Protein AF-A0A9Q0GCZ8-F1 (afdb_monomer)

Structure (mmCIF, N/CA/C/O backbone):
data_AF-A0A9Q0GCZ8-F1
#
_entry.id   AF-A0A9Q0GCZ8-F1
#
loop_
_atom_site.group_PDB
_atom_site.id
_atom_site.type_symbol
_atom_site.label_atom_id
_atom_site.label_alt_id
_atom_site.label_comp_id
_atom_site.label_asym_id
_atom_site.label_entity_id
_atom_site.label_seq_id
_atom_site.pdbx_PDB_ins_code
_atom_site.Cartn_x
_atom_site.Cartn_y
_atom_site.Cartn_z
_atom_site.occupancy
_atom_site.B_iso_or_equiv
_atom_site.auth_seq_id
_atom_site.auth_comp_id
_atom_site.auth_asym_id
_atom_site.auth_atom_id
_atom_site.pdbx_PDB_model_num
ATOM 1 N N . MET A 1 1 ? -25.677 11.494 -8.960 1.00 28.27 1 MET A N 1
ATOM 2 C CA . MET A 1 1 ? -25.672 10.338 -9.880 1.00 28.27 1 MET A CA 1
ATOM 3 C C . MET A 1 1 ? -24.668 9.320 -9.375 1.00 28.27 1 MET A C 1
ATOM 5 O O . MET A 1 1 ? -23.576 9.685 -8.970 1.00 28.27 1 MET A O 1
ATOM 9 N N . THR A 1 2 ? -25.125 8.079 -9.308 1.00 31.44 2 THR A N 1
ATOM 10 C CA . THR A 1 2 ? -24.495 6.855 -8.802 1.00 31.44 2 THR A CA 1
ATOM 11 C C . THR A 1 2 ? -23.225 6.436 -9.542 1.00 31.44 2 THR A C 1
ATOM 13 O O . THR A 1 2 ? -23.263 6.396 -10.762 1.00 31.44 2 THR A O 1
ATOM 16 N N . THR A 1 3 ? -22.220 5.944 -8.805 1.00 23.67 3 THR A N 1
ATOM 17 C CA . THR A 1 3 ? -21.637 4.598 -9.009 1.00 23.67 3 THR A CA 1
ATOM 18 C C . THR A 1 3 ? -20.875 4.150 -7.756 1.00 23.67 3 THR A C 1
ATOM 20 O O . THR A 1 3 ? -19.841 4.710 -7.402 1.00 23.67 3 THR A O 1
ATOM 23 N N . LYS A 1 4 ? -21.415 3.119 -7.092 1.00 34.06 4 LYS A N 1
ATOM 24 C CA . LYS A 1 4 ? -20.701 2.223 -6.172 1.00 34.06 4 LYS A CA 1
ATOM 25 C C . LYS A 1 4 ? -19.653 1.444 -6.977 1.00 34.06 4 LYS A C 1
ATOM 27 O O . LYS A 1 4 ? -19.999 0.937 -8.041 1.00 34.06 4 LYS A O 1
ATOM 32 N N . THR A 1 5 ? -18.445 1.259 -6.442 1.00 25.84 5 THR A N 1
ATOM 33 C CA . THR A 1 5 ? -17.511 0.242 -6.957 1.00 25.84 5 THR A CA 1
ATOM 34 C C . THR A 1 5 ? -16.956 -0.589 -5.808 1.00 25.84 5 THR A C 1
ATOM 36 O O . THR A 1 5 ? -16.557 -0.068 -4.771 1.00 25.84 5 THR A O 1
ATOM 39 N N . GLU A 1 6 ? -17.039 -1.898 -6.006 1.00 25.97 6 GLU A N 1
ATOM 40 C CA . GLU A 1 6 ? -16.854 -2.989 -5.058 1.00 25.97 6 GLU A CA 1
ATOM 41 C C . GLU A 1 6 ? -15.441 -3.039 -4.441 1.00 25.97 6 GLU A C 1
ATOM 43 O O . GLU A 1 6 ? -14.435 -3.095 -5.147 1.00 25.97 6 GLU A O 1
ATOM 48 N N . MET A 1 7 ? -15.359 -3.118 -3.106 1.00 25.25 7 MET A N 1
ATOM 49 C CA . MET A 1 7 ? -14.153 -3.552 -2.389 1.00 25.25 7 MET A CA 1
ATOM 50 C C . MET A 1 7 ? -13.951 -5.063 -2.586 1.00 25.25 7 MET A C 1
ATOM 52 O O . MET A 1 7 ? -14.524 -5.883 -1.865 1.00 25.25 7 MET A O 1
ATOM 56 N N . SER A 1 8 ? -13.119 -5.452 -3.555 1.00 23.97 8 SER A N 1
ATOM 57 C CA . SER A 1 8 ? -12.677 -6.842 -3.706 1.00 23.97 8 SER A CA 1
ATOM 58 C C . SER A 1 8 ? -11.571 -7.189 -2.700 1.00 23.97 8 SER A C 1
ATOM 60 O O . SER A 1 8 ? -10.541 -6.519 -2.624 1.00 23.97 8 SER A O 1
ATOM 62 N N . ARG A 1 9 ? -11.790 -8.279 -1.960 1.00 31.27 9 ARG A N 1
ATOM 63 C CA . ARG A 1 9 ? -10.886 -8.934 -1.001 1.00 31.27 9 ARG A CA 1
ATOM 64 C C . ARG A 1 9 ? -9.517 -9.283 -1.616 1.00 31.27 9 ARG A C 1
ATOM 66 O O . ARG A 1 9 ? -9.469 -10.042 -2.577 1.00 31.27 9 ARG A O 1
ATOM 73 N N . ASN A 1 10 ? -8.420 -8.857 -0.984 1.00 28.69 10 ASN A N 1
ATOM 74 C CA . ASN A 1 10 ? -7.089 -9.466 -1.133 1.00 28.69 10 ASN A CA 1
ATOM 75 C C . ASN A 1 10 ? -6.528 -9.741 0.284 1.00 28.69 10 ASN A C 1
ATOM 77 O O . ASN A 1 10 ? -6.608 -8.845 1.128 1.00 28.69 10 ASN A O 1
ATOM 81 N N . PRO A 1 11 ? -6.036 -10.952 0.615 1.00 35.03 11 PRO A N 1
ATOM 82 C CA . PRO A 1 11 ? -5.651 -11.296 1.980 1.00 35.03 11 PRO A CA 1
ATOM 83 C C . PRO A 1 11 ? -4.309 -10.646 2.341 1.00 35.03 11 PRO A C 1
ATOM 85 O O . PRO A 1 11 ? -3.298 -10.853 1.675 1.00 35.03 11 PRO A O 1
ATOM 88 N N . TYR A 1 12 ? -4.319 -9.856 3.412 1.00 45.00 12 TYR A N 1
ATOM 89 C CA . TYR A 1 12 ? -3.190 -9.081 3.923 1.00 45.00 12 TYR A CA 1
ATOM 90 C C . TYR A 1 12 ? -1.900 -9.912 4.057 1.00 45.00 12 TYR A C 1
ATOM 92 O O . TYR A 1 12 ? -1.900 -11.031 4.584 1.00 45.00 12 TYR A O 1
ATOM 100 N N . ASN A 1 13 ? -0.777 -9.361 3.583 1.00 49.22 13 ASN A N 1
ATOM 101 C CA . ASN A 1 13 ? 0.528 -10.027 3.576 1.00 49.22 13 ASN A CA 1
ATOM 102 C C . ASN A 1 13 ? 1.193 -9.958 4.965 1.00 49.22 13 ASN A C 1
ATOM 104 O O . ASN A 1 13 ? 2.231 -9.336 5.158 1.00 49.22 13 ASN A O 1
ATOM 108 N N . ILE A 1 14 ? 0.546 -10.571 5.958 1.00 54.62 14 ILE A N 1
ATOM 109 C CA . ILE A 1 14 ? 1.060 -10.699 7.324 1.00 54.62 14 ILE A CA 1
ATOM 110 C C . ILE A 1 14 ? 2.273 -11.661 7.291 1.00 54.62 14 ILE A C 1
ATOM 112 O O . ILE A 1 14 ? 2.134 -12.755 6.722 1.00 54.62 14 ILE A O 1
ATOM 116 N N . PRO A 1 15 ? 3.447 -11.321 7.871 1.00 59.03 15 PRO A N 1
ATOM 117 C CA . PRO A 1 15 ? 4.629 -12.182 7.789 1.00 59.03 15 PRO A CA 1
ATOM 118 C C . PRO A 1 15 ? 4.382 -13.565 8.418 1.00 59.03 15 PRO A C 1
ATOM 120 O O . PRO A 1 15 ? 3.605 -13.716 9.360 1.00 59.03 15 PRO A O 1
ATOM 123 N N . TRP A 1 16 ? 5.033 -14.607 7.896 1.00 60.03 16 TRP A N 1
ATOM 124 C CA . TRP A 1 16 ? 4.698 -16.009 8.202 1.00 60.03 16 TRP A CA 1
ATOM 125 C C . TRP A 1 16 ? 4.782 -16.373 9.697 1.00 60.03 16 TRP A C 1
ATOM 127 O O . TRP A 1 16 ? 3.941 -17.130 10.181 1.00 60.03 16 TRP A O 1
ATOM 137 N N . LYS A 1 17 ? 5.726 -15.782 10.449 1.00 59.97 17 LYS A N 1
ATOM 138 C CA . LYS A 1 17 ? 5.833 -15.957 11.911 1.00 59.97 17 LYS A CA 1
ATOM 139 C C . LYS A 1 17 ? 4.540 -15.545 12.628 1.00 59.97 17 LYS A C 1
ATOM 141 O O . LYS A 1 17 ? 4.103 -16.215 13.555 1.00 59.97 17 LYS A O 1
ATOM 146 N N . PHE A 1 18 ? 3.879 -14.491 12.154 1.00 62.22 18 PHE A N 1
ATOM 147 C CA . PHE A 1 18 ? 2.640 -13.973 12.739 1.00 62.22 18 PHE A CA 1
ATOM 148 C C . PHE A 1 18 ? 1.414 -14.801 12.335 1.00 62.22 18 PHE A C 1
ATOM 150 O O . PHE A 1 18 ? 0.509 -14.975 13.146 1.00 62.22 18 PHE A O 1
ATOM 157 N N . LYS A 1 19 ? 1.403 -15.386 11.126 1.00 62.97 19 LYS A N 1
ATOM 158 C CA . LYS A 1 19 ? 0.366 -16.355 10.717 1.00 62.97 19 LYS A CA 1
ATOM 159 C C . LYS A 1 19 ? 0.390 -17.632 11.575 1.00 62.97 19 LYS A C 1
ATOM 161 O O . LYS A 1 19 ? -0.652 -18.257 11.735 1.00 62.97 19 LYS A O 1
ATOM 166 N N . LEU A 1 20 ? 1.546 -17.985 12.150 1.00 65.62 20 LEU A N 1
ATOM 167 C CA . LEU A 1 20 ? 1.706 -19.097 13.099 1.00 65.62 20 LEU A CA 1
ATOM 168 C C . LEU A 1 20 ? 1.370 -18.713 14.550 1.00 65.62 20 LEU A C 1
ATOM 170 O O . LEU A 1 20 ? 0.738 -19.496 15.254 1.00 65.62 20 LEU A O 1
ATOM 174 N N . LEU A 1 21 ? 1.778 -17.522 15.004 1.00 63.94 21 LEU A N 1
ATOM 175 C CA . LEU A 1 21 ? 1.609 -17.095 16.401 1.00 63.94 21 LEU A CA 1
ATOM 176 C C . LEU A 1 21 ? 0.193 -16.600 16.732 1.00 63.94 21 LEU A C 1
ATOM 178 O O . LEU A 1 21 ? -0.264 -16.795 17.856 1.00 63.94 21 LEU A O 1
ATOM 182 N N . ALA A 1 22 ? -0.522 -15.990 15.781 1.00 66.25 22 ALA A N 1
ATOM 183 C CA . ALA A 1 22 ? -1.850 -15.426 16.039 1.00 66.25 22 ALA A CA 1
ATOM 184 C C . ALA A 1 22 ? -2.910 -16.479 16.446 1.00 66.25 22 ALA A C 1
ATOM 186 O O . ALA A 1 22 ? -3.622 -16.237 17.425 1.00 66.25 22 ALA A O 1
ATOM 187 N N . PRO A 1 23 ? -3.010 -17.662 15.797 1.00 65.75 23 PRO A N 1
ATOM 188 C CA . PRO A 1 23 ? -3.917 -18.721 16.245 1.00 65.75 23 PRO A CA 1
ATOM 189 C C . PRO A 1 23 ? -3.549 -19.266 17.630 1.00 65.75 23 PRO A C 1
ATOM 191 O O . PRO A 1 23 ? -4.437 -19.533 18.435 1.00 65.75 23 PRO A O 1
ATOM 194 N N . LEU A 1 24 ? -2.247 -19.391 17.923 1.00 68.12 24 LEU A N 1
ATOM 195 C CA . LEU A 1 24 ? -1.752 -19.868 19.215 1.00 68.12 24 LEU A CA 1
ATOM 196 C C . LEU A 1 24 ? -2.092 -18.885 20.343 1.00 68.12 24 LEU A C 1
ATOM 198 O O . LEU A 1 24 ? -2.596 -19.299 21.379 1.00 68.12 24 LEU A O 1
ATOM 202 N N . SER A 1 25 ? -1.880 -17.584 20.129 1.00 65.94 25 SER A N 1
ATOM 203 C CA . SER A 1 25 ? -2.237 -16.540 21.097 1.00 65.94 25 SER A CA 1
ATOM 204 C C . SER A 1 25 ? -3.747 -16.496 21.358 1.00 65.94 25 SER A C 1
ATOM 206 O O . SER A 1 25 ? -4.162 -16.512 22.515 1.00 65.94 25 SER A O 1
ATOM 208 N N . SER A 1 26 ? -4.577 -16.550 20.308 1.00 66.44 26 SER A N 1
ATOM 209 C CA . SER A 1 26 ? -6.039 -16.610 20.459 1.00 66.44 26 SER A CA 1
ATOM 210 C C . SER A 1 26 ? -6.491 -17.860 21.223 1.00 66.44 26 SER A C 1
ATOM 212 O O . SER A 1 26 ? -7.402 -17.779 22.043 1.00 66.44 26 SER A O 1
ATOM 214 N N . PHE A 1 27 ? -5.854 -19.008 20.974 1.00 70.38 27 PHE A N 1
ATOM 215 C CA . PHE A 1 27 ? -6.128 -20.255 21.687 1.00 70.38 27 PHE A CA 1
ATOM 216 C C . PHE A 1 27 ? -5.732 -20.173 23.169 1.00 70.38 27 PHE A C 1
ATOM 218 O O . PHE A 1 27 ? -6.498 -20.591 24.034 1.00 70.38 27 PHE A O 1
ATOM 225 N N . LEU A 1 28 ? -4.571 -19.587 23.476 1.00 68.44 28 LEU A N 1
ATOM 226 C CA . LEU A 1 28 ? -4.116 -19.382 24.853 1.00 68.44 28 LEU A CA 1
ATOM 227 C C . LEU A 1 28 ? -5.067 -18.463 25.635 1.00 68.44 28 LEU A C 1
ATOM 229 O O . LEU A 1 28 ? -5.407 -18.782 26.773 1.00 68.44 28 LEU A O 1
ATOM 233 N N . TYR A 1 29 ? -5.574 -17.383 25.029 1.00 71.38 29 TYR A N 1
ATOM 234 C CA . TYR A 1 29 ? -6.574 -16.521 25.673 1.00 71.38 29 TYR A CA 1
ATOM 235 C C . TYR A 1 29 ? -7.890 -17.253 25.975 1.00 71.38 29 TYR A C 1
ATOM 237 O O . TYR A 1 29 ? -8.464 -17.058 27.047 1.00 71.38 29 TYR A O 1
ATOM 245 N N . ASP A 1 30 ? -8.345 -18.143 25.089 1.00 69.44 30 ASP A N 1
ATOM 246 C CA . ASP A 1 30 ? -9.530 -18.974 25.342 1.00 69.44 30 ASP A CA 1
ATOM 247 C C . ASP A 1 30 ? -9.310 -20.029 26.444 1.00 69.44 30 ASP A C 1
ATOM 249 O O . ASP A 1 30 ? -10.274 -20.423 27.098 1.00 69.44 30 ASP A O 1
ATOM 253 N N . LEU A 1 31 ? -8.067 -20.462 26.692 1.00 70.12 31 LEU A N 1
ATOM 254 C CA . LEU A 1 31 ? -7.721 -21.336 27.824 1.00 70.12 31 LEU A CA 1
ATOM 255 C C . LEU A 1 31 ? -7.615 -20.577 29.156 1.00 70.12 31 LEU A C 1
ATOM 257 O O . LEU A 1 31 ? -7.906 -21.136 30.217 1.00 70.12 31 LEU A O 1
ATOM 261 N N . VAL A 1 32 ? -7.186 -19.313 29.110 1.00 74.25 32 VAL A N 1
ATOM 262 C CA . VAL A 1 32 ? -7.086 -18.437 30.285 1.00 74.25 32 VAL A CA 1
ATOM 263 C C . VAL A 1 32 ? -8.474 -17.998 30.769 1.00 74.25 32 VAL A C 1
ATOM 265 O O . VAL A 1 32 ? -8.688 -17.904 31.976 1.00 74.25 32 VAL A O 1
ATOM 268 N N . LEU A 1 33 ? -9.427 -17.780 29.857 1.00 72.94 33 LEU A N 1
ATOM 269 C CA . LEU A 1 33 ? -10.792 -17.332 30.158 1.00 72.94 33 LEU A CA 1
ATOM 270 C C . LEU A 1 33 ? -11.779 -18.500 30.267 1.00 72.94 33 LEU A C 1
ATOM 272 O O . LEU A 1 33 ? -12.189 -19.080 29.257 1.00 72.94 33 LEU A O 1
ATOM 276 N N . ARG A 1 34 ? -12.237 -18.803 31.485 1.00 71.88 34 ARG A N 1
ATOM 277 C CA . ARG A 1 34 ? -13.258 -19.835 31.715 1.00 71.88 34 ARG A CA 1
ATOM 278 C C . ARG A 1 34 ? -14.658 -19.330 31.349 1.00 71.88 34 ARG A C 1
ATOM 280 O O . ARG A 1 34 ? -14.914 -18.132 31.252 1.00 71.88 34 ARG A O 1
ATOM 287 N N . ARG A 1 35 ? -15.591 -20.265 31.121 1.00 65.38 35 ARG A N 1
ATOM 288 C CA . ARG A 1 35 ? -16.987 -19.939 30.756 1.00 65.38 35 ARG A CA 1
ATOM 289 C C . ARG A 1 35 ? -17.748 -19.202 31.863 1.00 65.38 35 ARG A C 1
ATOM 291 O O . ARG A 1 35 ? -18.674 -18.471 31.544 1.00 65.38 35 ARG A O 1
ATOM 298 N N . ASP A 1 36 ? -17.344 -19.380 33.117 1.00 67.81 36 ASP A N 1
ATOM 299 C CA . ASP A 1 36 ? -17.915 -18.729 34.304 1.00 67.81 36 ASP A CA 1
ATOM 300 C C . ASP A 1 36 ? -17.397 -17.293 34.527 1.00 67.81 36 ASP A C 1
ATOM 302 O O . ASP A 1 36 ? -17.734 -16.666 35.524 1.00 67.81 36 ASP A O 1
ATOM 306 N N . GLY A 1 37 ? -16.575 -16.760 33.615 1.00 65.12 37 GLY A N 1
ATOM 307 C CA . GLY A 1 37 ? -15.993 -15.420 33.732 1.00 65.12 37 GLY A CA 1
ATOM 30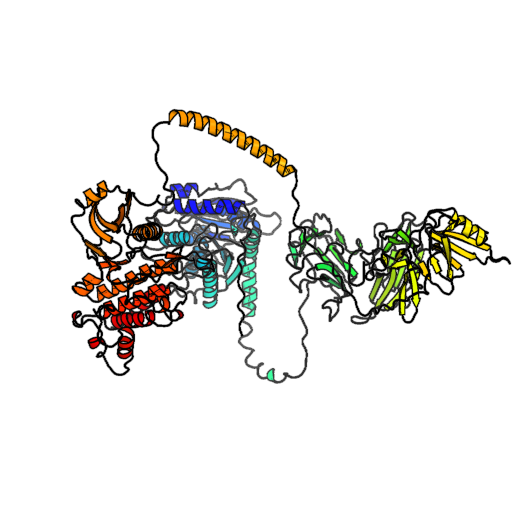8 C C . GLY A 1 37 ? -14.750 -15.346 34.624 1.00 65.12 37 GLY A C 1
ATOM 309 O O . GLY A 1 37 ? -14.150 -14.277 34.726 1.00 65.12 37 GLY A O 1
ATOM 310 N N . S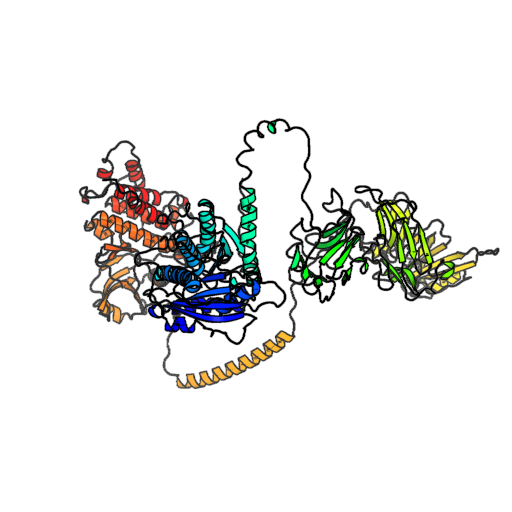ER A 1 38 ? -14.319 -16.462 35.224 1.00 76.88 38 SER A N 1
ATOM 311 C CA . SER A 1 38 ? -13.074 -16.521 35.992 1.00 76.88 38 SER A CA 1
ATOM 312 C C . SER A 1 38 ? -11.839 -16.647 35.088 1.00 76.88 38 SER A C 1
ATOM 314 O O . SER A 1 38 ? -11.878 -17.207 33.985 1.00 76.88 38 SER A O 1
ATOM 316 N N . VAL A 1 39 ? -10.710 -16.118 35.568 1.00 81.44 39 VAL A N 1
ATOM 317 C CA . VAL A 1 39 ? -9.425 -16.121 34.857 1.00 81.44 39 VAL A CA 1
ATOM 318 C C . VAL A 1 39 ? -8.489 -17.142 35.497 1.00 81.44 39 VAL A C 1
ATOM 320 O O . VAL A 1 39 ? -8.198 -17.086 36.690 1.00 81.44 39 VAL A O 1
ATOM 323 N N . ASN A 1 40 ? -7.966 -18.082 34.709 1.00 83.44 40 ASN A N 1
ATOM 324 C CA . ASN A 1 40 ? -6.971 -19.036 35.187 1.00 83.44 40 ASN A CA 1
ATOM 325 C C . ASN A 1 40 ? -5.596 -18.357 35.303 1.00 83.44 40 ASN A C 1
ATOM 327 O O . ASN A 1 40 ? -4.826 -18.317 34.342 1.00 83.44 40 ASN A O 1
ATOM 331 N N . ARG A 1 41 ? -5.285 -17.840 36.499 1.00 82.56 41 ARG A N 1
ATOM 332 C CA . ARG A 1 41 ? -4.037 -17.113 36.793 1.00 82.56 41 ARG A CA 1
ATOM 333 C C . ARG A 1 41 ? -2.777 -17.936 36.542 1.00 82.56 41 ARG A C 1
ATOM 335 O O . ARG A 1 41 ? -1.784 -17.376 36.087 1.00 82.56 41 ARG A O 1
ATOM 342 N N . PHE A 1 42 ? -2.821 -19.250 36.761 1.00 78.44 42 PHE A N 1
ATOM 343 C CA . PHE A 1 42 ? -1.684 -20.132 36.491 1.00 78.44 42 PHE A CA 1
ATOM 344 C C . PHE A 1 42 ? -1.353 -20.164 34.993 1.00 78.44 42 PHE A C 1
ATOM 346 O O . PHE A 1 42 ? -0.220 -19.898 34.601 1.00 78.44 42 PHE A O 1
ATOM 353 N N . LEU A 1 43 ? -2.361 -20.386 34.142 1.00 75.44 43 LEU A N 1
ATOM 354 C CA . LEU A 1 43 ? -2.190 -20.352 32.685 1.00 75.44 43 LEU A CA 1
ATOM 355 C C . LEU A 1 43 ? -1.849 -18.946 32.169 1.00 75.44 43 LEU A C 1
ATOM 357 O O . LEU A 1 43 ? -1.015 -18.811 31.276 1.00 75.44 43 LEU A O 1
ATOM 361 N N . ALA A 1 44 ? -2.439 -17.901 32.758 1.00 73.56 44 ALA A N 1
ATOM 362 C CA . ALA A 1 44 ? -2.104 -16.516 32.432 1.00 73.56 44 ALA A CA 1
ATOM 363 C C . ALA A 1 44 ? -0.631 -16.205 32.745 1.00 73.56 44 ALA A C 1
ATOM 365 O O . ALA A 1 44 ? 0.028 -15.530 31.962 1.00 73.56 44 ALA A O 1
ATOM 366 N N . THR A 1 45 ? -0.098 -16.755 33.842 1.00 70.44 45 THR A N 1
ATOM 367 C CA . THR A 1 45 ? 1.310 -16.589 34.239 1.00 70.44 45 THR A CA 1
ATOM 368 C C . THR A 1 45 ? 2.260 -17.314 33.286 1.00 70.44 45 THR A C 1
ATOM 370 O O . THR A 1 45 ? 3.317 -16.783 32.977 1.00 70.44 45 THR A O 1
ATOM 373 N N . ILE A 1 46 ? 1.879 -18.484 32.756 1.00 70.25 46 ILE A N 1
ATOM 374 C CA . ILE A 1 46 ? 2.672 -19.185 31.725 1.00 70.25 46 ILE A CA 1
ATOM 375 C C . ILE A 1 46 ? 2.804 -18.337 30.451 1.00 70.25 46 ILE A C 1
ATOM 377 O O . ILE A 1 46 ? 3.833 -18.382 29.780 1.00 70.25 46 ILE A O 1
ATOM 381 N N . CYS A 1 47 ? 1.774 -17.554 30.125 1.00 66.44 47 CYS A N 1
ATOM 382 C CA . CYS A 1 47 ? 1.776 -16.657 28.970 1.00 66.44 47 CYS A CA 1
ATOM 383 C C . CYS A 1 47 ? 2.487 -15.316 29.249 1.00 66.44 47 CYS A C 1
ATOM 385 O O . CYS A 1 47 ? 2.865 -14.625 28.304 1.00 66.44 47 CYS A O 1
ATOM 387 N N . ASP A 1 48 ? 2.692 -14.955 30.520 1.00 74.44 48 ASP A N 1
ATOM 388 C CA . ASP A 1 48 ? 3.372 -13.736 30.972 1.00 74.44 48 ASP A CA 1
ATOM 389 C C . ASP A 1 48 ? 4.872 -14.010 31.189 1.00 74.44 48 ASP A C 1
ATOM 391 O O . ASP A 1 48 ? 5.350 -14.196 32.308 1.00 74.44 48 ASP A O 1
ATOM 395 N N . LEU A 1 49 ? 5.628 -14.083 30.089 1.00 82.25 49 LEU A N 1
ATOM 396 C CA . LEU A 1 49 ? 7.091 -14.196 30.116 1.00 82.25 49 LEU A CA 1
ATOM 397 C C . LEU A 1 49 ? 7.701 -12.913 30.699 1.00 82.25 49 LEU A C 1
ATOM 399 O O . LEU A 1 49 ? 7.879 -11.920 29.990 1.00 82.25 49 LEU A O 1
ATOM 403 N N . LYS A 1 50 ? 8.014 -12.937 31.997 1.00 86.75 50 LYS A N 1
ATOM 404 C CA . LYS A 1 50 ? 8.545 -11.784 32.736 1.00 86.75 50 LYS A CA 1
ATOM 405 C C . LYS A 1 50 ? 10.049 -11.615 32.561 1.00 86.75 50 LYS A C 1
ATOM 407 O O . LYS A 1 50 ? 10.798 -12.590 32.503 1.00 86.75 50 LYS A O 1
ATOM 412 N N . THR A 1 51 ? 10.501 -10.367 32.565 1.00 89.19 51 THR A N 1
ATOM 413 C CA . THR A 1 51 ? 11.922 -10.004 32.601 1.00 89.19 51 THR A CA 1
ATOM 414 C C . THR A 1 51 ? 12.306 -9.416 33.957 1.00 89.19 51 THR A C 1
ATOM 416 O O . THR A 1 51 ? 11.544 -8.666 34.577 1.00 89.19 51 THR A O 1
ATOM 419 N N . SER A 1 52 ? 13.514 -9.731 34.427 1.00 89.81 52 SER A N 1
ATOM 420 C CA . SER A 1 52 ? 14.092 -9.115 35.627 1.00 89.81 52 SER A CA 1
ATOM 421 C C . SER A 1 52 ? 14.573 -7.682 35.343 1.00 89.81 52 SER A C 1
ATOM 423 O O . SER A 1 52 ? 15.027 -7.407 34.227 1.00 89.81 52 SER A O 1
ATOM 425 N N . PRO A 1 53 ? 14.514 -6.766 36.329 1.00 90.44 53 PRO A N 1
ATOM 426 C CA . PRO A 1 53 ? 15.066 -5.423 36.177 1.00 90.44 53 PRO A CA 1
ATOM 427 C C . PRO A 1 53 ? 16.595 -5.466 36.012 1.00 90.44 53 PRO A C 1
ATOM 429 O O . PRO A 1 53 ? 17.264 -6.392 36.473 1.00 90.44 53 PRO A O 1
ATOM 432 N N . SER A 1 54 ? 17.162 -4.457 35.349 1.00 89.62 54 SER A N 1
ATOM 433 C CA . SER A 1 54 ? 18.586 -4.385 35.003 1.00 89.62 54 SER A CA 1
ATOM 434 C C . SER A 1 54 ? 19.243 -3.099 35.549 1.00 89.62 54 SER A C 1
ATOM 436 O O . SER A 1 54 ? 19.584 -2.207 34.761 1.00 89.62 54 SER A O 1
ATOM 438 N N . PRO A 1 55 ? 19.428 -2.963 36.878 1.00 83.44 55 PRO A N 1
ATOM 439 C CA . PRO A 1 55 ? 19.905 -1.716 37.484 1.00 83.44 55 PRO A CA 1
ATOM 440 C C . PRO A 1 55 ? 21.405 -1.476 37.252 1.00 83.44 55 PRO A C 1
ATOM 442 O O . PRO A 1 55 ? 21.826 -0.343 37.041 1.00 83.44 55 PRO A O 1
ATOM 445 N N . MET A 1 56 ? 22.217 -2.541 37.242 1.00 80.12 56 MET A N 1
ATOM 446 C CA . MET A 1 56 ? 23.684 -2.452 37.135 1.00 80.12 56 MET A CA 1
ATOM 447 C C . MET A 1 56 ? 24.216 -2.530 35.698 1.00 80.12 56 MET A C 1
ATOM 449 O O . MET A 1 56 ? 25.293 -2.015 35.405 1.00 80.12 56 MET A O 1
ATOM 453 N N . LYS A 1 57 ? 23.488 -3.195 34.793 1.00 84.06 57 LYS A N 1
ATOM 454 C CA . LYS A 1 57 ? 23.915 -3.423 33.408 1.00 84.06 57 LYS A CA 1
ATOM 455 C C . LYS A 1 57 ? 22.844 -2.892 32.454 1.00 84.06 57 LYS A C 1
ATOM 457 O O . LYS A 1 57 ? 21.801 -3.531 32.329 1.00 84.06 57 LYS A O 1
ATOM 462 N N . PRO A 1 58 ? 23.080 -1.754 31.778 1.00 84.50 58 PRO A N 1
ATOM 463 C CA . PRO A 1 58 ? 22.124 -1.216 30.820 1.00 84.50 58 PRO A CA 1
ATOM 464 C C . PRO A 1 58 ? 21.856 -2.220 29.695 1.00 84.50 58 PRO A C 1
ATOM 466 O O . PRO A 1 58 ? 22.790 -2.716 29.062 1.00 84.50 58 PRO A O 1
ATOM 469 N N . VAL A 1 59 ? 20.583 -2.486 29.410 1.00 85.06 59 VAL A N 1
ATOM 470 C CA . VAL A 1 59 ? 20.157 -3.263 28.238 1.00 85.06 59 VAL A CA 1
ATOM 471 C C . VAL A 1 59 ? 19.763 -2.262 27.162 1.00 85.06 59 VAL A C 1
ATOM 473 O O . VAL A 1 59 ? 18.920 -1.400 27.396 1.00 85.06 59 VAL A O 1
ATOM 476 N N . ASN A 1 60 ? 20.409 -2.328 25.996 1.00 83.12 60 ASN A N 1
ATOM 477 C CA . ASN A 1 60 ? 20.225 -1.368 24.898 1.00 83.12 60 ASN A CA 1
ATOM 478 C C . ASN A 1 60 ? 20.440 0.110 25.292 1.00 83.12 60 ASN A C 1
ATOM 480 O O . ASN A 1 60 ? 19.894 1.001 24.649 1.00 83.12 60 ASN A O 1
ATOM 484 N N . GLY A 1 61 ? 21.257 0.375 26.318 1.00 84.88 61 GLY A N 1
ATOM 485 C CA . GLY A 1 61 ? 21.540 1.732 26.803 1.00 84.88 61 GLY A CA 1
ATOM 486 C C . GLY A 1 61 ? 20.557 2.268 27.851 1.00 84.88 61 GLY A C 1
ATOM 487 O O . GLY A 1 61 ? 20.669 3.433 28.219 1.00 84.88 61 GLY A O 1
ATOM 488 N N . VAL A 1 62 ? 19.643 1.430 28.356 1.00 91.44 62 VAL A N 1
ATOM 489 C CA . VAL A 1 62 ? 18.636 1.793 29.367 1.00 91.44 62 VAL A CA 1
ATOM 490 C C . VAL A 1 62 ? 18.770 0.882 30.589 1.00 91.44 62 VAL A C 1
ATOM 492 O O . VAL A 1 62 ? 18.789 -0.348 30.453 1.00 91.44 62 VAL A O 1
ATOM 495 N N . THR A 1 63 ? 18.880 1.464 31.784 1.00 92.62 63 THR A N 1
ATOM 496 C CA . THR A 1 63 ? 18.795 0.724 33.055 1.00 92.62 63 THR A CA 1
ATOM 497 C C . THR A 1 63 ? 17.342 0.612 33.496 1.00 92.62 63 THR A C 1
ATOM 499 O O . THR A 1 63 ? 16.513 1.435 33.110 1.00 92.62 63 THR A O 1
ATOM 502 N N . SER A 1 64 ? 17.014 -0.419 34.278 1.00 94.31 64 SER A N 1
ATOM 503 C CA . SER A 1 64 ? 15.670 -0.548 34.840 1.00 94.31 64 SER A CA 1
ATOM 504 C C . SER A 1 64 ? 15.670 -1.023 36.289 1.00 94.31 64 SER A C 1
ATOM 506 O O . SER A 1 64 ? 16.487 -1.871 36.650 1.00 94.31 64 SER A O 1
ATOM 508 N N . THR A 1 65 ? 14.740 -0.501 37.089 1.00 93.38 65 THR A N 1
ATOM 509 C CA . THR A 1 65 ? 14.589 -0.803 38.523 1.00 93.38 65 THR A CA 1
ATOM 510 C C . THR A 1 65 ? 13.108 -0.879 38.884 1.00 93.38 65 THR A C 1
ATOM 512 O O . THR A 1 65 ? 12.333 -0.045 38.425 1.00 93.38 65 THR A O 1
ATOM 515 N N . ASP A 1 66 ? 12.717 -1.849 39.709 1.00 94.56 66 ASP A N 1
ATOM 516 C CA . ASP A 1 66 ? 11.340 -1.977 40.203 1.00 94.56 66 ASP A CA 1
ATOM 517 C C . ASP A 1 66 ? 11.199 -1.248 41.545 1.00 94.56 66 ASP A C 1
ATOM 519 O O . ASP A 1 66 ? 12.046 -1.402 42.427 1.00 94.56 66 ASP A O 1
ATOM 523 N N . ILE A 1 67 ? 10.153 -0.433 41.686 1.00 93.06 67 ILE A N 1
ATOM 524 C CA . ILE A 1 67 ? 9.870 0.370 42.880 1.00 93.06 67 ILE A CA 1
ATOM 525 C C . ILE A 1 67 ? 8.462 0.047 43.373 1.00 93.06 67 ILE A C 1
ATOM 527 O O . ILE A 1 67 ? 7.484 0.202 42.638 1.00 93.06 67 ILE A O 1
ATOM 531 N N . THR A 1 68 ? 8.365 -0.369 44.632 1.00 93.88 68 THR A N 1
ATOM 532 C CA . THR A 1 68 ? 7.093 -0.638 45.307 1.00 93.88 68 THR A CA 1
ATOM 533 C C . THR A 1 68 ? 6.464 0.663 45.793 1.00 93.88 68 THR A C 1
ATOM 535 O O . THR A 1 68 ? 7.121 1.464 46.452 1.00 93.88 68 THR A O 1
ATOM 538 N N . VAL A 1 69 ? 5.184 0.854 45.478 1.00 92.81 69 VAL A N 1
ATOM 539 C CA . VAL A 1 69 ? 4.374 1.999 45.921 1.00 92.81 69 VAL A CA 1
ATOM 540 C C . VAL A 1 69 ? 3.481 1.594 47.088 1.00 92.81 69 VAL A C 1
ATOM 542 O O . VAL A 1 69 ? 3.385 2.318 48.073 1.00 92.81 69 VAL A O 1
ATOM 545 N N . ASP A 1 70 ? 2.846 0.426 46.990 1.00 91.81 70 ASP A N 1
ATOM 546 C CA . ASP A 1 70 ? 1.995 -0.130 48.040 1.00 91.81 70 ASP A CA 1
ATOM 547 C C . ASP A 1 70 ? 2.023 -1.662 47.970 1.00 91.81 70 ASP A C 1
ATOM 549 O O . ASP A 1 70 ? 1.466 -2.280 47.056 1.00 91.81 70 ASP A O 1
ATOM 553 N N . GLU A 1 71 ? 2.693 -2.277 48.943 1.00 90.81 71 GLU A N 1
ATOM 554 C CA . GLU A 1 71 ? 2.863 -3.728 49.023 1.00 90.81 71 GLU A CA 1
ATOM 555 C C . GLU A 1 71 ? 1.526 -4.454 49.238 1.00 90.81 71 GLU A C 1
ATOM 557 O O . GLU A 1 71 ? 1.301 -5.512 48.651 1.00 90.81 71 GLU A O 1
ATOM 562 N N . SER A 1 72 ? 0.587 -3.850 49.980 1.00 90.62 72 SER A N 1
ATOM 563 C CA . SER A 1 72 ? -0.717 -4.461 50.284 1.00 90.62 72 SER A CA 1
ATOM 564 C C . SER A 1 72 ? -1.589 -4.658 49.041 1.00 90.62 72 SER A C 1
ATOM 566 O O . SER A 1 72 ? -2.422 -5.564 48.989 1.00 90.62 72 SER A O 1
ATOM 568 N N . ARG A 1 73 ? -1.376 -3.826 48.015 1.00 89.88 73 ARG A N 1
ATOM 569 C CA . ARG A 1 73 ? -2.088 -3.875 46.731 1.00 89.88 73 ARG A CA 1
ATOM 570 C C . ARG A 1 73 ? -1.263 -4.479 45.601 1.00 89.88 73 ARG A C 1
ATOM 572 O O . ARG A 1 73 ? -1.762 -4.544 44.479 1.00 89.88 73 ARG A O 1
ATOM 579 N N . ASN A 1 74 ? -0.028 -4.909 45.874 1.00 90.06 74 ASN A N 1
ATOM 580 C CA . ASN A 1 74 ? 0.945 -5.284 44.847 1.00 90.06 74 ASN A CA 1
ATOM 581 C C . ASN A 1 74 ? 1.097 -4.184 43.768 1.00 90.06 74 ASN A C 1
ATOM 583 O O . ASN A 1 74 ? 1.183 -4.463 42.568 1.00 90.06 74 ASN A O 1
ATOM 587 N N . LEU A 1 75 ? 1.081 -2.921 44.209 1.00 96.19 75 LEU A N 1
ATOM 588 C CA . LEU A 1 75 ? 1.222 -1.743 43.360 1.00 96.19 75 LEU A CA 1
ATOM 589 C C . LEU A 1 75 ? 2.694 -1.341 43.319 1.00 96.19 75 LEU A C 1
ATOM 591 O O . LEU A 1 75 ? 3.287 -0.951 44.327 1.00 96.19 75 LEU A O 1
ATOM 595 N N . TRP A 1 76 ? 3.284 -1.438 42.137 1.00 96.19 76 TRP A N 1
ATOM 596 C CA . TRP A 1 76 ? 4.682 -1.114 41.881 1.00 96.19 76 TRP A CA 1
ATOM 597 C C . TRP A 1 76 ? 4.826 -0.602 40.448 1.00 96.19 76 TRP A C 1
ATOM 599 O O . TRP A 1 76 ? 3.924 -0.751 39.621 1.00 96.19 76 TRP A O 1
ATOM 609 N N . PHE A 1 77 ? 5.960 0.007 40.133 1.00 96.88 77 PHE A N 1
ATOM 610 C CA . PHE A 1 77 ? 6.287 0.385 38.763 1.00 96.88 77 PHE A CA 1
ATOM 611 C C . PHE A 1 77 ? 7.735 0.044 38.437 1.00 96.88 77 PHE A C 1
ATOM 613 O O . PHE A 1 77 ? 8.602 0.043 39.312 1.00 96.88 77 PHE A O 1
ATOM 620 N N . ARG A 1 78 ? 8.001 -0.219 37.157 1.00 96.75 78 ARG A N 1
ATOM 621 C CA . ARG A 1 78 ? 9.363 -0.322 36.634 1.00 96.75 78 ARG A CA 1
ATOM 622 C C . ARG A 1 78 ? 9.801 1.031 36.099 1.00 96.75 78 ARG A C 1
ATOM 624 O O . ARG A 1 78 ? 9.190 1.563 35.172 1.00 96.75 78 ARG A O 1
ATOM 631 N N . LEU A 1 79 ? 10.868 1.566 36.673 1.00 95.44 79 LEU A N 1
ATOM 632 C CA . LEU A 1 79 ? 11.544 2.771 36.219 1.00 95.44 79 LEU A CA 1
ATOM 633 C C . LEU A 1 79 ? 12.565 2.405 35.143 1.00 95.44 79 LEU A C 1
ATOM 635 O O . LEU A 1 79 ? 13.396 1.532 35.377 1.00 95.44 79 LEU A O 1
ATOM 639 N N . TYR A 1 80 ? 12.527 3.083 33.999 1.00 95.19 80 TYR A N 1
ATOM 640 C CA . TYR A 1 80 ? 13.506 2.960 32.921 1.00 95.19 80 TYR A CA 1
ATOM 641 C C . TYR A 1 80 ? 14.255 4.278 32.751 1.00 95.19 80 TYR A C 1
ATOM 643 O O . TYR A 1 80 ? 13.642 5.311 32.471 1.00 95.19 80 TYR A O 1
ATOM 651 N N . THR A 1 81 ? 15.582 4.226 32.874 1.00 91.69 81 THR A N 1
ATOM 652 C CA . THR A 1 81 ? 16.444 5.412 32.817 1.00 91.69 81 THR A CA 1
ATOM 653 C C . THR A 1 81 ? 17.430 5.295 31.650 1.00 91.69 81 THR A C 1
ATOM 655 O O . THR A 1 81 ? 18.249 4.366 31.635 1.00 91.69 81 THR A O 1
ATOM 658 N N . PRO A 1 82 ? 17.375 6.198 30.652 1.00 90.19 82 PRO A N 1
ATOM 659 C CA . PRO A 1 82 ? 18.350 6.222 29.566 1.00 90.19 82 PRO A CA 1
ATOM 660 C C . PRO A 1 82 ? 19.711 6.737 30.060 1.00 90.19 82 PRO A C 1
ATOM 662 O O . PRO A 1 82 ? 19.791 7.560 30.972 1.00 90.19 82 PRO A O 1
ATOM 665 N N . LYS A 1 83 ? 20.808 6.246 29.472 1.00 80.62 83 LYS A N 1
ATOM 666 C CA . LYS A 1 83 ? 22.165 6.704 29.815 1.00 80.62 83 LYS A CA 1
ATOM 667 C C . LYS A 1 83 ? 22.413 8.142 29.303 1.00 80.62 83 LYS A C 1
ATOM 669 O O . LYS A 1 83 ? 22.058 8.408 28.158 1.00 80.62 83 LYS A O 1
ATOM 674 N N . PRO A 1 84 ? 23.091 9.027 30.066 1.00 65.06 84 PRO A N 1
ATOM 675 C CA . PRO A 1 84 ? 23.455 10.363 29.589 1.00 65.06 84 PRO A CA 1
ATOM 676 C C . PRO A 1 84 ? 24.409 10.295 28.387 1.00 65.06 84 PRO A C 1
ATOM 678 O O . PRO A 1 84 ? 25.441 9.617 28.447 1.00 65.06 84 PRO A O 1
ATOM 681 N N . THR A 1 85 ? 24.095 11.010 27.308 1.00 57.97 85 THR A N 1
ATOM 682 C CA . THR A 1 85 ? 25.019 11.282 26.199 1.00 57.97 85 THR A CA 1
ATOM 683 C C . THR A 1 85 ? 25.965 12.411 26.603 1.00 57.97 85 THR A C 1
ATOM 685 O O . THR A 1 85 ? 25.533 13.485 27.003 1.00 57.97 85 THR A O 1
ATOM 688 N N . SER A 1 86 ? 27.273 12.164 26.537 1.00 51.28 86 SER A N 1
ATOM 689 C CA . SER A 1 86 ? 28.354 12.957 27.148 1.00 51.28 86 SER A CA 1
ATOM 690 C C . SER A 1 86 ? 28.602 14.361 26.558 1.00 51.28 86 SER A C 1
ATOM 692 O O . SER A 1 86 ? 29.717 14.864 26.666 1.00 51.28 86 SER A O 1
ATOM 694 N N . THR A 1 87 ? 27.623 14.989 25.902 1.00 50.84 87 THR A N 1
ATOM 695 C CA . THR A 1 87 ? 27.831 16.215 25.108 1.00 50.84 87 THR A CA 1
ATOM 696 C C . THR A 1 87 ? 26.757 17.297 25.245 1.00 50.84 87 THR A C 1
ATOM 698 O O . THR A 1 87 ? 26.889 18.311 24.568 1.00 50.84 87 THR A O 1
ATOM 701 N N . GLU A 1 88 ? 25.736 17.155 26.098 1.00 47.94 88 GLU A N 1
ATOM 702 C CA . GLU A 1 88 ? 24.696 18.194 26.240 1.00 47.94 88 GLU A CA 1
ATOM 703 C C . GLU A 1 88 ? 24.604 18.786 27.659 1.00 47.94 88 GLU A C 1
ATOM 705 O O . GLU A 1 88 ? 24.774 18.057 28.640 1.00 47.94 88 GLU A O 1
ATOM 710 N N . PRO A 1 89 ? 24.373 20.112 27.782 1.00 45.44 89 PRO A N 1
ATOM 711 C CA . PRO A 1 89 ? 24.239 20.795 29.066 1.00 45.44 89 PRO A CA 1
ATOM 712 C C . PRO A 1 89 ? 22.967 20.356 29.806 1.00 45.44 89 PRO A C 1
ATOM 714 O O . PRO A 1 89 ? 22.007 19.910 29.179 1.00 45.44 89 PRO A O 1
ATOM 717 N N . GLU A 1 90 ? 22.981 20.514 31.136 1.00 53.56 90 GLU A N 1
ATOM 718 C CA . GLU A 1 90 ? 21.951 20.165 32.134 1.00 53.56 90 GLU A CA 1
ATOM 719 C C . GLU A 1 90 ? 20.533 20.682 31.803 1.00 53.56 90 GLU A C 1
ATOM 721 O O . GLU A 1 90 ? 19.998 21.588 32.438 1.00 53.56 90 GLU A O 1
ATOM 726 N N . THR A 1 91 ? 19.888 20.096 30.800 1.00 60.75 91 THR A N 1
ATOM 727 C CA . THR A 1 91 ? 18.481 20.318 30.471 1.00 60.75 91 THR A CA 1
ATOM 728 C C . THR A 1 91 ? 17.691 19.093 30.917 1.00 60.75 91 THR A C 1
ATOM 730 O O . THR A 1 91 ? 18.094 17.950 30.693 1.00 60.75 91 THR A O 1
ATOM 733 N N . GLY A 1 92 ? 16.609 19.320 31.664 1.00 76.44 92 GLY A N 1
ATOM 734 C CA . GLY A 1 92 ? 15.853 18.231 32.277 1.00 76.44 92 GLY A CA 1
ATOM 735 C C . GLY A 1 92 ? 15.135 17.362 31.236 1.00 76.44 92 GLY A C 1
ATOM 736 O O . GLY A 1 92 ? 14.494 17.898 30.334 1.00 76.44 92 GLY A O 1
ATOM 737 N N . ILE A 1 93 ? 15.220 16.037 31.378 1.00 87.00 93 ILE A N 1
ATOM 738 C CA . ILE A 1 93 ? 14.613 15.043 30.480 1.00 87.00 93 ILE A CA 1
ATOM 739 C C . ILE A 1 93 ? 13.144 14.768 30.849 1.00 87.00 93 ILE A C 1
ATOM 741 O O . ILE A 1 93 ? 12.822 14.706 32.039 1.00 87.00 93 ILE A O 1
ATOM 745 N N . PRO A 1 94 ? 12.240 14.582 29.871 1.00 91.19 94 PRO A N 1
ATOM 746 C CA . PRO A 1 94 ? 10.814 14.384 30.129 1.00 91.19 94 PRO A CA 1
ATOM 747 C C . PRO A 1 94 ? 10.517 13.041 30.809 1.00 91.19 94 PRO A C 1
ATOM 749 O O . PRO A 1 94 ? 11.295 12.085 30.719 1.00 91.19 94 PRO A O 1
ATOM 752 N N . VAL A 1 95 ? 9.357 12.961 31.466 1.00 92.88 95 VAL A N 1
ATOM 753 C CA . VAL A 1 95 ? 8.889 11.762 32.182 1.00 92.88 95 VAL A CA 1
ATOM 754 C C . VAL A 1 95 ? 7.628 11.212 31.515 1.00 92.88 95 VAL A C 1
ATOM 756 O O . VAL A 1 95 ? 6.683 11.950 31.260 1.00 92.88 95 VAL A O 1
ATOM 759 N N . ILE A 1 96 ? 7.584 9.911 31.238 1.00 95.75 96 ILE A N 1
ATOM 760 C CA . ILE A 1 96 ? 6.434 9.230 30.631 1.00 95.75 96 ILE A CA 1
ATOM 761 C C . ILE A 1 96 ? 5.884 8.205 31.623 1.00 95.75 96 ILE A C 1
ATOM 763 O O . ILE A 1 96 ? 6.549 7.218 31.930 1.00 95.75 96 ILE A O 1
ATOM 767 N N . PHE A 1 97 ? 4.653 8.402 32.085 1.00 97.31 97 PHE A N 1
ATOM 768 C CA . PHE A 1 97 ? 3.901 7.398 32.836 1.00 97.31 97 PHE A CA 1
ATOM 769 C C . PHE A 1 97 ? 3.230 6.448 31.847 1.00 97.31 97 PHE A C 1
ATOM 771 O O . PHE A 1 97 ? 2.288 6.836 31.160 1.00 97.31 97 PHE A O 1
ATOM 778 N N . TYR A 1 98 ? 3.742 5.224 31.748 1.00 97.69 98 TYR A N 1
ATOM 779 C CA . TYR A 1 98 ? 3.261 4.200 30.831 1.00 97.69 98 TYR A CA 1
ATOM 780 C C . TYR A 1 98 ? 2.339 3.198 31.537 1.00 97.69 98 TYR A C 1
ATOM 782 O O . TYR A 1 98 ? 2.705 2.605 32.556 1.00 97.69 98 TYR A O 1
ATOM 790 N N . PHE A 1 99 ? 1.162 2.965 30.961 1.00 97.81 99 PHE A N 1
ATOM 791 C CA . PHE A 1 99 ? 0.180 1.988 31.424 1.00 97.81 99 PHE A CA 1
ATOM 792 C C . PHE A 1 99 ? 0.068 0.849 30.409 1.00 97.81 99 PHE A C 1
ATOM 794 O O . PHE A 1 99 ? -0.224 1.081 29.235 1.00 97.81 99 PHE A O 1
ATOM 801 N N . HIS A 1 100 ? 0.308 -0.385 30.853 1.00 94.88 100 HIS A N 1
ATOM 802 C CA . HIS A 1 100 ? 0.335 -1.541 29.959 1.00 94.88 100 HIS A CA 1
ATOM 803 C C . HIS A 1 100 ? -1.067 -2.016 29.550 1.00 94.88 100 HIS A C 1
ATOM 805 O O . HIS A 1 100 ? -2.035 -1.848 30.294 1.00 94.88 100 HIS A O 1
ATOM 811 N N . GLY A 1 101 ? -1.166 -2.647 28.380 1.00 90.75 101 GLY A N 1
ATOM 812 C CA . GLY A 1 101 ? -2.362 -3.316 27.876 1.00 90.75 101 GLY A CA 1
ATOM 813 C C . GLY A 1 101 ? -2.628 -4.682 28.519 1.00 90.75 101 GLY A C 1
ATOM 814 O O . GLY A 1 101 ? -2.178 -4.972 29.625 1.00 90.75 101 GLY A O 1
ATOM 815 N N . GLY A 1 102 ? -3.374 -5.542 27.815 1.00 87.81 102 GLY A N 1
ATOM 816 C CA . GLY A 1 102 ? -3.772 -6.875 28.306 1.00 87.81 102 GLY A CA 1
ATOM 817 C C . GLY A 1 102 ? -5.225 -6.975 28.789 1.00 87.81 102 GLY A C 1
ATOM 818 O O . GLY A 1 102 ? -5.570 -7.901 29.532 1.00 87.81 102 GLY A O 1
ATOM 819 N N . GLY A 1 103 ? -6.077 -6.024 28.380 1.00 87.12 103 GLY A N 1
ATOM 820 C CA . GLY A 1 103 ? -7.520 -6.032 28.651 1.00 87.12 103 GLY A CA 1
ATOM 821 C C . GLY A 1 103 ? -7.886 -5.846 30.126 1.00 87.12 103 GLY A C 1
ATOM 822 O O . GLY A 1 103 ? -8.938 -6.317 30.540 1.00 87.12 103 GLY A O 1
ATOM 823 N N . PHE A 1 104 ? -6.984 -5.264 30.930 1.00 92.06 104 PHE A N 1
ATOM 824 C CA . PHE A 1 104 ? -7.044 -5.191 32.402 1.00 92.06 104 PHE A CA 1
ATOM 825 C C . PHE A 1 104 ? -7.077 -6.533 33.138 1.00 92.06 104 PHE A C 1
ATOM 827 O O . PHE A 1 104 ? -7.176 -6.559 34.362 1.00 92.06 104 PHE A O 1
ATOM 834 N N . MET A 1 105 ? -6.972 -7.650 32.418 1.00 87.19 105 MET A N 1
ATOM 835 C CA . MET A 1 105 ? -7.143 -8.987 32.980 1.00 87.19 105 MET A CA 1
ATOM 836 C C . MET A 1 105 ? -5.884 -9.852 32.910 1.00 87.19 105 MET A C 1
ATOM 838 O O . MET A 1 105 ? -5.811 -10.878 33.584 1.00 87.19 105 MET A O 1
ATOM 842 N N . SER A 1 106 ? -4.901 -9.482 32.090 1.00 84.69 106 SER A N 1
ATOM 843 C CA . SER A 1 106 ? -3.709 -10.289 31.811 1.00 84.69 106 SER A CA 1
ATOM 844 C C . SER A 1 106 ? -2.477 -9.414 31.596 1.00 84.69 106 SER A C 1
ATOM 846 O O . SER A 1 106 ? -2.621 -8.225 31.323 1.00 84.69 106 SER A O 1
ATOM 848 N N . LEU A 1 107 ? -1.293 -10.039 31.656 1.00 88.06 107 LEU A N 1
ATOM 849 C CA . LEU A 1 107 ? 0.027 -9.405 31.535 1.00 88.06 107 LEU A CA 1
ATOM 850 C C . LEU A 1 107 ? 0.369 -8.466 32.705 1.00 88.06 107 LEU A C 1
ATOM 852 O O . LEU A 1 107 ? -0.472 -8.145 33.542 1.00 88.06 107 LEU A O 1
ATOM 856 N N . SER A 1 108 ? 1.637 -8.074 32.785 1.00 90.44 108 SER A N 1
ATOM 857 C CA . SER A 1 108 ? 2.165 -7.204 33.839 1.00 90.44 108 SER A CA 1
ATOM 858 C C . SER A 1 108 ? 3.173 -6.201 33.282 1.00 90.44 108 SER A C 1
ATOM 860 O O . SER A 1 108 ? 3.678 -6.368 32.170 1.00 90.44 108 SER A O 1
ATOM 862 N N . ALA A 1 109 ? 3.541 -5.182 34.065 1.00 91.94 109 ALA A N 1
ATOM 863 C CA . ALA A 1 109 ? 4.540 -4.192 33.645 1.00 91.94 109 ALA A CA 1
ATOM 864 C C . ALA A 1 109 ? 5.939 -4.787 33.352 1.00 91.94 109 ALA A C 1
ATOM 866 O O . ALA A 1 109 ? 6.770 -4.116 32.740 1.00 91.94 109 ALA A O 1
ATOM 867 N N . SER A 1 110 ? 6.210 -6.030 33.780 1.00 91.44 110 SER A N 1
ATOM 868 C CA . SER A 1 110 ? 7.459 -6.761 33.508 1.00 91.44 110 SER A CA 1
ATOM 869 C C . SER A 1 110 ? 7.361 -7.770 32.359 1.00 91.44 110 SER A C 1
ATOM 871 O O . SER A 1 110 ? 8.325 -8.497 32.114 1.00 91.44 110 SER A O 1
ATOM 873 N N . PHE A 1 111 ? 6.237 -7.823 31.640 1.00 91.31 111 PHE A N 1
ATOM 874 C CA . PHE A 1 111 ? 6.091 -8.675 30.462 1.00 91.31 111 PHE A CA 1
ATOM 875 C C . PHE A 1 111 ? 7.117 -8.305 29.382 1.00 91.31 111 PHE A C 1
ATOM 877 O O . PHE A 1 111 ? 7.302 -7.126 29.075 1.00 91.31 111 PHE A O 1
ATOM 884 N N . ILE A 1 112 ? 7.752 -9.304 28.762 1.00 88.00 112 ILE A N 1
ATOM 885 C CA . ILE A 1 112 ? 8.878 -9.122 27.831 1.00 88.00 112 ILE A CA 1
ATOM 886 C C . ILE A 1 112 ? 8.608 -8.112 26.706 1.00 88.00 112 ILE A C 1
ATOM 888 O O . ILE A 1 112 ? 9.488 -7.317 26.377 1.00 88.00 112 ILE A O 1
ATOM 892 N N . SER A 1 113 ? 7.398 -8.095 26.137 1.00 86.00 113 SER A N 1
ATOM 893 C CA . SER A 1 113 ? 7.050 -7.159 25.061 1.00 86.00 113 SER A CA 1
ATOM 894 C C . SER A 1 113 ? 6.871 -5.725 25.564 1.00 86.00 113 SER A C 1
ATOM 896 O O . SER A 1 113 ? 7.283 -4.792 24.876 1.00 86.00 113 SER A O 1
ATOM 898 N N . PHE A 1 114 ? 6.309 -5.534 26.763 1.00 90.81 114 PHE A N 1
ATOM 899 C CA . PHE A 1 114 ? 6.176 -4.206 27.370 1.00 90.81 114 PHE A CA 1
ATOM 900 C C . PHE A 1 114 ? 7.521 -3.688 27.885 1.00 90.81 114 PHE A C 1
ATOM 902 O O . PHE A 1 114 ? 7.830 -2.519 27.680 1.00 90.81 114 PHE A O 1
ATOM 909 N N . ASP A 1 115 ? 8.373 -4.553 28.444 1.00 91.56 115 ASP A N 1
ATOM 910 C CA . ASP A 1 115 ? 9.744 -4.188 28.820 1.00 91.56 115 ASP A CA 1
ATOM 911 C C . ASP A 1 115 ? 10.561 -3.750 27.596 1.00 91.56 115 ASP A C 1
ATOM 913 O O . ASP A 1 115 ? 11.201 -2.696 27.620 1.00 91.56 115 ASP A O 1
ATOM 917 N N . ALA A 1 116 ? 10.462 -4.481 26.481 1.00 89.94 116 ALA A N 1
ATOM 918 C CA . ALA A 1 116 ? 11.094 -4.089 25.224 1.00 89.94 116 ALA A CA 1
ATOM 919 C C . ALA A 1 116 ? 10.566 -2.742 24.692 1.00 89.94 116 ALA A C 1
ATOM 921 O O . ALA A 1 116 ? 11.358 -1.903 24.250 1.00 89.94 116 ALA A O 1
ATOM 922 N N . LEU A 1 117 ? 9.250 -2.512 24.758 1.00 90.75 117 LEU A N 1
ATOM 923 C CA . LEU A 1 117 ? 8.625 -1.260 24.331 1.00 90.75 117 LEU A CA 1
ATOM 924 C C . LEU A 1 117 ? 9.056 -0.075 25.205 1.00 90.75 117 LEU A C 1
ATOM 926 O O . LEU A 1 117 ? 9.496 0.936 24.663 1.00 90.75 117 LEU A O 1
ATOM 930 N N . CYS A 1 118 ? 9.007 -0.207 26.532 1.00 93.75 118 CYS A N 1
ATOM 931 C CA . CYS A 1 118 ? 9.405 0.838 27.476 1.00 93.75 118 CYS A CA 1
ATOM 932 C C . CYS A 1 118 ? 10.894 1.184 27.368 1.00 93.75 118 CYS A C 1
ATOM 934 O O . CYS A 1 118 ? 11.247 2.362 27.377 1.00 93.75 118 CYS A O 1
ATOM 936 N N . ARG A 1 119 ? 11.779 0.194 27.171 1.00 92.62 119 ARG A N 1
ATOM 937 C CA . ARG A 1 119 ? 13.201 0.461 26.880 1.00 92.62 119 ARG A CA 1
ATOM 938 C C . ARG A 1 119 ? 13.381 1.234 25.582 1.00 92.62 119 ARG A C 1
ATOM 940 O O . ARG A 1 119 ? 14.231 2.116 25.512 1.00 92.62 119 ARG A O 1
ATOM 947 N N . ARG A 1 120 ? 12.598 0.909 24.551 1.00 91.44 120 ARG A N 1
ATOM 948 C CA . ARG A 1 120 ? 12.659 1.611 23.267 1.00 91.44 120 ARG A CA 1
ATOM 949 C C . ARG A 1 120 ? 12.136 3.042 23.391 1.00 91.44 120 ARG A C 1
ATOM 951 O O . ARG A 1 120 ? 12.806 3.941 22.906 1.00 91.44 120 ARG A O 1
ATOM 958 N N . LEU A 1 121 ? 11.031 3.268 24.105 1.00 90.69 121 LEU A N 1
ATOM 959 C CA . LEU A 1 121 ? 10.536 4.614 24.420 1.00 90.69 121 LEU A CA 1
ATOM 960 C C . LEU A 1 121 ? 11.586 5.428 25.189 1.00 90.69 121 LEU A C 1
ATOM 962 O O . LEU A 1 121 ? 11.908 6.536 24.780 1.00 90.69 121 LEU A O 1
ATOM 966 N N . ALA A 1 122 ? 12.183 4.859 26.240 1.00 91.06 122 ALA A N 1
ATOM 967 C CA . ALA A 1 122 ? 13.199 5.547 27.035 1.00 91.06 122 ALA A CA 1
ATOM 968 C C . ALA A 1 122 ? 14.440 5.922 26.206 1.00 91.06 122 ALA A C 1
ATOM 970 O O . ALA A 1 122 ? 14.971 7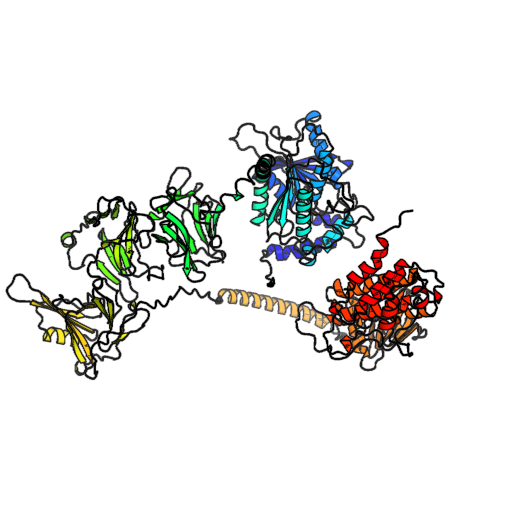.024 26.330 1.00 91.06 122 ALA A O 1
ATOM 971 N N . LYS A 1 123 ? 14.893 5.011 25.335 1.00 89.56 123 LYS A N 1
ATOM 972 C CA . LYS A 1 123 ? 16.075 5.208 24.490 1.00 89.56 123 LYS A CA 1
ATOM 973 C C . LYS A 1 123 ? 15.831 6.208 23.359 1.00 89.56 123 LYS A C 1
ATOM 975 O O . LYS A 1 123 ? 16.582 7.173 23.235 1.00 89.56 123 LYS A O 1
ATOM 980 N N . GLU A 1 124 ? 14.824 5.951 22.526 1.00 87.00 124 GLU A N 1
ATOM 981 C CA . GLU A 1 124 ? 14.578 6.711 21.293 1.00 87.00 124 GLU A CA 1
ATOM 982 C C . GLU A 1 124 ? 14.060 8.123 21.600 1.00 87.00 124 GLU A C 1
ATOM 984 O O . GLU A 1 124 ? 14.399 9.061 20.888 1.00 87.00 124 GLU A O 1
ATOM 989 N N . LEU A 1 125 ? 13.296 8.297 22.689 1.00 87.06 125 LEU A N 1
ATOM 990 C CA . LEU A 1 125 ? 12.744 9.600 23.087 1.00 87.06 125 LEU A CA 1
ATOM 991 C C . LEU A 1 125 ? 13.602 10.349 24.111 1.00 87.06 125 LEU A C 1
ATOM 993 O O . LEU A 1 125 ? 13.235 11.456 24.495 1.00 87.06 125 LEU A O 1
ATOM 997 N N . HIS A 1 126 ? 14.703 9.748 24.581 1.00 88.56 126 HIS A N 1
ATOM 998 C CA . HIS A 1 126 ? 15.521 10.292 25.675 1.00 88.56 126 HIS A CA 1
ATOM 999 C C . HIS A 1 126 ? 14.667 10.720 26.887 1.00 88.56 126 HIS A C 1
ATOM 1001 O O . HIS A 1 126 ? 14.814 11.810 27.436 1.00 88.56 126 HIS A O 1
ATOM 1007 N N . ALA A 1 127 ? 13.758 9.838 27.307 1.00 90.25 127 ALA A N 1
ATOM 1008 C CA . ALA A 1 127 ? 12.793 10.090 28.374 1.00 90.25 127 ALA A CA 1
ATOM 1009 C C . ALA A 1 127 ? 12.935 9.075 29.515 1.00 90.25 127 ALA A C 1
ATOM 1011 O O . ALA A 1 127 ? 13.283 7.913 29.295 1.00 90.25 127 ALA A O 1
ATOM 1012 N N . VAL A 1 128 ? 12.608 9.493 30.737 1.00 92.81 128 VAL A N 1
ATOM 1013 C CA . VAL A 1 128 ? 12.405 8.560 31.853 1.00 92.81 128 VAL A CA 1
ATOM 1014 C C . VAL A 1 128 ? 11.034 7.918 31.689 1.00 92.81 128 VAL A C 1
ATOM 1016 O O . VAL A 1 128 ? 10.039 8.630 31.595 1.00 92.81 128 VAL A O 1
ATOM 1019 N N . VAL A 1 129 ? 10.953 6.587 31.675 1.00 95.75 129 VAL A N 1
ATOM 1020 C CA . VAL A 1 129 ? 9.668 5.875 31.551 1.00 95.75 129 VAL A CA 1
ATOM 1021 C C . VAL A 1 129 ? 9.327 5.180 32.866 1.00 95.75 129 VAL A C 1
ATOM 1023 O O . VAL A 1 129 ? 10.130 4.421 33.402 1.00 95.75 129 VAL A O 1
ATOM 1026 N N . ILE A 1 130 ? 8.125 5.428 33.378 1.00 96.81 130 ILE A N 1
ATOM 1027 C CA . ILE A 1 130 ? 7.550 4.834 34.587 1.00 96.81 130 ILE A CA 1
ATOM 1028 C C . ILE A 1 130 ? 6.445 3.878 34.136 1.00 96.81 130 ILE A C 1
ATOM 1030 O O . ILE A 1 130 ? 5.333 4.309 33.845 1.00 96.81 130 ILE A O 1
ATOM 1034 N N . SER A 1 131 ? 6.749 2.584 34.036 1.00 97.56 131 SER A N 1
ATOM 1035 C CA . SER A 1 131 ? 5.786 1.562 33.609 1.00 97.56 131 SER A CA 1
ATOM 1036 C C . SER A 1 131 ? 5.050 0.993 34.815 1.00 97.56 131 SER A C 1
ATOM 1038 O O . SER A 1 131 ? 5.633 0.239 35.595 1.00 97.56 131 SER A O 1
ATOM 1040 N N . VAL A 1 132 ? 3.778 1.347 34.972 1.00 97.62 132 VAL A N 1
ATOM 1041 C CA . VAL A 1 132 ? 2.991 1.026 36.171 1.00 97.62 132 VAL A CA 1
ATOM 1042 C C . VAL A 1 132 ? 2.376 -0.363 36.082 1.00 97.62 132 VAL A C 1
ATOM 1044 O O . VAL A 1 132 ? 1.740 -0.696 35.085 1.00 97.62 132 VAL A O 1
ATOM 1047 N N . ASN A 1 133 ? 2.526 -1.151 37.146 1.00 96.50 133 ASN A N 1
ATOM 1048 C CA . ASN A 1 133 ? 1.805 -2.400 37.344 1.00 96.50 133 ASN A CA 1
ATOM 1049 C C . ASN A 1 133 ? 0.568 -2.148 38.212 1.00 96.50 133 ASN A C 1
ATOM 1051 O O . ASN A 1 133 ? 0.700 -1.698 39.347 1.00 96.50 133 ASN A O 1
ATOM 1055 N N . TYR A 1 134 ? -0.618 -2.471 37.705 1.00 96.06 134 TYR A N 1
ATOM 1056 C CA . TYR A 1 134 ? -1.890 -2.281 38.409 1.00 96.06 134 TYR A CA 1
ATOM 1057 C C . TYR A 1 134 ? -2.580 -3.621 38.707 1.00 96.06 134 TYR A C 1
ATOM 1059 O O . TYR A 1 134 ? -2.244 -4.660 38.130 1.00 96.06 134 TYR A O 1
ATOM 1067 N N . ARG A 1 135 ? -3.569 -3.616 39.608 1.00 94.75 135 ARG A N 1
ATOM 1068 C CA . ARG A 1 135 ? -4.345 -4.820 39.945 1.00 94.75 135 ARG A CA 1
ATOM 1069 C C . ARG A 1 135 ? -5.209 -5.294 38.775 1.00 94.75 135 ARG A C 1
ATOM 1071 O O . ARG A 1 135 ? -5.867 -4.496 38.117 1.00 94.75 135 ARG A O 1
ATOM 1078 N N . LEU A 1 136 ? -5.245 -6.601 38.526 1.00 93.44 136 LEU A N 1
ATOM 1079 C CA . LEU A 1 136 ? -5.972 -7.178 37.391 1.00 93.44 136 LEU A CA 1
ATOM 1080 C C . LEU A 1 136 ? -7.408 -7.577 37.763 1.00 93.44 136 LEU A C 1
ATOM 1082 O O . LEU A 1 136 ? -7.680 -8.041 38.868 1.00 93.44 136 LEU A O 1
ATOM 1086 N N . ALA A 1 137 ? -8.314 -7.433 36.803 1.00 91.75 137 ALA A N 1
ATOM 1087 C CA . ALA A 1 137 ? -9.677 -7.938 36.858 1.00 91.75 137 ALA A CA 1
ATOM 1088 C C . ALA A 1 137 ? -9.712 -9.441 36.500 1.00 91.75 137 ALA A C 1
ATOM 1090 O O . ALA A 1 137 ? -8.852 -9.891 35.730 1.00 91.75 137 ALA A O 1
ATOM 1091 N N . PRO A 1 138 ? -10.683 -10.236 36.994 1.00 90.25 138 PRO A N 1
ATOM 1092 C CA . PRO A 1 138 ? -11.921 -9.828 37.671 1.00 90.25 138 PRO A CA 1
ATOM 1093 C C . PRO A 1 138 ? -11.846 -9.675 39.201 1.00 90.25 138 PRO A C 1
ATOM 1095 O O . PRO A 1 138 ? -12.807 -9.197 39.790 1.00 90.25 138 PRO A O 1
ATOM 1098 N N . GLU A 1 139 ? -10.750 -10.054 39.859 1.00 90.00 139 GLU A N 1
ATOM 1099 C CA . GLU A 1 139 ? -10.584 -9.960 41.323 1.00 90.00 139 GLU A CA 1
ATOM 1100 C C . GLU A 1 139 ? -10.627 -8.502 41.799 1.00 90.00 139 GLU A C 1
ATOM 1102 O O . GLU A 1 139 ? -11.085 -8.202 42.901 1.00 90.00 139 GLU A O 1
ATOM 1107 N N . HIS A 1 140 ? -10.181 -7.589 40.936 1.00 92.69 140 HIS A N 1
ATOM 1108 C CA . HIS A 1 140 ? -10.227 -6.152 41.147 1.00 92.69 140 HIS A CA 1
ATOM 1109 C C . HIS A 1 140 ? -10.835 -5.487 39.910 1.00 92.69 140 HIS A C 1
ATOM 1111 O O . HIS A 1 140 ? -10.131 -5.208 38.945 1.00 92.69 140 HIS A O 1
ATOM 1117 N N . LYS A 1 141 ? -12.154 -5.288 39.895 1.00 92.81 141 LYS A N 1
ATOM 1118 C CA . LYS A 1 141 ? -12.879 -4.625 38.794 1.00 92.81 141 LYS A CA 1
ATOM 1119 C C . LYS A 1 141 ? -12.654 -3.107 38.790 1.00 92.81 141 LYS A C 1
ATOM 1121 O O . LYS A 1 141 ? -12.051 -2.552 39.711 1.00 92.81 141 LYS A O 1
ATOM 1126 N N . TYR A 1 142 ? -13.159 -2.422 37.765 1.00 92.75 142 TYR A N 1
ATOM 1127 C CA . TYR A 1 142 ? -13.255 -0.961 37.757 1.00 92.75 142 TYR A CA 1
ATOM 1128 C C . TYR A 1 142 ? -13.843 -0.450 39.092 1.00 92.75 142 TYR A C 1
ATOM 1130 O O . TYR A 1 142 ? -14.837 -1.013 39.557 1.00 92.75 142 TYR A O 1
ATOM 1138 N N . PRO A 1 143 ? -13.268 0.600 39.715 1.00 93.50 143 PRO A N 1
ATOM 1139 C CA . PRO A 1 143 ? -12.249 1.516 39.185 1.00 93.50 143 PRO A CA 1
ATOM 1140 C C . PRO A 1 143 ? -10.793 1.200 39.589 1.00 93.50 143 PRO A C 1
ATOM 1142 O O . PRO A 1 143 ? -9.938 2.083 39.471 1.00 93.50 143 PRO A O 1
ATOM 1145 N N . CYS A 1 144 ? -10.482 -0.007 40.084 1.00 95.38 144 CYS A N 1
ATOM 1146 C CA . CYS A 1 144 ? -9.188 -0.313 40.713 1.00 95.38 144 CYS A CA 1
ATOM 1147 C C . CYS A 1 144 ? -7.971 0.017 39.835 1.00 95.38 144 CYS A C 1
ATOM 1149 O O . CYS A 1 144 ? -7.043 0.655 40.319 1.00 95.38 144 CYS A O 1
ATOM 1151 N N . GLN A 1 145 ? -7.993 -0.345 38.552 1.00 95.81 145 GLN A N 1
ATOM 1152 C CA . GLN A 1 145 ? -6.887 -0.117 37.614 1.00 95.81 145 GLN A CA 1
ATOM 1153 C C . GLN A 1 145 ? -6.582 1.370 37.442 1.00 95.81 145 GLN A C 1
ATOM 1155 O O . GLN A 1 145 ? -5.433 1.792 37.536 1.00 95.81 145 GLN A O 1
ATOM 1160 N N . TYR A 1 146 ? -7.620 2.181 37.228 1.00 95.94 146 TYR A N 1
ATOM 1161 C CA . TYR A 1 146 ? -7.464 3.624 37.030 1.00 95.94 146 TYR A CA 1
ATOM 1162 C C . TYR A 1 146 ? -7.030 4.313 38.315 1.00 95.94 146 TYR A C 1
ATOM 1164 O O . TYR A 1 146 ? -6.260 5.270 38.272 1.00 95.94 146 TYR A O 1
ATOM 1172 N N . GLN A 1 147 ? -7.507 3.820 39.460 1.00 96.12 147 GLN A N 1
ATOM 1173 C CA . GLN A 1 147 ? -7.087 4.325 40.756 1.00 96.12 147 GLN A CA 1
ATOM 1174 C C . GLN A 1 147 ? -5.621 4.002 41.043 1.00 96.12 147 GLN A C 1
ATOM 1176 O O . GLN A 1 147 ? -4.886 4.893 41.450 1.00 96.12 147 GLN A O 1
ATOM 1181 N N . ASP A 1 148 ? -5.187 2.771 40.783 1.00 97.25 148 ASP A N 1
ATOM 1182 C CA . ASP A 1 148 ? -3.803 2.344 40.981 1.00 97.25 148 ASP A CA 1
ATOM 1183 C C . ASP A 1 148 ? -2.845 3.161 40.097 1.00 97.25 148 ASP A C 1
ATOM 1185 O O . ASP A 1 148 ? -1.846 3.683 40.590 1.00 97.25 148 ASP A O 1
ATOM 1189 N N . CYS A 1 149 ? -3.184 3.370 38.819 1.00 97.25 149 CYS A N 1
ATOM 1190 C CA . CYS A 1 149 ? -2.416 4.238 37.924 1.00 97.25 149 CYS A CA 1
ATOM 1191 C C . CYS A 1 149 ? -2.324 5.685 38.440 1.00 97.25 149 CYS A C 1
ATOM 1193 O O . CYS A 1 149 ? -1.241 6.267 38.440 1.00 97.25 149 CYS A O 1
ATOM 1195 N N . PHE A 1 150 ? -3.435 6.262 38.909 1.00 97.44 150 PHE A N 1
ATOM 1196 C CA . PHE A 1 150 ? -3.470 7.619 39.463 1.00 97.44 150 PHE A CA 1
ATOM 1197 C C . PHE A 1 150 ? -2.718 7.742 40.802 1.00 97.44 150 PHE A C 1
ATOM 1199 O O . PHE A 1 150 ? -2.068 8.754 41.067 1.00 97.44 150 PHE A O 1
ATOM 1206 N N . ASP A 1 151 ? -2.753 6.708 41.643 1.00 96.12 151 ASP A N 1
ATOM 1207 C CA . ASP A 1 151 ? -2.032 6.676 42.916 1.00 96.12 151 ASP A CA 1
ATOM 1208 C C . ASP A 1 151 ? -0.510 6.689 42.718 1.00 96.12 151 ASP A C 1
ATOM 1210 O O . ASP A 1 151 ? 0.188 7.335 43.499 1.00 96.12 151 ASP A O 1
ATOM 1214 N N . VAL A 1 152 ? 0.010 6.075 41.646 1.00 95.62 152 VAL A N 1
ATOM 1215 C CA . VAL A 1 152 ? 1.441 6.180 41.305 1.00 95.62 152 VAL A CA 1
ATOM 1216 C C . VAL A 1 152 ? 1.839 7.616 40.953 1.00 95.62 152 VAL A C 1
ATOM 1218 O O . VAL A 1 152 ? 2.908 8.059 41.370 1.00 95.62 152 VAL A O 1
ATOM 1221 N N . LEU A 1 153 ? 0.991 8.381 40.255 1.00 95.38 153 LEU A N 1
ATOM 1222 C CA . LEU A 1 153 ? 1.265 9.802 39.992 1.00 95.38 153 LEU A CA 1
ATOM 1223 C C . LEU A 1 153 ? 1.374 10.590 41.305 1.00 95.38 153 LEU A C 1
ATOM 1225 O O . LEU A 1 153 ? 2.342 11.321 41.497 1.00 95.38 153 LEU A O 1
ATOM 1229 N N . LYS A 1 154 ? 0.433 10.400 42.241 1.00 93.69 154 LYS A N 1
ATOM 1230 C CA . LYS A 1 154 ? 0.476 11.047 43.568 1.00 93.69 154 LYS A CA 1
ATOM 1231 C C . LYS A 1 154 ? 1.705 10.633 44.384 1.00 93.69 154 LYS A C 1
ATOM 1233 O O . LYS A 1 154 ? 2.308 11.462 45.068 1.00 93.69 154 LYS A O 1
ATOM 1238 N N . PHE A 1 155 ? 2.096 9.362 44.306 1.00 92.38 155 PHE A N 1
ATOM 1239 C CA . PHE A 1 155 ? 3.308 8.864 44.950 1.00 92.38 155 PHE A CA 1
ATOM 1240 C C . PHE A 1 155 ? 4.560 9.568 44.408 1.00 92.38 155 PHE A C 1
ATOM 1242 O O . PHE A 1 155 ? 5.370 10.067 45.184 1.00 92.38 155 PHE A O 1
ATOM 1249 N N . ILE A 1 156 ? 4.694 9.695 43.084 1.00 91.94 156 ILE A N 1
ATOM 1250 C CA . ILE A 1 156 ? 5.816 10.425 42.476 1.00 91.94 156 ILE A CA 1
ATOM 1251 C C . ILE A 1 156 ? 5.792 11.911 42.850 1.00 91.94 156 ILE A C 1
ATOM 1253 O O . ILE A 1 156 ? 6.833 12.453 43.224 1.00 91.94 156 ILE A O 1
ATOM 1257 N N . ASP A 1 157 ? 4.624 12.552 42.815 1.00 88.94 157 ASP A N 1
ATOM 1258 C CA . ASP A 1 157 ? 4.469 13.974 43.132 1.00 88.94 157 ASP A CA 1
ATOM 1259 C C . ASP A 1 157 ? 4.899 14.311 44.570 1.00 88.94 157 ASP A C 1
ATOM 1261 O O . ASP A 1 157 ? 5.580 15.310 44.797 1.00 88.94 157 ASP A O 1
ATOM 1265 N N . SER A 1 158 ? 4.579 13.432 45.525 1.00 83.19 158 SER A N 1
ATOM 1266 C CA . SER A 1 158 ? 4.941 13.569 46.945 1.00 83.19 158 SER A CA 1
ATOM 1267 C C . SER A 1 158 ? 6.367 13.099 47.283 1.00 83.19 158 SER A C 1
ATOM 1269 O O . SER A 1 158 ? 6.975 13.582 48.248 1.00 83.19 158 SER A O 1
ATOM 1271 N N . SER A 1 159 ? 6.950 12.200 46.480 1.00 72.00 159 SER A N 1
ATOM 1272 C CA . SER A 1 159 ? 8.273 11.604 46.739 1.00 72.00 159 SER A CA 1
ATOM 1273 C C . SER A 1 159 ? 9.423 12.618 46.707 1.00 72.00 159 SER A C 1
ATOM 1275 O O . SER A 1 159 ? 10.364 12.503 47.497 1.00 72.00 159 SER A O 1
ATOM 1277 N N . LYS A 1 160 ? 9.313 13.669 45.878 1.00 59.81 160 LYS A N 1
ATOM 1278 C CA . LYS A 1 160 ? 10.317 14.742 45.758 1.00 59.81 160 LYS A CA 1
ATOM 1279 C C . LYS A 1 160 ? 10.493 15.532 47.063 1.00 59.81 160 LYS A C 1
ATOM 1281 O O . LYS A 1 160 ? 11.564 16.074 47.314 1.00 59.81 160 LYS A O 1
ATOM 1286 N N . THR A 1 161 ? 9.452 15.563 47.896 1.00 51.22 161 THR A N 1
ATOM 1287 C CA . THR A 1 161 ? 9.410 16.283 49.176 1.00 51.22 161 THR A CA 1
ATOM 1288 C C . THR A 1 161 ? 9.680 15.412 50.406 1.00 51.22 161 THR A C 1
ATOM 1290 O O . THR A 1 161 ? 10.054 15.960 51.437 1.00 51.22 161 THR A O 1
ATOM 1293 N N . GLN A 1 162 ? 9.509 14.083 50.331 1.00 48.09 162 GLN A N 1
ATOM 1294 C CA . GLN A 1 162 ? 9.524 13.211 51.521 1.00 48.09 162 GLN A CA 1
ATOM 1295 C C . GLN A 1 162 ? 10.619 12.125 51.537 1.00 48.09 162 GLN A C 1
ATOM 1297 O O . GLN A 1 162 ? 11.000 11.701 52.629 1.00 48.09 162 GLN A O 1
ATOM 1302 N N . HIS A 1 163 ? 11.149 11.662 50.392 1.00 47.78 163 HIS A N 1
ATOM 1303 C CA . HIS A 1 163 ? 11.975 10.432 50.332 1.00 47.78 163 HIS A CA 1
ATOM 1304 C C . HIS A 1 163 ? 13.302 10.541 49.551 1.00 47.78 163 HIS A C 1
ATOM 1306 O O . HIS A 1 163 ? 13.942 9.527 49.273 1.00 47.78 163 HIS A O 1
ATOM 1312 N N . GLY A 1 164 ? 13.772 11.753 49.238 1.00 55.28 164 GLY A N 1
ATOM 1313 C CA . GLY A 1 164 ? 14.956 11.935 48.389 1.00 55.28 164 GLY A CA 1
ATOM 1314 C C . GLY A 1 164 ? 14.689 11.549 46.924 1.00 55.28 164 GLY A C 1
ATOM 1315 O O . GLY A 1 164 ? 13.614 11.069 46.574 1.00 55.28 164 GLY A O 1
ATOM 1316 N N . SER A 1 165 ? 15.645 11.828 46.033 1.00 58.12 165 SER A N 1
ATOM 1317 C CA . SER A 1 165 ? 15.479 11.749 44.569 1.00 58.12 165 SER A CA 1
ATOM 1318 C C . SER A 1 165 ? 15.256 10.311 44.061 1.00 58.12 165 SER A C 1
ATOM 1320 O O . SER A 1 165 ? 16.201 9.648 43.645 1.00 58.12 165 SER A O 1
ATOM 1322 N N . LEU A 1 166 ? 14.007 9.831 44.080 1.00 76.75 166 LEU A N 1
ATOM 1323 C CA . LEU A 1 166 ? 13.592 8.529 43.530 1.00 76.75 166 LEU A CA 1
ATOM 1324 C C . LEU A 1 166 ? 13.810 8.433 42.010 1.00 76.75 166 LEU A C 1
ATOM 1326 O O . LEU A 1 166 ? 14.099 7.367 41.468 1.00 76.75 166 LEU A O 1
ATOM 1330 N N . LEU A 1 167 ? 13.661 9.564 41.324 1.00 83.56 167 LEU A N 1
ATOM 1331 C CA . LEU A 1 167 ? 13.946 9.732 39.903 1.00 83.56 167 LEU A CA 1
ATOM 1332 C C . LEU A 1 167 ? 15.386 10.236 39.717 1.00 83.56 167 LEU A C 1
ATOM 1334 O O . LEU A 1 167 ? 15.954 10.804 40.652 1.00 83.56 167 LEU A O 1
ATOM 1338 N N . PRO A 1 168 ? 16.009 10.055 38.539 1.00 82.62 168 PRO A N 1
ATOM 1339 C CA . PRO A 1 168 ? 17.318 10.646 38.277 1.00 82.62 168 PRO A CA 1
ATOM 1340 C C . PRO A 1 168 ? 17.249 12.179 38.380 1.00 82.62 168 PRO A C 1
ATOM 1342 O O . PRO A 1 168 ? 16.224 12.778 38.065 1.00 82.62 168 PRO A O 1
ATOM 1345 N N . ALA A 1 169 ? 18.339 12.821 38.815 1.00 76.31 169 ALA A N 1
ATOM 1346 C CA . ALA A 1 169 ? 18.362 14.256 39.134 1.00 76.31 169 ALA A CA 1
ATOM 1347 C C . ALA A 1 169 ? 17.962 15.173 37.959 1.00 76.31 169 ALA A C 1
ATOM 1349 O O . ALA A 1 169 ? 17.464 16.273 38.173 1.00 76.31 169 ALA A O 1
ATOM 1350 N N . ASN A 1 170 ? 18.148 14.709 36.722 1.00 81.06 170 ASN A N 1
ATOM 1351 C CA . ASN A 1 170 ? 17.758 15.414 35.507 1.00 81.06 170 ASN A CA 1
ATOM 1352 C C . ASN A 1 170 ? 16.308 15.135 35.062 1.00 81.06 170 ASN A C 1
ATOM 1354 O O . ASN A 1 170 ? 15.907 15.656 34.030 1.00 81.06 170 ASN A O 1
ATOM 1358 N N . ALA A 1 171 ? 15.508 14.339 35.780 1.00 86.88 171 ALA A N 1
ATOM 1359 C CA . ALA A 1 171 ? 14.106 14.103 35.429 1.00 86.88 171 ALA A CA 1
ATOM 1360 C C . ALA A 1 171 ? 13.247 15.361 35.646 1.00 86.88 171 ALA A C 1
ATOM 1362 O O . ALA A 1 171 ? 13.153 15.894 36.755 1.00 86.88 171 ALA A O 1
ATOM 1363 N N . ASN A 1 172 ? 12.568 15.805 34.591 1.00 87.69 172 ASN A N 1
ATOM 1364 C CA . ASN A 1 172 ? 11.717 16.985 34.595 1.00 87.69 172 ASN A CA 1
ATOM 1365 C C . ASN A 1 172 ? 10.231 16.610 34.692 1.00 87.69 172 ASN A C 1
ATOM 1367 O O . ASN A 1 172 ? 9.567 16.353 33.688 1.00 87.69 172 ASN A O 1
ATOM 1371 N N . LEU A 1 173 ? 9.694 16.627 35.914 1.00 89.75 173 LEU A N 1
ATOM 1372 C CA . LEU A 1 173 ? 8.277 16.346 36.178 1.00 89.75 173 LEU A CA 1
ATOM 1373 C C . LEU A 1 173 ? 7.319 17.409 35.613 1.00 89.75 173 LEU A C 1
ATOM 1375 O O . LEU A 1 173 ? 6.142 17.106 35.399 1.00 89.75 173 LEU A O 1
ATOM 1379 N N . GLU A 1 174 ? 7.803 18.608 35.277 1.00 89.06 174 GLU A N 1
ATOM 1380 C CA . GLU A 1 174 ? 6.991 19.610 34.577 1.00 89.06 174 GLU A CA 1
ATOM 1381 C C . GLU A 1 174 ? 6.785 19.276 33.086 1.00 89.06 174 GLU A C 1
ATOM 1383 O O . GLU A 1 174 ? 5.972 19.905 32.402 1.00 89.06 174 GLU A O 1
ATOM 1388 N N . GLN A 1 175 ? 7.519 18.284 32.576 1.00 89.50 175 GLN A N 1
ATOM 1389 C CA . GLN A 1 175 ? 7.379 17.723 31.235 1.00 89.50 175 GLN A CA 1
ATOM 1390 C C . GLN A 1 175 ? 6.915 16.265 31.316 1.00 89.50 175 GLN A C 1
ATOM 1392 O O . GLN A 1 175 ? 7.568 15.354 30.801 1.00 89.50 175 GLN A O 1
ATOM 1397 N N . SER A 1 176 ? 5.783 16.046 31.991 1.00 92.50 176 SER A N 1
ATOM 1398 C CA . SER A 1 176 ? 5.212 14.712 32.168 1.00 92.50 176 SER A CA 1
ATOM 1399 C C . SER A 1 176 ? 4.185 14.365 31.085 1.00 92.50 176 SER A C 1
ATOM 1401 O O . SER A 1 176 ? 3.322 15.173 30.738 1.00 92.50 176 SER A O 1
ATOM 1403 N N . PHE A 1 177 ? 4.235 13.132 30.590 1.00 95.00 177 PHE A N 1
ATOM 1404 C CA . PHE A 1 177 ? 3.286 12.563 29.634 1.00 95.00 177 PHE A CA 1
ATOM 1405 C C . PHE A 1 177 ? 2.592 11.342 30.226 1.00 95.00 177 PHE A C 1
ATOM 1407 O O . PHE A 1 177 ? 3.210 10.565 30.953 1.00 95.00 177 PHE A O 1
ATOM 1414 N N . LEU A 1 178 ? 1.329 11.133 29.858 1.00 97.00 178 LEU A N 1
ATOM 1415 C CA . LEU A 1 178 ? 0.668 9.842 30.051 1.00 97.00 178 LEU A CA 1
ATOM 1416 C C . LEU A 1 178 ? 0.748 9.053 28.751 1.00 97.00 178 LEU A C 1
ATOM 1418 O O . LEU A 1 178 ? 0.491 9.599 27.683 1.00 97.00 178 LEU A O 1
ATOM 1422 N N . ALA A 1 179 ? 1.076 7.773 28.826 1.00 96.38 179 ALA A N 1
ATOM 1423 C CA . ALA A 1 179 ? 1.100 6.883 27.682 1.00 96.38 179 ALA A CA 1
ATOM 1424 C C . ALA A 1 179 ? 0.441 5.555 28.041 1.00 96.38 179 ALA A C 1
ATOM 1426 O O . ALA A 1 179 ? 0.564 5.075 29.165 1.00 96.38 179 ALA A O 1
ATOM 1427 N N . GLY A 1 180 ? -0.236 4.931 27.090 1.00 95.75 180 GLY A N 1
ATOM 1428 C CA . GLY A 1 180 ? -0.768 3.599 27.319 1.00 95.75 180 GLY A CA 1
ATOM 1429 C C . GLY A 1 180 ? -1.228 2.917 26.051 1.00 95.75 180 GLY A C 1
ATOM 1430 O O . GLY A 1 180 ? -1.549 3.568 25.055 1.00 95.75 180 GLY A O 1
ATOM 1431 N N . ASP A 1 181 ? -1.232 1.591 26.102 1.00 94.50 181 ASP A N 1
ATOM 1432 C CA . ASP A 1 181 ? -1.515 0.748 24.953 1.00 94.50 181 ASP A CA 1
ATOM 1433 C C . ASP A 1 181 ? -2.735 -0.138 25.191 1.00 94.50 181 ASP A C 1
ATOM 1435 O O . ASP A 1 181 ? -2.896 -0.697 26.277 1.00 94.50 181 ASP A O 1
ATOM 1439 N N . SER A 1 182 ? -3.626 -0.250 24.202 1.00 95.12 182 SER A N 1
ATOM 1440 C CA . SER A 1 182 ? -4.876 -1.001 24.348 1.00 95.12 182 SER A CA 1
ATOM 1441 C C . SER A 1 182 ? -5.635 -0.548 25.610 1.00 95.12 182 SER A C 1
ATOM 1443 O O . SER A 1 182 ? -5.945 0.636 25.758 1.00 95.12 182 SER A O 1
ATOM 1445 N N . ALA A 1 183 ? -5.908 -1.455 26.552 1.00 95.00 183 ALA A N 1
ATOM 1446 C CA . ALA A 1 183 ? -6.501 -1.143 27.854 1.00 95.00 183 ALA A CA 1
ATOM 1447 C C . ALA A 1 183 ? -5.733 -0.047 28.624 1.00 95.00 183 ALA A C 1
ATOM 1449 O O . ALA A 1 183 ? -6.342 0.848 29.206 1.00 95.00 183 ALA A O 1
ATOM 1450 N N . GLY A 1 184 ? -4.403 -0.030 28.555 1.00 95.88 184 GLY A N 1
ATOM 1451 C CA . GLY A 1 184 ? -3.590 1.037 29.133 1.00 95.88 184 GLY A CA 1
ATOM 1452 C C . GLY A 1 184 ? -3.891 2.420 28.542 1.00 95.88 184 GLY A C 1
ATOM 1453 O O . GLY A 1 184 ? -3.814 3.419 29.253 1.00 95.88 184 GLY A O 1
ATOM 1454 N N . GLY A 1 185 ? -4.313 2.492 27.274 1.00 95.69 185 GLY A N 1
ATOM 1455 C CA . GLY A 1 185 ? -4.783 3.727 26.639 1.00 95.69 185 GLY A CA 1
ATOM 1456 C C . GLY A 1 185 ? -6.066 4.270 27.279 1.00 95.69 185 GLY A C 1
ATOM 1457 O O . GLY A 1 185 ? -6.195 5.481 27.468 1.00 95.69 185 GLY A O 1
ATOM 1458 N N . ASN A 1 186 ? -6.977 3.389 27.716 1.00 96.62 186 ASN A N 1
ATOM 1459 C CA . ASN A 1 186 ? -8.151 3.801 28.493 1.00 96.62 186 ASN A CA 1
ATOM 1460 C C . ASN A 1 186 ? -7.728 4.356 29.856 1.00 96.62 186 ASN A C 1
ATOM 1462 O O . ASN A 1 186 ? -8.227 5.399 30.279 1.00 96.62 186 ASN A O 1
ATOM 1466 N N . ALA A 1 187 ? -6.784 3.686 30.530 1.00 97.00 187 ALA A N 1
ATOM 1467 C CA . ALA A 1 187 ? -6.250 4.164 31.802 1.00 97.00 187 ALA A CA 1
ATOM 1468 C C . ALA A 1 187 ? -5.594 5.544 31.652 1.00 97.00 187 ALA A C 1
ATOM 1470 O O . ALA A 1 187 ? -5.862 6.423 32.464 1.00 97.00 187 ALA A O 1
ATOM 1471 N N . ALA A 1 188 ? -4.820 5.778 30.587 1.00 96.81 188 ALA A N 1
ATOM 1472 C CA . ALA A 1 188 ? -4.205 7.077 30.317 1.00 96.81 188 ALA A CA 1
ATOM 1473 C C . ALA A 1 188 ? -5.241 8.210 30.215 1.00 96.81 188 ALA A C 1
ATOM 1475 O O . ALA A 1 188 ? -5.034 9.279 30.788 1.00 96.81 188 ALA A O 1
ATOM 1476 N N . HIS A 1 189 ? -6.375 7.971 29.548 1.00 96.12 189 HIS A N 1
ATOM 1477 C CA . HIS A 1 189 ? -7.469 8.942 29.487 1.00 96.12 189 HIS A CA 1
ATOM 1478 C C . HIS A 1 189 ? -8.105 9.193 30.860 1.00 96.12 189 HIS A C 1
ATOM 1480 O O . HIS A 1 189 ? -8.180 10.336 31.304 1.00 96.12 189 HIS A O 1
ATOM 1486 N N . HIS A 1 190 ? -8.543 8.137 31.548 1.00 95.94 190 HIS A N 1
ATOM 1487 C CA . HIS A 1 190 ? -9.262 8.266 32.821 1.00 95.94 190 HIS A CA 1
ATOM 1488 C C . HIS A 1 190 ? -8.385 8.838 33.940 1.00 95.94 190 HIS A C 1
ATOM 1490 O O . HIS A 1 190 ? -8.855 9.607 34.778 1.00 95.94 190 HIS A O 1
ATOM 1496 N N . VAL A 1 191 ? -7.085 8.534 33.929 1.00 96.50 191 VAL A N 1
ATOM 1497 C CA . VAL A 1 191 ? -6.099 9.165 34.816 1.00 96.50 191 VAL A CA 1
ATOM 1498 C C . VAL A 1 191 ? -5.950 10.650 34.492 1.00 96.50 191 VAL A C 1
ATOM 1500 O O . VAL A 1 191 ? -5.867 11.442 35.424 1.00 96.50 191 VAL A O 1
ATOM 1503 N N . ALA A 1 192 ? -5.969 11.055 33.216 1.00 95.06 192 ALA A N 1
ATOM 1504 C CA . ALA A 1 192 ? -5.929 12.471 32.841 1.00 95.06 192 ALA A CA 1
ATOM 1505 C C . ALA A 1 192 ? -7.170 13.240 33.319 1.00 95.06 192 ALA A C 1
ATOM 1507 O O . ALA A 1 192 ? -7.048 14.355 33.821 1.00 95.06 192 ALA A O 1
ATOM 1508 N N . VAL A 1 193 ? -8.353 12.631 33.196 1.00 93.50 193 VAL A N 1
ATOM 1509 C CA . VAL A 1 193 ? -9.614 13.193 33.702 1.00 93.50 193 VAL A CA 1
ATOM 1510 C C . VAL A 1 193 ? -9.533 13.388 35.217 1.00 93.50 193 VAL A C 1
ATOM 1512 O O . VAL A 1 193 ? -9.730 14.505 35.691 1.00 93.50 193 VAL A O 1
ATOM 1515 N N . LYS A 1 194 ? -9.121 12.363 35.977 1.00 92.75 194 LYS A N 1
ATOM 1516 C CA . LYS A 1 194 ? -8.908 12.481 37.433 1.00 92.75 194 LYS A CA 1
ATOM 1517 C C . LYS A 1 194 ? -7.844 13.519 37.800 1.00 92.75 194 LYS A C 1
ATOM 1519 O O . LYS A 1 194 ? -8.037 14.294 38.731 1.00 92.75 194 LYS A O 1
ATOM 1524 N N . ALA A 1 195 ? -6.741 13.557 37.055 1.00 92.38 195 ALA A N 1
ATOM 1525 C CA . ALA A 1 195 ? -5.658 14.518 37.237 1.00 92.38 195 ALA A CA 1
ATOM 1526 C C . ALA A 1 195 ? -6.099 15.967 37.010 1.00 92.38 195 ALA A C 1
ATOM 1528 O O . ALA A 1 195 ? -5.561 16.859 37.650 1.00 92.38 195 ALA A O 1
ATOM 1529 N N . SER A 1 196 ? -7.085 16.213 36.142 1.00 89.62 196 SER A N 1
ATOM 1530 C CA . SER A 1 196 ? -7.590 17.570 35.898 1.00 89.62 196 SER A CA 1
ATOM 1531 C C . SER A 1 196 ? -8.308 18.187 37.105 1.00 89.62 196 SER A C 1
ATOM 1533 O O . SER A 1 196 ? -8.358 19.410 37.215 1.00 89.62 196 SER A O 1
ATOM 1535 N N . GLY A 1 197 ? -8.818 17.354 38.020 1.00 85.25 197 GLY A N 1
ATOM 1536 C CA . GLY A 1 197 ? -9.431 17.770 39.284 1.00 85.25 197 GLY A CA 1
ATOM 1537 C C . GLY A 1 197 ? -8.500 17.677 40.500 1.00 85.25 197 GLY A C 1
ATOM 1538 O O . GLY A 1 197 ? -8.976 17.813 41.624 1.00 85.25 197 GLY A O 1
ATOM 1539 N N . TYR A 1 198 ? -7.203 17.408 40.305 1.00 89.69 198 TYR A N 1
ATOM 1540 C CA . TYR A 1 198 ? -6.221 17.257 41.382 1.00 89.69 198 TYR A CA 1
ATOM 1541 C C . TYR A 1 198 ? -5.052 18.229 41.197 1.00 89.69 198 TYR A C 1
ATOM 1543 O O . TYR A 1 198 ? -4.459 18.311 40.122 1.00 89.69 198 TYR A O 1
ATOM 1551 N N . GLU A 1 199 ? -4.681 18.944 42.256 1.00 87.44 199 GLU A N 1
ATOM 1552 C CA . GLU A 1 199 ? -3.564 19.890 42.228 1.00 87.44 199 GLU A CA 1
ATOM 1553 C C . GLU A 1 199 ? -2.242 19.178 42.550 1.00 87.44 199 GLU A C 1
ATOM 1555 O O . GLU A 1 199 ? -1.910 18.932 43.709 1.00 87.44 199 GLU A O 1
ATOM 1560 N N . PHE A 1 200 ? -1.485 18.824 41.510 1.00 90.06 200 PHE A N 1
ATOM 1561 C CA . PHE A 1 200 ? -0.120 18.313 41.656 1.00 90.06 200 PHE A CA 1
ATOM 1562 C C . PHE A 1 200 ? 0.866 19.441 41.988 1.00 90.06 200 PHE A C 1
ATOM 1564 O O . PHE A 1 200 ? 0.791 20.530 41.417 1.00 90.06 200 PHE A O 1
ATOM 1571 N N . VAL A 1 201 ? 1.823 19.165 42.878 1.00 86.69 201 VAL A N 1
ATOM 1572 C CA . VAL A 1 201 ? 2.846 20.132 43.314 1.00 86.69 201 VAL A CA 1
ATOM 1573 C C . VAL A 1 201 ? 4.011 20.202 42.323 1.00 86.69 201 VAL A C 1
ATOM 1575 O O . VAL A 1 201 ? 4.533 21.278 42.046 1.00 86.69 201 VAL A O 1
ATOM 1578 N N . ASN A 1 202 ? 4.436 19.051 41.799 1.00 86.50 202 ASN A N 1
ATOM 1579 C CA . ASN A 1 202 ? 5.625 18.882 40.963 1.00 86.50 202 ASN A CA 1
ATOM 1580 C C . ASN A 1 202 ? 5.300 18.388 39.545 1.00 86.50 202 ASN A C 1
ATOM 1582 O O . ASN A 1 202 ? 6.080 18.626 38.621 1.00 86.50 202 ASN A O 1
ATOM 1586 N N . ILE A 1 203 ? 4.201 17.651 39.367 1.00 91.56 203 ILE A N 1
ATOM 1587 C CA . ILE A 1 203 ? 3.825 17.061 38.078 1.00 91.56 203 ILE A CA 1
ATOM 1588 C C . ILE A 1 203 ? 3.009 18.048 37.246 1.00 91.56 203 ILE A C 1
ATOM 1590 O O . ILE A 1 203 ? 1.946 18.506 37.656 1.00 91.56 203 ILE A O 1
ATOM 1594 N N . LYS A 1 204 ? 3.445 18.279 36.004 1.00 91.75 204 LYS A N 1
ATOM 1595 C CA . LYS A 1 204 ? 2.636 18.952 34.983 1.00 91.75 204 LYS A CA 1
ATOM 1596 C C . LYS A 1 204 ? 2.475 18.051 33.770 1.00 91.75 204 LYS A C 1
ATOM 1598 O O . LYS A 1 204 ? 3.443 17.730 33.082 1.00 91.75 204 LYS A O 1
ATOM 1603 N N . LEU A 1 205 ? 1.231 17.662 33.504 1.00 92.12 205 LEU A N 1
ATOM 1604 C CA . LEU A 1 205 ? 0.886 16.854 32.340 1.00 92.12 205 LEU A CA 1
ATOM 1605 C C . LEU A 1 205 ? 0.843 17.735 31.088 1.00 92.12 205 LEU A C 1
ATOM 1607 O O . LEU A 1 205 ? 0.050 18.672 31.006 1.00 92.12 205 LEU A O 1
ATOM 1611 N N . ILE A 1 206 ? 1.697 17.431 30.111 1.00 91.38 206 ILE A N 1
ATOM 1612 C CA . ILE A 1 206 ? 1.824 18.202 28.865 1.00 91.38 206 ILE A CA 1
ATOM 1613 C C . ILE A 1 206 ? 1.354 17.444 27.622 1.00 91.38 206 ILE A C 1
ATOM 1615 O O . ILE A 1 206 ? 1.216 18.058 26.564 1.00 91.38 206 ILE A O 1
ATOM 1619 N N . GLY A 1 207 ? 1.055 16.146 27.740 1.00 92.12 207 GLY A N 1
ATOM 1620 C CA . GLY A 1 207 ? 0.464 15.378 26.649 1.00 92.12 207 GLY A CA 1
ATOM 1621 C C . GLY A 1 207 ? 0.043 13.952 27.014 1.00 92.12 207 GLY A C 1
ATOM 1622 O O . GLY A 1 207 ? 0.476 13.408 28.032 1.00 92.12 207 GLY A O 1
ATOM 1623 N N . ILE A 1 208 ? -0.803 13.351 26.171 1.00 94.50 208 ILE A N 1
ATOM 1624 C CA . ILE A 1 208 ? -1.265 11.958 26.290 1.00 94.50 208 ILE A CA 1
ATOM 1625 C C . ILE A 1 208 ? -0.985 11.192 24.989 1.00 94.50 208 ILE A C 1
ATOM 1627 O O . ILE A 1 208 ? -1.292 11.674 23.902 1.00 94.50 208 ILE A O 1
ATOM 1631 N N . VAL A 1 209 ? -0.442 9.981 25.101 1.00 94.62 209 VAL A N 1
ATOM 1632 C CA . VAL A 1 209 ? -0.115 9.080 23.989 1.00 94.62 209 VAL A CA 1
ATOM 1633 C C . VAL A 1 209 ? -0.954 7.813 24.107 1.00 94.62 209 VAL A C 1
ATOM 1635 O O . VAL A 1 209 ? -0.732 6.993 24.996 1.00 94.62 209 VAL A O 1
ATOM 1638 N N . SER A 1 210 ? -1.914 7.633 23.207 1.00 94.81 210 SER A N 1
ATOM 1639 C CA . SER A 1 210 ? -2.828 6.492 23.227 1.00 94.81 210 SER A CA 1
ATOM 1640 C C . SER A 1 210 ? -2.564 5.562 22.043 1.00 94.81 210 SER A C 1
ATOM 1642 O O . SER A 1 210 ? -2.845 5.901 20.891 1.00 94.81 210 SER A O 1
ATOM 1644 N N . LEU A 1 211 ? -1.983 4.391 22.312 1.00 94.12 211 LEU A N 1
ATOM 1645 C CA . LEU A 1 211 ? -1.663 3.381 21.303 1.00 94.12 211 LEU A CA 1
ATOM 1646 C C . LEU A 1 211 ? -2.834 2.397 21.174 1.00 94.12 211 LEU A C 1
ATOM 1648 O O . LEU A 1 211 ? -2.988 1.521 22.020 1.00 94.12 211 LEU A O 1
ATOM 1652 N N . GLN A 1 212 ? -3.649 2.533 20.122 1.00 95.00 212 GLN A N 1
ATOM 1653 C CA . GLN A 1 212 ? -4.815 1.675 19.846 1.00 95.00 212 GLN A CA 1
ATOM 1654 C C . GLN A 1 212 ? -5.726 1.476 21.078 1.00 95.00 212 GLN A C 1
ATOM 1656 O O . GLN A 1 212 ? -5.873 0.339 21.531 1.00 95.00 212 GLN A O 1
ATOM 1661 N N . PRO A 1 213 ? -6.312 2.549 21.659 1.00 96.12 213 PRO A N 1
ATOM 1662 C CA . PRO A 1 213 ? -7.089 2.443 22.893 1.00 96.12 213 PRO A CA 1
ATOM 1663 C C . PRO A 1 213 ? -8.244 1.441 22.789 1.00 96.12 213 PRO A C 1
ATOM 1665 O O . PRO A 1 213 ? -8.850 1.254 21.732 1.00 96.12 213 PRO A O 1
ATOM 1668 N N . PHE A 1 214 ? -8.555 0.820 23.922 1.00 95.81 214 PHE A N 1
ATOM 1669 C CA . PHE A 1 214 ? -9.492 -0.291 24.081 1.00 95.81 214 PHE A CA 1
ATOM 1670 C C . PHE A 1 214 ? -10.896 0.176 24.500 1.00 95.81 214 PHE A C 1
ATOM 1672 O O . PHE A 1 214 ? -11.515 -0.377 25.418 1.00 95.81 214 PHE A O 1
ATOM 1679 N N . PHE A 1 215 ? -11.383 1.248 23.874 1.00 95.50 215 PHE A N 1
ATOM 1680 C CA . PHE A 1 215 ? -12.757 1.716 24.055 1.00 95.50 215 PHE A CA 1
ATOM 1681 C C . PHE A 1 215 ? -13.735 0.853 23.261 1.00 95.50 215 PHE A C 1
ATOM 1683 O O . PHE A 1 215 ? -13.364 0.213 22.277 1.00 95.50 215 PHE A O 1
ATOM 1690 N N . GLY A 1 216 ? -14.980 0.828 23.715 1.00 91.81 216 GLY A N 1
ATOM 1691 C CA . GLY A 1 216 ? -16.054 0.035 23.134 1.00 91.81 216 GLY A CA 1
ATOM 1692 C C . GLY A 1 216 ? -17.404 0.498 23.660 1.00 91.81 216 GLY A C 1
ATOM 1693 O O . GLY A 1 216 ? -17.457 1.256 24.620 1.00 91.81 216 GLY A O 1
ATOM 1694 N N . GLY A 1 217 ? -18.476 0.021 23.046 1.00 90.19 217 GLY A N 1
ATOM 1695 C CA . GLY A 1 217 ? -19.864 0.264 23.443 1.00 90.19 217 GLY A CA 1
ATOM 1696 C C . GLY A 1 217 ? -20.737 -0.907 23.007 1.00 90.19 217 GLY A C 1
ATOM 1697 O O . GLY A 1 217 ? -20.231 -1.835 22.368 1.00 90.19 217 GLY A O 1
ATOM 1698 N N . GLU A 1 218 ? -22.019 -0.923 23.374 1.00 89.38 218 GLU A N 1
ATOM 1699 C CA . GLU A 1 218 ? -22.862 -2.086 23.064 1.00 89.38 218 GLU A CA 1
ATOM 1700 C C . GLU A 1 218 ? -23.120 -2.255 21.564 1.00 89.38 218 GLU A C 1
ATOM 1702 O O . GLU A 1 218 ? -23.084 -3.378 21.050 1.00 89.38 218 GLU A O 1
ATOM 1707 N N . GLU A 1 219 ? -23.270 -1.141 20.848 1.00 90.31 219 GLU A N 1
ATOM 1708 C CA . GLU A 1 219 ? -23.348 -1.122 19.389 1.00 90.31 219 GLU A CA 1
ATOM 1709 C C . GLU A 1 219 ? -22.097 -1.762 18.765 1.00 90.31 219 GLU A C 1
ATOM 1711 O O . GLU A 1 219 ? -20.963 -1.464 19.144 1.00 90.31 219 GLU A O 1
ATOM 1716 N N . ARG A 1 220 ? -22.280 -2.633 17.770 1.00 92.25 220 ARG A N 1
ATOM 1717 C CA . ARG A 1 220 ? -21.152 -3.154 16.993 1.00 92.25 220 ARG A CA 1
ATOM 1718 C C . ARG A 1 220 ? -20.805 -2.220 15.857 1.00 92.25 220 ARG A C 1
ATOM 1720 O O . ARG A 1 220 ? -21.653 -1.843 15.059 1.00 92.25 220 ARG A O 1
ATOM 1727 N N . THR A 1 221 ? -19.524 -1.906 15.760 1.00 92.19 221 THR A N 1
ATOM 1728 C CA . THR A 1 221 ? -18.976 -1.110 14.665 1.00 92.19 221 THR A CA 1
ATOM 1729 C C . THR A 1 221 ? -18.755 -1.945 13.400 1.00 92.19 221 THR A C 1
ATOM 1731 O O . THR A 1 221 ? -18.624 -3.173 13.446 1.00 92.19 221 THR A O 1
ATOM 1734 N N . GLU A 1 222 ? -18.673 -1.281 12.245 1.00 89.69 222 GLU A N 1
ATOM 1735 C CA . GLU A 1 222 ? -18.374 -1.919 10.956 1.00 89.69 222 GLU A CA 1
ATOM 1736 C C . GLU A 1 222 ? -17.048 -2.693 11.000 1.00 89.69 222 GLU A C 1
ATOM 1738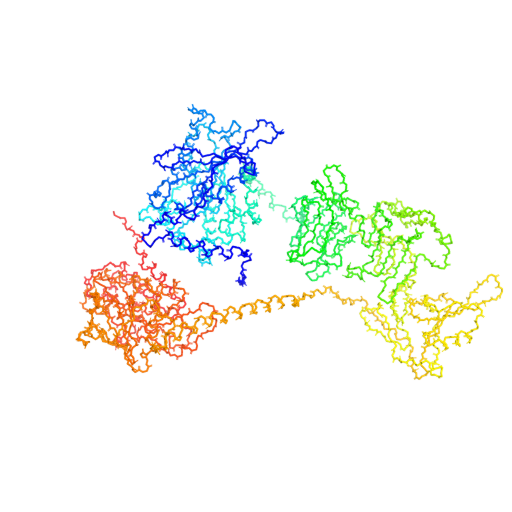 O O . GLU A 1 222 ? -16.944 -3.800 10.462 1.00 89.69 222 GLU A O 1
ATOM 1743 N N . SER A 1 223 ? -16.026 -2.164 11.682 1.00 89.81 223 SER A N 1
ATOM 1744 C CA . SER A 1 223 ? -14.750 -2.855 11.861 1.00 89.81 223 SER A CA 1
ATOM 1745 C C . SER A 1 223 ? -14.856 -4.114 12.722 1.00 89.81 223 SER A C 1
ATOM 1747 O O . SER A 1 223 ? -14.230 -5.118 12.374 1.00 89.81 223 SER A O 1
ATOM 1749 N N . GLU A 1 224 ? -15.670 -4.108 13.783 1.00 89.88 224 GLU A N 1
ATOM 1750 C CA . GLU A 1 224 ? -15.957 -5.298 14.600 1.00 89.88 224 GLU A CA 1
ATOM 1751 C C . GLU A 1 224 ? -16.655 -6.392 13.782 1.00 89.88 224 GLU A C 1
ATOM 1753 O O . GLU A 1 224 ? -16.273 -7.563 13.855 1.00 89.88 224 GLU A O 1
ATOM 1758 N N . MET A 1 225 ? -17.625 -6.013 12.945 1.00 88.31 225 MET A N 1
ATOM 1759 C CA . MET A 1 225 ? -18.364 -6.946 12.086 1.00 88.31 225 MET A CA 1
ATOM 1760 C C . MET A 1 225 ? -17.510 -7.488 10.931 1.00 88.31 225 MET A C 1
ATOM 1762 O O . MET A 1 225 ? -17.593 -8.668 10.579 1.00 88.31 225 MET A O 1
ATOM 1766 N N . ARG A 1 226 ? -16.653 -6.646 10.342 1.00 88.50 226 ARG A N 1
ATOM 1767 C CA . ARG A 1 226 ? -15.781 -7.004 9.212 1.00 88.50 226 ARG A CA 1
ATOM 1768 C C . ARG A 1 226 ? -14.570 -7.838 9.632 1.00 88.50 226 ARG A C 1
ATOM 1770 O O . ARG A 1 226 ? -14.106 -8.666 8.843 1.00 88.50 226 ARG A O 1
ATOM 1777 N N . LEU A 1 227 ? -14.038 -7.623 10.839 1.00 83.94 227 LEU A N 1
ATOM 1778 C CA . LEU A 1 227 ? -12.817 -8.259 11.351 1.00 83.94 227 LEU A CA 1
ATOM 1779 C C . LEU A 1 227 ? -13.057 -9.071 12.647 1.00 83.94 227 LEU A C 1
ATOM 1781 O O . LEU A 1 227 ? -12.305 -8.922 13.612 1.00 83.94 227 LEU A O 1
ATOM 1785 N N . PRO A 1 228 ? -14.019 -10.016 12.688 1.00 78.50 228 PRO A N 1
ATOM 1786 C CA . PRO A 1 228 ? -14.401 -10.707 13.927 1.00 78.50 228 PRO A CA 1
ATOM 1787 C C . PRO A 1 228 ? -13.288 -11.607 14.495 1.00 78.50 228 PRO A C 1
ATOM 1789 O O . PRO A 1 228 ? -13.301 -11.966 15.672 1.00 78.50 228 PRO A O 1
ATOM 1792 N N . LYS A 1 229 ? -12.313 -11.982 13.654 1.00 79.19 229 LYS A N 1
ATOM 1793 C CA . LYS A 1 229 ? -11.133 -12.796 13.988 1.00 79.19 229 LYS A CA 1
ATOM 1794 C C . LYS A 1 229 ? -9.835 -12.064 13.633 1.00 79.19 229 LYS A C 1
ATOM 1796 O O . LYS A 1 229 ? -8.965 -12.639 12.975 1.00 79.19 229 LYS A O 1
ATOM 1801 N N . ALA A 1 230 ? -9.733 -10.784 13.991 1.00 78.19 230 ALA A N 1
ATOM 1802 C CA . ALA A 1 230 ? -8.496 -10.037 13.790 1.00 78.19 230 ALA A CA 1
ATOM 1803 C C . ALA A 1 230 ? -7.302 -10.741 14.486 1.00 78.19 230 ALA A C 1
ATOM 1805 O O . ALA A 1 230 ? -7.488 -11.415 15.506 1.00 78.19 230 ALA A O 1
ATOM 1806 N N . PRO A 1 231 ? -6.076 -10.651 13.932 1.00 69.81 231 PRO A N 1
ATOM 1807 C CA . PRO A 1 231 ? -4.891 -11.258 14.537 1.00 69.81 231 PRO A CA 1
ATOM 1808 C C . PRO A 1 231 ? -4.682 -10.782 15.982 1.00 69.81 231 PRO A C 1
ATOM 1810 O O . PRO A 1 231 ? -4.799 -9.591 16.252 1.00 69.81 231 PRO A O 1
ATOM 1813 N N . PHE A 1 232 ? -4.338 -11.707 16.885 1.00 72.50 232 PHE A N 1
ATOM 1814 C CA . PHE A 1 232 ? -4.077 -11.494 18.323 1.00 72.50 232 PHE A CA 1
ATOM 1815 C C . PHE A 1 232 ? -5.271 -11.075 19.195 1.00 72.50 232 PHE A C 1
ATOM 1817 O O . PHE A 1 232 ? -5.301 -11.458 20.362 1.00 72.50 232 PHE A O 1
ATOM 1824 N N . LEU A 1 233 ? -6.273 -10.375 18.656 1.00 80.38 233 LEU A N 1
ATOM 1825 C CA . LEU A 1 233 ? -7.436 -9.930 19.422 1.00 80.38 233 LEU A CA 1
ATOM 1826 C C . LEU A 1 233 ? -8.733 -10.083 18.611 1.00 80.38 233 LEU A C 1
ATOM 1828 O O . LEU A 1 233 ? -8.924 -9.418 17.597 1.00 80.38 233 LEU A O 1
ATOM 1832 N N . SER A 1 234 ? -9.634 -10.958 19.067 1.00 84.75 234 SER A N 1
ATOM 1833 C CA . SER A 1 234 ? -10.947 -11.193 18.443 1.00 84.75 234 SER A CA 1
ATOM 1834 C C . SER A 1 234 ? -12.071 -10.533 19.237 1.00 84.75 234 SER A C 1
ATOM 1836 O O . SER A 1 234 ? -11.948 -10.389 20.453 1.00 84.75 234 SER A O 1
ATOM 1838 N N . VAL A 1 235 ? -13.195 -10.237 18.580 1.00 87.69 235 VAL A N 1
ATOM 1839 C CA . VAL A 1 235 ? -14.367 -9.595 19.212 1.00 87.69 235 VAL A CA 1
ATOM 1840 C C . VAL A 1 235 ? -14.871 -10.391 20.426 1.00 87.69 235 VAL A C 1
ATOM 1842 O O . VAL A 1 235 ? -15.172 -9.851 21.482 1.00 87.69 235 VAL A O 1
ATOM 1845 N N . LYS A 1 236 ? -14.866 -11.726 20.339 1.00 85.06 236 LYS A N 1
ATOM 1846 C CA . LYS A 1 236 ? -15.276 -12.589 21.458 1.00 85.06 236 LYS A CA 1
ATOM 1847 C C . LYS A 1 236 ? -14.347 -12.468 22.671 1.00 85.06 236 LYS A C 1
ATOM 1849 O O . LYS A 1 236 ? -14.790 -12.619 23.809 1.00 85.06 236 LYS A O 1
ATOM 1854 N N . VAL A 1 237 ? -13.049 -12.279 22.437 1.00 84.50 237 VAL A N 1
ATOM 1855 C CA . VAL A 1 237 ? -12.062 -12.120 23.512 1.00 84.50 237 VAL A CA 1
ATOM 1856 C C . VAL A 1 237 ? -12.198 -10.736 24.145 1.00 84.50 237 VAL A C 1
ATOM 1858 O O . VAL A 1 237 ? -12.162 -10.647 25.371 1.00 84.50 237 VAL A O 1
ATOM 1861 N N . THR A 1 238 ? -12.429 -9.686 23.353 1.00 89.19 238 THR A N 1
ATOM 1862 C CA . THR A 1 238 ? -12.609 -8.323 23.876 1.00 89.19 238 THR A CA 1
ATOM 1863 C C . THR A 1 238 ? -13.864 -8.190 24.733 1.00 89.19 238 THR A C 1
ATOM 1865 O O . THR A 1 238 ? -13.786 -7.654 25.835 1.00 89.19 238 THR A O 1
ATOM 1868 N N . ASP A 1 239 ? -14.978 -8.805 24.330 1.00 89.25 239 ASP A N 1
ATOM 1869 C CA . ASP A 1 239 ? -16.206 -8.856 25.136 1.00 89.25 239 ASP A CA 1
ATOM 1870 C C . ASP A 1 239 ? -15.994 -9.506 26.505 1.00 89.25 239 ASP A C 1
ATOM 1872 O O . ASP A 1 239 ? -16.472 -9.017 27.531 1.00 89.25 239 ASP A O 1
ATOM 1876 N N . LYS A 1 240 ? -15.249 -10.618 26.537 1.00 87.69 240 LYS A N 1
ATOM 1877 C CA . LYS A 1 240 ? -14.895 -11.294 27.790 1.00 87.69 240 LYS A CA 1
ATOM 1878 C C . LYS A 1 240 ? -14.000 -10.411 28.665 1.00 87.69 240 LYS A C 1
ATOM 1880 O O . LYS A 1 240 ? -14.207 -10.377 29.875 1.00 87.69 240 LYS A O 1
ATOM 1885 N N . MET A 1 241 ? -13.037 -9.700 28.069 1.00 89.56 241 MET A N 1
ATOM 1886 C CA . MET A 1 241 ? -12.156 -8.762 28.777 1.00 89.56 241 MET A CA 1
ATOM 1887 C C . MET A 1 241 ? -12.952 -7.614 29.407 1.00 89.56 241 MET A C 1
ATOM 1889 O O . MET A 1 241 ? -12.801 -7.360 30.601 1.00 89.56 241 MET A O 1
ATOM 1893 N N . TRP A 1 242 ? -13.855 -6.975 28.656 1.00 91.88 242 TRP A N 1
ATOM 1894 C CA . TRP A 1 242 ? -14.714 -5.919 29.196 1.00 91.88 242 TRP A CA 1
ATOM 1895 C C . TRP A 1 242 ? -15.639 -6.436 30.298 1.00 91.88 242 TRP A C 1
ATOM 1897 O O . TRP A 1 242 ? -15.726 -5.806 31.345 1.00 91.88 242 TRP A O 1
ATOM 1907 N N . ARG A 1 243 ? -16.250 -7.617 30.140 1.00 89.25 243 ARG A N 1
ATOM 1908 C CA . ARG A 1 243 ? -17.078 -8.229 31.197 1.00 89.25 243 ARG A CA 1
ATOM 1909 C C . ARG A 1 243 ? -16.292 -8.527 32.478 1.00 89.25 243 ARG A C 1
ATOM 1911 O O . ARG A 1 243 ? -16.827 -8.390 33.580 1.00 89.25 243 ARG A O 1
ATOM 1918 N N . ALA A 1 244 ? -15.040 -8.963 32.344 1.00 89.06 244 ALA A N 1
ATOM 1919 C CA . ALA A 1 244 ? -14.171 -9.204 33.489 1.00 89.06 244 ALA A CA 1
ATOM 1920 C C . ALA A 1 244 ? -13.808 -7.890 34.195 1.00 89.06 244 ALA A C 1
ATOM 1922 O O . ALA A 1 244 ? -13.811 -7.858 35.421 1.00 89.06 244 ALA A O 1
ATOM 1923 N N . PHE A 1 245 ? -13.530 -6.829 33.432 1.00 93.44 245 PHE A N 1
ATOM 1924 C CA . PHE A 1 245 ? -13.107 -5.516 33.924 1.00 93.44 245 PHE A CA 1
ATOM 1925 C C . PHE A 1 245 ? -14.233 -4.676 34.539 1.00 93.44 245 PHE A C 1
ATOM 1927 O O . PHE A 1 245 ? -14.040 -4.063 35.590 1.00 93.44 245 PHE A O 1
ATOM 1934 N N . LEU A 1 246 ? -15.393 -4.625 33.888 1.00 93.75 246 LEU A N 1
ATOM 1935 C CA . LEU A 1 246 ? -16.499 -3.751 34.263 1.00 93.75 246 LEU A CA 1
ATOM 1936 C C . LEU A 1 246 ? -17.180 -4.199 35.568 1.00 93.75 246 LEU A C 1
ATOM 1938 O O . LEU A 1 246 ? -17.129 -5.392 35.907 1.00 93.75 246 LEU A O 1
ATOM 1942 N N . PRO A 1 247 ? -17.834 -3.271 36.298 1.00 91.44 247 PRO A N 1
ATOM 1943 C CA . PRO A 1 247 ? -18.628 -3.603 37.478 1.00 91.44 247 PRO A CA 1
ATOM 1944 C C . PRO A 1 247 ? -19.669 -4.688 37.186 1.00 91.44 247 PRO A C 1
ATOM 1946 O O . PRO A 1 247 ? -20.079 -4.903 36.046 1.00 91.44 247 PRO A O 1
ATOM 1949 N N . GLU A 1 248 ? -20.087 -5.420 38.213 1.00 85.56 248 GLU A N 1
ATOM 1950 C CA . GLU A 1 248 ? -21.144 -6.418 38.046 1.00 85.56 248 GLU A CA 1
ATOM 1951 C C . GLU A 1 248 ? -22.454 -5.753 37.593 1.00 85.56 248 GLU A C 1
ATOM 1953 O O . GLU A 1 248 ? -22.829 -4.703 38.105 1.00 85.56 248 GLU A O 1
ATOM 1958 N N . GLY A 1 249 ? -23.107 -6.329 36.580 1.00 83.56 249 GLY A N 1
ATOM 1959 C CA . GLY A 1 249 ? -24.298 -5.751 35.946 1.00 83.56 249 GLY A CA 1
ATOM 1960 C C . GLY A 1 249 ? -24.028 -4.636 34.925 1.00 83.56 249 GLY A C 1
ATOM 1961 O O . GLY A 1 249 ? -24.941 -4.286 34.182 1.00 83.56 249 GLY A O 1
ATOM 1962 N N . ALA A 1 250 ? -22.800 -4.115 34.827 1.00 89.00 250 ALA A N 1
ATOM 1963 C CA . ALA A 1 250 ? -22.452 -3.095 33.840 1.00 89.00 250 ALA A CA 1
ATOM 1964 C C . ALA A 1 250 ? -22.190 -3.697 32.448 1.00 89.00 250 ALA A C 1
ATOM 1966 O O . ALA A 1 250 ? -21.623 -4.786 32.307 1.00 89.00 250 ALA A O 1
ATOM 1967 N N . ASN A 1 251 ? -22.582 -2.953 31.415 1.00 89.88 251 ASN A N 1
ATOM 1968 C CA . ASN A 1 251 ? -22.367 -3.282 30.008 1.00 89.88 251 ASN A CA 1
ATOM 1969 C C . ASN A 1 251 ? -21.281 -2.368 29.399 1.00 89.88 251 ASN A C 1
ATOM 1971 O O . ASN A 1 251 ? -20.700 -1.531 30.089 1.00 89.88 251 ASN A O 1
ATOM 1975 N N . ARG A 1 252 ? -20.970 -2.527 28.112 1.00 90.00 252 ARG A N 1
ATOM 1976 C CA . ARG A 1 252 ? -19.865 -1.808 27.454 1.00 90.00 252 ARG A CA 1
ATOM 1977 C C . ARG A 1 252 ? -20.129 -0.322 27.230 1.00 90.00 252 ARG A C 1
ATOM 1979 O O . ARG A 1 252 ? -19.161 0.404 27.024 1.00 90.00 252 ARG A O 1
ATOM 1986 N N . ASP A 1 253 ? -21.373 0.137 27.339 1.00 91.50 253 ASP A N 1
ATOM 1987 C CA . ASP A 1 253 ? -21.700 1.568 27.322 1.00 91.50 253 ASP A CA 1
ATOM 1988 C C . ASP A 1 253 ? -21.378 2.276 28.640 1.00 91.50 253 ASP A C 1
ATOM 1990 O O . ASP A 1 253 ? -21.475 3.499 28.728 1.00 91.50 253 ASP A O 1
ATOM 1994 N N . HIS A 1 254 ? -20.925 1.532 29.651 1.00 93.94 254 HIS A N 1
ATOM 1995 C CA . HIS A 1 254 ? -20.438 2.107 30.893 1.00 93.94 254 HIS A CA 1
ATOM 1996 C C . HIS A 1 254 ? -19.295 3.121 30.632 1.00 93.94 254 HIS A C 1
ATOM 1998 O O . HIS A 1 254 ? -18.376 2.822 29.856 1.00 93.94 254 HIS A O 1
ATOM 2004 N N . PRO A 1 255 ? -19.248 4.269 31.344 1.00 91.94 255 PRO A N 1
ATOM 2005 C CA . PRO A 1 255 ? -18.279 5.355 31.106 1.00 91.94 255 PRO A CA 1
ATOM 2006 C C . PRO A 1 255 ? -16.798 4.952 31.146 1.00 91.94 255 PRO A C 1
ATOM 2008 O O . PRO A 1 255 ? -15.931 5.591 30.551 1.00 91.94 255 PRO A O 1
ATOM 2011 N N . ALA A 1 256 ? -16.490 3.853 31.836 1.00 90.75 256 ALA A N 1
ATOM 2012 C CA . ALA A 1 256 ? -15.149 3.272 31.876 1.00 90.75 256 ALA A CA 1
ATOM 2013 C C . ALA A 1 256 ? -14.636 2.829 30.489 1.00 90.75 256 ALA A C 1
ATOM 2015 O O . ALA A 1 256 ? -13.429 2.859 30.241 1.00 90.75 256 ALA A O 1
ATOM 2016 N N . THR A 1 257 ? -15.528 2.414 29.586 1.00 90.25 257 THR A N 1
ATOM 2017 C CA . THR A 1 257 ? -15.192 1.861 28.262 1.00 90.25 257 THR A CA 1
ATOM 2018 C C . THR A 1 257 ? -15.808 2.644 27.107 1.00 90.25 257 THR A C 1
ATOM 2020 O O . THR A 1 257 ? -15.198 2.664 26.038 1.00 90.25 257 THR A O 1
ATOM 2023 N N . ASN A 1 258 ? -16.922 3.345 27.331 1.00 92.62 258 ASN A N 1
ATOM 2024 C CA . ASN A 1 258 ? -17.531 4.271 26.380 1.00 92.62 258 ASN A CA 1
ATOM 2025 C C . ASN A 1 258 ? -17.525 5.692 26.964 1.00 92.62 258 ASN A C 1
ATOM 2027 O O . ASN A 1 258 ? -18.346 6.023 27.808 1.00 92.62 258 ASN A O 1
ATOM 2031 N N . ILE A 1 259 ? -16.577 6.537 26.552 1.00 91.38 259 ILE A N 1
ATOM 2032 C CA . ILE A 1 259 ? -16.392 7.886 27.134 1.00 91.38 259 ILE A CA 1
ATOM 2033 C C . ILE A 1 259 ? -17.436 8.894 26.641 1.00 91.38 259 ILE A C 1
ATOM 2035 O O . ILE A 1 259 ? -17.639 9.925 27.268 1.00 91.38 259 ILE A O 1
ATOM 2039 N N . PHE A 1 260 ? -18.079 8.616 25.512 1.00 90.31 260 PHE A N 1
ATOM 2040 C CA . PHE A 1 260 ? -19.089 9.495 24.918 1.00 90.31 260 PHE A CA 1
ATOM 2041 C C . PHE A 1 260 ? -20.443 8.783 24.824 1.00 90.31 260 PHE A C 1
ATOM 2043 O O . PHE A 1 260 ? -21.229 9.052 23.916 1.00 90.31 260 PHE A O 1
ATOM 2050 N N . GLY A 1 261 ? -20.671 7.828 25.729 1.00 84.12 261 GLY A N 1
ATOM 2051 C CA . GLY A 1 261 ? -21.944 7.145 25.907 1.00 84.12 261 GLY A CA 1
ATOM 2052 C C . GLY A 1 261 ? -22.954 8.030 26.637 1.00 84.12 261 GLY A C 1
ATOM 2053 O O . GLY A 1 261 ? -22.632 9.118 27.108 1.00 84.12 261 GLY A O 1
ATOM 2054 N N . HIS A 1 262 ? -24.196 7.556 26.726 1.00 80.81 262 HIS A N 1
ATOM 2055 C CA . HIS A 1 262 ? -25.295 8.298 27.353 1.00 80.81 262 HIS A CA 1
ATOM 2056 C C . HIS A 1 262 ? -25.016 8.658 28.823 1.00 80.81 262 HIS A C 1
ATOM 2058 O O . HIS A 1 262 ? -25.346 9.756 29.257 1.00 80.81 262 HIS A O 1
ATOM 2064 N N . ASP A 1 263 ? -24.377 7.747 29.561 1.00 79.56 263 ASP A N 1
ATOM 2065 C CA . ASP A 1 263 ? -24.130 7.889 31.001 1.00 79.56 263 ASP A CA 1
ATOM 2066 C C . ASP A 1 263 ? -22.738 8.469 31.317 1.00 79.56 263 ASP A C 1
ATOM 2068 O O . ASP A 1 263 ? -22.279 8.404 32.458 1.00 79.56 263 ASP A O 1
ATOM 2072 N N . SER A 1 264 ? -22.022 8.979 30.310 1.00 85.25 264 SER A N 1
ATOM 2073 C CA . SER A 1 264 ? -20.664 9.502 30.463 1.00 85.25 264 SER A CA 1
ATOM 2074 C C . SER A 1 264 ? -20.644 10.945 30.965 1.00 85.25 264 SER A C 1
ATOM 2076 O O . SER A 1 264 ? -21.463 11.769 30.563 1.00 85.25 264 SER A O 1
ATOM 2078 N N . ASP A 1 265 ? -19.652 11.270 31.796 1.00 82.31 265 ASP A N 1
ATOM 2079 C CA . ASP A 1 265 ? -19.445 12.632 32.289 1.00 82.31 265 ASP A CA 1
ATOM 2080 C C . ASP A 1 265 ? -19.070 13.597 31.149 1.00 82.31 265 ASP A C 1
ATOM 2082 O O . ASP A 1 265 ? -18.244 13.276 30.286 1.00 82.31 265 ASP A O 1
ATOM 2086 N N . ASP A 1 266 ? -19.621 14.816 31.170 1.00 85.56 266 ASP A N 1
ATOM 2087 C CA . ASP A 1 266 ? -19.233 15.855 30.216 1.00 85.56 266 ASP A CA 1
ATOM 2088 C C . ASP A 1 266 ? -17.823 16.374 30.525 1.00 85.56 266 ASP A C 1
ATOM 2090 O O . ASP A 1 266 ? -17.573 17.102 31.487 1.00 85.56 266 ASP A O 1
ATOM 2094 N N . ILE A 1 267 ? -16.877 16.016 29.661 1.00 89.38 267 ILE A N 1
ATOM 2095 C CA . ILE A 1 267 ? -15.485 16.441 29.783 1.00 89.38 267 ILE A CA 1
ATOM 2096 C C . ILE A 1 267 ? -15.208 17.787 29.104 1.00 89.38 267 ILE A C 1
ATOM 2098 O O . ILE A 1 267 ? -14.055 18.220 29.101 1.00 89.38 267 ILE A O 1
ATOM 2102 N N . SER A 1 268 ? -16.197 18.461 28.505 1.00 87.50 268 SER A N 1
ATOM 2103 C CA . SER A 1 268 ? -16.011 19.682 27.697 1.00 87.50 268 SER A CA 1
ATOM 2104 C C . SER A 1 268 ? -15.355 20.826 28.470 1.00 87.50 268 SER A C 1
ATOM 2106 O O . SER A 1 268 ? -14.470 21.494 27.929 1.00 87.50 268 SER A O 1
ATOM 2108 N N . GLU A 1 269 ? -15.651 20.972 29.761 1.00 88.19 269 GLU A N 1
ATOM 2109 C CA . GLU A 1 269 ? -15.051 22.006 30.618 1.00 88.19 269 GLU A CA 1
ATOM 2110 C C . GLU A 1 269 ? -13.674 21.617 31.195 1.00 88.19 269 GLU A C 1
ATOM 2112 O O . GLU A 1 269 ? -12.899 22.481 31.613 1.00 88.19 269 GLU A O 1
ATOM 2117 N N . LEU A 1 270 ? -13.308 20.329 31.165 1.00 89.06 270 LEU A N 1
ATOM 2118 C CA . LEU A 1 270 ? -12.051 19.849 31.747 1.00 89.06 270 LEU A CA 1
ATOM 2119 C C . LEU A 1 270 ? -10.826 20.260 30.921 1.00 89.06 270 LEU A C 1
ATOM 2121 O O . LEU A 1 270 ? -10.764 20.077 29.701 1.00 89.06 270 LEU A O 1
ATOM 2125 N N . LYS A 1 271 ? -9.779 20.751 31.585 1.00 86.06 271 LYS A N 1
ATOM 2126 C CA . LYS A 1 271 ? -8.502 21.070 30.930 1.00 86.06 271 LYS A CA 1
ATOM 2127 C C . LYS A 1 271 ? -7.652 19.811 30.784 1.00 86.06 271 LYS A C 1
ATOM 2129 O O . LYS A 1 271 ? -6.818 19.511 31.631 1.00 86.06 271 LYS A O 1
ATOM 2134 N N . LEU A 1 272 ? -7.862 19.085 29.690 1.00 90.38 272 LEU A N 1
ATOM 2135 C CA . LEU A 1 272 ? -7.037 17.933 29.329 1.00 90.38 272 LEU A CA 1
ATOM 2136 C C . LEU A 1 272 ? -5.834 18.365 28.474 1.00 90.38 272 LEU A C 1
ATOM 2138 O O . LEU A 1 272 ? -5.980 19.245 27.618 1.00 90.38 272 LEU A O 1
ATOM 2142 N N . PRO A 1 273 ? -4.650 17.759 28.674 1.00 89.69 273 PRO A N 1
ATOM 2143 C CA . PRO A 1 273 ? -3.499 18.021 27.821 1.00 89.69 273 PRO A CA 1
ATOM 2144 C C . PRO A 1 273 ? -3.737 17.487 26.394 1.00 89.69 273 PRO A C 1
ATOM 2146 O O . PRO A 1 273 ? -4.590 16.616 26.192 1.00 89.69 273 PRO A O 1
ATOM 2149 N N . PRO A 1 274 ? -2.987 17.977 25.390 1.00 90.62 274 PRO A N 1
ATOM 2150 C CA . PRO A 1 274 ? -3.111 17.498 24.018 1.00 90.62 274 PRO A CA 1
ATOM 2151 C C . PRO A 1 274 ? -2.845 15.995 23.900 1.00 90.62 274 PRO A C 1
ATOM 2153 O O . PRO A 1 274 ? -1.997 15.451 24.608 1.00 90.62 274 PRO A O 1
ATOM 2156 N N . MET A 1 275 ? -3.539 15.325 22.984 1.00 91.25 275 MET A N 1
ATOM 2157 C CA . MET A 1 275 ? -3.484 13.873 22.837 1.00 91.25 275 MET A CA 1
ATOM 2158 C C . MET A 1 275 ? -3.093 13.450 21.424 1.00 91.25 275 MET A C 1
ATOM 2160 O O . MET A 1 275 ? -3.563 14.032 20.448 1.00 91.25 275 MET A O 1
ATOM 2164 N N . VAL A 1 276 ? -2.292 12.392 21.315 1.00 93.12 276 VAL A N 1
ATOM 2165 C CA . VAL A 1 276 ? -2.102 11.629 20.077 1.00 93.12 276 VAL A CA 1
ATOM 2166 C C . VAL A 1 276 ? -2.738 10.246 20.214 1.00 93.12 276 VAL A C 1
ATOM 2168 O O . VAL A 1 276 ? -2.554 9.573 21.229 1.00 93.12 276 VAL A O 1
ATOM 2171 N N . VAL A 1 277 ? -3.502 9.825 19.206 1.00 94.81 277 VAL A N 1
ATOM 2172 C CA . VAL A 1 277 ? -4.175 8.521 19.163 1.00 94.81 277 VAL A CA 1
ATOM 2173 C C . VAL A 1 277 ? -3.750 7.772 17.908 1.00 94.81 277 VAL A C 1
ATOM 2175 O O . VAL A 1 277 ? -3.909 8.274 16.796 1.00 94.81 277 VAL A O 1
ATOM 2178 N N . PHE A 1 278 ? -3.227 6.563 18.085 1.00 94.31 278 PHE A N 1
ATOM 2179 C CA . PHE A 1 278 ? -2.785 5.701 16.993 1.00 94.31 278 PHE A CA 1
ATOM 2180 C C . PHE A 1 278 ? -3.836 4.642 16.667 1.00 94.31 278 PHE A C 1
ATOM 2182 O O . PHE A 1 278 ? -4.288 3.928 17.562 1.00 94.31 278 PHE A O 1
ATOM 2189 N N . VAL A 1 279 ? -4.178 4.513 15.385 1.00 94.69 279 VAL A N 1
ATOM 2190 C CA . VAL A 1 279 ? -5.255 3.649 14.882 1.00 94.69 279 VAL A CA 1
ATOM 2191 C C . VAL A 1 279 ? -4.707 2.691 13.824 1.00 94.69 279 VAL A C 1
ATOM 2193 O O . VAL A 1 279 ? -3.993 3.108 12.913 1.00 94.69 279 VAL A O 1
ATOM 2196 N N . GLY A 1 280 ? -5.035 1.400 13.929 1.00 90.69 280 GLY A N 1
ATOM 2197 C CA . GLY A 1 280 ? -4.613 0.380 12.958 1.00 90.69 280 GLY A CA 1
ATOM 2198 C C . GLY A 1 280 ? -5.760 -0.080 12.060 1.00 90.69 280 GLY A C 1
ATOM 2199 O O . GLY A 1 280 ? -6.806 -0.477 12.558 1.00 90.69 280 GLY A O 1
ATOM 2200 N N . GLY A 1 281 ? -5.576 -0.091 10.738 1.00 85.25 281 GLY A N 1
ATOM 2201 C CA . GLY A 1 281 ? -6.638 -0.451 9.783 1.00 85.25 281 GLY A CA 1
ATOM 2202 C C . GLY A 1 281 ? -7.058 -1.930 9.801 1.00 85.25 281 GLY A C 1
ATOM 2203 O O . GLY A 1 281 ? -8.139 -2.274 9.303 1.00 85.25 281 GLY A O 1
ATOM 2204 N N . LEU A 1 282 ? -6.239 -2.806 10.402 1.00 86.75 282 LEU A N 1
ATOM 2205 C CA . LEU A 1 282 ? -6.550 -4.219 10.669 1.00 86.75 282 LEU A CA 1
ATOM 2206 C C . LEU A 1 282 ? -6.929 -4.488 12.130 1.00 86.75 282 LEU A C 1
ATOM 2208 O O . LEU A 1 282 ? -7.082 -5.649 12.515 1.00 86.75 282 LEU A O 1
ATOM 2212 N N . ASP A 1 283 ? -7.066 -3.442 12.940 1.00 91.19 283 ASP A N 1
ATOM 2213 C CA . ASP A 1 283 ? -7.649 -3.524 14.271 1.00 91.19 283 ASP A CA 1
ATOM 2214 C C . ASP A 1 283 ? -9.181 -3.491 14.162 1.00 91.19 283 ASP A C 1
ATOM 2216 O O . ASP A 1 283 ? -9.755 -2.659 13.453 1.00 91.19 283 ASP A O 1
ATOM 2220 N N . HIS A 1 284 ? -9.861 -4.407 14.850 1.00 91.12 284 HIS A N 1
ATOM 2221 C CA . HIS A 1 284 ? -11.322 -4.421 14.869 1.00 91.12 284 HIS A CA 1
ATOM 2222 C C . HIS A 1 284 ? -11.894 -3.295 15.744 1.00 91.12 284 HIS A C 1
ATOM 2224 O O . HIS A 1 284 ? -13.060 -2.957 15.584 1.00 91.12 284 HIS A O 1
ATOM 2230 N N . LEU A 1 285 ? -11.079 -2.679 16.610 1.00 93.50 285 LEU A N 1
ATOM 2231 C CA . LEU A 1 285 ? -11.456 -1.539 17.456 1.00 93.50 285 LEU A CA 1
ATOM 2232 C C . LEU A 1 285 ? -11.253 -0.177 16.776 1.00 93.50 285 LEU A C 1
ATOM 2234 O O . LEU A 1 285 ? -11.501 0.855 17.397 1.00 93.50 285 LEU A O 1
ATOM 2238 N N . GLN A 1 286 ? -10.794 -0.144 15.519 1.00 94.38 286 GLN A N 1
ATOM 2239 C CA . GLN A 1 286 ? -10.434 1.105 14.837 1.00 94.38 286 GLN A CA 1
ATOM 2240 C C . GLN A 1 286 ? -11.580 2.127 14.795 1.00 94.38 286 GLN A C 1
ATOM 2242 O O . GLN A 1 286 ? -11.333 3.322 14.929 1.00 94.38 286 GLN A O 1
ATOM 2247 N N . ASP A 1 287 ? -12.828 1.676 14.658 1.00 95.31 287 ASP A N 1
ATOM 2248 C CA . ASP A 1 287 ? -13.980 2.575 14.608 1.00 95.31 287 ASP A CA 1
ATOM 2249 C C . ASP A 1 287 ? -14.263 3.193 15.983 1.00 95.31 287 ASP A C 1
ATOM 2251 O O . ASP A 1 287 ? -14.516 4.393 16.073 1.00 95.31 287 ASP A O 1
ATOM 2255 N N . TRP A 1 288 ? -14.125 2.428 17.072 1.00 95.12 288 TRP A N 1
ATOM 2256 C CA . TRP A 1 288 ? -14.196 2.966 18.437 1.00 95.12 288 TRP A CA 1
ATOM 2257 C C . TRP A 1 288 ? -13.057 3.945 18.734 1.00 95.12 288 TRP A C 1
ATOM 2259 O O . TRP A 1 288 ? -13.282 4.984 19.354 1.00 95.12 288 TRP A O 1
ATOM 2269 N N . GLN A 1 289 ? -11.852 3.675 18.228 1.00 96.12 289 GLN A N 1
ATOM 2270 C CA . GLN A 1 289 ? -10.710 4.590 18.337 1.00 96.12 289 GLN A CA 1
ATOM 2271 C C . GLN A 1 289 ? -10.973 5.909 17.584 1.00 96.12 289 GLN A C 1
ATOM 2273 O O . GLN A 1 289 ? -10.683 6.986 18.106 1.00 96.12 289 GLN A O 1
ATOM 2278 N N . LYS A 1 290 ? -11.589 5.848 16.395 1.00 95.38 290 LYS A N 1
ATOM 2279 C CA . LYS A 1 290 ? -11.998 7.029 15.612 1.00 95.38 290 LYS A CA 1
ATOM 2280 C C . LYS A 1 290 ? -13.120 7.814 16.289 1.00 95.38 290 LYS A C 1
ATOM 2282 O O . LYS A 1 290 ? -12.991 9.028 16.444 1.00 95.38 290 LYS A O 1
ATOM 2287 N N . ARG A 1 291 ? -14.170 7.133 16.768 1.00 95.06 291 ARG A N 1
ATOM 2288 C CA . ARG A 1 291 ? -15.269 7.741 17.545 1.00 95.06 291 ARG A CA 1
ATOM 2289 C C . ARG A 1 291 ? -14.734 8.465 18.780 1.00 95.06 291 ARG A C 1
ATOM 2291 O O . ARG A 1 291 ? -15.148 9.585 19.064 1.00 95.06 291 ARG A O 1
ATOM 2298 N N . TYR A 1 292 ? -13.761 7.871 19.468 1.00 94.94 292 TYR A N 1
ATOM 2299 C CA . TYR A 1 292 ? -13.074 8.502 20.590 1.00 94.94 292 TYR A CA 1
ATOM 2300 C C . TYR A 1 292 ? -12.350 9.800 20.186 1.00 94.94 292 TYR A C 1
ATOM 2302 O O . TYR A 1 292 ? -12.523 10.834 20.835 1.00 94.94 292 TYR A O 1
ATOM 2310 N N . CYS A 1 293 ? -11.593 9.797 19.083 1.00 94.12 293 CYS A N 1
ATOM 2311 C CA . CYS A 1 293 ? -10.958 11.014 18.567 1.00 94.12 293 CYS A CA 1
ATOM 2312 C C . CYS A 1 293 ? -11.974 12.100 18.187 1.00 94.12 293 CYS A C 1
ATOM 2314 O O . CYS A 1 293 ? -11.747 13.280 18.460 1.00 94.12 293 CYS A O 1
ATOM 2316 N N . GLU A 1 294 ? -13.076 11.724 17.542 1.00 93.81 294 GLU A N 1
ATOM 2317 C CA . GLU A 1 294 ? -14.137 12.650 17.142 1.00 93.81 294 GLU A CA 1
ATOM 2318 C C . GLU A 1 294 ? -14.870 13.245 18.344 1.00 93.81 294 GLU A C 1
ATOM 2320 O O . GLU A 1 294 ? -15.086 14.455 18.377 1.00 93.81 294 GLU A O 1
ATOM 2325 N N . GLY A 1 295 ? -15.208 12.429 19.346 1.00 92.50 295 GLY A N 1
ATOM 2326 C CA . GLY A 1 295 ? -15.834 12.895 20.582 1.00 92.50 295 GLY A CA 1
ATOM 2327 C C . GLY A 1 295 ? -14.950 13.895 21.326 1.00 92.50 295 GLY A C 1
ATOM 2328 O O . GLY A 1 295 ? -15.407 14.978 21.683 1.00 92.50 295 GLY A O 1
ATOM 2329 N N . LEU A 1 296 ? -13.646 13.619 21.439 1.00 93.00 296 LEU A N 1
ATOM 2330 C CA . LEU A 1 296 ? -12.704 14.562 22.046 1.00 93.00 296 LEU A CA 1
ATOM 2331 C C . LEU A 1 296 ? -12.631 15.890 21.275 1.00 93.00 296 LEU A C 1
ATOM 2333 O O . LEU A 1 296 ? -12.604 16.953 21.895 1.00 93.00 296 LEU A O 1
ATOM 2337 N N . LYS A 1 297 ? -12.635 15.851 19.935 1.00 92.19 297 LYS A N 1
ATOM 2338 C CA . LYS A 1 297 ? -12.675 17.065 19.101 1.00 92.19 297 LYS A CA 1
ATOM 2339 C C . LYS A 1 297 ? -13.977 17.849 19.294 1.00 92.19 297 LYS A C 1
ATOM 2341 O O . LYS A 1 297 ? -13.923 19.074 19.364 1.00 92.19 297 LYS A O 1
ATOM 2346 N N . LYS A 1 298 ? -15.123 17.167 19.416 1.00 91.12 298 LYS A N 1
ATOM 2347 C CA . LYS A 1 298 ? -16.428 17.793 19.707 1.00 91.12 298 LYS A CA 1
ATOM 2348 C C . LYS A 1 298 ? -16.432 18.497 21.067 1.00 91.12 298 LYS A C 1
ATOM 2350 O O . LYS A 1 298 ? -16.929 19.610 21.157 1.00 91.12 298 LYS A O 1
ATOM 2355 N N . CYS A 1 299 ? -15.781 17.917 22.075 1.00 89.56 299 CYS A N 1
ATOM 2356 C CA . CYS A 1 299 ? -15.559 18.534 23.390 1.00 89.56 299 CYS A CA 1
ATOM 2357 C C . CYS A 1 299 ? -14.442 19.604 23.404 1.00 89.56 299 CYS A C 1
ATOM 2359 O O . CYS A 1 299 ? -13.948 19.976 24.472 1.00 89.56 299 CYS A O 1
ATOM 2361 N N . GLY A 1 300 ? -13.969 20.058 22.234 1.00 87.88 300 GLY A N 1
ATOM 2362 C CA . GLY A 1 300 ? -12.946 21.100 22.104 1.00 87.88 300 GLY A CA 1
ATOM 2363 C C . GLY A 1 300 ? -11.534 20.684 22.535 1.00 87.88 300 GLY A C 1
ATOM 2364 O O . GLY A 1 300 ? -10.692 21.549 22.782 1.00 87.88 300 GLY A O 1
ATOM 2365 N N . LYS A 1 301 ? -11.243 19.380 22.657 1.00 90.31 301 LYS A N 1
ATOM 2366 C CA . LYS A 1 301 ? -9.919 18.886 23.071 1.00 90.31 301 LYS A CA 1
ATOM 2367 C C . LYS A 1 301 ? -8.957 18.811 21.888 1.00 90.31 301 LYS A C 1
ATOM 2369 O O . LYS A 1 301 ? -9.339 18.509 20.757 1.00 90.31 301 LYS A O 1
ATOM 2374 N N . GLN A 1 302 ? -7.675 19.050 22.155 1.00 87.75 302 GLN A N 1
ATOM 2375 C CA . GLN A 1 302 ? -6.628 18.986 21.134 1.00 87.75 302 GLN A CA 1
ATOM 2376 C C . GLN A 1 302 ? -6.221 17.529 20.898 1.00 87.75 302 GLN A C 1
ATOM 2378 O O . GLN A 1 302 ? -5.523 16.946 21.725 1.00 87.75 302 GLN A O 1
ATOM 2383 N N . VAL A 1 303 ? -6.646 16.944 19.775 1.00 90.88 303 VAL A N 1
ATOM 2384 C CA . VAL A 1 303 ? -6.355 15.540 19.438 1.00 90.88 303 VAL A CA 1
ATOM 2385 C C . VAL A 1 303 ? -5.787 15.401 18.035 1.00 90.88 303 VAL A C 1
ATOM 2387 O O . VAL A 1 303 ? -6.388 15.862 17.061 1.00 90.88 303 VAL A O 1
ATOM 2390 N N . HIS A 1 304 ? -4.660 14.703 17.934 1.00 89.69 304 HIS A N 1
ATOM 2391 C CA . HIS A 1 304 ? -4.041 14.276 16.688 1.00 89.69 304 HIS A CA 1
ATOM 2392 C C . HIS A 1 304 ? -4.239 12.767 16.500 1.00 89.69 304 HIS A C 1
ATOM 2394 O O . HIS A 1 304 ? -3.905 11.980 17.379 1.00 89.69 304 HIS A O 1
ATOM 2400 N N . MET A 1 305 ? -4.808 12.355 15.369 1.00 92.31 305 MET A N 1
ATOM 2401 C CA . MET A 1 305 ? -5.047 10.944 15.056 1.00 92.31 305 MET A CA 1
ATOM 2402 C C . MET A 1 305 ? -4.061 10.496 13.976 1.00 92.31 305 MET A C 1
ATOM 2404 O O . MET A 1 305 ? -3.962 11.160 12.946 1.00 92.31 305 MET A O 1
ATOM 2408 N N . VAL A 1 306 ? -3.362 9.384 14.209 1.00 91.25 306 VAL A N 1
ATOM 2409 C CA . VAL A 1 306 ? -2.377 8.797 13.287 1.00 91.25 306 VAL A CA 1
ATOM 2410 C C . VAL A 1 306 ? -2.862 7.415 12.859 1.00 91.25 306 VAL A C 1
ATOM 2412 O O . VAL A 1 306 ? -3.013 6.520 13.692 1.00 91.25 306 VAL A O 1
ATOM 2415 N N . GLU A 1 307 ? -3.111 7.230 11.563 1.00 90.75 307 GLU A N 1
ATOM 2416 C CA . GLU A 1 307 ? -3.668 5.989 11.014 1.00 90.75 307 GLU A CA 1
ATOM 2417 C C . GLU A 1 307 ? -2.612 5.161 10.271 1.00 90.75 307 GLU A C 1
ATOM 2419 O O . GLU A 1 307 ? -1.920 5.657 9.385 1.00 90.75 307 GLU A O 1
ATOM 2424 N N . TYR A 1 308 ? -2.548 3.864 10.581 1.00 88.44 308 TYR A N 1
ATOM 2425 C CA . TYR A 1 308 ? -1.723 2.876 9.887 1.00 88.44 308 TYR A CA 1
ATOM 2426 C C . TYR A 1 308 ? -2.621 1.812 9.227 1.00 88.44 308 TYR A C 1
ATOM 2428 O O . TYR A 1 308 ? -3.016 0.847 9.889 1.00 88.44 308 TYR A O 1
ATOM 2436 N N . PRO A 1 309 ? -2.957 1.930 7.924 1.00 81.62 309 PRO A N 1
ATOM 2437 C CA . PRO A 1 309 ? -3.957 1.073 7.267 1.00 81.62 309 PRO A CA 1
ATOM 2438 C C . PRO A 1 309 ? -3.656 -0.437 7.294 1.00 81.62 309 PRO A C 1
ATOM 2440 O O . PRO A 1 309 ? -4.576 -1.253 7.272 1.00 81.62 309 PRO A O 1
ATOM 2443 N N . SER A 1 310 ? -2.377 -0.822 7.347 1.00 80.81 310 SER A N 1
ATOM 2444 C CA . SER A 1 310 ? -1.901 -2.214 7.392 1.00 80.81 310 SER A CA 1
ATOM 2445 C C . SER A 1 310 ? -1.653 -2.750 8.806 1.00 80.81 310 SER A C 1
ATOM 2447 O O . SER A 1 310 ? -1.354 -3.936 8.958 1.00 80.81 310 SER A O 1
ATOM 2449 N N . ALA A 1 311 ? -1.750 -1.911 9.838 1.00 85.56 311 ALA A N 1
ATOM 2450 C CA . ALA A 1 311 ? -1.397 -2.295 11.197 1.00 85.56 311 ALA A CA 1
ATOM 2451 C C . ALA A 1 311 ? -2.519 -3.088 11.884 1.00 85.56 311 ALA A C 1
ATOM 2453 O O . ALA A 1 311 ? -3.684 -2.684 11.871 1.00 85.56 311 ALA A O 1
ATOM 2454 N N . PHE A 1 312 ? -2.151 -4.211 12.505 1.00 87.31 312 PHE A N 1
ATOM 2455 C CA . PHE A 1 312 ? -3.019 -5.019 13.369 1.00 87.31 312 PHE A CA 1
ATOM 2456 C C . PHE A 1 312 ? -2.925 -4.557 14.834 1.00 87.31 312 PHE A C 1
ATOM 2458 O O . PHE A 1 312 ? -2.117 -3.686 15.165 1.00 87.31 312 PHE A O 1
ATOM 2465 N N . HIS A 1 313 ? -3.755 -5.112 15.720 1.00 89.94 313 HIS A N 1
ATOM 2466 C CA . HIS A 1 313 ? -3.733 -4.749 17.140 1.00 89.94 313 HIS A CA 1
ATOM 2467 C C . HIS A 1 313 ? -2.380 -5.098 17.789 1.00 89.94 313 HIS A C 1
ATOM 2469 O O . HIS A 1 313 ? -1.861 -6.199 17.608 1.00 89.94 313 HIS A O 1
ATOM 2475 N N . SER A 1 314 ? -1.798 -4.161 18.534 1.00 87.44 314 SER A N 1
ATOM 2476 C CA . SER A 1 314 ? -0.478 -4.284 19.170 1.00 87.44 314 SER A CA 1
ATOM 2477 C C . SER A 1 314 ? 0.720 -4.365 18.209 1.00 87.44 314 SER A C 1
ATOM 2479 O O . SER A 1 314 ? 1.784 -4.864 18.584 1.00 87.44 314 SER A O 1
ATOM 2481 N N . PHE A 1 315 ? 0.611 -3.838 16.981 1.00 87.38 315 PHE A N 1
ATOM 2482 C CA . PHE A 1 315 ? 1.737 -3.795 16.027 1.00 87.38 315 PHE A CA 1
ATOM 2483 C C . PHE A 1 315 ? 2.975 -3.068 16.587 1.00 87.38 315 PHE A C 1
ATOM 2485 O O . PHE A 1 315 ? 4.106 -3.438 16.279 1.00 87.38 315 PHE A O 1
ATOM 2492 N N . TYR A 1 316 ? 2.771 -2.068 17.451 1.00 85.38 316 TYR A N 1
ATOM 2493 C CA . TYR A 1 316 ? 3.828 -1.288 18.096 1.00 85.38 316 TYR A CA 1
ATOM 2494 C C . TYR A 1 316 ? 4.685 -2.116 19.062 1.00 85.38 316 TYR A C 1
ATOM 2496 O O . TYR A 1 316 ? 5.775 -1.684 19.409 1.00 85.38 316 TYR A O 1
ATOM 2504 N N . ALA A 1 317 ? 4.254 -3.302 19.493 1.00 78.12 317 ALA A N 1
ATOM 2505 C CA . ALA A 1 317 ? 5.060 -4.180 20.342 1.00 78.12 317 ALA A CA 1
ATOM 2506 C C . ALA A 1 317 ? 6.104 -4.998 19.550 1.00 78.12 317 ALA A C 1
ATOM 2508 O O . ALA A 1 317 ? 6.879 -5.743 20.151 1.00 78.12 317 ALA A O 1
ATOM 2509 N N . TRP A 1 318 ? 6.148 -4.861 18.216 1.00 76.50 318 TRP A N 1
ATOM 2510 C CA . TRP A 1 318 ? 6.984 -5.665 17.320 1.00 76.50 318 TRP A CA 1
ATOM 2511 C C . TRP A 1 318 ? 8.005 -4.811 16.552 1.00 76.50 318 TRP A C 1
ATOM 2513 O O . TRP A 1 318 ? 7.671 -4.248 15.509 1.00 76.50 318 TRP A O 1
ATOM 2523 N N . PRO A 1 319 ? 9.272 -4.746 17.007 1.00 72.75 319 PRO A N 1
ATOM 2524 C CA . PRO A 1 319 ? 10.310 -3.917 16.385 1.00 72.75 319 PRO A CA 1
ATOM 2525 C C . PRO A 1 319 ? 10.652 -4.262 14.934 1.00 72.75 319 PRO A C 1
ATOM 2527 O O . PRO A 1 319 ? 11.169 -3.407 14.224 1.00 72.75 319 PRO A O 1
ATOM 2530 N N . ASP A 1 320 ? 10.353 -5.485 14.492 1.00 72.06 320 ASP A N 1
ATOM 2531 C CA . ASP A 1 320 ? 10.586 -5.930 13.113 1.00 72.06 320 ASP A CA 1
ATOM 2532 C C . ASP A 1 320 ? 9.612 -5.290 12.100 1.00 72.06 320 ASP A C 1
ATOM 2534 O O . ASP A 1 320 ? 9.828 -5.391 10.890 1.00 72.06 320 ASP A O 1
ATOM 2538 N N . LEU A 1 321 ? 8.524 -4.662 12.568 1.00 75.00 321 LEU A N 1
ATOM 2539 C CA . LEU A 1 321 ? 7.546 -3.989 11.714 1.00 75.00 321 LEU A CA 1
ATOM 2540 C C . LEU A 1 321 ? 7.939 -2.516 11.503 1.00 75.00 321 LEU A C 1
ATOM 2542 O O . LEU A 1 321 ? 8.080 -1.790 12.490 1.00 75.00 321 LEU A O 1
ATOM 2546 N N . PRO A 1 322 ? 8.053 -2.032 10.250 1.00 74.88 322 PRO A N 1
ATOM 2547 C CA . PRO A 1 322 ? 8.343 -0.626 9.963 1.00 74.88 322 PRO A CA 1
ATOM 2548 C C . PRO A 1 322 ? 7.357 0.341 10.630 1.00 74.88 322 PRO A C 1
ATOM 2550 O O . PRO A 1 322 ? 7.768 1.364 11.174 1.00 74.88 322 PRO A O 1
ATOM 2553 N N . GLU A 1 323 ? 6.070 -0.015 10.653 1.00 80.25 323 GLU A N 1
ATOM 2554 C CA . GLU A 1 323 ? 5.011 0.765 11.293 1.00 80.25 323 GLU A CA 1
ATOM 2555 C C . GLU A 1 323 ? 5.292 0.973 12.792 1.00 80.25 323 GLU A C 1
ATOM 2557 O O . GLU A 1 323 ? 5.021 2.045 13.328 1.00 80.25 323 GLU A O 1
ATOM 2562 N N . SER A 1 324 ? 5.903 -0.006 13.475 1.00 82.88 324 SER A N 1
ATOM 2563 C CA . SER A 1 324 ? 6.223 0.098 14.903 1.00 82.88 324 SER A CA 1
ATOM 2564 C C . SER A 1 324 ? 7.256 1.186 15.206 1.00 82.88 324 SER A C 1
ATOM 2566 O O . SER A 1 324 ? 7.135 1.848 16.237 1.00 82.88 324 SER A O 1
ATOM 2568 N N . SER A 1 325 ? 8.277 1.347 14.361 1.00 80.12 325 SER A N 1
ATOM 2569 C CA . SER A 1 325 ? 9.296 2.389 14.537 1.00 80.12 325 SER A CA 1
ATOM 2570 C C . SER A 1 325 ? 8.741 3.775 14.221 1.00 80.12 325 SER A C 1
ATOM 2572 O O . SER A 1 325 ? 9.049 4.726 14.935 1.00 80.12 325 SER A O 1
ATOM 2574 N N . LEU A 1 326 ? 7.880 3.877 13.204 1.00 82.38 326 LEU A N 1
ATOM 2575 C CA . LEU A 1 326 ? 7.188 5.123 12.866 1.00 82.38 326 LEU A CA 1
ATOM 2576 C C . LEU A 1 326 ? 6.291 5.588 14.021 1.00 82.38 326 LEU A C 1
ATOM 2578 O O . LEU A 1 326 ? 6.400 6.731 14.448 1.00 82.38 326 LEU A O 1
ATOM 2582 N N . ALA A 1 327 ? 5.498 4.686 14.613 1.00 82.06 327 ALA A N 1
ATOM 2583 C CA . ALA A 1 327 ? 4.607 5.031 15.722 1.00 82.06 327 ALA A CA 1
ATOM 2584 C C . ALA A 1 327 ? 5.344 5.609 16.945 1.00 82.06 327 ALA A C 1
ATOM 2586 O O . ALA A 1 327 ? 4.835 6.522 17.586 1.00 82.06 327 ALA A O 1
ATOM 2587 N N . ILE A 1 328 ? 6.553 5.125 17.258 1.00 83.19 328 ILE A N 1
ATOM 2588 C CA . ILE A 1 328 ? 7.365 5.683 18.354 1.00 83.19 328 ILE A CA 1
ATOM 2589 C C . ILE A 1 328 ? 7.945 7.046 17.995 1.00 83.19 328 ILE A C 1
ATOM 2591 O O . ILE A 1 328 ? 7.936 7.945 18.833 1.00 83.19 328 ILE A O 1
ATOM 2595 N N . ASN A 1 329 ? 8.419 7.215 16.761 1.00 80.12 329 ASN A N 1
ATOM 2596 C CA . ASN A 1 329 ? 9.038 8.462 16.322 1.00 80.12 329 ASN A CA 1
ATOM 2597 C C . ASN A 1 329 ? 8.045 9.627 16.211 1.00 80.12 329 ASN A C 1
ATOM 2599 O O . ASN A 1 329 ? 8.491 10.765 16.207 1.00 80.12 329 ASN A O 1
ATOM 2603 N N . GLU A 1 330 ? 6.735 9.371 16.163 1.00 78.94 330 GLU A N 1
ATOM 2604 C CA . GLU A 1 330 ? 5.681 10.402 16.167 1.00 78.94 330 GLU A CA 1
ATOM 2605 C C . GLU A 1 330 ? 5.374 10.967 17.573 1.00 78.94 330 GLU A C 1
ATOM 2607 O O . GLU A 1 330 ? 4.883 12.090 17.717 1.00 78.94 330 GLU A O 1
ATOM 2612 N N . VAL A 1 331 ? 5.701 10.227 18.642 1.00 74.50 331 VAL A N 1
ATOM 2613 C CA . VAL A 1 331 ? 5.451 10.628 20.043 1.00 74.50 331 VAL A CA 1
ATOM 2614 C C . VAL A 1 331 ? 6.108 11.964 20.461 1.00 74.50 331 VAL A C 1
ATOM 2616 O O . VAL A 1 331 ? 5.449 12.750 21.140 1.00 74.50 331 VAL A O 1
ATOM 2619 N N . PRO A 1 332 ? 7.362 12.290 20.100 1.00 60.72 332 PRO A N 1
ATOM 2620 C CA . PRO A 1 332 ? 7.997 13.536 20.530 1.00 60.72 332 PRO A CA 1
ATOM 2621 C C . PRO A 1 332 ? 7.529 14.775 19.743 1.00 60.72 332 PRO A C 1
ATOM 2623 O O . PRO A 1 332 ? 7.671 15.892 20.241 1.00 60.72 332 PRO A O 1
ATOM 2626 N N . PHE A 1 333 ? 6.945 14.623 18.546 1.00 53.16 333 PHE A N 1
ATOM 2627 C CA . PHE A 1 333 ? 6.576 15.765 17.694 1.00 53.16 333 PHE A CA 1
ATOM 2628 C C . PHE A 1 333 ? 5.151 16.298 17.931 1.00 53.16 333 PHE A C 1
ATOM 2630 O O . PHE A 1 333 ? 4.874 17.460 17.618 1.00 53.16 333 PHE A O 1
ATOM 2637 N N . PHE A 1 334 ? 4.234 15.523 18.526 1.00 61.75 334 PHE A N 1
ATOM 2638 C CA . PHE A 1 334 ? 2.833 15.962 18.664 1.00 61.75 334 PHE A CA 1
ATOM 2639 C C . PHE A 1 334 ? 2.603 17.220 19.534 1.00 61.75 334 PHE A C 1
ATOM 2641 O O . PHE A 1 334 ? 1.730 18.011 19.165 1.00 61.75 334 PHE A O 1
ATOM 2648 N N . PRO A 1 335 ? 3.357 17.502 20.622 1.00 55.03 335 PRO A N 1
ATOM 2649 C CA . PRO A 1 335 ? 3.156 18.729 21.405 1.00 55.03 335 PRO A CA 1
ATOM 2650 C C . PRO A 1 335 ? 3.517 20.000 20.618 1.00 55.03 335 PRO A C 1
ATOM 2652 O O . PRO A 1 335 ? 3.043 21.094 20.931 1.00 55.03 335 PRO A O 1
ATOM 2655 N N . ILE A 1 336 ? 4.365 19.862 19.593 1.00 52.28 336 ILE A N 1
ATOM 2656 C CA . ILE A 1 336 ? 4.774 20.941 18.688 1.00 52.28 336 ILE A CA 1
ATOM 2657 C C . ILE A 1 336 ? 3.677 21.174 17.640 1.00 52.28 336 ILE A C 1
ATOM 2659 O O . ILE A 1 336 ? 3.270 22.319 17.429 1.00 52.28 336 ILE A O 1
ATOM 2663 N N . TYR A 1 337 ? 3.127 20.104 17.054 1.00 45.12 337 TYR A N 1
ATOM 2664 C CA . TYR A 1 337 ? 2.036 20.191 16.076 1.00 45.12 337 TYR A CA 1
ATOM 2665 C C . TYR A 1 337 ? 0.769 20.836 16.651 1.00 45.12 337 TYR A C 1
ATOM 2667 O O . TYR A 1 337 ? 0.167 21.698 16.010 1.00 45.12 337 TYR A O 1
ATOM 2675 N N . THR A 1 338 ? 0.384 20.497 17.882 1.00 46.44 338 THR A N 1
ATOM 2676 C CA . THR A 1 338 ? -0.817 21.069 18.512 1.00 46.44 338 THR A CA 1
ATOM 2677 C C . THR A 1 338 ? -0.639 22.546 18.878 1.00 46.44 338 THR A C 1
ATOM 2679 O O . THR A 1 338 ? -1.561 23.341 18.684 1.00 46.44 338 THR A O 1
ATOM 2682 N N . ARG A 1 339 ? 0.569 22.977 19.275 1.00 44.66 339 ARG A N 1
ATOM 2683 C CA . ARG A 1 339 ? 0.889 24.404 19.485 1.00 44.66 339 ARG A CA 1
ATOM 2684 C C . ARG A 1 339 ? 0.853 25.235 18.197 1.00 44.66 339 ARG A C 1
ATOM 2686 O O . ARG A 1 339 ? 0.453 26.397 18.260 1.00 44.66 339 ARG A O 1
ATOM 2693 N N . ILE A 1 340 ? 1.246 24.672 17.052 1.00 42.97 340 ILE A N 1
ATOM 2694 C CA . ILE A 1 340 ? 1.252 25.367 15.748 1.00 42.97 340 ILE A CA 1
ATOM 2695 C C . ILE A 1 340 ? -0.169 25.461 15.166 1.00 42.97 340 ILE A C 1
ATOM 2697 O O . ILE A 1 340 ? -0.589 26.531 14.719 1.00 42.97 340 ILE A O 1
ATOM 2701 N N . ILE A 1 341 ? -0.946 24.378 15.241 1.00 41.22 341 ILE A N 1
ATOM 2702 C CA . ILE A 1 341 ? -2.308 24.324 14.687 1.00 41.22 341 ILE A CA 1
ATOM 2703 C C . ILE A 1 341 ? -3.273 25.225 15.482 1.00 41.22 341 ILE A C 1
ATOM 2705 O O . ILE A 1 341 ? -4.095 25.915 14.885 1.00 41.22 341 ILE A O 1
ATOM 2709 N N . PHE A 1 342 ? -3.135 25.322 16.812 1.00 38.47 342 PHE A N 1
ATOM 2710 C CA . PHE A 1 342 ? -4.032 26.149 17.638 1.00 38.47 342 PHE A CA 1
ATOM 2711 C C . PHE A 1 342 ? -3.601 27.616 17.804 1.00 38.47 342 PHE A C 1
ATOM 2713 O O . PHE A 1 342 ? -4.465 28.464 18.033 1.00 38.47 342 PHE A O 1
ATOM 2720 N N . ARG A 1 343 ? -2.319 27.974 17.604 1.00 34.00 343 ARG A N 1
ATOM 2721 C CA . ARG A 1 343 ? -1.923 29.396 17.452 1.00 34.00 343 ARG A CA 1
ATOM 2722 C C . ARG A 1 343 ? -2.485 30.026 16.176 1.00 34.00 343 ARG A C 1
ATOM 2724 O O . ARG A 1 343 ? -2.668 31.238 16.138 1.00 34.00 343 ARG A O 1
ATOM 2731 N N . SER A 1 344 ? -2.810 29.208 15.178 1.00 36.06 344 SER A N 1
ATOM 2732 C CA . SER A 1 344 ? -3.375 29.652 13.901 1.00 36.06 344 SER A CA 1
ATOM 2733 C C . SER A 1 344 ? -4.875 29.987 13.983 1.00 36.06 344 SER A C 1
ATOM 2735 O O . SER A 1 344 ? -5.377 30.719 13.137 1.00 36.06 344 SER A O 1
ATOM 2737 N N . ASN A 1 345 ? -5.580 29.541 15.037 1.00 35.84 345 ASN A N 1
ATOM 2738 C CA . ASN A 1 345 ? -7.045 29.651 15.149 1.00 35.84 345 ASN A CA 1
ATOM 2739 C C . ASN A 1 345 ? -7.564 30.729 16.121 1.00 35.84 345 ASN A C 1
ATOM 2741 O O . ASN A 1 345 ? -8.773 30.924 16.210 1.00 35.84 345 ASN A O 1
ATOM 2745 N N . HIS A 1 346 ? -6.695 31.481 16.807 1.00 34.16 346 HIS A N 1
ATOM 2746 C CA . HIS A 1 346 ? -7.113 32.568 17.714 1.00 34.16 346 HIS A CA 1
ATOM 2747 C C . HIS A 1 346 ? -6.926 33.992 17.157 1.00 34.16 346 HIS A C 1
ATOM 2749 O O . HIS A 1 346 ? -7.240 34.957 17.849 1.00 34.16 346 HIS A O 1
ATOM 2755 N N . PHE A 1 347 ? -6.488 34.148 15.901 1.00 33.62 347 PHE A N 1
ATOM 2756 C CA . PHE A 1 347 ? -6.281 35.464 15.268 1.00 33.62 347 PHE A CA 1
ATOM 2757 C C . PHE A 1 347 ? -7.336 35.839 14.201 1.00 33.62 347 PHE A C 1
ATOM 2759 O O . PHE A 1 347 ? -7.190 36.856 13.531 1.00 33.62 347 PHE A O 1
ATOM 2766 N N . GLN A 1 348 ? -8.410 35.049 14.030 1.00 38.25 348 GLN A N 1
ATOM 2767 C CA . GLN A 1 348 ? -9.316 35.164 12.868 1.00 38.25 348 GLN A CA 1
ATOM 2768 C C . GLN A 1 348 ? -10.828 35.285 13.156 1.00 38.25 348 GLN A C 1
ATOM 2770 O O . GLN A 1 348 ? -11.628 35.103 12.245 1.00 38.25 348 GLN A O 1
ATOM 2775 N N . ILE A 1 349 ? -11.260 35.672 14.364 1.00 40.00 349 ILE A N 1
ATOM 2776 C CA . ILE A 1 349 ? -12.706 35.859 14.655 1.00 40.00 349 ILE A CA 1
ATOM 2777 C C . ILE A 1 349 ? -13.124 37.347 14.774 1.00 40.00 349 ILE A C 1
ATOM 2779 O O . ILE A 1 349 ? -14.306 37.662 14.764 1.00 40.00 349 ILE A O 1
ATOM 2783 N N . GLY A 1 350 ? -12.183 38.302 14.754 1.00 35.97 350 GLY A N 1
ATOM 2784 C CA . GLY A 1 350 ? -12.491 39.746 14.839 1.00 35.97 350 GLY A CA 1
ATOM 2785 C C . GLY A 1 350 ? -12.414 40.555 13.533 1.00 35.97 350 GLY A C 1
ATOM 2786 O O . GLY A 1 350 ? -12.850 41.700 13.515 1.00 35.97 350 GLY A O 1
ATOM 2787 N N . PHE A 1 351 ? -11.862 40.004 12.443 1.00 39.34 351 PHE A N 1
ATOM 2788 C CA . PHE A 1 351 ? -11.458 40.800 11.261 1.00 39.34 351 PHE A CA 1
ATOM 2789 C C . PHE A 1 351 ? -12.178 40.428 9.946 1.00 39.34 351 PHE A C 1
ATOM 2791 O O . PHE A 1 351 ? -11.940 41.044 8.911 1.00 39.34 351 PHE A O 1
ATOM 2798 N N . MET A 1 352 ? -13.074 39.432 9.970 1.00 39.50 352 MET A N 1
ATOM 2799 C CA . MET A 1 352 ? -13.755 38.892 8.777 1.00 39.50 352 MET A CA 1
ATOM 2800 C C . MET A 1 352 ? -15.148 39.491 8.497 1.00 39.50 352 MET A C 1
ATOM 2802 O O . MET A 1 352 ? -15.688 39.261 7.421 1.00 39.50 352 MET A O 1
ATOM 2806 N N . ALA A 1 353 ? -15.725 40.301 9.394 1.00 40.81 353 ALA A N 1
ATOM 2807 C CA . ALA A 1 353 ? -17.055 40.895 9.177 1.00 40.81 353 ALA A CA 1
ATOM 2808 C C . ALA A 1 353 ? -17.048 42.165 8.294 1.00 40.81 353 ALA A C 1
ATOM 2810 O O . ALA A 1 353 ? -18.081 42.537 7.747 1.00 40.81 353 ALA A O 1
ATOM 2811 N N . SER A 1 354 ? -15.898 42.818 8.107 1.00 39.75 354 SER A N 1
ATOM 2812 C CA . SER A 1 354 ? -15.770 44.076 7.346 1.00 39.75 354 SER A CA 1
ATOM 2813 C C . SER A 1 354 ? -15.116 43.918 5.965 1.00 39.75 354 SER A C 1
ATOM 2815 O O . SER A 1 354 ? -15.227 44.815 5.134 1.00 39.75 354 SER A O 1
ATOM 2817 N N . LEU A 1 355 ? -14.487 42.771 5.672 1.00 42.97 355 LEU A N 1
ATOM 2818 C CA . LEU A 1 355 ? -13.789 42.524 4.399 1.00 42.97 355 LEU A CA 1
ATOM 2819 C C . LEU A 1 355 ? -14.665 41.814 3.345 1.00 42.97 355 LEU A C 1
ATOM 2821 O O . LEU A 1 355 ? -14.412 41.924 2.144 1.00 42.97 355 LEU A O 1
ATOM 2825 N N . LEU A 1 356 ? -15.741 41.145 3.780 1.00 47.94 356 LEU A N 1
ATOM 2826 C CA . LEU A 1 356 ? -16.687 40.430 2.910 1.00 47.94 356 LEU A CA 1
ATOM 2827 C C . LEU A 1 356 ? -17.587 41.356 2.069 1.00 47.94 356 LEU A C 1
ATOM 2829 O O . LEU A 1 356 ? -18.140 40.907 1.071 1.00 47.94 356 LEU A O 1
ATOM 2833 N N . PHE A 1 357 ? -17.678 42.651 2.400 1.00 43.28 357 PHE A N 1
ATOM 2834 C CA . PHE A 1 357 ? -18.394 43.635 1.574 1.00 43.28 357 PHE A CA 1
ATOM 2835 C C . PHE A 1 357 ? -17.523 44.226 0.446 1.00 43.28 357 PHE A C 1
ATOM 2837 O O . PHE A 1 357 ? -18.057 44.712 -0.546 1.00 43.28 357 PHE A O 1
ATOM 2844 N N . LEU A 1 358 ? -16.187 44.148 0.546 1.00 42.25 358 LEU A N 1
ATOM 2845 C CA . LEU A 1 358 ? -15.274 44.695 -0.472 1.00 42.25 358 LEU A CA 1
ATOM 2846 C C . LEU A 1 358 ? -14.837 43.658 -1.521 1.00 42.25 358 LEU A C 1
ATOM 2848 O O . LEU A 1 358 ? -14.558 44.014 -2.663 1.00 42.25 358 LEU A O 1
ATOM 2852 N N . LEU A 1 359 ? -14.803 42.369 -1.164 1.00 43.56 359 LEU A N 1
ATOM 2853 C CA . LEU A 1 359 ? -14.332 41.300 -2.057 1.00 43.56 359 LEU A CA 1
ATOM 2854 C C . LEU A 1 359 ? -15.393 40.784 -3.043 1.00 43.56 359 LEU A C 1
ATOM 2856 O O . LEU A 1 359 ? -15.048 40.088 -3.994 1.00 43.56 359 LEU A O 1
ATOM 2860 N N . PHE A 1 360 ? -16.660 41.190 -2.897 1.00 43.56 360 PHE A N 1
ATOM 2861 C CA . PHE A 1 360 ? -17.690 40.940 -3.915 1.00 43.56 360 PHE A CA 1
ATOM 2862 C C . PHE A 1 360 ? -17.483 41.798 -5.186 1.00 43.56 360 PHE A C 1
ATOM 2864 O O . PHE A 1 360 ? -18.009 41.471 -6.249 1.00 43.56 360 PHE A O 1
ATOM 2871 N N . LEU A 1 361 ? -16.662 42.857 -5.107 1.00 40.81 361 LEU A N 1
ATOM 2872 C CA . LEU A 1 361 ? -16.433 43.841 -6.177 1.00 40.81 361 LEU A CA 1
ATOM 2873 C C . LEU A 1 361 ? -15.216 43.570 -7.078 1.00 40.81 361 LEU A C 1
ATOM 2875 O O . LEU A 1 361 ? -15.015 44.296 -8.045 1.00 40.81 361 LEU A O 1
ATOM 2879 N N . LEU A 1 362 ? -14.427 42.522 -6.825 1.00 39.34 362 LEU A N 1
ATOM 2880 C CA . LEU A 1 362 ? -13.288 42.142 -7.683 1.00 39.34 362 LEU A CA 1
ATOM 2881 C C . LEU A 1 362 ? -13.480 40.768 -8.339 1.00 39.34 362 LEU A C 1
ATOM 2883 O O . LEU A 1 362 ? -12.531 40.076 -8.690 1.00 39.34 362 LEU A O 1
ATOM 2887 N N . SER A 1 363 ? -14.743 40.416 -8.586 1.00 43.66 363 SER A N 1
ATOM 2888 C CA . SER A 1 363 ? -15.195 39.315 -9.444 1.00 43.66 363 SER A CA 1
ATOM 2889 C C . SER A 1 363 ? -14.993 39.581 -10.949 1.00 43.66 363 SER A C 1
ATOM 2891 O O . SER A 1 363 ? -15.638 38.956 -11.788 1.00 43.66 363 SER A O 1
ATOM 2893 N N . THR A 1 364 ? -14.042 40.440 -11.330 1.00 44.78 364 THR A N 1
ATOM 2894 C CA . THR A 1 364 ? -13.586 40.566 -12.718 1.00 44.78 364 THR A CA 1
ATOM 2895 C C . THR A 1 364 ? -12.081 40.812 -12.763 1.00 44.78 364 THR A C 1
ATOM 2897 O O . THR A 1 364 ? -11.614 41.815 -12.235 1.00 44.78 364 THR A O 1
ATOM 2900 N N . LEU A 1 365 ? -11.377 39.924 -13.477 1.00 37.88 365 LEU A N 1
ATOM 2901 C CA . LEU A 1 365 ? -9.949 39.932 -13.838 1.00 37.88 365 LEU A CA 1
ATOM 2902 C C . LEU A 1 365 ? -8.975 39.357 -12.796 1.00 37.88 365 LEU A C 1
ATOM 2904 O O . LEU A 1 365 ? -8.385 40.096 -12.019 1.00 37.88 365 LEU A O 1
ATOM 2908 N N . SER A 1 366 ? -8.709 38.046 -12.859 1.00 31.70 366 SER A N 1
ATOM 2909 C CA . SER A 1 366 ? -7.407 37.459 -13.264 1.00 31.70 366 SER A CA 1
ATOM 2910 C C . SER A 1 366 ? -7.273 35.972 -12.858 1.00 31.70 366 SER A C 1
ATOM 2912 O O . SER A 1 366 ? -7.830 35.510 -11.870 1.00 31.70 366 SER A O 1
ATOM 2914 N N . SER A 1 367 ? -6.596 35.213 -13.720 1.00 32.56 367 SER A N 1
ATOM 2915 C CA . SER A 1 367 ? -6.338 33.759 -13.748 1.00 32.56 367 SER A CA 1
ATOM 2916 C C . SER A 1 367 ? -5.441 33.216 -12.606 1.00 32.56 367 SER A C 1
ATOM 2918 O O . SER A 1 367 ? -4.758 34.007 -11.961 1.00 32.56 367 SER A O 1
ATOM 2920 N N . PRO A 1 368 ? -5.376 31.882 -12.371 1.00 39.50 368 PRO A N 1
ATOM 2921 C CA . PRO A 1 368 ? -4.707 31.289 -11.201 1.00 39.50 368 PRO A CA 1
ATOM 2922 C C . PRO A 1 368 ? -3.180 31.110 -11.370 1.00 39.50 368 PRO A C 1
ATOM 2924 O O . PRO A 1 368 ? -2.708 30.904 -12.488 1.00 39.50 368 PRO A O 1
ATOM 2927 N N . LEU A 1 369 ? -2.417 31.098 -10.260 1.00 30.20 369 LEU A N 1
ATOM 2928 C CA . LEU A 1 369 ? -1.028 30.590 -10.189 1.00 30.20 369 LEU A CA 1
ATOM 2929 C C . LEU A 1 369 ? -0.728 29.779 -8.889 1.00 30.20 369 LEU A C 1
ATOM 2931 O O . LEU A 1 369 ? -1.467 29.937 -7.917 1.00 30.20 369 LEU A O 1
ATOM 2935 N N . PRO A 1 370 ? 0.308 28.892 -8.892 1.00 39.78 370 PRO A N 1
ATOM 2936 C CA . PRO A 1 370 ? 0.279 27.540 -8.299 1.00 39.78 370 PRO A CA 1
ATOM 2937 C C . PRO A 1 370 ? 1.304 27.211 -7.170 1.00 39.78 370 PRO A C 1
ATOM 2939 O O . PRO A 1 370 ? 2.125 28.034 -6.779 1.00 39.78 370 PRO A O 1
ATOM 2942 N N . SER A 1 371 ? 1.203 25.949 -6.709 1.00 31.91 371 SER A N 1
ATOM 2943 C CA . SER A 1 371 ? 1.920 25.142 -5.688 1.00 31.91 371 SER A CA 1
ATOM 2944 C C . SER A 1 371 ? 3.471 25.149 -5.705 1.00 31.91 371 SER A C 1
ATOM 2946 O O . SER A 1 371 ? 4.079 25.222 -6.770 1.00 31.91 371 SER A O 1
ATOM 2948 N N . SER A 1 372 ? 4.114 25.021 -4.530 1.00 39.12 372 SER A N 1
ATOM 2949 C CA . SER A 1 372 ? 5.579 25.055 -4.301 1.00 39.12 372 SER A CA 1
ATOM 2950 C C . SER A 1 372 ? 6.264 23.671 -4.343 1.00 39.12 372 SER A C 1
ATOM 2952 O O . SER A 1 372 ? 5.803 22.749 -3.673 1.00 39.12 372 SER A O 1
ATOM 2954 N N . ALA A 1 373 ? 7.390 23.557 -5.066 1.00 50.12 373 ALA A N 1
ATOM 2955 C CA . ALA A 1 373 ? 8.218 22.349 -5.260 1.00 50.12 373 ALA A CA 1
ATOM 2956 C C . ALA A 1 373 ? 9.272 22.104 -4.144 1.00 50.12 373 ALA A C 1
ATOM 2958 O O . ALA A 1 373 ? 9.543 22.996 -3.343 1.00 50.12 373 ALA A O 1
ATOM 2959 N N . LEU A 1 374 ? 9.873 20.900 -4.098 1.00 60.38 374 LEU A N 1
ATOM 2960 C CA . LEU A 1 374 ? 10.848 20.458 -3.081 1.00 60.38 374 LEU A CA 1
ATOM 2961 C C . LEU A 1 374 ? 12.309 20.773 -3.495 1.00 60.38 374 LEU A C 1
ATOM 2963 O O . LEU A 1 374 ? 12.742 20.379 -4.578 1.00 60.38 374 LEU A O 1
ATOM 2967 N N . ASP A 1 375 ? 13.104 21.407 -2.623 1.00 62.41 375 ASP A N 1
ATOM 2968 C CA . ASP A 1 375 ? 14.473 21.863 -2.965 1.00 62.41 375 ASP A CA 1
ATOM 2969 C C . ASP A 1 375 ? 15.587 20.814 -2.744 1.00 62.41 375 ASP A C 1
ATOM 2971 O O . ASP A 1 375 ? 16.680 20.921 -3.303 1.00 62.41 375 ASP A O 1
ATOM 2975 N N . SER A 1 376 ? 15.378 19.800 -1.892 1.00 71.19 376 SER A N 1
ATOM 2976 C CA . SER A 1 376 ? 16.390 18.755 -1.637 1.00 71.19 376 SER A CA 1
ATOM 2977 C C . SER A 1 376 ? 15.816 17.502 -0.973 1.00 71.19 376 SER A C 1
ATOM 2979 O O . SER A 1 376 ? 14.818 17.582 -0.262 1.00 71.19 376 SER A O 1
ATOM 2981 N N . LEU A 1 377 ? 16.482 16.356 -1.165 1.00 76.88 377 LEU A N 1
ATOM 2982 C CA . LEU A 1 377 ? 16.111 15.064 -0.575 1.00 76.88 377 LEU A CA 1
ATOM 2983 C C . LEU A 1 377 ? 17.128 14.675 0.517 1.00 76.88 377 LEU A C 1
ATOM 2985 O O . LEU A 1 377 ? 18.342 14.663 0.289 1.00 76.88 377 LEU A O 1
ATOM 2989 N N . ILE A 1 378 ? 16.639 14.375 1.720 1.00 78.38 378 ILE A N 1
ATOM 2990 C CA . ILE A 1 378 ? 17.449 14.049 2.910 1.00 78.38 378 ILE A CA 1
ATOM 2991 C C . ILE A 1 378 ? 17.388 12.530 3.169 1.00 78.38 378 ILE A C 1
ATOM 2993 O O . ILE A 1 378 ? 16.503 11.839 2.666 1.00 78.38 378 ILE A O 1
ATOM 2997 N N . VAL A 1 379 ? 18.338 11.977 3.924 1.00 68.25 379 VAL A N 1
ATOM 2998 C CA . VAL A 1 379 ? 18.329 10.563 4.348 1.00 68.25 379 VAL A CA 1
ATOM 2999 C C . VAL A 1 379 ? 16.951 10.141 4.883 1.00 68.25 379 VAL A C 1
ATOM 3001 O O . VAL A 1 379 ? 16.321 10.898 5.614 1.00 68.25 379 VAL A O 1
ATOM 3004 N N . ASP A 1 380 ? 16.512 8.932 4.517 1.00 66.12 380 ASP A N 1
ATOM 3005 C CA . ASP A 1 380 ? 15.208 8.329 4.853 1.00 66.12 380 ASP A CA 1
ATOM 3006 C C . ASP A 1 380 ? 13.977 8.976 4.181 1.00 66.12 380 ASP A C 1
ATOM 3008 O O . ASP A 1 380 ? 12.858 8.502 4.381 1.00 66.12 380 ASP A O 1
ATOM 3012 N N . SER A 1 381 ? 14.160 9.982 3.317 1.00 75.94 381 SER A N 1
ATOM 3013 C CA . SER A 1 381 ? 13.101 10.459 2.416 1.00 75.94 381 SER A CA 1
ATOM 3014 C C . SER A 1 381 ? 13.132 9.738 1.061 1.00 75.94 381 SER A C 1
ATOM 3016 O O . SER A 1 381 ? 14.163 9.210 0.621 1.00 75.94 381 SER A O 1
ATOM 3018 N N . CYS A 1 382 ? 11.976 9.668 0.403 1.00 83.38 382 CYS A N 1
ATOM 3019 C CA . CYS A 1 382 ? 11.830 9.035 -0.900 1.00 83.38 382 CYS A CA 1
ATOM 3020 C C . CYS A 1 382 ? 10.918 9.847 -1.811 1.00 83.38 382 CYS A C 1
ATOM 3022 O O . CYS A 1 382 ? 9.965 10.456 -1.340 1.00 83.38 382 CYS A O 1
ATOM 3024 N N . LEU A 1 383 ? 11.188 9.780 -3.110 1.00 88.12 383 LEU A N 1
ATOM 3025 C CA . LEU A 1 383 ? 10.268 10.238 -4.145 1.00 88.12 383 LEU A CA 1
ATOM 3026 C C . LEU A 1 383 ? 9.486 9.021 -4.640 1.00 88.12 383 LEU A C 1
ATOM 3028 O O . LEU A 1 383 ? 10.087 7.968 -4.900 1.00 88.12 383 LEU A O 1
ATOM 3032 N N . SER A 1 384 ? 8.167 9.148 -4.753 1.00 87.31 384 SER A N 1
ATOM 3033 C CA . SER A 1 384 ? 7.270 8.103 -5.249 1.00 87.31 384 SER A CA 1
ATOM 3034 C C . SER A 1 384 ? 6.785 8.416 -6.659 1.00 87.31 384 SER A C 1
ATOM 3036 O O . SER A 1 384 ? 6.433 9.549 -6.966 1.00 87.31 384 SER A O 1
ATOM 3038 N N . VAL A 1 385 ? 6.690 7.390 -7.507 1.00 85.69 385 VAL A N 1
ATOM 3039 C CA . VAL A 1 385 ? 6.113 7.526 -8.856 1.00 85.69 385 VAL A CA 1
ATOM 3040 C C . VAL A 1 385 ? 4.621 7.903 -8.829 1.00 85.69 385 VAL A C 1
ATOM 3042 O O . VAL A 1 385 ? 4.101 8.460 -9.791 1.00 85.69 385 VAL A O 1
ATOM 3045 N N . GLU A 1 386 ? 3.925 7.602 -7.729 1.00 82.12 386 GLU A N 1
ATOM 3046 C CA . GLU A 1 386 ? 2.481 7.829 -7.581 1.00 82.12 386 GLU A CA 1
ATOM 3047 C C . GLU A 1 386 ? 2.145 9.279 -7.204 1.00 82.12 386 GLU A C 1
ATOM 3049 O O . GLU A 1 386 ? 1.021 9.727 -7.445 1.00 82.12 386 GLU A O 1
ATOM 3054 N N . ASN A 1 387 ? 3.109 10.022 -6.649 1.00 80.44 387 ASN A N 1
ATOM 3055 C CA . ASN A 1 387 ? 2.925 11.420 -6.286 1.00 80.44 387 ASN A CA 1
ATOM 3056 C C . ASN A 1 387 ? 3.510 12.334 -7.371 1.00 80.44 387 ASN A C 1
ATOM 3058 O O . ASN A 1 387 ? 4.722 12.422 -7.539 1.00 80.44 387 ASN A O 1
ATOM 3062 N N . LYS A 1 388 ? 2.648 13.039 -8.112 1.00 70.50 388 LYS A N 1
ATOM 3063 C CA . LYS A 1 388 ? 3.083 13.930 -9.204 1.00 70.50 388 LYS A CA 1
ATOM 3064 C C . LYS A 1 388 ? 3.839 15.168 -8.717 1.00 70.50 388 LYS A C 1
ATOM 3066 O O . LYS A 1 388 ? 4.565 15.763 -9.507 1.00 70.50 388 LYS A O 1
ATOM 3071 N N . ASP A 1 389 ? 3.683 15.519 -7.443 1.00 73.25 389 ASP A N 1
ATOM 3072 C CA . ASP A 1 389 ? 4.340 16.672 -6.828 1.00 73.25 389 ASP A CA 1
ATOM 3073 C C . ASP A 1 389 ? 5.742 16.329 -6.270 1.00 73.25 389 ASP A C 1
ATOM 3075 O O . ASP A 1 389 ? 6.476 17.226 -5.855 1.00 73.25 389 ASP A O 1
ATOM 3079 N N . ASP A 1 390 ? 6.161 15.054 -6.318 1.00 81.25 390 ASP A N 1
ATOM 3080 C CA . ASP A 1 390 ? 7.493 14.582 -5.898 1.00 81.25 390 ASP A CA 1
ATOM 3081 C C . ASP A 1 390 ? 8.569 14.895 -6.962 1.00 81.25 390 ASP A C 1
ATOM 3083 O O . ASP A 1 390 ? 9.186 14.007 -7.563 1.00 81.25 390 ASP A O 1
ATOM 3087 N N . VAL A 1 391 ? 8.805 16.187 -7.200 1.00 86.56 391 VAL A N 1
ATOM 3088 C CA . VAL A 1 391 ? 9.805 16.698 -8.147 1.00 86.56 391 VAL A CA 1
ATOM 3089 C C . VAL A 1 391 ? 10.790 17.617 -7.424 1.00 86.56 391 VAL A C 1
ATOM 3091 O O . VAL A 1 391 ? 10.403 18.594 -6.782 1.00 86.56 391 VAL A O 1
ATOM 3094 N N . LEU A 1 392 ? 12.085 17.328 -7.566 1.00 89.31 392 LEU A N 1
ATOM 3095 C CA . LEU A 1 392 ? 13.166 18.201 -7.112 1.00 89.31 392 LEU A CA 1
ATOM 3096 C C . LEU A 1 392 ? 13.344 19.346 -8.100 1.00 89.31 392 LEU A C 1
ATOM 3098 O O . LEU A 1 392 ? 13.403 19.102 -9.302 1.00 89.31 392 LEU A O 1
ATOM 3102 N N . THR A 1 393 ? 13.481 20.575 -7.616 1.00 89.12 393 THR A N 1
ATOM 3103 C CA . THR A 1 393 ? 13.755 21.740 -8.470 1.00 89.12 393 THR A CA 1
ATOM 3104 C C . THR A 1 393 ? 15.060 22.404 -8.046 1.00 89.12 393 THR A C 1
ATOM 3106 O O . THR A 1 393 ? 15.368 22.479 -6.860 1.00 89.12 393 THR A O 1
ATOM 3109 N N . SER A 1 394 ? 15.872 22.828 -9.017 1.00 90.75 394 SER A N 1
ATOM 3110 C CA . SER A 1 394 ? 17.127 23.524 -8.735 1.00 90.75 394 SER A CA 1
ATOM 3111 C C . SER A 1 394 ? 16.848 24.906 -8.111 1.00 90.75 394 SER A C 1
ATOM 3113 O O . SER A 1 394 ? 15.797 25.481 -8.397 1.00 90.75 394 SER A O 1
ATOM 3115 N N . PRO A 1 395 ? 17.752 25.485 -7.297 1.00 86.81 395 PRO A N 1
ATOM 3116 C CA . PRO A 1 395 ? 17.498 26.747 -6.587 1.00 86.81 395 PRO A CA 1
ATOM 3117 C C . PRO A 1 395 ? 17.080 27.934 -7.475 1.00 86.81 395 PRO A C 1
ATOM 3119 O O . PRO A 1 395 ? 16.208 28.715 -7.107 1.00 86.81 395 PRO A O 1
ATOM 3122 N N . GLY A 1 396 ? 17.662 28.068 -8.667 1.00 82.69 396 GLY A N 1
ATOM 3123 C CA . GLY A 1 396 ? 17.283 29.055 -9.685 1.00 82.69 396 GLY A CA 1
ATOM 3124 C C . GLY A 1 396 ? 16.114 28.617 -10.580 1.00 82.69 396 GLY A C 1
ATOM 3125 O O . GLY A 1 396 ? 15.770 29.296 -11.554 1.00 82.69 396 GLY A O 1
ATOM 3126 N N . GLY A 1 397 ? 15.516 27.457 -10.302 1.00 85.44 397 GLY A N 1
ATOM 3127 C CA . GLY A 1 397 ? 14.404 26.858 -11.036 1.00 85.44 397 GLY A CA 1
ATOM 3128 C C . GLY A 1 397 ? 14.721 26.531 -12.492 1.00 85.44 397 GLY A C 1
ATOM 3129 O O . GLY A 1 397 ? 13.828 26.625 -13.330 1.00 85.44 397 GLY A O 1
ATOM 3130 N N . VAL A 1 398 ? 15.990 26.271 -12.821 1.00 88.00 398 VAL A N 1
ATOM 3131 C CA . VAL A 1 398 ? 16.459 26.020 -14.195 1.00 88.00 398 VAL A CA 1
ATOM 3132 C C . VAL A 1 398 ? 16.217 24.564 -14.594 1.00 88.00 398 VAL A C 1
ATOM 3134 O O . VAL A 1 398 ? 15.827 24.297 -15.736 1.00 88.00 398 VAL A O 1
ATOM 3137 N N . PHE A 1 399 ? 16.434 23.644 -13.654 1.00 92.06 399 PHE A N 1
ATOM 3138 C CA . PHE A 1 399 ? 16.283 22.207 -13.844 1.00 92.06 399 PHE A CA 1
ATOM 3139 C C . PHE A 1 399 ? 15.326 21.606 -12.816 1.00 92.06 399 PHE A C 1
ATOM 3141 O O . PHE A 1 399 ? 15.240 22.070 -11.679 1.00 92.06 399 PHE A O 1
ATOM 3148 N N . SER A 1 400 ? 14.656 20.529 -13.213 1.00 92.56 400 SER A N 1
ATOM 3149 C CA . SER A 1 400 ? 13.825 19.703 -12.343 1.00 92.56 400 SER A CA 1
ATOM 3150 C C . SER A 1 400 ? 14.199 18.229 -12.500 1.00 92.56 400 SER A C 1
ATOM 3152 O O . SER A 1 400 ? 14.651 17.817 -13.570 1.00 92.56 400 SER A O 1
ATOM 3154 N N . ALA A 1 401 ? 14.025 17.435 -11.446 1.00 92.94 401 ALA A N 1
ATOM 3155 C CA . ALA A 1 401 ? 14.307 16.005 -11.444 1.00 92.94 401 ALA A CA 1
ATOM 3156 C C . ALA A 1 401 ? 13.203 15.206 -10.744 1.00 92.94 401 ALA A C 1
ATOM 3158 O O . ALA A 1 401 ? 12.757 15.573 -9.660 1.00 92.94 401 ALA A O 1
ATOM 3159 N N . GLY A 1 402 ? 12.780 14.097 -11.342 1.00 92.31 402 GLY A N 1
ATOM 3160 C CA . GLY A 1 402 ? 11.654 13.304 -10.847 1.00 92.31 402 GLY A CA 1
ATOM 3161 C C . GLY A 1 402 ? 11.337 12.102 -11.732 1.00 92.31 402 GLY A C 1
ATOM 3162 O O . GLY A 1 402 ? 12.107 11.748 -12.629 1.00 92.31 402 GLY A O 1
ATOM 3163 N N . PHE A 1 403 ? 10.188 11.472 -11.485 1.00 91.69 403 PHE A N 1
ATOM 3164 C CA . PHE A 1 403 ? 9.685 10.390 -12.330 1.00 91.69 403 PHE A CA 1
ATOM 3165 C C . PHE A 1 403 ? 9.094 10.935 -13.632 1.00 91.69 403 PHE A C 1
ATOM 3167 O O . PHE A 1 403 ? 8.124 11.688 -13.623 1.00 91.69 403 PHE A O 1
ATOM 3174 N N . PHE A 1 404 ? 9.664 10.510 -14.755 1.00 88.62 404 PHE A N 1
ATOM 3175 C CA . PHE A 1 404 ? 9.253 10.874 -16.101 1.00 88.62 404 PHE A CA 1
ATOM 3176 C C . PHE A 1 404 ? 8.611 9.666 -16.812 1.00 88.62 404 PHE A C 1
ATOM 3178 O O . PHE A 1 404 ? 9.210 8.582 -16.834 1.00 88.62 404 PHE A O 1
ATOM 3185 N N . PRO A 1 405 ? 7.396 9.804 -17.370 1.00 88.38 405 PRO A N 1
ATOM 3186 C CA . PRO A 1 405 ? 6.733 8.725 -18.096 1.00 88.38 405 PRO A CA 1
ATOM 3187 C C . PRO A 1 405 ? 7.383 8.506 -19.469 1.00 88.38 405 PRO A C 1
ATOM 3189 O O . PRO A 1 405 ? 7.604 9.453 -20.218 1.00 88.38 405 PRO A O 1
ATOM 3192 N N . VAL A 1 406 ? 7.659 7.247 -19.815 1.00 82.62 406 VAL A N 1
ATOM 3193 C CA . VAL A 1 406 ? 8.249 6.849 -21.115 1.00 82.62 406 VAL A CA 1
ATOM 3194 C C . VAL A 1 406 ? 7.406 5.814 -21.871 1.00 82.62 406 VAL A C 1
ATOM 3196 O O . VAL A 1 406 ? 7.781 5.376 -22.954 1.00 82.62 406 VAL A O 1
ATOM 3199 N N . GLY A 1 407 ? 6.265 5.417 -21.308 1.00 77.06 407 GLY A N 1
ATOM 3200 C CA . GLY A 1 407 ? 5.293 4.504 -21.908 1.00 77.06 407 GLY A CA 1
ATOM 3201 C C . GLY A 1 407 ? 4.161 4.180 -20.931 1.00 77.06 407 GLY A C 1
ATOM 3202 O O . GLY A 1 407 ? 4.113 4.716 -19.820 1.00 77.06 407 GLY A O 1
ATOM 3203 N N . ASP A 1 408 ? 3.268 3.274 -21.318 1.00 75.75 408 ASP A N 1
ATOM 3204 C CA . ASP A 1 408 ? 2.133 2.856 -20.503 1.00 75.75 408 ASP A CA 1
ATOM 3205 C C . ASP A 1 408 ? 2.618 2.135 -19.244 1.00 75.75 408 ASP A C 1
ATOM 3207 O O . ASP A 1 408 ? 3.199 1.048 -19.286 1.00 75.75 408 ASP A O 1
ATOM 3211 N N . ASN A 1 409 ? 2.378 2.764 -18.092 1.00 82.31 409 ASN A N 1
ATOM 3212 C CA . ASN A 1 409 ? 2.817 2.276 -16.786 1.00 82.31 409 ASN A CA 1
ATOM 3213 C C . ASN A 1 409 ? 4.346 2.045 -16.678 1.00 82.31 409 ASN A C 1
ATOM 3215 O O . ASN A 1 409 ? 4.791 1.254 -15.840 1.00 82.31 409 ASN A O 1
ATOM 3219 N N . ALA A 1 410 ? 5.138 2.740 -17.503 1.00 85.31 410 ALA A N 1
ATOM 3220 C CA . ALA A 1 410 ? 6.595 2.658 -17.549 1.00 85.31 410 ALA A CA 1
ATOM 3221 C C . ALA A 1 410 ? 7.227 4.033 -17.283 1.00 85.31 410 ALA A C 1
ATOM 3223 O O . ALA A 1 410 ? 7.008 4.992 -18.027 1.00 85.31 410 ALA A O 1
ATOM 3224 N N . TYR A 1 411 ? 8.037 4.115 -16.227 1.00 90.50 411 TYR A N 1
ATOM 3225 C CA . TYR A 1 411 ? 8.619 5.364 -15.737 1.00 90.50 411 TYR A CA 1
ATOM 3226 C C . TYR A 1 411 ? 10.133 5.259 -15.572 1.00 90.50 411 TYR A C 1
ATOM 3228 O O . TYR A 1 411 ? 10.681 4.206 -15.238 1.00 90.50 411 TYR A O 1
ATOM 3236 N N . VAL A 1 412 ? 10.821 6.377 -15.762 1.00 92.06 412 VAL A N 1
ATOM 3237 C CA . VAL A 1 412 ? 12.254 6.524 -15.490 1.00 92.06 412 VAL A CA 1
ATOM 3238 C C . VAL A 1 412 ? 12.486 7.725 -14.585 1.00 92.06 412 VAL A C 1
ATOM 3240 O O . VAL A 1 412 ? 11.685 8.651 -14.571 1.00 92.06 412 VAL A O 1
ATOM 3243 N N . PHE A 1 413 ? 13.557 7.715 -13.801 1.00 93.75 413 PHE A N 1
ATOM 3244 C CA . PHE A 1 413 ? 13.962 8.885 -13.033 1.00 93.75 413 PHE A CA 1
ATOM 3245 C C . PHE A 1 413 ? 14.907 9.745 -13.875 1.00 93.75 413 PHE A C 1
ATOM 3247 O O . PHE A 1 413 ? 15.969 9.267 -14.289 1.00 93.75 413 PHE A O 1
ATOM 3254 N N . SER A 1 414 ? 14.530 10.998 -14.125 1.00 93.69 414 SER A N 1
ATOM 3255 C CA . SER A 1 414 ? 15.198 11.870 -15.097 1.00 93.69 414 SER A CA 1
ATOM 3256 C C . SER A 1 414 ? 15.392 13.292 -14.578 1.00 93.69 414 SER A C 1
ATOM 3258 O O . SER A 1 414 ? 14.688 13.726 -13.673 1.00 93.69 414 SER A O 1
ATOM 3260 N N . ILE A 1 415 ? 16.336 14.017 -15.187 1.00 95.19 415 ILE A N 1
ATOM 3261 C CA . ILE A 1 415 ? 16.554 15.461 -15.020 1.00 95.19 415 ILE A CA 1
ATOM 3262 C C . ILE A 1 415 ? 16.169 16.144 -16.332 1.00 95.19 415 ILE A C 1
ATOM 3264 O O . ILE A 1 415 ? 16.548 15.681 -17.413 1.00 95.19 415 ILE A O 1
ATOM 3268 N N . TRP A 1 416 ? 15.437 17.251 -16.255 1.00 92.94 416 TRP A N 1
ATOM 3269 C CA . TRP A 1 416 ? 14.997 18.033 -17.407 1.00 92.94 416 TRP A CA 1
ATOM 3270 C C . TRP A 1 416 ? 15.040 19.538 -17.133 1.00 92.94 416 TRP A C 1
ATOM 3272 O O . TRP A 1 416 ? 15.093 19.976 -15.987 1.00 92.94 416 TRP A O 1
ATOM 3282 N N . PHE A 1 417 ? 15.004 20.348 -18.193 1.00 90.31 417 PHE A N 1
ATOM 3283 C CA . PHE A 1 417 ? 14.829 21.798 -18.054 1.00 90.31 417 PHE A CA 1
ATOM 3284 C C . PHE A 1 417 ? 13.411 22.138 -17.582 1.00 90.31 417 PHE A C 1
ATOM 3286 O O . PHE A 1 417 ? 12.440 21.707 -18.203 1.00 90.31 417 PHE A O 1
ATOM 3293 N N . THR A 1 418 ? 13.285 22.952 -16.536 1.00 86.56 418 THR A N 1
ATOM 3294 C CA . THR A 1 418 ? 11.989 23.354 -15.971 1.00 86.56 418 THR A CA 1
ATOM 3295 C C . THR A 1 418 ? 11.229 24.275 -16.934 1.00 86.56 418 THR A C 1
ATOM 3297 O O . THR A 1 418 ? 11.744 25.313 -17.363 1.00 86.56 418 THR A O 1
ATOM 3300 N N . GLU A 1 419 ? 9.984 23.920 -17.267 1.00 75.38 419 GLU A N 1
ATOM 3301 C CA . GLU A 1 419 ? 9.110 24.677 -18.175 1.00 75.38 419 GLU A CA 1
ATOM 3302 C C . GLU A 1 419 ? 7.734 24.935 -17.545 1.00 75.38 419 GLU A C 1
ATOM 3304 O O . GLU A 1 419 ? 7.234 24.123 -16.774 1.00 75.38 419 GLU A O 1
ATOM 3309 N N . ILE A 1 420 ? 7.106 26.062 -17.902 1.00 63.59 420 ILE A N 1
ATOM 3310 C CA . ILE A 1 420 ? 5.820 26.522 -17.335 1.00 63.59 420 ILE A CA 1
ATOM 3311 C C . ILE A 1 420 ? 4.657 25.567 -17.693 1.00 63.59 420 ILE A C 1
ATOM 3313 O O . ILE A 1 420 ? 3.666 25.494 -16.971 1.00 63.59 420 ILE A O 1
ATOM 3317 N N . HIS A 1 421 ? 4.785 24.797 -18.781 1.00 55.66 421 HIS A N 1
ATOM 3318 C CA . HIS A 1 421 ? 3.750 23.890 -19.295 1.00 55.66 421 HIS A CA 1
ATOM 3319 C C . HIS A 1 421 ? 4.298 22.499 -19.629 1.00 55.66 421 HIS A C 1
ATOM 3321 O O . HIS A 1 421 ? 4.080 21.982 -20.725 1.00 55.66 421 HIS A O 1
ATOM 3327 N N . CYS A 1 422 ? 5.023 21.876 -18.702 1.00 60.88 422 CYS A N 1
ATOM 3328 C CA . CYS A 1 422 ? 5.477 20.509 -18.915 1.00 60.88 422 CYS A CA 1
ATOM 3329 C C . CYS A 1 422 ? 4.536 19.485 -18.283 1.00 60.88 422 CYS A C 1
ATOM 3331 O O . CYS A 1 422 ? 4.637 19.179 -17.100 1.00 60.88 422 CYS A O 1
ATOM 3333 N N . SER A 1 423 ? 3.631 18.935 -19.090 1.00 54.00 423 SER A N 1
ATOM 3334 C CA . SER A 1 423 ? 2.793 17.805 -18.685 1.00 54.00 423 SER A CA 1
ATOM 3335 C C . SER A 1 423 ? 3.296 16.455 -19.201 1.00 54.00 423 SER A C 1
ATOM 3337 O O . SER A 1 423 ? 2.964 15.475 -18.555 1.00 54.00 423 SER A O 1
ATOM 3339 N N . ASN A 1 424 ? 4.081 16.397 -20.299 1.00 56.81 424 ASN A N 1
ATOM 3340 C CA . ASN A 1 424 ? 4.707 15.169 -20.853 1.00 56.81 424 ASN A CA 1
ATOM 3341 C C . ASN A 1 424 ? 5.807 15.398 -21.932 1.00 56.81 424 ASN A C 1
ATOM 3343 O O . ASN A 1 424 ? 6.288 14.435 -22.518 1.00 56.81 424 ASN A O 1
ATOM 3347 N N . ASN A 1 425 ? 6.209 16.640 -22.244 1.00 67.06 425 ASN A N 1
ATOM 3348 C CA . ASN A 1 425 ? 7.134 16.939 -23.360 1.00 67.06 425 ASN A CA 1
ATOM 3349 C C . ASN A 1 425 ? 8.340 17.789 -22.918 1.00 67.06 425 ASN A C 1
ATOM 3351 O O . ASN A 1 425 ? 8.740 18.742 -23.584 1.00 67.06 425 ASN A O 1
ATOM 3355 N N . CYS A 1 426 ? 8.876 17.481 -21.737 1.00 83.31 426 CYS A N 1
ATOM 3356 C CA . CYS A 1 426 ? 10.033 18.178 -21.189 1.00 83.31 426 CYS A CA 1
ATOM 3357 C C . CYS A 1 426 ? 11.316 17.838 -21.944 1.00 83.31 426 CYS A C 1
ATOM 3359 O O . CYS A 1 426 ? 11.537 16.715 -22.401 1.00 83.31 426 CYS A O 1
ATOM 3361 N N . THR A 1 427 ? 12.234 18.803 -21.967 1.00 89.31 427 THR A N 1
ATOM 3362 C CA . THR A 1 427 ? 13.585 18.582 -22.477 1.00 89.31 427 THR A CA 1
ATOM 3363 C C . THR A 1 427 ? 14.429 17.817 -21.447 1.00 89.31 427 THR A C 1
ATOM 3365 O O . THR A 1 427 ? 15.093 18.437 -20.614 1.00 89.31 427 THR A O 1
ATOM 3368 N N . VAL A 1 428 ? 14.410 16.483 -21.509 1.00 91.69 428 VAL A N 1
ATOM 3369 C CA . VAL A 1 428 ? 15.247 15.594 -20.678 1.00 91.69 428 VAL A CA 1
ATOM 3370 C C . VAL A 1 428 ? 16.726 15.715 -21.070 1.00 91.69 428 VAL A C 1
ATOM 3372 O O . VAL A 1 428 ? 17.053 15.782 -22.258 1.00 91.69 428 VAL A O 1
ATOM 3375 N N . VAL A 1 429 ? 17.607 15.763 -20.066 1.00 94.06 429 VAL A N 1
ATOM 3376 C CA . VAL A 1 429 ? 19.074 15.887 -20.213 1.00 94.06 429 VAL A CA 1
ATOM 3377 C C . VAL A 1 429 ? 19.847 14.758 -19.528 1.00 94.06 429 VAL A C 1
ATOM 3379 O O . VAL A 1 429 ? 21.004 14.517 -19.858 1.00 94.06 429 VAL A O 1
ATOM 3382 N N . TRP A 1 430 ? 19.225 14.052 -18.584 1.00 95.75 430 TRP A N 1
ATOM 3383 C CA . TRP A 1 430 ? 19.838 12.923 -17.889 1.00 95.75 430 TRP A CA 1
ATOM 3384 C C . TRP A 1 430 ? 18.773 11.939 -17.405 1.00 95.75 430 TRP A C 1
ATOM 3386 O O . TRP A 1 430 ? 17.658 12.350 -17.089 1.00 95.75 430 TRP A O 1
ATOM 3396 N N . THR A 1 431 ? 19.094 10.644 -17.352 1.00 94.56 431 THR A N 1
ATOM 3397 C CA . THR A 1 431 ? 18.182 9.582 -16.894 1.00 94.56 431 THR A CA 1
ATOM 3398 C C . THR A 1 431 ? 18.946 8.472 -16.176 1.00 94.56 431 THR A C 1
ATOM 3400 O O . THR A 1 431 ? 19.908 7.937 -16.718 1.00 94.56 431 THR A O 1
ATOM 3403 N N . ALA A 1 432 ? 18.474 8.070 -14.996 1.00 93.31 432 ALA A N 1
ATOM 3404 C CA . ALA A 1 432 ? 19.117 7.052 -14.166 1.00 93.31 432 ALA A CA 1
ATOM 3405 C C . ALA A 1 432 ? 18.945 5.628 -14.727 1.00 93.31 432 ALA A C 1
ATOM 3407 O O . ALA A 1 432 ? 19.900 4.872 -14.869 1.00 93.31 432 ALA A O 1
ATOM 3408 N N . ASN A 1 433 ? 17.708 5.247 -15.055 1.00 91.75 433 ASN A N 1
ATOM 3409 C CA . ASN A 1 433 ? 17.315 3.869 -15.368 1.00 91.75 433 ASN A CA 1
ATOM 3410 C C . ASN A 1 433 ? 16.754 3.714 -16.791 1.00 91.75 433 ASN A C 1
ATOM 3412 O O . ASN A 1 433 ? 15.769 3.006 -17.001 1.00 91.75 433 ASN A O 1
ATOM 3416 N N . ARG A 1 434 ? 17.387 4.366 -17.776 1.00 88.25 434 ARG A N 1
ATOM 3417 C CA . ARG A 1 434 ? 16.886 4.459 -19.162 1.00 88.25 434 ARG A CA 1
ATOM 3418 C C . ARG A 1 434 ? 16.617 3.108 -19.845 1.00 88.25 434 ARG A C 1
ATOM 3420 O O . ARG A 1 434 ? 15.662 2.995 -20.602 1.00 88.25 434 ARG A O 1
ATOM 3427 N N . ASP A 1 435 ? 17.408 2.080 -19.530 1.00 87.56 435 ASP A N 1
ATOM 3428 C CA . ASP A 1 435 ? 17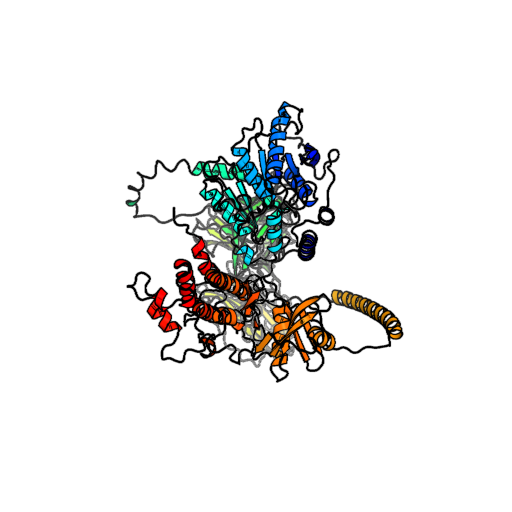.278 0.724 -20.099 1.00 87.56 435 ASP A CA 1
ATOM 3429 C C . ASP A 1 435 ? 16.416 -0.216 -19.245 1.00 87.56 435 ASP A C 1
ATOM 3431 O O . ASP A 1 435 ? 16.102 -1.341 -19.639 1.00 87.56 435 ASP A O 1
ATOM 3435 N N . ARG A 1 436 ? 16.037 0.225 -18.040 1.00 87.94 436 ARG A N 1
ATOM 3436 C CA . ARG A 1 436 ? 15.200 -0.534 -17.106 1.00 87.94 436 ARG A CA 1
ATOM 3437 C C . ARG A 1 436 ? 14.127 0.372 -16.489 1.00 87.94 436 ARG A C 1
ATOM 3439 O O . ARG A 1 436 ? 14.205 0.660 -15.290 1.00 87.94 436 ARG A O 1
ATOM 3446 N N . PRO A 1 437 ? 13.111 0.792 -17.269 1.00 89.50 437 PRO A N 1
ATOM 3447 C CA . PRO A 1 437 ? 11.960 1.513 -16.732 1.00 89.50 437 PRO A CA 1
ATOM 3448 C C . PRO A 1 437 ? 11.303 0.746 -15.577 1.00 89.50 437 PRO A C 1
ATOM 3450 O O . PRO A 1 437 ? 11.334 -0.487 -15.542 1.00 89.50 437 PRO A O 1
ATOM 3453 N N . VAL A 1 438 ? 10.728 1.468 -14.623 1.00 90.06 438 VAL A N 1
ATOM 3454 C CA . VAL A 1 438 ? 10.042 0.927 -13.440 1.00 90.06 438 VAL A CA 1
ATOM 3455 C C . VAL A 1 438 ? 8.529 1.091 -13.561 1.00 90.06 438 VAL A C 1
ATOM 3457 O O . VAL A 1 438 ? 8.049 1.880 -14.376 1.00 90.06 438 VAL A O 1
ATOM 3460 N N . ASN A 1 439 ? 7.772 0.324 -12.777 1.00 85.69 439 ASN A N 1
ATOM 3461 C CA . ASN A 1 439 ? 6.313 0.330 -12.810 1.00 85.69 439 ASN A CA 1
ATOM 3462 C C . ASN A 1 439 ? 5.752 1.666 -12.291 1.00 85.69 439 ASN A C 1
ATOM 3464 O O . ASN A 1 439 ? 6.276 2.219 -11.325 1.00 85.69 439 ASN A O 1
ATOM 3468 N N . GLY A 1 440 ? 4.655 2.153 -12.872 1.00 82.06 440 GLY A N 1
ATOM 3469 C CA . GLY A 1 440 ? 3.933 3.341 -12.394 1.00 82.06 440 GLY A CA 1
ATOM 3470 C C . GLY A 1 440 ? 3.227 3.178 -11.044 1.00 82.06 440 GLY A C 1
ATOM 3471 O O . GLY A 1 440 ? 2.588 4.116 -10.578 1.00 82.06 440 GLY A O 1
ATOM 3472 N N . LYS A 1 441 ? 3.327 2.003 -10.411 1.00 82.12 441 LYS A N 1
ATOM 3473 C CA . LYS A 1 441 ? 2.833 1.727 -9.059 1.00 82.12 441 LYS A CA 1
ATOM 3474 C C . LYS A 1 441 ? 3.918 1.113 -8.190 1.00 82.12 441 LYS A C 1
ATOM 3476 O O . LYS A 1 441 ? 4.656 0.234 -8.638 1.00 82.12 441 LYS A O 1
ATOM 3481 N N . ASN A 1 442 ? 3.956 1.512 -6.922 1.00 83.31 442 ASN A N 1
ATOM 3482 C CA . ASN A 1 442 ? 4.901 1.019 -5.910 1.00 83.31 442 ASN A CA 1
ATOM 3483 C C . ASN A 1 442 ? 6.403 1.209 -6.232 1.00 83.31 442 ASN A C 1
ATOM 3485 O O . ASN A 1 442 ? 7.240 0.602 -5.557 1.00 83.31 442 ASN A O 1
ATOM 3489 N N . SER A 1 443 ? 6.767 2.033 -7.222 1.00 89.25 443 SER A N 1
ATOM 3490 C CA . SER A 1 443 ? 8.169 2.364 -7.512 1.00 89.25 443 SER A CA 1
ATOM 3491 C C . SER A 1 443 ? 8.597 3.632 -6.789 1.00 89.25 443 SER A C 1
ATOM 3493 O O . SER A 1 443 ? 7.862 4.619 -6.751 1.00 89.25 443 SER A O 1
ATOM 3495 N N . LYS A 1 444 ? 9.803 3.617 -6.219 1.00 91.06 444 LYS A N 1
ATOM 3496 C CA . LYS A 1 444 ? 10.319 4.744 -5.433 1.00 91.06 444 LYS A CA 1
ATOM 3497 C C . LYS A 1 444 ? 11.828 4.890 -5.532 1.00 91.06 444 LYS A C 1
ATOM 3499 O O . LYS A 1 444 ? 12.553 3.889 -5.552 1.00 91.06 444 LYS A O 1
ATOM 3504 N N . LEU A 1 445 ? 12.285 6.139 -5.536 1.00 91.50 445 LEU A N 1
ATOM 3505 C CA . LEU A 1 445 ? 13.685 6.518 -5.387 1.00 91.50 445 LEU A CA 1
ATOM 3506 C C . LEU A 1 445 ? 13.929 6.848 -3.914 1.00 91.50 445 LEU A C 1
ATOM 3508 O O . LEU A 1 445 ? 13.292 7.743 -3.370 1.00 91.50 445 LEU A O 1
ATOM 3512 N N . SER A 1 446 ? 14.802 6.101 -3.245 1.00 89.31 446 SER A N 1
ATOM 3513 C CA . SER A 1 446 ? 15.062 6.229 -1.806 1.00 89.31 446 SER A CA 1
ATOM 3514 C C . SER A 1 446 ? 16.543 6.470 -1.540 1.00 89.31 446 SER A C 1
ATOM 3516 O O . SER A 1 446 ? 17.393 5.752 -2.072 1.00 89.31 446 SER A O 1
ATOM 3518 N N . LEU A 1 447 ? 16.855 7.450 -0.691 1.00 86.44 447 LEU A N 1
ATOM 3519 C CA . LEU A 1 447 ? 18.215 7.688 -0.214 1.00 86.44 447 LEU A CA 1
ATOM 3520 C C . LEU A 1 447 ? 18.447 6.941 1.108 1.00 86.44 447 LEU A C 1
ATOM 3522 O O . LEU A 1 447 ? 17.876 7.289 2.141 1.00 86.44 447 LEU A O 1
ATOM 3526 N N . LEU A 1 448 ? 19.283 5.900 1.073 1.0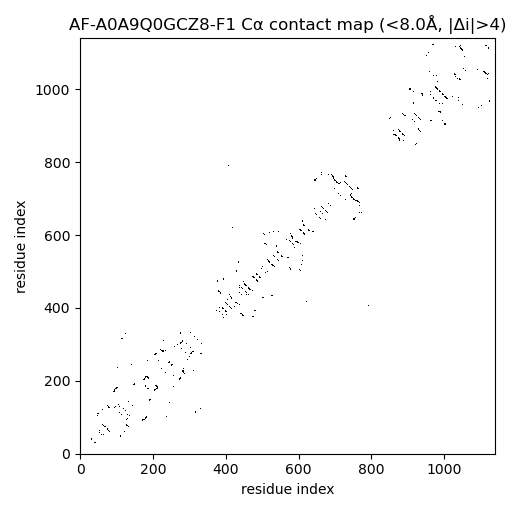0 85.06 448 LEU A N 1
ATOM 3527 C CA . LEU A 1 448 ? 19.569 5.053 2.234 1.00 85.06 448 LEU A CA 1
ATOM 3528 C C . LEU A 1 448 ? 20.572 5.709 3.194 1.00 85.06 448 LEU A C 1
ATOM 3530 O O . LEU A 1 448 ? 21.428 6.491 2.781 1.00 85.06 448 LEU A O 1
ATOM 3534 N N . LYS A 1 449 ? 20.560 5.290 4.469 1.00 77.31 449 LYS A N 1
ATOM 3535 C CA . LYS A 1 449 ? 21.537 5.715 5.499 1.00 77.31 449 LYS A CA 1
ATOM 3536 C C . LYS A 1 449 ? 22.998 5.455 5.133 1.00 77.31 449 LYS A C 1
ATOM 3538 O O . LYS A 1 449 ? 23.879 6.132 5.644 1.00 77.31 449 LYS A O 1
ATOM 3543 N N . SER A 1 450 ? 23.254 4.498 4.242 1.00 74.75 450 SER A N 1
ATOM 3544 C CA . SER A 1 450 ? 24.589 4.231 3.700 1.00 74.75 450 SER A CA 1
ATOM 3545 C C . SER A 1 450 ? 25.067 5.286 2.695 1.00 74.75 450 SER A C 1
ATOM 3547 O O . SER A 1 450 ? 26.159 5.146 2.158 1.00 74.75 450 SER A O 1
ATOM 3549 N N . GLY A 1 451 ? 24.244 6.283 2.355 1.00 75.12 451 GLY A N 1
ATOM 3550 C CA . GLY A 1 451 ? 24.498 7.205 1.248 1.00 75.12 451 GLY A CA 1
ATOM 3551 C C . GLY A 1 451 ? 24.312 6.572 -0.133 1.00 75.12 451 GLY A C 1
ATOM 3552 O O . GLY A 1 451 ? 24.758 7.137 -1.122 1.00 75.12 451 GLY A O 1
ATOM 3553 N N . ASN A 1 452 ? 23.663 5.409 -0.225 1.00 84.12 452 ASN A N 1
ATOM 3554 C CA . ASN A 1 452 ? 23.331 4.809 -1.514 1.00 84.12 452 ASN A CA 1
ATOM 3555 C C . ASN A 1 452 ? 21.951 5.307 -1.958 1.00 84.12 452 ASN A C 1
ATOM 3557 O O . ASN A 1 452 ? 20.978 5.184 -1.207 1.00 84.12 452 ASN A O 1
ATOM 3561 N N . LEU A 1 453 ? 21.863 5.856 -3.167 1.00 89.38 453 LEU A N 1
ATOM 3562 C CA . LEU A 1 453 ? 20.600 6.269 -3.766 1.00 89.38 453 LEU A CA 1
ATOM 3563 C C . LEU A 1 453 ? 20.073 5.097 -4.593 1.00 89.38 453 LEU A C 1
ATOM 3565 O O . LEU A 1 453 ? 20.745 4.642 -5.517 1.00 89.38 453 LEU A O 1
ATOM 3569 N N . VAL A 1 454 ? 18.899 4.580 -4.231 1.00 90.25 454 VAL A N 1
ATOM 3570 C CA . VAL A 1 454 ? 18.356 3.330 -4.773 1.00 90.25 454 VAL A CA 1
ATOM 3571 C C . VAL A 1 454 ? 16.981 3.568 -5.377 1.00 90.25 454 VAL A C 1
ATOM 3573 O O . VAL A 1 454 ? 16.059 4.016 -4.699 1.00 90.25 454 VAL A O 1
ATOM 3576 N N . LEU A 1 455 ? 16.834 3.211 -6.650 1.00 92.31 455 LEU A N 1
ATOM 3577 C CA . LEU A 1 455 ? 15.559 3.142 -7.344 1.00 92.31 455 LEU A CA 1
ATOM 3578 C C . LEU A 1 455 ? 15.024 1.709 -7.276 1.00 92.31 455 LEU A C 1
ATOM 3580 O O . LEU A 1 455 ? 15.633 0.775 -7.803 1.00 92.31 455 LEU A O 1
ATOM 3584 N N . SER A 1 456 ? 13.870 1.543 -6.638 1.00 88.62 456 SER A N 1
ATOM 3585 C CA . SER A 1 456 ? 13.200 0.250 -6.475 1.00 88.62 456 SER A CA 1
ATOM 3586 C C . SER A 1 456 ? 11.912 0.179 -7.293 1.00 88.62 456 SER A C 1
ATOM 3588 O O . SER A 1 456 ? 11.155 1.147 -7.324 1.00 88.62 456 SER A O 1
ATOM 3590 N N . ASP A 1 457 ? 11.690 -0.964 -7.946 1.00 83.44 457 ASP A N 1
ATOM 3591 C CA . ASP A 1 457 ? 10.458 -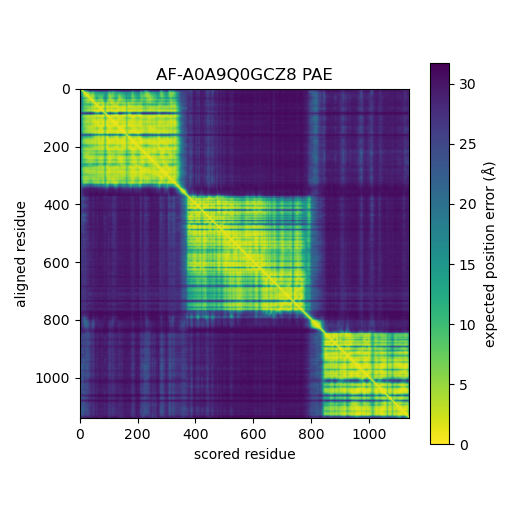1.306 -8.672 1.00 83.44 457 ASP A CA 1
ATOM 3592 C C . ASP A 1 457 ? 9.449 -2.001 -7.732 1.00 83.44 457 ASP A C 1
ATOM 3594 O O . ASP A 1 457 ? 9.842 -2.530 -6.685 1.00 83.44 457 ASP A O 1
ATOM 3598 N N . GLY A 1 458 ? 8.166 -2.064 -8.110 1.00 62.84 458 GLY A N 1
ATOM 3599 C CA . GLY A 1 458 ? 7.035 -2.488 -7.262 1.00 62.84 458 GLY A CA 1
ATOM 3600 C C . GLY A 1 458 ? 7.122 -3.876 -6.596 1.00 62.84 458 GLY A C 1
ATOM 3601 O O . GLY A 1 458 ? 6.320 -4.193 -5.720 1.00 62.84 458 GLY A O 1
ATOM 3602 N N . GLY A 1 459 ? 8.118 -4.696 -6.953 1.00 59.22 459 GLY A N 1
ATOM 3603 C CA . GLY A 1 459 ? 8.470 -5.967 -6.304 1.00 59.22 459 GLY A CA 1
ATOM 3604 C C . GLY A 1 459 ? 9.670 -5.919 -5.340 1.00 59.22 459 GLY A C 1
ATOM 3605 O O . GLY A 1 459 ? 10.184 -6.976 -4.985 1.00 59.22 459 GLY A O 1
ATOM 3606 N N . ARG A 1 460 ? 10.157 -4.730 -4.940 1.00 62.06 460 ARG A N 1
ATOM 3607 C CA . ARG A 1 460 ? 11.431 -4.499 -4.208 1.00 62.06 460 ARG A CA 1
ATOM 3608 C C . ARG A 1 460 ? 12.701 -4.910 -4.972 1.00 62.06 460 ARG A C 1
ATOM 3610 O O . ARG A 1 460 ? 13.770 -5.027 -4.375 1.00 62.06 460 ARG A O 1
ATOM 3617 N N . LEU A 1 461 ? 12.607 -5.104 -6.286 1.00 72.25 461 LEU A N 1
ATOM 3618 C CA . LEU A 1 461 ? 13.770 -5.284 -7.155 1.00 72.25 461 LEU A CA 1
ATOM 3619 C C . LEU A 1 461 ? 14.463 -3.931 -7.347 1.00 72.25 461 LEU A C 1
ATOM 3621 O O . LEU A 1 461 ? 13.813 -2.942 -7.683 1.00 72.25 461 LEU A O 1
ATOM 3625 N N . VAL A 1 462 ? 15.777 -3.885 -7.130 1.00 84.88 462 VAL A N 1
ATOM 3626 C CA . VAL A 1 462 ? 16.581 -2.686 -7.394 1.00 84.88 462 VAL A CA 1
ATOM 3627 C C . VAL A 1 462 ? 16.729 -2.533 -8.905 1.00 84.88 462 VAL A C 1
ATOM 3629 O O . VAL A 1 462 ? 17.386 -3.344 -9.558 1.00 84.88 462 VAL A O 1
ATOM 3632 N N . ALA A 1 463 ? 16.089 -1.508 -9.463 1.00 85.81 463 ALA A N 1
ATOM 3633 C CA . ALA A 1 463 ? 16.164 -1.196 -10.886 1.00 85.81 463 ALA A CA 1
ATOM 3634 C C . ALA A 1 463 ? 17.446 -0.427 -11.222 1.00 85.81 463 ALA A C 1
ATOM 3636 O O . ALA A 1 463 ? 18.038 -0.650 -12.278 1.00 85.81 463 ALA A O 1
ATOM 3637 N N . TRP A 1 464 ? 17.878 0.446 -10.309 1.00 92.06 464 TRP A N 1
ATOM 3638 C CA . TRP A 1 464 ? 19.101 1.232 -10.421 1.00 92.06 464 TRP A CA 1
ATOM 3639 C C . TRP A 1 464 ? 19.594 1.652 -9.032 1.00 92.06 464 TRP A C 1
ATOM 3641 O O . TRP A 1 464 ? 18.796 1.830 -8.111 1.00 92.06 464 TRP A O 1
ATOM 3651 N N . SER A 1 465 ? 20.904 1.820 -8.869 1.00 90.81 465 SER A N 1
ATOM 3652 C CA . SER A 1 465 ? 21.491 2.390 -7.656 1.00 90.81 465 SER A CA 1
ATOM 3653 C C . SER A 1 465 ? 22.821 3.060 -7.955 1.00 90.81 465 SER A C 1
ATOM 3655 O O . SER A 1 465 ? 23.531 2.599 -8.848 1.00 90.81 465 SER A O 1
ATOM 3657 N N . THR A 1 466 ? 23.211 4.053 -7.158 1.00 85.44 466 THR A N 1
ATOM 3658 C CA . THR A 1 466 ? 24.522 4.708 -7.308 1.00 85.44 466 THR A CA 1
ATOM 3659 C C . THR A 1 466 ? 25.691 3.816 -6.895 1.00 85.44 466 THR A C 1
ATOM 3661 O O . THR A 1 466 ? 26.817 4.063 -7.309 1.00 85.44 466 THR A O 1
ATOM 3664 N N . GLY A 1 467 ? 25.451 2.791 -6.065 1.00 78.25 467 GLY A N 1
ATOM 3665 C CA . GLY A 1 467 ? 26.510 1.923 -5.533 1.00 78.25 467 GLY A CA 1
ATOM 3666 C C . GLY A 1 467 ? 27.446 2.642 -4.554 1.00 78.25 467 GLY A C 1
ATOM 3667 O O . GLY A 1 467 ? 28.449 2.077 -4.124 1.00 78.25 467 GLY A O 1
ATOM 3668 N N . ALA A 1 468 ? 27.111 3.881 -4.188 1.00 73.62 468 ALA A N 1
ATOM 3669 C CA . ALA A 1 468 ? 27.898 4.708 -3.298 1.00 73.62 468 ALA A CA 1
ATOM 3670 C C . ALA A 1 468 ? 27.825 4.185 -1.858 1.00 73.62 468 ALA A C 1
ATOM 3672 O O . ALA A 1 468 ? 26.749 3.868 -1.342 1.00 73.62 468 ALA A O 1
ATOM 3673 N N . VAL A 1 469 ? 28.979 4.127 -1.195 1.00 66.94 469 VAL A N 1
ATOM 3674 C CA . VAL A 1 469 ? 29.086 3.791 0.227 1.00 66.94 469 VAL A CA 1
ATOM 3675 C C . VAL A 1 469 ? 29.696 4.984 0.938 1.00 66.94 469 VAL A C 1
ATOM 3677 O O . VAL A 1 469 ? 30.886 5.262 0.812 1.00 66.94 469 VAL A O 1
ATOM 3680 N N . SER A 1 470 ? 28.866 5.691 1.692 1.00 63.16 470 SER A N 1
ATOM 3681 C CA . SER A 1 470 ? 29.269 6.830 2.497 1.00 63.16 470 SER A CA 1
ATOM 3682 C C . SER A 1 470 ? 29.295 6.472 3.980 1.00 63.16 470 SER A C 1
ATOM 3684 O O . SER A 1 470 ? 28.456 5.717 4.472 1.00 63.16 470 SER A O 1
ATOM 3686 N N . ARG A 1 471 ? 30.257 7.042 4.714 1.00 62.84 471 ARG A N 1
ATOM 3687 C CA . ARG A 1 471 ? 30.346 6.948 6.183 1.00 62.84 471 ARG A CA 1
ATOM 3688 C C . ARG A 1 471 ? 29.639 8.108 6.900 1.00 62.84 471 ARG A C 1
ATOM 3690 O O . ARG A 1 471 ? 29.733 8.203 8.119 1.00 62.84 471 ARG A O 1
ATOM 3697 N N . CYS A 1 472 ? 28.956 8.986 6.165 1.00 65.12 472 CYS A N 1
ATOM 3698 C CA . CYS A 1 472 ? 28.347 10.213 6.682 1.00 65.12 472 CYS A CA 1
ATOM 3699 C C . CYS A 1 472 ? 26.895 10.391 6.207 1.00 65.12 472 CYS A C 1
ATOM 3701 O O . CYS A 1 472 ? 26.428 9.714 5.291 1.00 65.12 472 CYS A O 1
ATOM 3703 N N . THR A 1 473 ? 26.182 11.345 6.816 1.00 68.31 473 THR A N 1
ATOM 3704 C CA . THR A 1 473 ? 24.813 11.717 6.430 1.00 68.31 473 THR A CA 1
ATOM 3705 C C . THR A 1 473 ? 24.808 12.359 5.043 1.00 68.31 473 THR A C 1
ATOM 3707 O O . THR A 1 473 ? 25.270 13.488 4.885 1.00 68.31 473 THR A O 1
ATOM 3710 N N . ALA A 1 474 ? 24.290 11.637 4.050 1.00 75.19 474 ALA A N 1
ATOM 3711 C CA . ALA A 1 474 ? 24.263 12.088 2.666 1.00 75.19 474 ALA A CA 1
ATOM 3712 C C . ALA A 1 474 ? 23.019 12.948 2.362 1.00 75.19 474 ALA A C 1
ATOM 3714 O O . ALA A 1 474 ? 21.915 12.602 2.778 1.00 75.19 474 ALA A O 1
ATOM 3715 N N . LYS A 1 475 ? 23.172 14.050 1.624 1.00 86.62 475 LYS A N 1
ATOM 3716 C CA . LYS A 1 475 ? 22.072 14.907 1.145 1.00 86.62 475 LYS A CA 1
ATOM 3717 C C . LYS A 1 475 ? 22.096 14.966 -0.378 1.00 86.62 475 LYS A C 1
ATOM 3719 O O . LYS A 1 475 ? 23.144 15.244 -0.952 1.00 86.62 475 LYS A O 1
ATOM 3724 N N . LEU A 1 476 ? 20.955 14.732 -1.020 1.00 89.69 476 LEU A N 1
ATOM 3725 C CA . LEU A 1 476 ? 20.809 14.828 -2.471 1.00 89.69 476 LEU A CA 1
ATOM 3726 C C . LEU A 1 476 ? 20.242 16.204 -2.842 1.00 89.69 476 LEU A C 1
ATOM 3728 O O . LEU A 1 476 ? 19.173 16.590 -2.363 1.00 89.69 476 LEU A O 1
ATOM 3732 N N . SER A 1 477 ? 20.949 16.925 -3.708 1.00 89.81 477 SER A N 1
ATOM 3733 C CA . SER A 1 477 ? 20.572 18.265 -4.170 1.00 89.81 477 SER A CA 1
ATOM 3734 C C . SER A 1 477 ? 20.756 18.385 -5.681 1.00 89.81 477 SER A C 1
ATOM 3736 O O . SER A 1 477 ? 21.741 17.888 -6.226 1.00 89.81 477 SER A O 1
ATOM 3738 N N . LEU A 1 478 ? 19.832 19.076 -6.351 1.00 93.44 478 LEU A N 1
ATOM 3739 C CA . LEU A 1 478 ? 19.943 19.418 -7.770 1.00 93.44 478 LEU A CA 1
ATOM 3740 C C . LEU A 1 478 ? 20.505 20.837 -7.915 1.00 93.44 478 LEU A C 1
ATOM 3742 O O . LEU A 1 478 ? 19.932 21.786 -7.388 1.00 93.44 478 LEU A O 1
ATOM 3746 N N . LEU A 1 479 ? 21.627 20.988 -8.615 1.00 92.81 479 LEU A N 1
ATOM 3747 C CA . LEU A 1 479 ? 22.284 22.279 -8.829 1.00 92.81 479 LEU A CA 1
ATOM 3748 C C . LEU A 1 479 ? 21.770 22.984 -10.096 1.00 92.81 479 LEU A C 1
ATOM 3750 O O . LEU A 1 479 ? 21.268 22.348 -11.021 1.00 92.81 479 LEU A O 1
ATOM 3754 N N . ASP A 1 480 ? 21.962 24.304 -10.181 1.00 91.12 480 ASP A N 1
ATOM 3755 C CA . ASP A 1 480 ? 21.520 25.119 -11.329 1.00 91.12 480 ASP A CA 1
ATOM 3756 C C . ASP A 1 480 ? 22.291 24.868 -12.630 1.00 91.12 480 ASP A C 1
ATOM 3758 O O . ASP A 1 480 ? 21.868 25.321 -13.691 1.00 91.12 480 ASP A O 1
ATOM 3762 N N . ASN A 1 481 ? 23.398 24.125 -12.577 1.00 91.56 481 ASN A N 1
ATOM 3763 C CA . ASN A 1 481 ? 24.079 23.610 -13.767 1.00 91.56 481 ASN A CA 1
ATOM 3764 C C . ASN A 1 481 ? 23.500 22.265 -14.252 1.00 91.56 481 ASN A C 1
ATOM 3766 O O . ASN A 1 481 ? 23.984 21.725 -15.242 1.00 91.56 481 ASN A O 1
ATOM 3770 N N . GLY A 1 482 ? 22.484 21.726 -13.569 1.00 91.75 482 GLY A N 1
ATOM 3771 C CA . GLY A 1 482 ? 21.843 20.449 -13.883 1.00 91.75 482 GLY A CA 1
ATOM 3772 C C . GLY A 1 482 ? 22.504 19.238 -13.225 1.00 91.75 482 GLY A C 1
ATOM 3773 O O . GLY A 1 482 ? 22.043 18.118 -13.435 1.00 91.75 482 GLY A O 1
ATOM 3774 N N . ASN A 1 483 ? 23.556 19.434 -12.422 1.00 94.50 483 ASN A N 1
ATOM 3775 C CA . ASN A 1 483 ? 24.209 18.339 -11.717 1.00 94.50 483 ASN A CA 1
ATOM 3776 C C . ASN A 1 483 ? 23.390 17.931 -10.483 1.00 94.50 483 ASN A C 1
ATOM 3778 O O . ASN A 1 483 ? 23.190 18.726 -9.562 1.00 94.50 483 ASN A O 1
ATOM 3782 N N . LEU A 1 484 ? 22.929 16.684 -10.453 1.00 94.38 484 LEU A N 1
ATOM 3783 C CA . LEU A 1 484 ? 22.353 16.051 -9.274 1.00 94.38 484 LEU A CA 1
ATOM 3784 C C . LEU A 1 484 ? 23.480 15.454 -8.429 1.00 94.38 484 LEU A C 1
ATOM 3786 O O . LEU A 1 484 ? 24.148 14.509 -8.852 1.00 94.38 484 LEU A O 1
ATOM 3790 N N . VAL A 1 485 ? 23.688 16.018 -7.242 1.00 91.75 485 VAL A N 1
ATOM 3791 C CA . VAL A 1 485 ? 24.857 15.746 -6.402 1.00 91.75 485 VAL A CA 1
ATOM 3792 C C . VAL A 1 485 ? 24.440 15.184 -5.056 1.00 91.75 485 VAL A C 1
ATOM 3794 O O . VAL A 1 485 ? 23.507 15.674 -4.416 1.00 91.75 485 VAL A O 1
ATOM 3797 N N . LEU A 1 486 ? 25.176 14.169 -4.612 1.00 89.12 486 LEU A N 1
ATOM 3798 C CA . LEU A 1 486 ? 25.077 13.609 -3.280 1.00 89.12 486 LEU A CA 1
ATOM 3799 C C . LEU A 1 486 ? 26.228 14.121 -2.401 1.00 89.12 486 LEU A C 1
ATOM 3801 O O . LEU A 1 486 ? 27.378 13.706 -2.559 1.00 89.12 486 LEU A O 1
ATOM 3805 N N . TYR A 1 487 ? 25.907 15.010 -1.463 1.00 84.31 487 TYR A N 1
ATOM 3806 C CA . TYR A 1 487 ? 26.855 15.633 -0.539 1.00 84.31 487 TYR A CA 1
ATOM 3807 C C . TYR A 1 487 ? 26.963 14.893 0.787 1.00 84.31 487 TYR A C 1
ATOM 3809 O O . TYR A 1 487 ? 25.963 14.458 1.349 1.00 84.31 487 TYR A O 1
ATOM 3817 N N . CYS A 1 488 ? 28.176 14.847 1.323 1.00 78.69 488 CYS A N 1
ATOM 3818 C CA . CYS A 1 488 ? 28.493 14.496 2.702 1.00 78.69 488 CYS A CA 1
ATOM 3819 C C . CYS A 1 488 ? 28.504 15.752 3.604 1.00 78.69 488 CYS A C 1
ATOM 3821 O O . CYS A 1 488 ? 28.642 16.865 3.092 1.00 78.69 488 CYS A O 1
ATOM 3823 N N . LYS A 1 489 ? 28.385 15.602 4.937 1.00 63.41 489 LYS A N 1
ATOM 3824 C CA . LYS A 1 489 ? 28.306 16.720 5.914 1.00 63.41 489 LYS A CA 1
ATOM 3825 C C . LYS A 1 489 ? 29.508 17.687 5.874 1.00 63.41 489 LYS A C 1
ATOM 3827 O O . LYS A 1 489 ? 29.392 18.806 6.359 1.00 63.41 489 LYS A O 1
ATOM 3832 N N . GLU A 1 490 ? 30.608 17.298 5.237 1.00 62.88 490 GLU A N 1
ATOM 3833 C CA . GLU A 1 490 ? 31.836 18.081 5.060 1.00 62.88 490 GLU A CA 1
ATOM 3834 C C . GLU A 1 490 ? 31.956 18.742 3.667 1.00 62.88 490 GLU A C 1
ATOM 3836 O O . GLU A 1 490 ? 33.021 19.230 3.303 1.00 62.88 490 GLU A O 1
ATOM 3841 N N . GLY A 1 491 ? 30.893 18.735 2.850 1.00 66.56 491 GLY A N 1
ATOM 3842 C CA . GLY A 1 491 ? 30.917 19.274 1.480 1.00 66.56 491 GLY A CA 1
ATOM 3843 C C . GLY A 1 491 ? 31.597 18.359 0.453 1.00 66.56 491 GLY A C 1
ATOM 3844 O O . GLY A 1 491 ? 31.716 18.722 -0.715 1.00 66.56 491 GLY A O 1
ATOM 3845 N N . LEU A 1 492 ? 32.011 17.156 0.866 1.00 80.56 492 LEU A N 1
ATOM 3846 C CA . LEU A 1 492 ? 32.573 16.137 -0.017 1.00 80.56 492 LEU A CA 1
ATOM 3847 C C . LEU A 1 492 ? 31.480 15.561 -0.931 1.00 80.56 492 LEU A C 1
ATOM 3849 O O . LEU A 1 492 ? 30.428 15.126 -0.452 1.00 80.56 492 LEU A O 1
ATOM 3853 N N . VAL A 1 493 ? 31.744 15.526 -2.237 1.00 85.50 493 VAL A N 1
ATOM 3854 C CA . VAL A 1 493 ? 30.875 14.875 -3.225 1.00 85.50 493 VAL A CA 1
ATOM 3855 C C . VAL A 1 493 ? 31.095 13.365 -3.166 1.00 85.50 493 VAL A C 1
ATOM 3857 O O . VAL A 1 493 ? 32.201 12.885 -3.393 1.00 85.50 493 VAL A O 1
ATOM 3860 N N . VAL A 1 494 ? 30.040 12.622 -2.836 1.00 85.50 494 VAL A N 1
ATOM 3861 C CA . VAL A 1 494 ? 30.055 11.150 -2.757 1.00 85.50 494 VAL A CA 1
ATOM 3862 C C . VAL A 1 494 ? 29.690 10.530 -4.107 1.00 85.50 494 VAL A C 1
ATOM 3864 O O . VAL A 1 494 ? 30.204 9.478 -4.476 1.00 85.50 494 VAL A O 1
ATOM 3867 N N . TRP A 1 495 ? 28.771 11.173 -4.825 1.00 91.56 495 TRP A N 1
ATOM 3868 C CA . TRP A 1 495 ? 28.313 10.772 -6.149 1.00 91.56 495 TRP A CA 1
ATOM 3869 C C . TRP A 1 495 ? 27.722 11.986 -6.866 1.00 91.56 495 TRP A C 1
ATOM 3871 O O . TRP A 1 495 ? 27.106 12.840 -6.220 1.00 91.56 495 TRP A O 1
ATOM 3881 N N . GLN A 1 496 ? 27.864 12.050 -8.186 1.00 92.31 496 GLN A N 1
ATOM 3882 C CA . GLN A 1 496 ? 27.244 13.086 -9.003 1.00 92.31 496 GLN A CA 1
ATOM 3883 C C . GLN A 1 496 ? 26.797 12.545 -10.362 1.00 92.31 496 GLN A C 1
ATOM 3885 O O . GLN A 1 496 ? 27.443 11.682 -10.949 1.00 92.31 496 GLN A O 1
ATOM 3890 N N . SER A 1 497 ? 25.696 13.085 -10.882 1.00 94.44 497 SER A N 1
ATOM 3891 C CA . SER A 1 497 ? 25.152 12.692 -12.191 1.00 94.44 497 SER A CA 1
ATOM 3892 C C . SER A 1 497 ? 26.083 13.002 -13.366 1.00 94.44 497 SER A C 1
ATOM 3894 O O . SER A 1 497 ? 26.020 12.320 -14.387 1.00 94.44 497 SER A O 1
ATOM 3896 N N . PHE A 1 498 ? 26.950 14.008 -13.222 1.00 94.19 498 PHE A N 1
ATOM 3897 C CA . PHE A 1 498 ? 27.874 14.434 -14.273 1.00 94.19 498 PHE A CA 1
ATOM 3898 C C . PHE A 1 498 ? 28.890 13.356 -14.669 1.00 94.19 498 PHE A C 1
ATOM 3900 O O . PHE A 1 498 ? 29.254 13.316 -15.840 1.00 94.19 498 PHE A O 1
ATOM 3907 N N . ASP A 1 499 ? 29.236 12.445 -13.753 1.00 91.88 499 ASP A N 1
ATOM 3908 C CA . ASP A 1 499 ? 30.149 11.316 -14.009 1.00 91.88 499 ASP A CA 1
ATOM 3909 C C . ASP A 1 499 ? 29.458 10.161 -14.768 1.00 91.88 499 ASP A C 1
ATOM 3911 O O . ASP A 1 499 ? 30.076 9.159 -15.119 1.00 91.88 499 ASP A O 1
ATOM 3915 N N . PHE A 1 500 ? 28.143 10.261 -14.994 1.00 93.19 500 PHE A N 1
ATOM 3916 C CA . PHE A 1 500 ? 27.331 9.228 -15.640 1.00 93.19 500 PHE A CA 1
ATOM 3917 C C . PHE A 1 500 ? 26.429 9.844 -16.717 1.00 93.19 500 PHE A C 1
ATOM 3919 O O . PHE A 1 500 ? 25.201 9.781 -16.589 1.00 93.19 500 PHE A O 1
ATOM 3926 N N . PRO A 1 501 ? 26.985 10.485 -17.761 1.00 94.69 501 PRO A N 1
ATOM 3927 C CA . PRO A 1 501 ? 26.178 11.119 -18.794 1.00 94.69 501 PRO A CA 1
ATOM 3928 C C . PRO A 1 501 ? 25.311 10.104 -19.554 1.00 94.69 501 PRO A C 1
ATOM 3930 O O . PRO A 1 501 ? 25.609 8.914 -19.619 1.00 94.69 501 PRO A O 1
ATOM 3933 N N . THR A 1 502 ? 24.219 10.593 -20.147 1.00 94.69 502 THR A N 1
ATOM 3934 C CA . THR A 1 502 ? 23.332 9.772 -20.990 1.00 94.69 502 THR A CA 1
ATOM 3935 C C . THR A 1 502 ? 23.556 10.078 -22.465 1.00 94.69 502 THR A C 1
ATOM 3937 O O . THR A 1 502 ? 24.544 9.625 -23.023 1.00 94.69 502 THR A O 1
ATOM 3940 N N . ASP A 1 503 ? 22.687 10.852 -23.109 1.00 95.62 503 ASP A N 1
ATOM 3941 C CA . ASP A 1 503 ? 22.849 11.297 -24.500 1.00 95.62 503 ASP A CA 1
ATOM 3942 C C . ASP A 1 503 ? 23.304 12.763 -24.610 1.00 95.62 503 ASP A C 1
ATOM 3944 O O . ASP A 1 503 ? 23.576 13.252 -25.706 1.00 95.62 503 ASP A O 1
ATOM 3948 N N . THR A 1 504 ? 23.387 13.469 -23.480 1.00 96.62 504 THR A N 1
ATOM 3949 C CA . THR A 1 504 ? 23.568 14.920 -23.411 1.00 96.62 504 THR A CA 1
ATOM 3950 C C . THR A 1 504 ? 24.718 15.293 -22.470 1.00 96.62 504 THR A C 1
ATOM 3952 O O . THR A 1 504 ? 24.838 14.737 -21.380 1.00 96.62 504 THR A O 1
ATOM 3955 N N . LEU A 1 505 ? 25.524 16.271 -22.889 1.00 96.31 505 LEU A N 1
ATOM 3956 C CA . LEU A 1 505 ? 26.570 16.940 -22.119 1.00 96.31 505 LEU A CA 1
ATOM 3957 C C . LEU A 1 505 ? 26.160 18.401 -21.865 1.00 96.31 505 LEU A C 1
ATOM 3959 O O . LEU A 1 505 ? 25.818 19.137 -22.802 1.00 96.31 505 LEU A O 1
ATOM 3963 N N . LEU A 1 506 ? 26.173 18.820 -20.600 1.00 96.44 506 LEU A N 1
ATOM 3964 C CA . LEU A 1 506 ? 25.814 20.180 -20.187 1.00 96.44 506 LEU A CA 1
ATOM 3965 C C . LEU A 1 506 ? 27.043 21.100 -20.064 1.00 96.44 506 LEU A C 1
ATOM 3967 O O . LEU A 1 506 ? 28.168 20.623 -19.918 1.00 96.44 506 LEU A O 1
ATOM 3971 N N . PRO A 1 507 ? 26.863 22.435 -20.111 1.00 94.44 507 PRO A N 1
ATOM 3972 C CA . PRO A 1 507 ? 27.965 23.365 -19.901 1.00 94.44 507 PRO A CA 1
ATOM 3973 C C . PRO A 1 507 ? 28.658 23.159 -18.548 1.00 94.44 507 PRO A C 1
ATOM 3975 O O . PRO A 1 507 ? 28.006 23.088 -17.508 1.00 94.44 507 PRO A O 1
ATOM 3978 N N . GLY A 1 508 ? 29.988 23.090 -18.562 1.00 91.62 508 GLY A N 1
ATOM 3979 C CA . GLY A 1 508 ? 30.822 22.831 -17.387 1.00 91.62 508 GLY A CA 1
ATOM 3980 C C . GLY A 1 508 ? 30.891 21.361 -16.959 1.00 91.62 508 GLY A C 1
ATOM 3981 O O . GLY A 1 508 ? 31.645 21.054 -16.039 1.00 91.62 508 GLY A O 1
ATOM 3982 N N . GLN A 1 509 ? 30.155 20.457 -17.613 1.00 95.12 509 GLN A N 1
ATOM 3983 C CA . GLN A 1 509 ? 30.303 19.016 -17.422 1.00 95.12 509 GLN A CA 1
ATOM 3984 C C . GLN A 1 509 ? 31.521 18.516 -18.216 1.00 95.12 509 GLN A C 1
ATOM 3986 O O . GLN A 1 509 ? 31.545 18.678 -19.442 1.00 95.12 509 GLN A O 1
ATOM 3991 N N . PRO A 1 510 ? 32.533 17.921 -17.562 1.00 93.06 510 PRO A N 1
ATOM 3992 C CA . PRO A 1 510 ? 33.606 17.245 -18.271 1.00 93.06 510 PRO A CA 1
ATOM 3993 C C . PRO A 1 510 ? 33.122 15.904 -18.824 1.00 93.06 510 PRO A C 1
ATOM 3995 O O . PRO A 1 510 ? 32.363 15.204 -18.168 1.00 93.06 510 PRO A O 1
ATOM 3998 N N . LEU A 1 511 ? 33.575 15.564 -20.028 1.00 95.12 511 LEU A N 1
ATOM 3999 C CA . LEU A 1 511 ? 33.554 14.214 -20.574 1.00 95.12 511 LEU A CA 1
ATOM 4000 C C . LEU A 1 511 ? 34.952 13.624 -20.394 1.00 95.12 511 LEU A C 1
ATOM 4002 O O . LEU A 1 511 ? 35.905 14.087 -21.032 1.00 95.12 511 LEU A O 1
ATOM 4006 N N . SER A 1 512 ? 35.069 12.642 -19.510 1.00 92.19 512 SER A N 1
ATOM 4007 C CA . SER A 1 512 ? 36.339 12.027 -19.115 1.00 92.19 512 SER A CA 1
ATOM 4008 C C . SER A 1 512 ? 36.600 10.701 -19.842 1.00 92.19 512 SER A C 1
ATOM 4010 O O . SER A 1 512 ? 35.745 10.168 -20.545 1.00 92.19 512 SER A O 1
ATOM 4012 N N . LYS A 1 513 ? 37.794 10.126 -19.649 1.00 86.44 513 LYS A N 1
ATOM 4013 C CA . LYS A 1 513 ? 38.238 8.856 -20.257 1.00 86.44 513 LYS A CA 1
ATOM 4014 C C . LYS A 1 513 ? 37.229 7.702 -20.168 1.00 86.44 513 LYS A C 1
ATOM 4016 O O . LYS A 1 513 ? 37.113 6.944 -21.126 1.00 86.44 513 LYS A O 1
ATOM 4021 N N . ASP A 1 514 ? 36.613 7.512 -19.004 1.00 83.25 514 ASP A N 1
ATOM 4022 C CA . ASP A 1 514 ? 35.790 6.331 -18.706 1.00 83.25 514 ASP A CA 1
ATOM 4023 C C . ASP A 1 514 ? 34.294 6.572 -19.010 1.00 83.25 514 ASP A C 1
ATOM 4025 O O . ASP A 1 514 ? 33.461 5.672 -18.882 1.00 83.25 514 ASP A O 1
ATOM 4029 N N . GLU A 1 515 ? 33.956 7.780 -19.466 1.00 90.81 515 GLU A N 1
ATOM 4030 C CA . GLU A 1 515 ? 32.602 8.237 -19.756 1.00 90.81 515 GLU A CA 1
ATOM 4031 C C . GLU A 1 515 ? 32.341 8.273 -21.264 1.00 90.81 515 GLU A C 1
ATOM 4033 O O . GLU A 1 515 ? 33.246 8.413 -22.090 1.00 90.81 515 GLU A O 1
ATOM 4038 N N . HIS A 1 516 ? 31.072 8.154 -21.643 1.00 93.31 516 HIS A N 1
ATOM 4039 C CA . HIS A 1 516 ? 30.655 8.218 -23.036 1.00 93.31 516 HIS A CA 1
ATOM 4040 C C . HIS A 1 516 ? 29.200 8.669 -23.140 1.00 93.31 516 HIS A C 1
ATOM 4042 O O . HIS A 1 516 ? 28.378 8.325 -22.294 1.00 93.31 516 HIS A O 1
ATOM 4048 N N . LEU A 1 517 ? 28.868 9.417 -24.195 1.00 97.00 517 LEU A N 1
ATOM 4049 C CA . LEU A 1 517 ? 27.469 9.690 -24.524 1.00 97.00 517 LEU A CA 1
ATOM 4050 C C . LEU A 1 517 ? 26.918 8.532 -25.345 1.00 97.00 517 LEU A C 1
ATOM 4052 O O . LEU A 1 517 ? 27.581 8.068 -26.269 1.00 97.00 517 LEU A O 1
ATOM 4056 N N . VAL A 1 518 ? 25.694 8.107 -25.053 1.00 96.62 518 VAL A N 1
ATOM 4057 C CA . VAL A 1 518 ? 24.958 7.085 -25.799 1.00 96.62 518 VAL A CA 1
ATOM 4058 C C . VAL A 1 518 ? 23.646 7.684 -26.275 1.00 96.62 518 VAL A C 1
ATOM 4060 O O . VAL A 1 518 ? 22.827 8.097 -25.455 1.00 96.62 518 VAL A O 1
ATOM 4063 N N . SER A 1 519 ? 23.424 7.692 -27.588 1.00 94.88 519 SER A N 1
ATOM 4064 C CA . SER A 1 519 ? 22.164 8.144 -28.205 1.00 94.88 519 SER A CA 1
ATOM 4065 C C . SER A 1 519 ? 20.928 7.452 -27.614 1.00 94.88 519 SER A C 1
ATOM 4067 O O . SER A 1 519 ? 21.013 6.385 -27.004 1.00 94.88 519 SER A O 1
ATOM 4069 N N . SER A 1 520 ? 19.749 8.047 -27.786 1.00 91.81 520 SER A N 1
ATOM 4070 C CA . SER A 1 520 ? 18.475 7.342 -27.568 1.00 91.81 520 SER A CA 1
ATOM 4071 C C . SER A 1 520 ? 18.146 6.424 -28.746 1.00 91.81 520 SER A C 1
ATOM 4073 O O . SER A 1 520 ? 18.541 6.704 -29.875 1.00 91.81 520 SER A O 1
ATOM 4075 N N . ARG A 1 521 ? 17.431 5.324 -28.489 1.00 86.38 521 ARG A N 1
ATOM 4076 C CA . ARG A 1 521 ? 17.056 4.333 -29.509 1.00 86.38 521 ARG A CA 1
ATOM 4077 C C . ARG A 1 521 ? 16.162 4.924 -30.594 1.00 86.38 521 ARG A C 1
ATOM 4079 O O . ARG A 1 521 ? 16.334 4.611 -31.764 1.00 86.38 521 ARG A O 1
ATOM 4086 N N . SER A 1 522 ? 15.215 5.771 -30.204 1.00 84.00 522 SER A N 1
ATOM 4087 C CA . SER A 1 522 ? 14.376 6.547 -31.118 1.00 84.00 522 SER A CA 1
ATOM 4088 C C . SER A 1 522 ? 13.865 7.809 -30.419 1.00 84.00 522 SER A C 1
ATOM 4090 O O . SER A 1 522 ? 14.166 8.048 -29.250 1.00 84.00 522 SER A O 1
ATOM 4092 N N . HIS A 1 523 ? 13.077 8.634 -31.113 1.00 79.06 523 HIS A N 1
ATOM 4093 C CA . HIS A 1 523 ? 12.460 9.817 -30.500 1.00 79.06 523 HIS A CA 1
ATOM 4094 C C . HIS A 1 523 ? 11.442 9.480 -29.395 1.00 79.06 523 HIS A C 1
ATOM 4096 O O . HIS A 1 523 ? 11.210 10.318 -28.531 1.00 79.06 523 HIS A O 1
ATOM 4102 N N . ALA A 1 524 ? 10.850 8.280 -29.422 1.00 74.31 524 ALA A N 1
ATOM 4103 C CA . ALA A 1 524 ? 9.887 7.811 -28.421 1.00 74.31 524 ALA A CA 1
ATOM 4104 C C . ALA A 1 524 ? 10.505 6.814 -27.424 1.00 74.31 524 ALA A C 1
ATOM 4106 O O . ALA A 1 524 ? 10.011 6.662 -26.310 1.00 74.31 524 ALA A O 1
ATOM 4107 N N . ASN A 1 525 ? 11.594 6.139 -27.806 1.00 82.44 525 ASN A N 1
ATOM 4108 C CA . ASN A 1 525 ? 12.266 5.144 -26.982 1.00 82.44 525 ASN A CA 1
ATOM 4109 C C . ASN A 1 525 ? 13.595 5.690 -26.435 1.00 82.44 525 ASN A C 1
ATOM 4111 O O . ASN A 1 525 ? 14.606 5.750 -27.137 1.00 82.44 525 ASN A O 1
ATOM 4115 N N . TYR A 1 526 ? 13.583 6.035 -25.148 1.00 84.06 526 TYR A N 1
ATOM 4116 C CA . TYR A 1 526 ? 14.710 6.618 -24.412 1.00 84.06 526 TYR A CA 1
ATOM 4117 C C . TYR A 1 526 ? 15.804 5.606 -24.022 1.00 84.06 526 TYR A C 1
ATOM 4119 O O . TYR A 1 526 ? 16.837 6.001 -23.469 1.00 84.06 526 TYR A O 1
ATOM 4127 N N . SER A 1 527 ? 15.618 4.311 -24.302 1.00 89.19 527 SER A N 1
ATOM 4128 C CA . SER A 1 527 ? 16.664 3.301 -24.081 1.00 89.19 527 SER A CA 1
ATOM 4129 C C . SER A 1 527 ? 17.923 3.593 -24.901 1.00 89.19 527 SER A C 1
ATOM 4131 O O . SER A 1 527 ? 17.927 4.429 -25.811 1.00 89.19 527 SER A O 1
ATOM 4133 N N . SER A 1 528 ? 19.019 2.939 -24.540 1.00 91.62 528 SER A N 1
ATOM 4134 C CA . SER A 1 528 ? 20.319 3.077 -25.176 1.00 91.62 528 SER A CA 1
ATOM 4135 C C . SER A 1 528 ? 20.249 2.700 -26.662 1.00 91.62 528 SER A C 1
ATOM 4137 O O . SER A 1 528 ? 19.885 1.586 -27.053 1.00 91.62 528 SER A O 1
ATOM 4139 N N . GLY A 1 529 ? 20.578 3.676 -27.505 1.00 91.44 529 GLY A N 1
ATOM 4140 C CA . GLY A 1 529 ? 20.713 3.538 -28.948 1.00 91.44 529 GLY A CA 1
ATOM 4141 C C . GLY A 1 529 ? 22.043 2.909 -29.353 1.00 91.44 529 GLY A C 1
ATOM 4142 O O . GLY A 1 529 ? 22.790 2.386 -28.528 1.00 91.44 529 GLY A O 1
ATOM 4143 N N . PHE A 1 530 ? 22.336 2.963 -30.650 1.00 91.81 530 PHE A N 1
ATOM 4144 C CA . PHE A 1 530 ? 23.536 2.350 -31.225 1.00 91.81 530 PHE A CA 1
ATOM 4145 C C . PHE A 1 530 ? 24.717 3.317 -31.347 1.00 91.81 530 PHE A C 1
ATOM 4147 O O . PHE A 1 530 ? 25.834 2.883 -31.598 1.00 91.81 530 PHE A O 1
ATOM 4154 N N . TYR A 1 531 ? 24.505 4.622 -31.177 1.00 95.44 531 TYR A N 1
ATOM 4155 C CA . TYR A 1 531 ? 25.566 5.615 -31.340 1.00 95.44 531 TYR A CA 1
ATOM 4156 C C . TYR A 1 531 ? 26.219 5.980 -30.017 1.00 95.44 531 TYR A C 1
ATOM 4158 O O . TYR A 1 531 ? 25.510 6.234 -29.036 1.00 95.44 531 TYR A O 1
ATOM 4166 N N . LYS A 1 532 ? 27.553 6.064 -30.026 1.00 96.75 532 LYS A N 1
ATOM 4167 C CA . LYS A 1 532 ? 28.392 6.406 -28.876 1.00 96.75 532 LYS A CA 1
ATOM 4168 C C . LYS A 1 532 ? 29.376 7.526 -29.206 1.00 96.75 532 LYS A C 1
ATOM 4170 O O . LYS A 1 532 ? 29.951 7.529 -30.291 1.00 96.75 532 LYS A O 1
ATOM 4175 N N . PHE A 1 533 ? 29.614 8.426 -28.256 1.00 97.12 533 PHE A N 1
ATOM 4176 C CA . PHE A 1 533 ? 30.645 9.469 -28.314 1.00 97.12 533 PHE A CA 1
ATOM 4177 C C . PHE A 1 533 ? 31.595 9.325 -27.125 1.00 97.12 533 PHE A C 1
ATOM 4179 O O . PHE A 1 533 ? 31.142 9.418 -25.985 1.00 97.12 533 PHE A O 1
ATOM 4186 N N . TYR A 1 534 ? 32.879 9.053 -27.373 1.00 96.06 534 TYR A N 1
ATOM 4187 C CA . TYR A 1 534 ? 33.820 8.642 -26.321 1.00 96.06 534 TYR A CA 1
ATOM 4188 C C . TYR A 1 534 ? 35.287 8.867 -26.708 1.00 96.06 534 TYR A C 1
ATOM 4190 O O . TYR A 1 534 ? 35.607 9.030 -27.887 1.00 96.06 534 TYR A O 1
ATOM 4198 N N . PHE A 1 535 ? 36.181 8.843 -25.716 1.00 94.56 535 PHE A N 1
ATOM 4199 C CA . PHE A 1 535 ? 37.627 8.783 -25.941 1.00 94.56 535 PHE A CA 1
ATOM 4200 C C . PHE A 1 535 ? 38.091 7.341 -26.153 1.00 94.56 535 PHE A C 1
ATOM 4202 O O . PHE A 1 535 ? 37.940 6.495 -25.273 1.00 94.56 535 PHE A O 1
ATOM 4209 N N . ASP A 1 536 ? 38.734 7.070 -27.284 1.00 90.62 536 ASP A N 1
ATOM 4210 C CA . ASP A 1 536 ? 39.310 5.759 -27.567 1.00 90.62 536 ASP A CA 1
ATOM 4211 C C . ASP A 1 536 ? 40.663 5.566 -26.839 1.00 90.62 536 ASP A C 1
ATOM 4213 O O . ASP A 1 536 ? 41.208 6.444 -26.156 1.00 90.62 536 ASP A O 1
ATOM 4217 N N . THR A 1 537 ? 41.204 4.359 -26.935 1.00 89.62 537 THR A N 1
ATOM 4218 C CA . THR A 1 537 ? 42.458 3.909 -26.325 1.00 89.62 537 THR A CA 1
ATOM 4219 C C . THR A 1 537 ? 43.677 4.730 -26.747 1.00 89.62 537 THR A C 1
ATOM 4221 O O . THR A 1 537 ? 44.617 4.853 -25.959 1.00 89.62 537 THR A O 1
ATOM 4224 N N . ASP A 1 538 ? 43.632 5.346 -27.927 1.00 88.75 538 ASP A N 1
ATOM 4225 C CA . ASP A 1 538 ? 44.650 6.246 -28.478 1.00 88.75 538 ASP A CA 1
ATOM 4226 C C . ASP A 1 538 ? 44.484 7.717 -28.040 1.00 88.75 538 ASP A C 1
ATOM 4228 O O . ASP A 1 538 ? 45.214 8.590 -28.504 1.00 88.75 538 ASP A O 1
ATOM 4232 N N . ASN A 1 539 ? 43.575 7.986 -27.097 1.00 90.88 539 ASN A N 1
ATOM 4233 C CA . ASN A 1 539 ? 43.228 9.309 -26.570 1.00 90.88 539 ASN A CA 1
ATOM 4234 C C . ASN A 1 539 ? 42.476 10.226 -27.550 1.00 90.88 539 ASN A C 1
ATOM 4236 O O . ASN A 1 539 ? 42.324 11.406 -27.247 1.00 90.88 539 ASN A O 1
ATOM 4240 N N . ILE A 1 540 ? 41.980 9.714 -28.680 1.00 91.88 540 ILE A N 1
ATOM 4241 C CA . ILE A 1 540 ? 41.212 10.504 -29.652 1.00 91.88 540 ILE A CA 1
ATOM 4242 C C . ILE A 1 540 ? 39.717 10.381 -29.367 1.00 91.88 540 ILE A C 1
ATOM 4244 O O . ILE A 1 540 ? 39.219 9.301 -29.046 1.00 91.88 540 ILE A O 1
ATOM 4248 N N . LEU A 1 541 ? 38.991 11.488 -29.501 1.00 93.56 541 LEU A N 1
ATOM 4249 C CA . LEU A 1 541 ? 37.545 11.540 -29.345 1.00 93.56 541 LEU A CA 1
ATOM 4250 C C . LEU A 1 541 ? 36.852 11.055 -30.627 1.00 93.56 541 LEU A C 1
ATOM 4252 O O . LEU A 1 541 ? 37.148 11.545 -31.720 1.00 93.56 541 LEU A O 1
ATOM 4256 N N . ARG A 1 542 ? 35.938 10.087 -30.507 1.00 93.94 542 ARG A N 1
ATOM 4257 C CA . ARG A 1 542 ? 35.336 9.384 -31.650 1.00 93.94 542 ARG A CA 1
ATOM 4258 C C . ARG A 1 542 ? 33.822 9.245 -31.535 1.00 93.94 542 ARG A C 1
ATOM 4260 O O . ARG A 1 542 ? 33.276 9.165 -30.434 1.00 93.94 542 ARG A O 1
ATOM 4267 N N . LEU A 1 543 ? 33.164 9.160 -32.691 1.00 95.94 543 LEU A N 1
ATOM 4268 C CA . LEU A 1 543 ? 31.792 8.680 -32.821 1.00 95.94 543 LEU A CA 1
ATOM 4269 C C . LEU A 1 543 ? 31.776 7.274 -33.416 1.00 95.94 543 LEU A C 1
ATOM 4271 O O . LEU A 1 543 ? 32.359 7.011 -34.472 1.00 95.94 543 LEU A O 1
ATOM 4275 N N . LEU A 1 544 ? 31.072 6.388 -32.726 1.00 95.00 544 LEU A N 1
ATOM 4276 C CA . LEU A 1 544 ? 30.959 4.974 -33.042 1.00 95.00 544 LEU A CA 1
ATOM 4277 C C . LEU A 1 544 ? 29.493 4.610 -33.229 1.00 95.00 544 LEU A C 1
ATOM 4279 O O . LEU A 1 544 ? 28.658 4.931 -32.387 1.00 95.00 544 LEU A O 1
ATOM 4283 N N . TYR A 1 545 ? 29.199 3.914 -34.321 1.00 93.19 545 TYR A N 1
ATOM 4284 C CA . TYR A 1 545 ? 27.980 3.135 -34.467 1.00 93.19 545 TYR A CA 1
ATOM 4285 C C . TYR A 1 545 ? 28.276 1.714 -33.991 1.00 93.19 545 TYR A C 1
ATOM 4287 O O . TYR A 1 545 ? 29.228 1.102 -34.463 1.00 93.19 545 TYR A O 1
ATOM 4295 N N . ASP A 1 546 ? 27.487 1.206 -33.057 1.00 91.81 546 ASP A N 1
ATOM 4296 C CA . ASP A 1 546 ? 27.621 -0.105 -32.423 1.00 91.81 546 ASP A CA 1
ATOM 4297 C C . ASP A 1 546 ? 26.293 -0.858 -32.570 1.00 91.81 546 ASP A C 1
ATOM 4299 O O . ASP A 1 546 ? 25.488 -0.948 -31.640 1.00 91.81 546 ASP A O 1
ATOM 4303 N N . GLY A 1 547 ? 26.008 -1.272 -33.807 1.00 85.06 547 GLY A N 1
ATOM 4304 C CA . GLY A 1 547 ? 24.776 -1.948 -34.194 1.00 85.06 547 GLY A CA 1
ATOM 4305 C C . GLY A 1 547 ? 24.839 -3.472 -34.035 1.00 85.06 547 GLY A C 1
ATOM 4306 O O . GLY A 1 547 ? 25.908 -4.043 -33.829 1.00 85.06 547 GLY A O 1
ATOM 4307 N N . PRO A 1 548 ? 23.695 -4.165 -34.178 1.00 77.06 548 PRO A N 1
ATOM 4308 C CA . PRO A 1 548 ? 23.600 -5.608 -33.950 1.00 77.06 548 PRO A CA 1
ATOM 4309 C C . PRO A 1 548 ? 24.401 -6.439 -34.959 1.00 77.06 548 PRO A C 1
ATOM 4311 O O . PRO A 1 548 ? 24.921 -7.493 -34.604 1.00 77.06 548 PRO A O 1
ATOM 4314 N N . GLU A 1 549 ? 24.493 -5.985 -36.212 1.00 75.81 549 GLU A N 1
ATOM 4315 C CA . GLU A 1 549 ? 25.218 -6.708 -37.263 1.00 75.81 549 GLU A CA 1
ATOM 4316 C C . GLU A 1 549 ? 26.681 -6.263 -37.379 1.00 75.81 549 GLU A C 1
ATOM 4318 O O . GLU A 1 549 ? 27.537 -7.066 -37.753 1.00 75.81 549 GLU A O 1
ATOM 4323 N N . ALA A 1 550 ? 26.984 -4.999 -37.067 1.00 80.56 550 ALA A N 1
ATOM 4324 C CA . ALA A 1 550 ? 28.342 -4.488 -37.137 1.00 80.56 550 ALA A CA 1
ATOM 4325 C C . ALA A 1 550 ? 28.540 -3.190 -36.341 1.00 80.56 550 ALA A C 1
ATOM 4327 O O . ALA A 1 550 ? 27.627 -2.372 -36.208 1.00 80.56 550 ALA A O 1
ATOM 4328 N N . ALA A 1 551 ? 29.783 -2.975 -35.906 1.00 88.50 551 ALA A N 1
ATOM 4329 C CA . ALA A 1 551 ? 30.241 -1.731 -35.306 1.00 88.50 551 ALA A CA 1
ATOM 4330 C C . ALA A 1 551 ? 31.229 -1.015 -36.240 1.00 88.50 551 ALA A C 1
ATOM 4332 O O . ALA A 1 551 ? 32.050 -1.657 -36.901 1.00 88.50 551 ALA A O 1
ATOM 4333 N N . SER A 1 552 ? 31.152 0.313 -36.321 1.00 89.38 552 SER A N 1
ATOM 4334 C CA . SER A 1 552 ? 32.057 1.119 -37.141 1.00 89.38 552 SER A CA 1
ATOM 4335 C C . SER A 1 552 ? 32.187 2.553 -36.631 1.00 89.38 552 SER A C 1
ATOM 4337 O O . SER A 1 552 ? 31.203 3.209 -36.284 1.00 89.38 552 SER A O 1
ATOM 4339 N N . ILE A 1 553 ? 33.423 3.045 -36.603 1.00 92.00 553 ILE A N 1
ATOM 4340 C CA . ILE A 1 553 ? 33.730 4.443 -36.295 1.00 92.00 553 ILE A CA 1
ATOM 4341 C C . ILE A 1 553 ? 33.511 5.261 -37.565 1.00 92.00 553 ILE A C 1
ATOM 4343 O O . ILE A 1 553 ? 34.024 4.903 -38.627 1.00 92.00 553 ILE A O 1
ATOM 4347 N N . TYR A 1 554 ? 32.749 6.344 -37.447 1.00 91.94 554 TYR A N 1
ATOM 4348 C CA . TYR A 1 554 ? 32.400 7.220 -38.573 1.00 91.94 554 TYR A CA 1
ATOM 4349 C C . TYR A 1 554 ? 32.888 8.655 -38.397 1.00 91.94 554 TYR A C 1
ATOM 4351 O O . TYR A 1 554 ? 32.740 9.475 -39.300 1.00 91.94 554 TYR A O 1
ATOM 4359 N N . TRP A 1 555 ? 33.471 8.974 -37.241 1.00 92.94 555 TRP A N 1
ATOM 4360 C CA . TRP A 1 555 ? 34.103 10.262 -37.006 1.00 92.94 555 TRP A CA 1
ATOM 4361 C C . TRP A 1 555 ? 35.175 10.162 -35.906 1.00 92.94 555 TRP A C 1
ATOM 4363 O O . TRP A 1 555 ? 34.902 9.542 -34.875 1.00 92.94 555 TRP A O 1
ATOM 4373 N N . PRO A 1 556 ? 36.356 10.787 -36.071 1.00 90.50 556 PRO A N 1
ATOM 4374 C CA . PRO A 1 556 ? 36.852 11.397 -37.308 1.00 90.50 556 PRO A CA 1
ATOM 4375 C C . PRO A 1 556 ? 37.071 10.343 -38.412 1.00 90.50 556 PRO A C 1
ATOM 4377 O O . PRO A 1 556 ? 36.985 9.140 -38.168 1.00 90.50 556 PRO A O 1
ATOM 4380 N N . GLU A 1 557 ? 37.305 10.789 -39.645 1.00 82.44 557 GLU A N 1
ATOM 4381 C CA . GLU A 1 557 ? 37.499 9.903 -40.799 1.00 82.44 557 GLU A CA 1
ATOM 4382 C C . GLU A 1 557 ? 38.752 9.027 -40.619 1.00 82.44 557 GLU A C 1
ATOM 4384 O O . GLU A 1 557 ? 39.864 9.535 -40.505 1.00 82.44 557 GLU A O 1
ATOM 4389 N N . LEU A 1 558 ? 38.574 7.701 -40.607 1.00 80.69 558 LEU A N 1
ATOM 4390 C CA . LEU A 1 558 ? 39.629 6.738 -40.244 1.00 80.69 558 LEU A CA 1
ATOM 4391 C C . LEU A 1 558 ? 40.817 6.674 -41.218 1.00 80.69 558 LEU A C 1
ATOM 4393 O O . LEU A 1 558 ? 41.851 6.111 -40.869 1.00 80.69 558 LEU A O 1
ATOM 4397 N N . TYR A 1 559 ? 40.673 7.189 -42.440 1.00 72.62 559 TYR A N 1
ATOM 4398 C CA . TYR A 1 559 ? 41.762 7.219 -43.420 1.00 72.62 559 TYR A CA 1
ATOM 4399 C C . TYR A 1 559 ? 42.722 8.396 -43.220 1.00 72.62 559 TYR A C 1
ATOM 4401 O O . TYR A 1 559 ? 43.790 8.399 -43.827 1.00 72.62 559 TYR A O 1
ATOM 4409 N N . LEU A 1 560 ? 42.351 9.383 -42.400 1.00 78.75 560 LEU A N 1
ATOM 4410 C CA . LEU A 1 560 ? 43.225 10.492 -42.041 1.00 78.75 560 LEU A CA 1
ATOM 4411 C C . LEU A 1 560 ? 44.114 10.086 -40.869 1.00 78.75 560 LEU A C 1
ATOM 4413 O O . LEU A 1 560 ? 43.653 9.510 -39.880 1.00 78.75 560 LEU A O 1
ATOM 4417 N N . LEU A 1 561 ? 45.393 10.443 -40.946 1.00 79.69 561 LEU A N 1
ATOM 4418 C CA . LEU A 1 561 ? 46.266 10.394 -39.780 1.00 79.69 561 LEU A CA 1
ATOM 4419 C C . LEU A 1 561 ? 45.768 11.409 -38.748 1.00 79.69 561 LEU A C 1
ATOM 4421 O O . LEU A 1 561 ? 45.177 12.434 -39.090 1.00 79.69 561 LEU A O 1
ATOM 4425 N N . SER A 1 562 ? 46.018 11.154 -37.464 1.00 80.00 562 SER A N 1
ATOM 4426 C CA . SER A 1 562 ? 45.454 11.972 -36.384 1.00 80.00 562 SER A CA 1
ATOM 4427 C C . SER A 1 562 ? 45.741 13.467 -36.569 1.00 80.00 562 SER A C 1
ATOM 4429 O O . SER A 1 562 ? 44.829 14.276 -36.453 1.00 80.00 562 SER A O 1
ATOM 4431 N N . TRP A 1 563 ? 46.964 13.849 -36.953 1.00 78.44 563 TRP A N 1
ATOM 4432 C CA . TRP A 1 563 ? 47.317 15.255 -37.187 1.00 78.44 563 TRP A CA 1
ATOM 4433 C C . TRP A 1 563 ? 46.664 15.858 -38.440 1.00 78.44 563 TRP A C 1
ATOM 4435 O O . TRP A 1 563 ? 46.387 17.053 -38.450 1.00 78.44 563 TRP A O 1
ATOM 4445 N N . GLU A 1 564 ? 46.373 15.055 -39.468 1.00 79.62 564 GLU A N 1
ATOM 4446 C CA . GLU A 1 564 ? 45.635 15.491 -40.664 1.00 79.62 564 GLU A CA 1
ATOM 4447 C C . GLU A 1 564 ? 44.167 15.770 -40.326 1.00 79.62 564 GLU A C 1
ATOM 4449 O O . GLU A 1 564 ? 43.576 16.712 -40.844 1.00 79.62 564 GLU A O 1
ATOM 4454 N N . ALA A 1 565 ? 43.605 15.012 -39.379 1.00 80.31 565 ALA A N 1
ATOM 4455 C CA . ALA A 1 565 ? 42.292 15.270 -38.794 1.00 80.31 565 ALA A CA 1
ATOM 4456 C C . ALA A 1 565 ? 42.297 16.400 -37.736 1.00 80.31 565 ALA A C 1
ATOM 4458 O O . ALA A 1 565 ? 41.278 16.638 -37.080 1.00 80.31 565 ALA A O 1
ATOM 4459 N N . GLY A 1 566 ? 43.433 17.080 -37.523 1.00 83.81 566 GLY A N 1
ATOM 4460 C CA . GLY A 1 566 ? 43.583 18.101 -36.483 1.00 83.81 566 GLY A CA 1
ATOM 4461 C C . GLY A 1 566 ? 43.430 17.530 -35.069 1.00 83.81 566 GLY A C 1
ATOM 4462 O O . GLY A 1 566 ? 42.769 18.133 -34.223 1.00 83.81 566 GLY A O 1
ATOM 4463 N N . ARG A 1 567 ? 43.961 16.324 -34.837 1.00 89.00 567 ARG A N 1
ATOM 4464 C CA . ARG A 1 567 ? 43.911 15.585 -33.570 1.00 89.00 567 ARG A CA 1
ATOM 4465 C C . ARG A 1 567 ? 45.310 15.282 -33.041 1.00 89.00 567 ARG A C 1
ATOM 4467 O O . ARG A 1 567 ? 46.223 14.917 -33.781 1.00 89.00 567 ARG A O 1
ATOM 4474 N N . PHE A 1 568 ? 45.452 15.353 -31.726 1.00 86.56 568 PHE A N 1
ATOM 4475 C CA . PHE A 1 568 ? 46.703 15.203 -30.998 1.00 86.56 568 PHE A CA 1
ATOM 4476 C C . PHE A 1 568 ? 46.612 14.068 -29.972 1.00 86.56 568 PHE A C 1
ATOM 4478 O O . PHE A 1 568 ? 46.192 14.261 -28.835 1.00 86.56 568 PHE A O 1
ATOM 4485 N N . ALA A 1 569 ? 47.080 12.877 -30.350 1.00 84.88 569 ALA A N 1
ATOM 4486 C CA . ALA A 1 569 ? 47.033 11.680 -29.501 1.00 84.88 569 ALA A CA 1
ATOM 4487 C C . ALA A 1 569 ? 48.020 11.690 -28.308 1.00 84.88 569 ALA A C 1
ATOM 4489 O O . ALA A 1 569 ? 47.961 10.815 -27.441 1.00 84.88 569 ALA A O 1
ATOM 4490 N N . TYR A 1 570 ? 48.960 12.646 -28.250 1.00 84.31 570 TYR A N 1
ATOM 4491 C CA . TYR A 1 570 ? 49.993 12.686 -27.204 1.00 84.31 570 TYR A CA 1
ATOM 4492 C C . TYR A 1 570 ? 49.449 13.105 -25.832 1.00 84.31 570 TYR A C 1
ATOM 4494 O O . TYR A 1 570 ? 50.026 12.734 -24.807 1.00 84.31 570 TYR A O 1
ATOM 4502 N N . ASN A 1 571 ? 48.353 13.868 -25.794 1.00 85.56 571 ASN A N 1
ATOM 4503 C CA . ASN A 1 571 ? 47.750 14.318 -24.549 1.00 85.56 571 ASN A CA 1
ATOM 4504 C C . ASN A 1 571 ? 46.858 13.213 -23.970 1.00 85.56 571 ASN A C 1
ATOM 4506 O O . ASN A 1 571 ? 45.786 12.910 -24.482 1.00 85.56 571 ASN A O 1
ATOM 4510 N N . ARG A 1 572 ? 47.310 12.607 -22.871 1.00 87.44 572 ARG A N 1
ATOM 4511 C CA . ARG A 1 572 ? 46.664 11.432 -22.264 1.00 87.44 572 ARG A CA 1
ATOM 4512 C C . ARG A 1 572 ? 45.572 11.776 -21.253 1.00 87.44 572 ARG A C 1
ATOM 4514 O O . ARG A 1 572 ? 45.033 10.861 -20.637 1.00 87.44 572 ARG A O 1
ATOM 4521 N N . THR A 1 573 ? 45.278 13.064 -21.056 1.00 89.19 573 THR A N 1
ATOM 4522 C CA . THR A 1 573 ? 44.295 13.513 -20.057 1.00 89.19 573 THR A CA 1
ATOM 4523 C C . THR A 1 573 ? 42.878 13.052 -20.388 1.00 89.19 573 THR A C 1
ATOM 4525 O O . THR A 1 573 ? 42.159 12.705 -19.458 1.00 89.19 573 THR A O 1
ATOM 4528 N N . ARG A 1 574 ? 42.506 12.962 -21.679 1.00 91.56 574 ARG A N 1
ATOM 4529 C CA . ARG A 1 574 ? 41.182 12.498 -22.142 1.00 91.56 574 ARG A CA 1
ATOM 4530 C C . ARG A 1 574 ? 40.034 13.223 -21.442 1.00 91.56 574 ARG A C 1
ATOM 4532 O O . ARG A 1 574 ? 39.180 12.609 -20.811 1.00 91.56 574 ARG A O 1
ATOM 4539 N N . VAL A 1 575 ? 40.064 14.548 -21.539 1.00 93.50 575 VAL A N 1
ATOM 4540 C CA . VAL A 1 575 ? 39.031 15.437 -21.002 1.00 93.50 575 VAL A CA 1
ATOM 4541 C C . VAL A 1 575 ? 38.514 16.323 -22.124 1.00 93.50 575 VAL A C 1
ATOM 4543 O O . VAL A 1 575 ? 39.309 16.904 -22.868 1.00 93.50 575 VAL A O 1
ATOM 4546 N N . ALA A 1 576 ? 37.196 16.445 -22.233 1.00 94.81 576 ALA A N 1
ATOM 4547 C CA . ALA A 1 576 ? 36.545 17.423 -23.091 1.00 94.81 576 ALA A CA 1
ATOM 4548 C C . ALA A 1 576 ? 35.449 18.176 -22.333 1.00 94.81 576 ALA A C 1
ATOM 4550 O O . ALA A 1 576 ? 34.768 17.595 -21.496 1.00 94.81 576 ALA A O 1
ATOM 4551 N N . VAL A 1 577 ? 35.285 19.471 -22.596 1.00 95.19 577 VAL A N 1
ATOM 4552 C CA . VAL A 1 577 ? 34.337 20.329 -21.868 1.00 95.19 577 VAL A CA 1
ATOM 4553 C C . VAL A 1 577 ? 33.678 21.307 -22.835 1.00 95.19 577 VAL A C 1
ATOM 4555 O O . VAL A 1 577 ? 34.352 21.899 -23.679 1.00 95.19 577 VAL A O 1
ATOM 4558 N N . LEU A 1 578 ? 32.367 21.495 -22.682 1.00 95.50 578 LEU A N 1
ATOM 4559 C CA . LEU A 1 578 ? 31.617 22.604 -23.271 1.00 95.50 578 LEU A CA 1
ATOM 4560 C C . LEU A 1 578 ? 31.511 23.734 -22.244 1.00 95.50 578 LEU A C 1
ATOM 4562 O O . LEU A 1 578 ? 31.037 23.504 -21.133 1.00 95.50 578 LEU A O 1
ATOM 4566 N N . ASP A 1 579 ? 31.890 24.955 -22.601 1.00 92.31 579 ASP A N 1
ATOM 4567 C CA . ASP A 1 579 ? 31.692 26.109 -21.727 1.00 92.31 579 ASP A CA 1
ATOM 4568 C C . ASP A 1 579 ? 30.307 26.763 -21.890 1.00 92.31 579 ASP A C 1
ATOM 4570 O O . ASP A 1 579 ? 29.531 26.490 -22.812 1.00 92.31 579 ASP A O 1
ATOM 4574 N N . SER A 1 580 ? 29.976 27.670 -20.969 1.00 90.44 580 SER A N 1
ATOM 4575 C CA . SER A 1 580 ? 28.703 28.393 -20.995 1.00 90.44 580 SER A CA 1
ATOM 4576 C C . SER A 1 580 ? 28.585 29.408 -22.132 1.00 90.44 580 SER A C 1
ATOM 4578 O O . SER A 1 580 ? 27.489 29.922 -22.328 1.00 90.44 580 SER A O 1
ATOM 4580 N N . LEU A 1 581 ? 29.669 29.739 -22.847 1.00 92.25 581 LEU A N 1
ATOM 4581 C CA . LEU A 1 581 ? 29.691 30.676 -23.981 1.00 92.25 581 LEU A CA 1
ATOM 4582 C C . LEU A 1 581 ? 29.529 29.966 -25.332 1.00 92.25 581 LEU A C 1
ATOM 4584 O O . LEU A 1 581 ? 29.294 30.641 -26.334 1.00 92.25 581 LEU A O 1
ATOM 4588 N N . GLY A 1 582 ? 29.582 28.631 -25.349 1.00 91.81 582 GLY A N 1
ATOM 4589 C CA . GLY A 1 582 ? 29.398 27.802 -26.536 1.00 91.81 582 GLY A CA 1
ATOM 4590 C C . GLY A 1 582 ? 30.700 27.382 -27.210 1.00 91.81 582 GLY A C 1
ATOM 4591 O O . GLY A 1 582 ? 30.666 27.047 -28.391 1.00 91.81 582 GLY A O 1
ATOM 4592 N N . ASN A 1 583 ? 31.830 27.419 -26.508 1.00 96.00 583 ASN A N 1
ATOM 4593 C CA . ASN A 1 583 ? 33.085 26.851 -26.984 1.00 96.00 583 ASN A CA 1
ATOM 4594 C C . ASN A 1 583 ? 33.304 25.468 -26.360 1.00 96.00 583 ASN A C 1
ATOM 4596 O O . ASN A 1 583 ? 33.197 25.279 -25.148 1.00 96.00 583 ASN A O 1
ATOM 4600 N N . PHE A 1 584 ? 33.583 24.494 -27.216 1.00 96.88 584 PHE A N 1
ATOM 4601 C CA . PHE A 1 584 ? 33.938 23.140 -26.829 1.00 96.88 584 PHE A CA 1
ATOM 4602 C C . PHE A 1 584 ? 35.429 22.939 -27.042 1.00 96.88 584 PHE A C 1
ATOM 4604 O O . PHE A 1 584 ? 35.960 23.284 -28.098 1.00 96.88 584 PHE A O 1
ATOM 4611 N N . SER A 1 585 ? 36.091 22.335 -26.062 1.00 95.56 585 SER A N 1
ATOM 4612 C CA . SER A 1 585 ? 37.509 22.004 -26.151 1.00 95.56 585 SER A CA 1
ATOM 4613 C C . SER A 1 585 ? 37.790 20.613 -25.616 1.00 95.56 585 SER A C 1
ATOM 4615 O O . SER A 1 585 ? 37.292 20.251 -24.550 1.00 95.56 585 SER A O 1
ATOM 4617 N N . SER A 1 586 ? 38.629 19.871 -26.330 1.00 95.19 586 SER A N 1
ATOM 4618 C CA . SER A 1 586 ? 39.052 18.517 -25.995 1.00 95.19 586 SER A CA 1
ATOM 4619 C C . SER A 1 586 ? 40.572 18.410 -25.901 1.00 95.19 586 SER A C 1
ATOM 4621 O O . SER A 1 586 ? 41.320 19.083 -26.612 1.00 95.19 586 SER A O 1
ATOM 4623 N N . SER A 1 587 ? 41.034 17.516 -25.029 1.00 93.88 587 SER A N 1
ATOM 4624 C CA . SER A 1 587 ? 42.450 17.198 -24.837 1.00 93.88 587 SER A CA 1
ATOM 4625 C C . SER A 1 587 ? 43.158 16.691 -26.098 1.00 93.88 587 SER A C 1
ATOM 4627 O O . SER A 1 587 ? 44.359 16.919 -26.232 1.00 93.88 587 SER A O 1
ATOM 4629 N N . ASP A 1 588 ? 42.424 16.081 -27.036 1.00 93.06 588 ASP A N 1
ATOM 4630 C CA . ASP A 1 588 ? 42.935 15.655 -28.346 1.00 93.06 588 ASP A CA 1
ATOM 4631 C C . ASP A 1 588 ? 43.058 16.812 -29.351 1.00 93.06 588 ASP A C 1
ATOM 4633 O O . ASP A 1 588 ? 43.301 16.580 -30.530 1.00 93.06 588 ASP A O 1
ATOM 4637 N N . GLY A 1 589 ? 42.885 18.060 -28.913 1.00 90.69 589 GLY A N 1
ATOM 4638 C CA . GLY A 1 589 ? 42.982 19.247 -29.757 1.00 90.69 589 GLY A CA 1
ATOM 4639 C C . GLY A 1 589 ? 41.708 19.594 -30.513 1.00 90.69 589 GLY A C 1
ATOM 4640 O O . GLY A 1 589 ? 41.679 20.634 -31.168 1.00 90.69 589 GLY A O 1
ATOM 4641 N N . PHE A 1 590 ? 40.649 18.781 -30.427 1.00 92.94 590 PHE A N 1
ATOM 4642 C CA . PHE A 1 590 ? 39.391 19.139 -31.065 1.00 92.94 590 PHE A CA 1
ATOM 4643 C C . PHE A 1 590 ? 38.731 20.325 -30.363 1.00 92.94 590 PHE A C 1
ATOM 4645 O O . PHE A 1 590 ? 38.464 20.284 -29.159 1.00 92.94 590 PHE A O 1
ATOM 4652 N N . THR A 1 591 ? 38.417 21.362 -31.134 1.00 93.88 591 THR A N 1
ATOM 4653 C CA . THR A 1 591 ? 37.659 22.518 -30.667 1.00 93.88 591 THR A CA 1
ATOM 4654 C C . THR A 1 591 ? 36.592 22.913 -31.680 1.00 93.88 591 THR A C 1
ATOM 4656 O O . THR A 1 591 ? 36.755 22.723 -32.887 1.00 93.88 591 THR A O 1
ATOM 4659 N N . PHE A 1 592 ? 35.481 23.458 -31.191 1.00 95.00 592 PHE A N 1
ATOM 4660 C CA . PHE A 1 592 ? 34.490 24.124 -32.030 1.00 95.00 592 PHE A CA 1
ATOM 4661 C C . PHE A 1 592 ? 33.773 25.216 -31.243 1.00 95.00 592 PHE A C 1
ATOM 4663 O O . PHE A 1 592 ? 33.679 25.163 -30.016 1.00 95.00 592 PHE A O 1
ATOM 4670 N N . THR A 1 593 ? 33.220 26.185 -31.964 1.00 95.19 593 THR A N 1
ATOM 4671 C CA . THR A 1 593 ? 32.406 27.256 -31.396 1.00 95.19 593 THR A CA 1
ATOM 4672 C C . THR A 1 593 ? 30.997 27.223 -31.970 1.00 95.19 593 THR A C 1
ATOM 4674 O O . THR A 1 593 ? 30.770 26.878 -33.131 1.00 95.19 593 THR A O 1
ATOM 4677 N N . ALA A 1 594 ? 30.029 27.571 -31.130 1.00 94.88 594 ALA A N 1
ATOM 4678 C CA . ALA A 1 594 ? 28.648 27.766 -31.536 1.00 94.88 594 ALA A CA 1
ATOM 4679 C C . ALA A 1 594 ? 28.517 28.950 -32.508 1.00 94.88 594 ALA A C 1
ATOM 4681 O O . ALA A 1 594 ? 29.226 29.948 -32.375 1.00 94.88 594 ALA A O 1
ATOM 4682 N N . ALA A 1 595 ? 27.537 28.905 -33.414 1.00 92.56 595 ALA A N 1
ATOM 4683 C CA . ALA A 1 595 ? 27.208 30.043 -34.277 1.00 92.56 595 ALA A CA 1
ATOM 4684 C C . ALA A 1 595 ? 26.817 31.315 -33.491 1.00 92.56 595 ALA A C 1
ATOM 4686 O O . ALA A 1 595 ? 26.960 32.424 -33.996 1.00 92.56 595 ALA A O 1
ATOM 4687 N N . ASP A 1 596 ? 26.344 31.157 -32.252 1.00 91.31 596 ASP A N 1
ATOM 4688 C CA . ASP A 1 596 ? 25.950 32.231 -31.331 1.00 91.31 596 ASP A CA 1
ATOM 4689 C C . ASP A 1 596 ? 26.962 32.454 -30.187 1.00 91.31 596 ASP A C 1
ATOM 4691 O O . ASP A 1 596 ? 26.601 32.934 -29.101 1.00 91.31 596 ASP A O 1
ATOM 4695 N N . TYR A 1 597 ? 28.223 32.065 -30.412 1.00 92.69 597 TYR A N 1
ATOM 4696 C CA . TYR A 1 597 ? 29.301 32.133 -29.428 1.00 92.69 597 TYR A CA 1
ATOM 4697 C C . TYR A 1 597 ? 29.410 33.511 -28.752 1.00 92.69 597 TYR A C 1
ATOM 4699 O O . TYR A 1 597 ? 29.283 34.556 -29.388 1.00 92.69 597 TYR A O 1
ATOM 4707 N N . GLY A 1 598 ? 29.645 33.507 -27.437 1.00 85.31 598 GLY A N 1
ATOM 4708 C CA . GLY A 1 598 ? 29.756 34.720 -26.614 1.00 85.31 598 GLY A CA 1
ATOM 4709 C C . GLY A 1 598 ? 28.429 35.209 -26.023 1.00 85.31 598 GLY A C 1
ATOM 4710 O O . GLY A 1 598 ? 28.428 35.965 -25.051 1.00 85.31 598 GLY A O 1
ATOM 4711 N N . THR A 1 599 ? 27.293 34.721 -26.527 1.00 85.56 599 THR A N 1
ATOM 4712 C CA . THR A 1 599 ? 25.970 35.021 -25.955 1.00 85.56 599 THR A CA 1
ATOM 4713 C C . THR A 1 599 ? 25.694 34.118 -24.752 1.00 85.56 599 THR A C 1
ATOM 4715 O O . THR A 1 599 ? 25.960 32.917 -24.807 1.00 85.56 599 THR A O 1
ATOM 4718 N N . ARG A 1 600 ? 25.135 34.654 -23.659 1.00 83.81 600 ARG A N 1
ATOM 4719 C CA . ARG A 1 600 ? 24.723 33.863 -22.484 1.00 83.81 600 ARG A CA 1
ATOM 4720 C C . ARG A 1 600 ? 23.312 33.308 -22.684 1.00 83.81 600 ARG A C 1
ATOM 4722 O O . ARG A 1 600 ? 22.336 33.967 -22.351 1.00 83.81 600 ARG A O 1
ATOM 4729 N N . VAL A 1 601 ? 23.229 32.102 -23.238 1.00 90.25 601 VAL A N 1
ATOM 4730 C CA . VAL A 1 601 ? 21.980 31.370 -23.510 1.00 90.25 601 VAL A CA 1
ATOM 4731 C C . VAL A 1 601 ? 22.050 29.964 -22.916 1.00 90.25 601 VAL A C 1
ATOM 4733 O O . VAL A 1 601 ? 23.136 29.477 -22.594 1.00 90.25 601 VAL A O 1
ATOM 4736 N N . GLN A 1 602 ? 20.909 29.289 -22.769 1.00 91.00 602 GLN A N 1
ATOM 4737 C CA . GLN A 1 602 ? 20.903 27.889 -22.345 1.00 91.00 602 GLN A CA 1
ATOM 4738 C C . GLN A 1 602 ? 21.470 27.008 -23.458 1.00 91.00 602 GLN A C 1
ATOM 4740 O O . GLN A 1 602 ? 21.097 27.157 -24.623 1.00 91.00 602 GLN A O 1
ATOM 4745 N N . ARG A 1 603 ? 22.362 26.082 -23.093 1.00 92.25 603 ARG A N 1
ATOM 4746 C CA . ARG A 1 603 ? 23.067 25.213 -24.040 1.00 92.25 603 ARG A CA 1
ATOM 4747 C C . ARG A 1 603 ? 23.025 23.755 -23.618 1.00 92.25 603 ARG A C 1
ATOM 4749 O O . ARG A 1 603 ? 23.007 23.453 -22.427 1.00 92.25 603 ARG A O 1
ATOM 4756 N N . ARG A 1 604 ? 23.040 22.864 -24.608 1.00 95.00 604 ARG A N 1
ATOM 4757 C CA . ARG A 1 604 ? 23.251 21.424 -24.422 1.00 95.00 604 ARG A CA 1
ATOM 4758 C C . ARG A 1 604 ? 23.896 20.816 -25.663 1.00 95.00 604 ARG A C 1
ATOM 4760 O O . ARG A 1 604 ? 23.442 21.081 -26.776 1.00 95.00 604 ARG A O 1
ATOM 4767 N N . LEU A 1 605 ? 24.932 20.008 -25.479 1.00 97.12 605 LEU A N 1
ATOM 4768 C CA . LEU A 1 605 ? 25.528 19.211 -26.547 1.00 97.12 605 LEU A CA 1
ATOM 4769 C C . LEU A 1 605 ? 24.915 17.817 -26.485 1.00 97.12 605 LEU A C 1
ATOM 4771 O O . LEU A 1 605 ? 24.996 17.165 -25.453 1.00 97.12 605 LEU A O 1
ATOM 4775 N N . LYS A 1 606 ? 24.266 17.371 -27.555 1.00 96.75 606 LYS A N 1
ATOM 4776 C CA . LYS A 1 606 ? 23.493 16.132 -27.559 1.00 96.75 606 LYS A CA 1
ATOM 4777 C C . LYS A 1 606 ? 23.924 15.224 -28.701 1.00 96.75 606 LYS A C 1
ATOM 4779 O O . LYS A 1 606 ? 24.052 15.682 -29.835 1.00 96.75 606 LYS A O 1
ATOM 4784 N N . LEU A 1 607 ? 24.116 13.943 -28.401 1.00 97.00 607 LEU A N 1
ATOM 4785 C CA . LEU A 1 607 ? 24.205 12.887 -29.400 1.00 97.00 607 LEU A CA 1
ATOM 4786 C C . LEU A 1 607 ? 22.784 12.432 -29.740 1.00 97.00 607 LEU A C 1
ATOM 4788 O O . LEU A 1 607 ? 22.133 11.728 -28.967 1.00 97.00 607 LEU A O 1
ATOM 4792 N N . ASP A 1 608 ? 22.278 12.895 -30.877 1.00 93.12 608 ASP A N 1
ATOM 4793 C CA . ASP A 1 608 ? 20.903 12.627 -31.277 1.00 93.12 608 ASP A CA 1
ATOM 4794 C C . ASP A 1 608 ? 20.691 11.165 -31.697 1.00 93.12 608 ASP A C 1
ATOM 4796 O O . ASP A 1 608 ? 21.631 10.415 -31.965 1.00 93.12 608 ASP A O 1
ATOM 4800 N N . VAL A 1 609 ? 19.416 10.767 -31.773 1.00 89.88 609 VAL A N 1
ATOM 4801 C CA . VAL A 1 609 ? 18.967 9.418 -32.187 1.00 89.88 609 VAL A CA 1
ATOM 4802 C C . VAL A 1 609 ? 19.497 9.006 -33.558 1.00 89.88 609 VAL A C 1
ATOM 4804 O O . VAL A 1 609 ? 19.524 7.831 -33.899 1.00 89.88 609 VAL A O 1
ATOM 4807 N N . ASP A 1 610 ? 19.910 9.990 -34.347 1.00 87.62 610 ASP A N 1
ATOM 4808 C CA . ASP A 1 610 ? 20.429 9.813 -35.683 1.00 87.62 610 ASP A CA 1
ATOM 4809 C C . ASP A 1 610 ? 21.957 9.802 -35.755 1.00 87.62 610 ASP A C 1
ATOM 4811 O O . ASP A 1 610 ? 22.513 9.989 -36.832 1.00 87.62 610 ASP A O 1
ATOM 4815 N N . GLY A 1 611 ? 22.631 9.666 -34.612 1.00 91.25 611 GLY A N 1
ATOM 4816 C CA . GLY A 1 611 ? 24.084 9.576 -34.516 1.00 91.25 611 GLY A CA 1
ATOM 4817 C C . GLY A 1 611 ? 24.828 10.885 -34.758 1.00 91.25 611 GLY A C 1
ATOM 4818 O O . GLY A 1 611 ? 26.059 10.896 -34.752 1.00 91.25 611 GLY A O 1
ATOM 4819 N N . ASN A 1 612 ? 24.137 12.006 -34.959 1.00 94.06 612 ASN A N 1
ATOM 4820 C CA . ASN A 1 612 ? 24.804 13.292 -35.115 1.00 94.06 612 ASN A CA 1
ATOM 4821 C C . ASN A 1 612 ? 24.979 13.963 -33.748 1.00 94.06 612 ASN A C 1
ATOM 4823 O O . ASN A 1 612 ? 24.046 14.035 -32.946 1.00 94.06 612 ASN A O 1
ATOM 4827 N N . LEU A 1 613 ? 26.173 14.488 -33.498 1.00 96.06 613 LEU A N 1
ATOM 4828 C CA . LEU A 1 613 ? 26.455 15.304 -32.325 1.00 96.06 613 LEU A CA 1
ATOM 4829 C C . LEU A 1 613 ? 26.107 16.764 -32.636 1.00 96.06 613 LEU A C 1
ATOM 4831 O O . LEU A 1 613 ? 26.700 17.369 -33.532 1.00 96.06 613 LEU A O 1
ATOM 4835 N N . ARG A 1 614 ? 25.149 17.333 -31.902 1.00 96.38 614 ARG A N 1
ATOM 4836 C CA . ARG A 1 614 ? 24.644 18.693 -32.131 1.00 96.38 614 ARG A CA 1
ATOM 4837 C C . ARG A 1 614 ? 24.687 19.534 -30.867 1.00 96.38 614 ARG A C 1
ATOM 4839 O O . ARG A 1 614 ? 24.271 19.092 -29.797 1.00 96.38 614 ARG A O 1
ATOM 4846 N N . LEU A 1 615 ? 25.152 20.770 -31.004 1.00 96.75 615 LEU A N 1
ATOM 4847 C CA . LEU A 1 615 ? 25.000 21.792 -29.981 1.00 96.75 615 LEU A CA 1
ATOM 4848 C C . LEU A 1 615 ? 23.678 22.517 -30.206 1.00 96.75 615 LEU A C 1
ATOM 4850 O O . LEU A 1 615 ? 23.417 23.058 -31.284 1.00 96.75 615 LEU A O 1
ATOM 4854 N N . TYR A 1 616 ? 22.863 22.542 -29.162 1.00 96.00 616 TYR A N 1
ATOM 4855 C CA . TYR A 1 616 ? 21.605 23.258 -29.142 1.00 96.00 616 TYR A CA 1
ATOM 4856 C C . TYR A 1 616 ? 21.706 24.488 -28.251 1.00 96.00 616 TYR A C 1
ATOM 4858 O O . TYR A 1 616 ? 22.152 24.392 -27.106 1.00 96.00 616 TYR A O 1
ATOM 4866 N N . SER A 1 617 ? 21.212 25.612 -28.761 1.00 94.00 617 SER A N 1
ATOM 4867 C 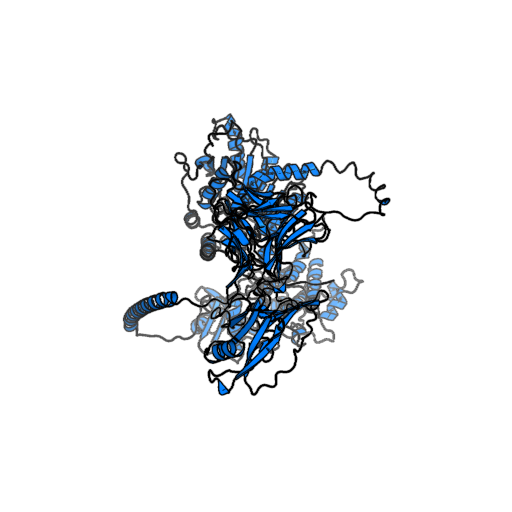CA . SER A 1 617 ? 21.076 26.870 -28.033 1.00 94.00 617 SER A CA 1
ATOM 4868 C C . SER A 1 617 ? 19.602 27.230 -27.848 1.00 94.00 617 SER A C 1
ATOM 4870 O O . SER A 1 617 ? 18.761 26.964 -28.713 1.00 94.00 617 SER A O 1
ATOM 4872 N N . ARG A 1 618 ? 19.276 27.850 -26.714 1.00 90.50 618 ARG A N 1
ATOM 4873 C CA . ARG A 1 618 ? 17.944 28.383 -26.413 1.00 90.50 618 ARG A CA 1
ATOM 4874 C C . ARG A 1 618 ? 18.068 29.692 -25.643 1.00 90.50 618 ARG A C 1
ATOM 4876 O O . ARG A 1 618 ? 18.639 29.707 -24.557 1.00 90.50 618 ARG A O 1
ATOM 4883 N N . ALA A 1 619 ? 17.500 30.761 -26.203 1.00 80.31 619 ALA A N 1
ATOM 4884 C CA . ALA A 1 619 ? 17.559 32.104 -25.626 1.00 80.31 619 ALA A CA 1
ATOM 4885 C C . ALA A 1 619 ? 16.917 32.168 -24.229 1.00 80.31 619 ALA A C 1
ATOM 4887 O O . ALA A 1 619 ? 17.613 32.462 -23.267 1.00 80.31 619 ALA A O 1
ATOM 4888 N N . ASP A 1 620 ? 15.635 31.794 -24.114 1.00 74.44 620 ASP A N 1
ATOM 4889 C CA . ASP A 1 620 ? 14.852 31.878 -22.872 1.00 74.44 620 ASP A CA 1
ATOM 4890 C C . ASP A 1 620 ? 13.917 30.668 -22.683 1.00 74.44 620 ASP A C 1
ATOM 4892 O O . ASP A 1 620 ? 13.687 29.875 -23.606 1.00 74.44 620 ASP A O 1
ATOM 4896 N N . ARG A 1 621 ? 13.324 30.543 -21.483 1.00 69.06 621 ARG A N 1
ATOM 4897 C CA . ARG A 1 621 ? 12.305 29.521 -21.170 1.00 69.06 621 ARG A CA 1
ATOM 4898 C C . ARG A 1 621 ? 11.111 29.629 -22.132 1.00 69.06 621 ARG A C 1
ATOM 4900 O O . ARG A 1 621 ? 10.637 30.722 -22.424 1.00 69.06 621 ARG A O 1
ATOM 4907 N N . GLY A 1 622 ? 10.623 28.490 -22.629 1.00 64.19 622 GLY A N 1
ATOM 4908 C CA . GLY A 1 622 ? 9.484 28.420 -23.560 1.00 64.19 622 GLY A CA 1
ATOM 4909 C C . GLY A 1 622 ? 9.817 28.684 -25.036 1.00 64.19 622 GLY A C 1
ATOM 4910 O O . GLY A 1 622 ? 8.943 28.559 -25.892 1.00 64.19 622 GLY A O 1
ATOM 4911 N N . ARG A 1 623 ? 11.073 29.017 -25.373 1.00 76.94 623 ARG A N 1
ATOM 4912 C CA . ARG A 1 623 ? 11.537 29.112 -26.768 1.00 76.94 623 ARG A CA 1
ATOM 4913 C C . ARG A 1 623 ? 12.016 27.753 -27.292 1.00 76.94 623 ARG A C 1
ATOM 4915 O O . ARG A 1 623 ? 12.464 26.895 -26.534 1.00 76.94 623 ARG A O 1
ATOM 4922 N N . LYS A 1 624 ? 11.938 27.559 -28.612 1.00 84.50 624 LYS A N 1
ATOM 4923 C CA . LYS A 1 624 ? 12.379 26.327 -29.283 1.00 84.50 624 LYS A CA 1
ATOM 4924 C C . LYS A 1 624 ? 13.909 26.230 -29.276 1.00 84.50 624 LYS A C 1
ATOM 4926 O O . LYS A 1 624 ? 14.591 27.230 -29.481 1.00 84.50 624 LYS A O 1
ATOM 4931 N N . TRP A 1 625 ? 14.433 25.023 -29.077 1.00 90.81 625 TRP A N 1
ATOM 4932 C CA . TRP A 1 625 ? 15.857 24.736 -29.254 1.00 90.81 625 TRP A CA 1
ATOM 4933 C C . TRP A 1 625 ? 16.261 24.891 -30.722 1.00 90.81 625 TRP A C 1
ATOM 4935 O O . TRP A 1 625 ? 15.610 24.326 -31.603 1.00 90.81 625 TRP A O 1
ATOM 4945 N N . ILE A 1 626 ? 17.343 25.625 -30.969 1.00 92.69 626 ILE A N 1
ATOM 4946 C CA . ILE A 1 626 ? 17.951 25.779 -32.294 1.00 92.69 626 ILE A CA 1
ATOM 4947 C C . ILE A 1 626 ? 19.310 25.085 -32.321 1.00 92.69 626 ILE A C 1
ATOM 4949 O O . ILE A 1 626 ? 20.031 25.100 -31.326 1.00 92.69 626 ILE A O 1
ATOM 4953 N N . VAL A 1 627 ? 19.655 24.467 -33.448 1.00 93.62 627 VAL A N 1
ATOM 4954 C CA . VAL A 1 627 ? 20.986 23.880 -33.651 1.00 93.62 627 VAL A CA 1
ATOM 4955 C C . VAL A 1 627 ? 21.954 25.021 -33.955 1.00 93.62 627 VAL A C 1
ATOM 4957 O O . VAL A 1 627 ? 21.821 25.674 -34.987 1.00 93.62 627 VAL A O 1
ATOM 4960 N N . SER A 1 628 ? 22.901 25.278 -33.055 1.00 94.06 628 SER A N 1
ATOM 4961 C CA . SER A 1 628 ? 23.938 26.307 -33.220 1.00 94.06 628 SER A CA 1
ATOM 4962 C C . SER A 1 628 ? 25.262 25.732 -33.723 1.00 94.06 628 SER A C 1
ATOM 4964 O O . SER A 1 628 ? 26.104 26.486 -34.206 1.00 94.06 628 SER A O 1
ATOM 4966 N N . TRP A 1 629 ? 25.441 24.409 -33.650 1.00 95.56 629 TRP A N 1
ATOM 4967 C CA . TRP A 1 629 ? 26.543 23.676 -34.274 1.00 95.56 629 TRP A CA 1
ATOM 4968 C C . TRP A 1 629 ? 26.183 22.189 -34.444 1.00 95.56 629 TRP A C 1
ATOM 4970 O O . TRP A 1 629 ? 25.392 21.649 -33.670 1.00 95.56 629 TRP A O 1
ATOM 4980 N N . GLN A 1 630 ? 26.767 21.511 -35.432 1.00 94.44 630 GLN A N 1
ATOM 4981 C CA . GLN A 1 630 ? 26.665 20.058 -35.602 1.00 94.44 630 GLN A CA 1
ATOM 4982 C C . GLN A 1 630 ? 27.951 19.483 -36.196 1.00 94.44 630 GLN A C 1
ATOM 4984 O O . GLN A 1 630 ? 28.617 20.159 -36.980 1.00 94.44 630 GLN A O 1
ATOM 4989 N N . VAL A 1 631 ? 28.271 18.233 -35.858 1.00 92.56 631 VAL A N 1
ATOM 4990 C CA . VAL A 1 631 ? 29.503 17.574 -36.319 1.00 92.56 631 VAL A CA 1
ATOM 4991 C C . VAL A 1 631 ? 29.436 17.145 -37.786 1.00 92.56 631 VAL A C 1
ATOM 4993 O O . VAL A 1 631 ? 30.410 17.317 -38.512 1.00 92.56 631 VAL A O 1
ATOM 4996 N N . MET A 1 632 ? 28.290 16.621 -38.235 1.00 89.06 632 MET A N 1
ATOM 4997 C CA . MET A 1 632 ? 28.079 16.185 -39.619 1.00 89.06 632 MET A CA 1
ATOM 4998 C C . MET A 1 632 ? 27.044 17.081 -40.294 1.00 89.06 632 MET A C 1
ATOM 5000 O O . MET A 1 632 ? 25.875 17.097 -39.902 1.00 89.06 632 MET A O 1
ATOM 5004 N N . SER A 1 633 ? 27.464 17.811 -41.327 1.00 85.00 633 SER A N 1
ATOM 5005 C CA . SER A 1 633 ? 26.570 18.588 -42.195 1.00 85.00 633 SER A CA 1
ATOM 5006 C C . SER A 1 633 ? 25.778 17.706 -43.160 1.00 85.00 633 SER A C 1
ATOM 5008 O O . SER A 1 633 ? 24.672 18.079 -43.540 1.00 85.00 633 SER A O 1
ATOM 5010 N N . GLU A 1 634 ? 26.323 16.540 -43.519 1.00 84.81 634 GLU A N 1
ATOM 5011 C CA . GLU A 1 634 ? 25.725 15.557 -44.425 1.00 84.81 634 GLU A CA 1
ATOM 5012 C C . GLU A 1 634 ? 25.176 14.356 -43.636 1.00 84.81 634 GLU A C 1
ATOM 5014 O O . GLU A 1 634 ? 25.925 13.445 -43.272 1.00 84.81 634 GLU A O 1
ATOM 5019 N N . PRO A 1 635 ? 23.859 14.302 -43.362 1.00 85.19 635 PRO A N 1
ATOM 5020 C CA . PRO A 1 635 ? 23.302 13.345 -42.406 1.00 85.19 635 PRO A CA 1
ATOM 5021 C C . PRO A 1 635 ? 23.382 11.876 -42.837 1.00 85.19 635 PRO A C 1
ATOM 5023 O O . PRO A 1 635 ? 23.280 10.999 -41.985 1.00 85.19 635 PRO A O 1
ATOM 5026 N N . CYS A 1 636 ? 23.517 11.599 -44.138 1.00 88.69 636 CYS A N 1
ATOM 5027 C CA . CYS A 1 636 ? 23.614 10.235 -44.667 1.00 88.69 636 CYS A CA 1
ATOM 5028 C C . CYS A 1 636 ? 25.032 9.645 -44.607 1.00 88.69 636 CYS A C 1
ATOM 5030 O O . CYS A 1 636 ? 25.176 8.446 -44.814 1.00 88.69 636 CYS A O 1
ATOM 5032 N N . ARG A 1 637 ? 26.064 10.447 -44.298 1.00 88.06 637 ARG A N 1
ATOM 5033 C CA . ARG A 1 637 ? 27.425 9.934 -44.054 1.00 88.06 637 ARG A CA 1
ATOM 5034 C C . ARG A 1 637 ? 27.569 9.269 -42.685 1.00 88.06 637 ARG A C 1
ATOM 5036 O O . ARG A 1 637 ? 28.544 8.572 -42.431 1.00 88.06 637 ARG A O 1
ATOM 5043 N N . ILE A 1 638 ? 26.604 9.488 -41.796 1.00 90.94 638 ILE A N 1
ATOM 5044 C CA . ILE A 1 638 ? 26.546 8.820 -40.500 1.00 90.94 638 ILE A CA 1
ATOM 5045 C C . ILE A 1 638 ? 26.265 7.334 -40.735 1.00 90.94 638 ILE A C 1
ATOM 5047 O O . ILE A 1 638 ? 25.360 6.965 -41.483 1.00 90.94 638 ILE A O 1
ATOM 5051 N N . HIS A 1 639 ? 27.054 6.472 -40.101 1.00 90.69 639 HIS A N 1
ATOM 5052 C CA . HIS A 1 639 ? 26.926 5.028 -40.273 1.00 90.69 639 HIS A CA 1
ATOM 5053 C C . HIS A 1 639 ? 25.646 4.489 -39.622 1.00 90.69 639 HIS A C 1
ATOM 5055 O O . HIS A 1 639 ? 25.111 5.076 -38.685 1.00 90.69 639 HIS A O 1
ATOM 5061 N N . GLY A 1 640 ? 25.128 3.369 -40.126 1.00 86.88 640 GLY A N 1
ATOM 5062 C CA . GLY A 1 640 ? 23.970 2.691 -39.532 1.00 86.88 640 GLY A CA 1
ATOM 5063 C C . GLY A 1 640 ? 22.623 3.425 -39.612 1.00 86.88 640 GLY A C 1
ATOM 5064 O O . GLY A 1 640 ? 21.667 2.968 -38.993 1.00 86.88 640 GLY A O 1
ATOM 5065 N N . ILE A 1 641 ? 22.526 4.533 -40.363 1.00 87.06 641 ILE A N 1
ATOM 5066 C CA . ILE A 1 641 ? 21.260 5.259 -40.593 1.00 87.06 641 ILE A CA 1
ATOM 5067 C C . ILE A 1 641 ? 20.240 4.379 -41.316 1.00 87.06 641 ILE A C 1
ATOM 5069 O O . ILE A 1 641 ? 19.071 4.337 -40.944 1.00 87.06 641 ILE A O 1
ATOM 5073 N N . CYS A 1 642 ? 20.700 3.692 -42.358 1.00 87.62 642 CYS A N 1
ATOM 5074 C CA . CYS A 1 642 ? 19.945 2.655 -43.033 1.00 87.62 642 CYS A CA 1
ATOM 5075 C C . CYS A 1 642 ? 20.694 1.338 -42.830 1.00 87.62 642 CYS A C 1
ATOM 5077 O O . CYS A 1 642 ? 21.929 1.306 -42.853 1.00 87.62 642 CYS A O 1
ATOM 5079 N N . GLY A 1 643 ? 19.949 0.265 -42.593 1.00 87.19 643 GLY A N 1
ATOM 5080 C CA . GLY A 1 643 ? 20.515 -1.044 -42.326 1.00 87.19 643 GLY A CA 1
ATOM 5081 C C . GLY A 1 643 ? 21.195 -1.682 -43.545 1.00 87.19 643 GLY A C 1
ATOM 5082 O O . GLY A 1 643 ? 21.309 -1.083 -44.619 1.00 87.19 643 GLY A O 1
ATOM 5083 N N . PRO A 1 644 ? 21.644 -2.933 -43.413 1.00 90.38 644 PRO A N 1
ATOM 5084 C CA . PRO A 1 644 ? 22.325 -3.656 -44.481 1.00 90.38 644 PRO A CA 1
ATOM 5085 C C . PRO A 1 644 ? 21.556 -3.688 -45.806 1.00 90.38 644 PRO A C 1
ATOM 5087 O O . PRO A 1 644 ? 20.331 -3.766 -45.825 1.00 90.38 644 PRO A O 1
ATOM 5090 N N . ASN A 1 645 ? 22.284 -3.687 -46.925 1.00 91.44 645 ASN A N 1
ATOM 5091 C CA . ASN A 1 645 ? 21.739 -3.753 -48.289 1.00 91.44 645 ASN A CA 1
ATOM 5092 C C . ASN A 1 645 ? 20.747 -2.625 -48.642 1.00 91.44 645 ASN A C 1
ATOM 5094 O O . ASN A 1 645 ? 19.875 -2.798 -49.498 1.00 91.44 645 ASN A O 1
ATOM 5098 N N . SER A 1 646 ? 20.871 -1.474 -47.987 1.00 91.94 646 SER A N 1
ATOM 5099 C CA . SER A 1 646 ? 20.033 -0.299 -48.222 1.00 91.94 646 SER A CA 1
ATOM 5100 C C . SER A 1 646 ? 20.880 0.967 -48.347 1.00 91.94 646 SER A C 1
ATOM 5102 O O . SER A 1 646 ? 22.069 0.965 -48.016 1.00 91.94 646 SER A O 1
ATOM 5104 N N . VAL A 1 647 ? 20.282 2.031 -48.884 1.00 91.56 647 VAL A N 1
ATOM 5105 C CA . VAL A 1 647 ? 20.966 3.293 -49.188 1.00 91.56 647 VAL A CA 1
ATOM 5106 C C . VAL A 1 647 ? 20.211 4.471 -48.577 1.00 91.56 647 VAL A C 1
ATOM 5108 O O . VAL A 1 647 ? 18.998 4.595 -48.746 1.00 91.56 647 VAL A O 1
ATOM 5111 N N . CYS A 1 648 ? 20.943 5.361 -47.905 1.00 91.50 648 CYS A N 1
ATOM 5112 C CA . CYS A 1 648 ? 20.444 6.646 -47.424 1.00 91.50 648 CYS A CA 1
ATOM 5113 C C . CYS A 1 648 ? 20.523 7.708 -48.520 1.00 91.50 648 CYS A C 1
ATOM 5115 O O . CYS A 1 648 ? 21.570 7.913 -49.125 1.00 91.50 648 CYS A O 1
ATOM 5117 N N . SER A 1 649 ? 19.443 8.445 -48.735 1.00 88.38 649 SER A N 1
ATOM 5118 C CA . SER A 1 649 ? 19.424 9.675 -49.529 1.00 88.38 649 SER A CA 1
ATOM 5119 C C . SER A 1 649 ? 18.927 10.832 -48.678 1.00 88.38 649 SER A C 1
ATOM 5121 O O . SER A 1 649 ? 18.103 10.643 -47.786 1.00 88.38 649 SER A O 1
ATOM 5123 N N . TYR A 1 650 ? 19.426 12.034 -48.945 1.00 83.81 650 TYR A N 1
ATOM 5124 C CA . TYR A 1 650 ? 18.972 13.247 -48.280 1.00 83.81 650 TYR A CA 1
ATOM 5125 C C . TYR A 1 650 ? 18.468 14.247 -49.317 1.00 83.81 650 TYR A C 1
ATOM 5127 O O . TYR A 1 650 ? 19.171 14.558 -50.277 1.00 83.81 650 TYR A O 1
ATOM 5135 N N . ASP A 1 651 ? 17.256 14.750 -49.106 1.00 76.50 651 ASP A N 1
ATOM 5136 C CA . ASP A 1 651 ? 16.643 15.814 -49.897 1.00 76.50 651 ASP A CA 1
ATOM 5137 C C . ASP A 1 651 ? 16.230 16.950 -48.952 1.00 76.50 651 ASP A C 1
ATOM 5139 O O . ASP A 1 651 ? 15.573 16.717 -47.938 1.00 76.50 651 ASP A O 1
ATOM 5143 N N . GLY A 1 652 ? 16.606 18.189 -49.279 1.00 69.06 652 GLY A N 1
ATOM 5144 C CA . GLY A 1 652 ? 16.361 19.360 -48.433 1.00 69.06 652 GLY A CA 1
ATOM 5145 C C . GLY A 1 652 ? 14.880 19.635 -48.153 1.00 69.06 652 GLY A C 1
ATOM 5146 O O . GLY A 1 652 ? 14.564 20.246 -47.137 1.00 69.06 652 GLY A O 1
ATOM 5147 N N . SER A 1 653 ? 13.972 19.161 -49.013 1.00 67.50 653 SER A N 1
ATOM 5148 C CA . SER A 1 653 ? 12.520 19.294 -48.810 1.00 67.50 653 SER A CA 1
ATOM 5149 C C . SER A 1 653 ? 11.899 18.135 -48.023 1.00 67.50 653 SER A C 1
ATOM 5151 O O . SER A 1 653 ? 10.889 18.305 -47.342 1.00 67.50 653 SER A O 1
ATOM 5153 N N . SER A 1 654 ? 12.515 16.957 -48.102 1.00 63.78 654 SER A N 1
ATOM 5154 C CA . SER A 1 654 ? 11.925 15.690 -47.671 1.00 63.78 654 SER A CA 1
ATOM 5155 C C . SER A 1 654 ? 12.650 15.017 -46.503 1.00 63.78 654 SER A C 1
ATOM 5157 O O . SER A 1 654 ? 12.173 14.006 -45.988 1.00 63.78 654 SER A O 1
ATOM 5159 N N . GLY A 1 655 ? 13.811 15.538 -46.104 1.00 77.25 655 GLY A N 1
ATOM 5160 C CA . GLY A 1 655 ? 14.685 14.930 -45.111 1.00 77.25 655 GLY A CA 1
ATOM 5161 C C . GLY A 1 655 ? 15.432 13.702 -45.639 1.00 77.25 655 GLY A C 1
ATOM 5162 O O . GLY A 1 655 ? 15.627 13.523 -46.843 1.00 77.25 655 GLY A O 1
ATOM 5163 N N . ARG A 1 656 ? 15.892 12.853 -44.712 1.00 83.44 656 ARG A N 1
ATOM 5164 C CA . ARG A 1 656 ? 16.536 11.576 -45.046 1.00 83.44 656 ARG A CA 1
ATOM 5165 C C . ARG A 1 656 ? 15.504 10.534 -45.459 1.00 83.44 656 ARG A C 1
ATOM 5167 O O . ARG A 1 656 ? 14.452 10.428 -44.835 1.00 83.44 656 ARG A O 1
ATOM 5174 N N . ARG A 1 657 ? 15.857 9.708 -46.438 1.00 85.25 657 ARG A N 1
ATOM 5175 C CA . ARG A 1 657 ? 15.089 8.542 -46.874 1.00 85.25 657 ARG A CA 1
ATOM 5176 C C . ARG A 1 657 ? 16.009 7.351 -47.080 1.00 85.25 657 ARG A C 1
ATOM 5178 O O . ARG A 1 657 ? 17.023 7.476 -47.766 1.00 85.25 657 ARG A O 1
ATOM 5185 N N . CYS A 1 658 ? 15.619 6.209 -46.532 1.00 88.31 658 CYS A N 1
ATOM 5186 C CA . CYS A 1 658 ? 16.238 4.925 -46.824 1.00 88.31 658 CYS A CA 1
ATOM 5187 C C . CYS A 1 658 ? 15.465 4.227 -47.948 1.00 88.31 658 CYS A C 1
ATOM 5189 O O . CYS A 1 658 ? 14.242 4.336 -48.015 1.00 88.31 658 CYS A O 1
ATOM 5191 N N . TYR A 1 659 ? 16.172 3.530 -48.832 1.00 88.50 659 TYR A N 1
ATOM 5192 C CA . TYR A 1 659 ? 15.566 2.652 -49.832 1.00 88.50 659 TYR A CA 1
ATOM 5193 C C . TYR A 1 659 ? 16.406 1.387 -50.019 1.00 88.50 659 TYR A C 1
ATOM 5195 O O . TYR A 1 659 ? 17.628 1.400 -49.846 1.00 88.50 659 TYR A O 1
ATOM 5203 N N . CYS A 1 660 ? 15.745 0.280 -50.354 1.00 90.75 660 CYS A N 1
ATOM 5204 C CA . CYS A 1 660 ? 16.424 -0.978 -50.642 1.00 90.75 660 CYS A CA 1
ATOM 5205 C C . CYS A 1 660 ? 17.114 -0.940 -52.005 1.00 90.75 660 CYS A C 1
ATOM 5207 O O . CYS A 1 660 ? 16.653 -0.288 -52.945 1.00 90.75 660 CYS A O 1
ATOM 5209 N N . LEU A 1 661 ? 18.216 -1.681 -52.121 1.00 89.62 661 LEU A N 1
ATOM 5210 C CA . LEU A 1 661 ? 18.851 -1.927 -53.412 1.00 89.62 661 LEU A CA 1
ATOM 5211 C C . LEU A 1 661 ? 17.896 -2.693 -54.353 1.00 89.62 661 LEU A C 1
ATOM 5213 O O . LEU A 1 661 ? 17.076 -3.481 -53.882 1.00 89.62 661 LEU A O 1
ATOM 5217 N N . PRO A 1 662 ? 17.997 -2.529 -55.685 1.00 86.00 662 PRO A N 1
ATOM 5218 C CA . PRO A 1 662 ? 17.125 -3.256 -56.608 1.00 86.00 662 PRO A CA 1
ATOM 5219 C C . PRO A 1 662 ? 17.268 -4.782 -56.471 1.00 86.00 662 PRO A C 1
ATOM 5221 O O . PRO A 1 662 ? 18.379 -5.312 -56.470 1.00 86.00 662 PRO A O 1
ATOM 5224 N N . GLY A 1 663 ? 16.135 -5.486 -56.363 1.00 82.12 663 GLY A N 1
ATOM 5225 C CA . GLY A 1 663 ? 16.086 -6.931 -56.087 1.00 82.12 663 GLY A CA 1
ATOM 5226 C C . GLY A 1 663 ? 16.206 -7.308 -54.603 1.00 82.12 663 GLY A C 1
ATOM 5227 O O . GLY A 1 663 ? 16.302 -8.493 -54.278 1.00 82.12 663 GLY A O 1
ATOM 5228 N N . PHE A 1 664 ? 16.206 -6.316 -53.711 1.00 88.62 664 PHE A N 1
ATOM 5229 C CA . PHE A 1 664 ? 16.133 -6.495 -52.267 1.00 88.62 664 PHE A CA 1
ATOM 5230 C C . PHE A 1 664 ? 14.806 -5.944 -51.756 1.00 88.62 664 PHE A C 1
ATOM 5232 O O . PHE A 1 664 ? 14.348 -4.889 -52.195 1.00 88.62 664 PHE A O 1
ATOM 5239 N N . ARG A 1 665 ? 14.221 -6.642 -50.787 1.00 87.06 665 ARG A N 1
ATOM 5240 C CA . ARG A 1 665 ? 13.021 -6.213 -50.072 1.00 87.06 665 ARG A CA 1
ATOM 5241 C C . ARG A 1 665 ? 13.372 -5.800 -48.657 1.00 87.06 665 ARG A C 1
ATOM 5243 O O . ARG A 1 665 ? 14.315 -6.324 -48.065 1.00 87.06 665 ARG A O 1
ATOM 5250 N N . ILE A 1 666 ? 12.610 -4.871 -48.107 1.00 86.19 666 ILE A N 1
ATOM 5251 C CA . ILE A 1 666 ? 12.785 -4.450 -46.721 1.00 86.19 666 ILE A CA 1
ATOM 5252 C C . ILE A 1 666 ? 12.470 -5.613 -45.772 1.00 86.19 666 ILE A C 1
ATOM 5254 O O . ILE A 1 666 ? 11.516 -6.355 -46.007 1.00 86.19 666 ILE A O 1
ATOM 5258 N N . LYS A 1 667 ? 13.283 -5.795 -44.722 1.00 84.69 667 LYS A N 1
ATOM 5259 C CA . LYS A 1 667 ? 13.015 -6.824 -43.703 1.00 84.69 667 LYS A CA 1
ATOM 5260 C C . LYS A 1 667 ? 11.818 -6.442 -42.832 1.00 84.69 667 LYS A C 1
ATOM 5262 O O . LYS A 1 667 ? 10.983 -7.290 -42.537 1.00 84.69 667 LYS A O 1
ATOM 5267 N N . ASP A 1 668 ? 11.744 -5.170 -42.443 1.00 78.94 668 ASP A N 1
ATOM 5268 C CA . ASP A 1 668 ? 10.680 -4.619 -41.607 1.00 78.94 668 ASP A CA 1
ATOM 5269 C C . ASP A 1 668 ? 10.377 -3.168 -42.010 1.00 78.94 668 ASP A C 1
ATOM 5271 O O . ASP A 1 668 ? 11.274 -2.329 -42.058 1.00 78.94 668 ASP A O 1
ATOM 5275 N N . LEU A 1 669 ? 9.107 -2.870 -42.300 1.00 74.19 669 LEU A N 1
ATOM 5276 C CA . LEU A 1 669 ? 8.647 -1.527 -42.674 1.00 74.19 669 LEU A CA 1
ATOM 5277 C C . LEU A 1 669 ? 8.727 -0.515 -41.520 1.00 74.19 669 LEU A C 1
ATOM 5279 O O . LEU A 1 669 ? 8.740 0.689 -41.775 1.00 74.19 669 LEU A O 1
ATOM 5283 N N . SER A 1 670 ? 8.764 -0.989 -40.272 1.00 69.12 670 SER A N 1
ATOM 5284 C CA . SER A 1 670 ? 8.787 -0.157 -39.066 1.00 69.12 670 SER A CA 1
ATOM 5285 C C . SER A 1 670 ? 10.198 0.259 -38.629 1.00 69.12 670 SER A C 1
ATOM 5287 O O . SER A 1 670 ? 10.354 1.321 -38.025 1.00 69.12 670 SER A O 1
ATOM 5289 N N . ASP A 1 671 ? 11.231 -0.517 -38.980 1.00 74.69 671 ASP A N 1
ATOM 5290 C CA . ASP A 1 671 ? 12.614 -0.285 -38.553 1.00 74.69 671 ASP A CA 1
ATOM 5291 C C . ASP A 1 671 ? 13.624 -0.480 -39.698 1.00 74.69 671 ASP A C 1
ATOM 5293 O O . ASP A 1 671 ? 14.119 -1.576 -39.978 1.00 74.69 671 ASP A O 1
ATOM 5297 N N . TRP A 1 672 ? 14.004 0.636 -40.327 1.00 79.38 672 TRP A N 1
ATOM 5298 C CA . TRP A 1 672 ? 15.010 0.665 -41.392 1.00 79.38 672 TRP A CA 1
ATOM 5299 C C . TRP A 1 672 ? 16.424 0.290 -40.931 1.00 79.38 672 TRP A C 1
ATOM 5301 O O . TRP A 1 672 ? 17.264 0.003 -41.788 1.00 79.38 672 TRP A O 1
ATOM 5311 N N . SER A 1 673 ? 16.714 0.250 -39.624 1.00 77.00 673 SER A N 1
ATOM 5312 C CA . SER A 1 673 ? 18.033 -0.162 -39.121 1.00 77.00 673 SER A CA 1
ATOM 5313 C C . SER A 1 673 ? 18.323 -1.649 -39.371 1.00 77.00 673 SER A C 1
ATOM 5315 O O . SER A 1 673 ? 19.486 -2.039 -39.479 1.00 77.00 673 SER A O 1
ATOM 5317 N N . LEU A 1 674 ? 17.280 -2.469 -39.563 1.00 80.94 674 LEU A N 1
ATOM 5318 C CA . LEU A 1 674 ? 17.389 -3.887 -39.935 1.00 80.94 674 LEU A CA 1
ATOM 5319 C C . LEU A 1 674 ? 17.752 -4.094 -41.415 1.00 80.94 674 LEU A C 1
ATOM 5321 O O . LEU A 1 674 ? 18.248 -5.163 -41.798 1.00 80.94 674 LEU A O 1
ATOM 5325 N N . GLY A 1 675 ? 17.531 -3.066 -42.238 1.00 87.06 675 GLY A N 1
ATOM 5326 C CA . GLY A 1 675 ? 17.880 -3.038 -43.651 1.00 87.06 675 GLY A CA 1
ATOM 5327 C C . GLY A 1 675 ? 16.998 -3.929 -44.523 1.00 87.06 675 GLY A C 1
ATOM 5328 O O . GLY A 1 675 ? 15.811 -4.137 -44.267 1.00 87.06 675 GLY A O 1
ATOM 5329 N N . CYS A 1 676 ? 17.600 -4.448 -45.588 1.00 91.12 676 CYS A N 1
ATOM 5330 C CA . CYS A 1 676 ? 16.918 -5.190 -46.636 1.00 91.12 676 CYS A CA 1
ATOM 5331 C C . CYS A 1 676 ? 17.526 -6.584 -46.817 1.00 91.12 676 CYS A C 1
ATOM 5333 O O . CYS A 1 676 ? 18.714 -6.819 -46.570 1.00 91.12 676 CYS A O 1
ATOM 5335 N N . GLU A 1 677 ? 16.708 -7.521 -47.280 1.00 90.31 677 GLU A N 1
ATOM 5336 C CA . GLU A 1 677 ? 17.110 -8.876 -47.637 1.00 90.31 677 GLU A CA 1
ATOM 5337 C C . GLU A 1 677 ? 16.931 -9.129 -49.142 1.00 90.31 677 GLU A C 1
ATOM 5339 O O . GLU A 1 677 ? 16.007 -8.592 -49.756 1.00 90.31 677 GLU A O 1
ATOM 5344 N N . PRO A 1 678 ? 17.821 -9.911 -49.774 1.00 88.75 678 PRO A N 1
ATOM 5345 C CA . PRO A 1 678 ? 17.706 -10.216 -51.195 1.00 88.75 678 PRO A CA 1
ATOM 5346 C C . PRO A 1 678 ? 16.509 -11.138 -51.456 1.00 88.75 678 PRO A C 1
ATOM 5348 O O . PRO A 1 678 ? 16.330 -12.144 -50.772 1.00 88.75 678 PRO A O 1
ATOM 5351 N N . GLU A 1 679 ? 15.738 -10.861 -52.507 1.00 85.12 679 GLU A N 1
ATOM 5352 C CA . GLU A 1 679 ? 14.643 -11.742 -52.958 1.00 85.12 679 GLU A CA 1
ATOM 5353 C C . GLU A 1 679 ? 15.139 -12.932 -53.794 1.00 85.12 679 GLU A C 1
ATOM 5355 O O . GLU A 1 679 ? 14.368 -13.753 -54.289 1.00 85.12 679 GLU A O 1
ATOM 5360 N N . PHE A 1 680 ? 16.455 -13.036 -53.954 1.00 84.44 680 PHE A N 1
ATOM 5361 C CA . PHE A 1 680 ? 17.121 -14.037 -54.761 1.00 84.44 680 PHE A CA 1
ATOM 5362 C C . PHE A 1 680 ? 18.218 -14.751 -53.968 1.00 84.44 680 PHE A C 1
ATOM 5364 O O . PHE A 1 680 ? 18.782 -14.229 -53.006 1.00 84.44 680 PHE A O 1
ATOM 5371 N N . LYS A 1 681 ? 18.578 -15.952 -54.422 1.00 79.81 681 LYS A N 1
ATOM 5372 C CA . LYS A 1 681 ? 19.737 -16.696 -53.919 1.00 79.81 681 LYS A CA 1
ATOM 5373 C C . LYS A 1 681 ? 20.801 -16.741 -55.007 1.00 79.81 681 LYS A C 1
ATOM 5375 O O . LYS A 1 681 ? 20.512 -17.140 -56.129 1.00 79.81 681 LYS A O 1
ATOM 5380 N N . ILE A 1 682 ? 22.019 -16.328 -54.668 1.00 75.81 682 ILE A N 1
ATOM 5381 C CA . ILE A 1 682 ? 23.172 -16.379 -55.573 1.00 75.81 682 ILE A CA 1
ATOM 5382 C C . ILE A 1 682 ? 24.002 -17.618 -55.233 1.00 75.81 682 ILE A C 1
ATOM 5384 O O . ILE A 1 682 ? 24.429 -17.782 -54.089 1.00 75.81 682 ILE A O 1
ATOM 5388 N N . SER A 1 683 ? 24.230 -18.478 -56.228 1.00 70.62 683 SER A N 1
ATOM 5389 C CA . SER A 1 683 ? 25.234 -19.544 -56.181 1.00 70.62 683 SER A CA 1
ATOM 5390 C C . SER A 1 683 ? 26.630 -18.943 -56.434 1.00 70.62 683 SER A C 1
ATOM 5392 O O . SER A 1 683 ? 26.754 -17.886 -57.052 1.00 70.62 683 SER A O 1
ATOM 5394 N N . CYS A 1 684 ? 27.715 -19.583 -55.978 1.00 75.75 684 CYS A N 1
ATOM 5395 C CA . CYS A 1 684 ? 29.069 -19.089 -56.292 1.00 75.75 684 CYS A CA 1
ATOM 5396 C C . CYS A 1 684 ? 29.453 -19.286 -57.783 1.00 75.75 684 CYS A C 1
ATOM 5398 O O . CYS A 1 684 ? 30.527 -18.873 -58.212 1.00 75.75 684 CYS A O 1
ATOM 5400 N N . ALA A 1 685 ? 28.588 -19.889 -58.608 1.00 70.94 685 ALA A N 1
ATOM 5401 C CA . ALA A 1 685 ? 28.870 -20.096 -60.023 1.00 70.94 685 ALA A CA 1
ATOM 5402 C C . ALA A 1 685 ? 28.862 -18.759 -60.791 1.00 70.94 685 ALA A C 1
ATOM 5404 O O . ALA A 1 685 ? 27.833 -18.096 -60.922 1.00 70.94 685 ALA A O 1
ATOM 5405 N N . ALA A 1 686 ? 30.016 -18.376 -61.347 1.00 64.38 686 ALA A N 1
ATOM 5406 C CA . ALA A 1 686 ? 30.196 -17.109 -62.065 1.00 64.38 686 ALA A CA 1
ATOM 5407 C C . ALA A 1 686 ? 29.287 -16.955 -63.306 1.00 64.38 686 ALA A C 1
ATOM 5409 O O . ALA A 1 686 ? 29.030 -15.841 -63.758 1.00 64.38 686 ALA A O 1
ATOM 5410 N N . THR A 1 687 ? 28.769 -18.054 -63.859 1.00 67.44 687 THR A N 1
ATOM 5411 C CA . THR A 1 687 ? 27.957 -18.059 -65.085 1.00 67.44 687 THR A CA 1
ATOM 5412 C C . THR A 1 687 ? 26.542 -17.494 -64.897 1.00 67.44 687 THR A C 1
ATOM 5414 O O . THR A 1 687 ? 25.953 -17.022 -65.874 1.00 67.44 687 THR A O 1
ATOM 5417 N N . GLU A 1 688 ? 26.017 -17.466 -63.666 1.00 76.25 688 GLU A N 1
ATOM 5418 C CA . GLU A 1 688 ? 24.615 -17.129 -63.351 1.00 76.25 688 GLU A CA 1
ATOM 5419 C C . GLU A 1 688 ? 24.401 -15.687 -62.843 1.00 76.25 688 GLU A C 1
ATOM 5421 O O . GLU A 1 688 ? 23.262 -15.253 -62.647 1.00 76.25 688 GLU A O 1
ATOM 5426 N N . VAL A 1 689 ? 25.477 -14.916 -62.661 1.00 84.56 689 VAL A N 1
ATOM 5427 C CA . VAL A 1 689 ? 25.454 -13.584 -62.028 1.00 84.56 689 VAL A CA 1
ATOM 5428 C C . VAL A 1 689 ? 25.817 -12.457 -62.998 1.00 84.56 689 VAL A C 1
ATOM 5430 O O . VAL A 1 689 ? 26.529 -12.663 -63.977 1.00 84.56 689 VAL A O 1
ATOM 5433 N N . ARG A 1 690 ? 25.317 -11.250 -62.729 1.00 87.12 690 ARG A N 1
ATOM 5434 C CA . ARG A 1 690 ? 25.667 -9.989 -63.400 1.00 87.12 690 ARG A CA 1
ATOM 5435 C C . ARG A 1 690 ? 25.823 -8.879 -62.363 1.00 87.12 690 ARG A C 1
ATOM 5437 O O . ARG A 1 690 ? 25.346 -9.018 -61.237 1.00 87.12 690 ARG A O 1
ATOM 5444 N N . PHE A 1 691 ? 26.417 -7.758 -62.753 1.00 89.31 691 PHE A N 1
ATOM 5445 C CA . PHE A 1 691 ? 26.514 -6.584 -61.891 1.00 89.31 691 PHE A CA 1
ATOM 5446 C C . PHE A 1 691 ? 25.525 -5.496 -62.306 1.00 89.31 691 PHE A C 1
ATOM 5448 O O . PHE A 1 691 ? 25.355 -5.201 -63.488 1.00 89.31 691 PHE A O 1
ATOM 5455 N N . LEU A 1 692 ? 24.844 -4.914 -61.322 1.00 89.69 692 LEU A N 1
ATOM 5456 C CA . LEU A 1 692 ? 23.957 -3.771 -61.486 1.00 89.69 692 LEU A CA 1
ATOM 5457 C C . LEU A 1 692 ? 24.681 -2.505 -61.025 1.00 89.69 692 LEU A C 1
ATOM 5459 O O . LEU A 1 692 ? 25.036 -2.393 -59.854 1.00 89.69 692 LEU A O 1
ATOM 5463 N N . GLN A 1 693 ? 24.888 -1.563 -61.943 1.00 91.19 693 GLN A N 1
ATOM 5464 C CA . GLN A 1 693 ? 25.517 -0.278 -61.648 1.00 91.19 693 GLN A CA 1
ATOM 5465 C C . GLN A 1 693 ? 24.518 0.664 -60.971 1.00 91.19 693 GLN A C 1
ATOM 5467 O O . GLN A 1 693 ? 23.446 0.936 -61.515 1.00 91.19 693 GLN A O 1
ATOM 5472 N N . LEU A 1 694 ? 24.904 1.214 -59.823 1.00 90.12 694 LEU A N 1
ATOM 5473 C CA . LEU A 1 694 ? 24.226 2.327 -59.169 1.00 90.12 694 LEU A CA 1
ATOM 5474 C C . LEU A 1 694 ? 25.197 3.503 -59.104 1.00 90.12 694 LEU A C 1
ATOM 5476 O O . LEU A 1 694 ? 26.295 3.393 -58.553 1.00 90.12 694 LEU A O 1
ATOM 5480 N N . LYS A 1 695 ? 24.787 4.615 -59.713 1.00 89.75 695 LYS A N 1
ATOM 5481 C CA . LYS A 1 695 ? 25.616 5.813 -59.836 1.00 89.75 695 LYS A CA 1
ATOM 5482 C C . LYS A 1 695 ? 25.568 6.654 -58.574 1.00 89.75 695 LYS A C 1
ATOM 5484 O O . LYS A 1 695 ? 24.509 6.747 -57.958 1.00 89.75 695 LYS A O 1
ATOM 5489 N N . ASN A 1 696 ? 26.687 7.291 -58.232 1.00 88.50 696 ASN A N 1
ATOM 5490 C CA . ASN A 1 696 ? 26.777 8.246 -57.120 1.00 88.50 696 ASN A CA 1
ATOM 5491 C C . ASN A 1 696 ? 26.337 7.665 -55.758 1.00 88.50 696 ASN A C 1
ATOM 5493 O O . ASN A 1 696 ? 25.831 8.380 -54.889 1.00 88.50 696 ASN A O 1
ATOM 5497 N N . VAL A 1 697 ? 26.510 6.352 -55.577 1.00 91.06 697 VAL A N 1
ATOM 5498 C CA . VAL A 1 697 ? 26.231 5.639 -54.326 1.00 91.06 697 VAL A CA 1
ATOM 5499 C C . VAL A 1 697 ? 27.537 5.094 -53.776 1.00 91.06 697 VAL A C 1
ATOM 5501 O O . VAL A 1 697 ? 28.263 4.388 -54.479 1.00 91.06 697 VAL A O 1
ATOM 5504 N N . GLU A 1 698 ? 27.803 5.383 -52.508 1.00 91.00 698 GLU A N 1
ATOM 5505 C CA . GLU A 1 698 ? 28.944 4.861 -51.769 1.00 91.00 698 GLU A CA 1
ATOM 5506 C C . GLU A 1 698 ? 28.479 3.901 -50.673 1.00 91.00 698 GLU A C 1
ATOM 5508 O O . GLU A 1 698 ? 27.620 4.238 -49.862 1.00 91.00 698 GLU A O 1
ATOM 5513 N N . PHE A 1 699 ? 29.090 2.718 -50.617 1.00 91.50 699 PHE A N 1
ATOM 5514 C CA . PHE A 1 699 ? 29.066 1.861 -49.432 1.00 91.50 699 PHE A CA 1
ATOM 5515 C C . PHE A 1 699 ? 30.399 2.005 -48.704 1.00 91.50 699 PHE A C 1
ATOM 5517 O O . PHE A 1 699 ? 31.436 1.618 -49.244 1.00 91.50 699 PHE A O 1
ATOM 5524 N N . TYR A 1 700 ? 30.403 2.574 -47.500 1.00 88.19 700 TYR A N 1
ATOM 5525 C CA . TYR A 1 700 ? 31.646 2.847 -46.775 1.00 88.19 700 TYR A CA 1
ATOM 5526 C C . TYR A 1 700 ? 32.110 1.645 -45.930 1.00 88.19 700 TYR A C 1
ATOM 5528 O O . TYR A 1 700 ? 31.364 1.117 -45.102 1.00 88.19 700 TYR A O 1
ATOM 5536 N N . GLY A 1 701 ? 33.376 1.246 -46.103 1.00 87.25 701 GLY A N 1
ATOM 5537 C CA . GLY A 1 701 ? 34.014 0.142 -45.376 1.00 87.25 701 GLY A CA 1
ATOM 5538 C C . GLY A 1 701 ? 33.646 -1.262 -45.878 1.00 87.25 701 GLY A C 1
ATOM 5539 O O . GLY A 1 701 ? 33.093 -1.425 -46.969 1.00 87.25 701 GLY A O 1
ATOM 5540 N 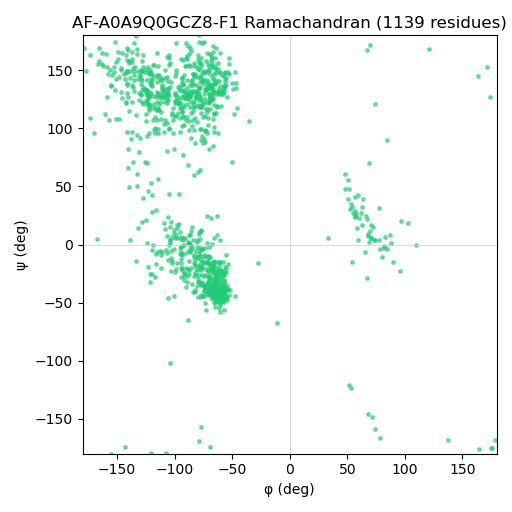N . TYR A 1 702 ? 33.982 -2.274 -45.064 1.00 88.44 702 TYR A N 1
ATOM 5541 C CA . TYR A 1 702 ? 33.765 -3.715 -45.316 1.00 88.44 702 TYR A CA 1
ATOM 5542 C C . TYR A 1 702 ? 34.330 -4.212 -46.654 1.00 88.44 702 TYR A C 1
ATOM 5544 O O . TYR A 1 702 ? 33.775 -5.097 -47.318 1.00 88.44 702 TYR A O 1
ATOM 5552 N N . ASP A 1 703 ? 35.462 -3.626 -47.025 1.00 89.94 703 ASP A N 1
ATOM 5553 C CA . ASP A 1 703 ? 36.233 -3.975 -48.205 1.00 89.94 703 ASP A CA 1
ATOM 5554 C C . ASP A 1 703 ? 36.999 -5.278 -47.980 1.00 89.94 703 ASP A C 1
ATOM 5556 O O . ASP A 1 703 ? 37.603 -5.486 -46.929 1.00 89.94 703 ASP A O 1
ATOM 5560 N N . TYR A 1 704 ? 37.018 -6.146 -48.988 1.00 90.31 704 TYR A N 1
ATOM 5561 C CA . TYR A 1 704 ? 37.941 -7.280 -49.039 1.00 90.31 704 TYR A CA 1
ATOM 5562 C C . TYR A 1 704 ? 39.397 -6.799 -49.130 1.00 90.31 704 TYR A C 1
ATOM 5564 O O . TYR A 1 704 ? 40.302 -7.404 -48.563 1.00 90.31 704 TYR A O 1
ATOM 5572 N N . GLY A 1 705 ? 39.616 -5.696 -49.847 1.00 86.69 705 GLY A N 1
ATOM 5573 C CA . GLY A 1 705 ? 40.919 -5.078 -50.030 1.00 86.69 705 GLY A CA 1
ATOM 5574 C C . GLY A 1 705 ? 40.828 -3.817 -50.883 1.00 86.69 705 GLY A C 1
ATOM 5575 O O . GLY A 1 705 ? 39.800 -3.540 -51.503 1.00 86.69 705 GLY A O 1
ATOM 5576 N N . PHE A 1 706 ? 41.922 -3.062 -50.912 1.00 88.50 706 PHE A N 1
ATOM 5577 C CA . PHE A 1 706 ? 42.076 -1.862 -51.727 1.00 88.50 706 PHE A CA 1
ATOM 5578 C C . PHE A 1 706 ? 43.009 -2.146 -52.908 1.00 88.50 706 PHE A C 1
ATOM 5580 O O . PHE A 1 706 ? 44.164 -2.519 -52.705 1.00 88.50 706 PHE A O 1
ATOM 5587 N N . TYR A 1 707 ? 42.511 -1.949 -54.132 1.00 90.38 707 TYR A N 1
ATOM 5588 C CA . TYR A 1 707 ? 43.237 -2.259 -55.365 1.00 90.38 707 TYR A CA 1
ATOM 5589 C C . TYR A 1 707 ? 43.330 -1.014 -56.263 1.00 90.38 707 TYR A C 1
ATOM 5591 O O . TYR A 1 707 ? 42.406 -0.733 -57.037 1.00 90.38 707 TYR A O 1
ATOM 5599 N N . PRO A 1 708 ? 44.417 -0.227 -56.155 1.00 88.00 708 PRO A N 1
ATOM 5600 C CA . PRO A 1 708 ? 44.647 0.912 -57.035 1.00 88.00 708 PRO A CA 1
ATOM 5601 C C . PRO A 1 708 ? 45.069 0.449 -58.436 1.00 88.00 708 PRO A C 1
ATOM 5603 O O . PRO A 1 708 ? 45.754 -0.561 -58.587 1.00 88.00 708 PRO A O 1
ATOM 5606 N N . ASN A 1 709 ? 44.706 1.227 -59.457 1.00 87.94 709 ASN A N 1
ATOM 5607 C CA . ASN A 1 709 ? 45.037 0.988 -60.865 1.00 87.94 709 ASN A CA 1
ATOM 5608 C C . ASN A 1 709 ? 44.454 -0.316 -61.452 1.00 87.94 709 ASN A C 1
ATOM 5610 O O . ASN A 1 709 ? 45.055 -0.948 -62.318 1.00 87.94 709 ASN A O 1
ATOM 5614 N N . TYR A 1 710 ? 43.281 -0.731 -60.973 1.00 90.81 710 TYR A N 1
ATOM 5615 C CA . TYR A 1 710 ? 42.527 -1.848 -61.547 1.00 90.81 710 TYR A CA 1
ATOM 5616 C C . TYR A 1 710 ? 41.511 -1.313 -62.552 1.00 90.81 710 TYR A C 1
ATOM 5618 O O . TYR A 1 710 ? 40.775 -0.377 -62.245 1.00 90.81 710 TYR A O 1
ATOM 5626 N N . THR A 1 711 ? 41.435 -1.910 -63.745 1.00 90.88 711 THR A N 1
ATOM 5627 C CA . THR A 1 711 ? 40.348 -1.597 -64.683 1.00 90.88 711 THR A CA 1
ATOM 5628 C C . THR A 1 711 ? 39.013 -2.106 -64.133 1.00 90.88 711 THR A C 1
ATOM 5630 O O . THR A 1 711 ? 38.975 -2.961 -63.242 1.00 90.88 711 THR A O 1
ATOM 5633 N N . LEU A 1 712 ? 37.902 -1.597 -64.672 1.00 90.81 712 LEU A N 1
ATOM 5634 C CA . LEU A 1 712 ? 36.564 -2.038 -64.272 1.00 90.81 712 LEU A CA 1
ATOM 5635 C C . LEU A 1 712 ? 36.405 -3.562 -64.417 1.00 90.81 712 LEU A C 1
ATOM 5637 O O . LEU A 1 712 ? 35.968 -4.225 -63.483 1.00 90.81 712 LEU A O 1
ATOM 5641 N N . GLU A 1 713 ? 36.853 -4.117 -65.544 1.00 91.88 713 GLU A N 1
ATOM 5642 C CA . GLU A 1 713 ? 36.803 -5.555 -65.835 1.00 91.88 713 GLU A CA 1
ATOM 5643 C C . GLU A 1 713 ? 37.672 -6.382 -64.873 1.00 91.88 713 GLU A C 1
ATOM 5645 O O . GLU A 1 713 ? 37.269 -7.454 -64.422 1.00 91.88 713 GLU A O 1
ATOM 5650 N N . MET A 1 714 ? 38.854 -5.881 -64.498 1.00 93.12 714 MET A N 1
ATOM 5651 C CA . MET A 1 714 ? 39.695 -6.543 -63.493 1.00 93.12 714 MET A CA 1
ATOM 5652 C C . MET A 1 714 ? 39.008 -6.578 -62.123 1.00 93.12 714 MET A C 1
ATOM 5654 O O . MET A 1 714 ? 39.064 -7.596 -61.432 1.00 93.12 714 MET A O 1
ATOM 5658 N N . CYS A 1 715 ? 38.345 -5.487 -61.734 1.00 92.94 715 CYS A N 1
ATOM 5659 C CA . CYS A 1 715 ? 37.594 -5.400 -60.482 1.00 92.94 715 CYS A CA 1
ATOM 5660 C C . CYS A 1 715 ? 36.370 -6.331 -60.480 1.00 92.94 715 CYS A C 1
ATOM 5662 O O . CYS A 1 715 ? 36.100 -7.025 -59.496 1.00 92.94 715 CYS A O 1
ATOM 5664 N N . GLU A 1 716 ? 35.672 -6.395 -61.614 1.00 92.62 716 GLU A N 1
ATOM 5665 C CA . GLU A 1 716 ? 34.538 -7.288 -61.828 1.00 92.62 716 GLU A CA 1
ATOM 5666 C C . GLU A 1 716 ? 34.954 -8.755 -61.690 1.00 92.62 716 GLU A C 1
ATOM 5668 O O . GLU A 1 716 ? 34.393 -9.494 -60.876 1.00 92.62 716 GLU A O 1
ATOM 5673 N N . ASN A 1 717 ? 36.007 -9.155 -62.407 1.00 91.19 717 ASN A N 1
ATOM 5674 C CA . ASN A 1 717 ? 36.558 -10.503 -62.333 1.00 91.19 717 ASN A CA 1
ATOM 5675 C C . ASN A 1 717 ? 37.016 -10.857 -60.915 1.00 91.19 717 ASN A C 1
ATOM 5677 O O . ASN A 1 717 ? 36.756 -11.969 -60.450 1.00 91.19 717 ASN A O 1
ATOM 5681 N N . LEU A 1 718 ? 37.631 -9.921 -60.190 1.00 92.12 718 LEU A N 1
ATOM 5682 C CA . LEU A 1 718 ? 38.025 -10.128 -58.797 1.00 92.12 718 LEU A CA 1
ATOM 5683 C C . LEU A 1 718 ? 36.813 -10.449 -57.903 1.00 92.12 718 LEU A C 1
ATOM 5685 O O . LEU A 1 718 ? 36.843 -11.419 -57.146 1.00 92.12 718 LEU A O 1
ATOM 5689 N N . CYS A 1 719 ? 35.718 -9.694 -58.023 1.00 92.00 719 CYS A N 1
ATOM 5690 C CA . CYS A 1 719 ? 34.496 -9.952 -57.255 1.00 92.00 719 CYS A CA 1
ATOM 5691 C C . CYS A 1 719 ? 33.756 -11.235 -57.693 1.00 92.00 719 CYS A C 1
ATOM 5693 O O . CYS A 1 719 ? 33.067 -11.869 -56.888 1.00 92.00 719 CYS A O 1
ATOM 5695 N N . LEU A 1 720 ? 33.886 -11.659 -58.955 1.00 90.06 720 LEU A N 1
ATOM 5696 C CA . LEU A 1 720 ? 33.322 -12.929 -59.429 1.00 90.06 720 LEU A CA 1
ATOM 5697 C C . LEU A 1 720 ? 33.994 -14.139 -58.773 1.00 90.06 720 LEU A C 1
ATOM 5699 O O . LEU A 1 720 ? 33.285 -15.048 -58.343 1.00 90.06 720 LEU A O 1
ATOM 5703 N N . HIS A 1 721 ? 35.325 -14.122 -58.642 1.00 88.06 721 HIS A N 1
ATOM 5704 C CA . HIS A 1 721 ? 36.096 -15.214 -58.031 1.00 88.06 721 HIS A CA 1
ATOM 5705 C C . HIS A 1 721 ? 35.903 -15.313 -56.510 1.00 88.06 721 HIS A C 1
ATOM 5707 O O . HIS A 1 721 ? 36.092 -16.376 -55.920 1.00 88.06 721 HIS A O 1
ATOM 5713 N N . LEU A 1 722 ? 35.499 -14.220 -55.862 1.00 89.81 722 LEU A N 1
ATOM 5714 C CA . LEU A 1 722 ? 35.205 -14.190 -54.434 1.00 89.81 722 LEU A CA 1
ATOM 5715 C C . LEU A 1 722 ? 33.738 -14.574 -54.182 1.00 89.81 722 LEU A C 1
ATOM 5717 O O . LEU A 1 722 ? 32.828 -13.764 -54.377 1.00 89.81 722 LEU A O 1
ATOM 5721 N N . CYS A 1 723 ? 33.490 -15.790 -53.675 1.00 85.50 723 CYS A N 1
ATOM 5722 C CA . CYS A 1 723 ? 32.126 -16.264 -53.376 1.00 85.50 723 CYS A CA 1
ATOM 5723 C C . CYS A 1 723 ? 31.346 -15.319 -52.444 1.00 85.50 723 CYS A C 1
ATOM 5725 O O . CYS A 1 723 ? 30.143 -15.131 -52.612 1.00 85.50 723 CYS A O 1
ATOM 5727 N N . ASN A 1 724 ? 32.035 -14.703 -51.480 1.00 88.44 724 ASN A N 1
ATOM 5728 C CA . ASN A 1 724 ? 31.424 -13.816 -50.491 1.00 88.44 724 ASN A CA 1
ATOM 5729 C C . ASN A 1 724 ? 31.296 -12.360 -50.965 1.00 88.44 724 ASN A C 1
ATOM 5731 O O . ASN A 1 724 ? 30.674 -11.562 -50.267 1.00 88.44 724 ASN A O 1
ATOM 5735 N N . CYS A 1 725 ? 31.838 -12.009 -52.136 1.00 91.81 725 CYS A N 1
ATOM 5736 C CA . CYS A 1 725 ? 31.737 -10.654 -52.664 1.00 91.81 725 CYS A CA 1
ATOM 5737 C C . CYS A 1 725 ? 30.294 -10.340 -53.078 1.00 91.81 725 CYS A C 1
ATOM 5739 O O . CYS A 1 725 ? 29.681 -11.069 -53.865 1.00 91.81 725 CYS A O 1
ATOM 5741 N N . LYS A 1 726 ? 29.750 -9.250 -52.535 1.00 92.25 726 LYS A N 1
ATOM 5742 C CA . LYS A 1 726 ? 28.377 -8.775 -52.783 1.00 92.25 726 LYS A CA 1
ATOM 5743 C C . LYS A 1 726 ? 28.302 -7.725 -53.888 1.00 92.25 726 LYS A C 1
ATOM 5745 O O . LYS A 1 726 ? 27.230 -7.459 -54.420 1.00 92.25 726 LYS A O 1
ATOM 5750 N N . GLY A 1 727 ? 29.437 -7.145 -54.243 1.00 93.25 727 GLY A N 1
ATOM 5751 C CA . GLY A 1 727 ? 29.573 -6.089 -55.232 1.00 93.25 727 GLY A CA 1
ATOM 5752 C C . GLY A 1 727 ? 30.934 -5.427 -55.090 1.00 93.25 727 GLY A C 1
ATOM 5753 O O . GLY A 1 727 ? 31.739 -5.847 -54.263 1.00 93.25 727 GLY A O 1
ATOM 5754 N N . PHE A 1 728 ? 31.206 -4.387 -55.861 1.00 94.94 728 PHE A N 1
ATOM 5755 C CA . PHE A 1 728 ? 32.446 -3.628 -55.727 1.00 94.94 728 PHE A CA 1
ATOM 5756 C C . PHE A 1 728 ? 32.208 -2.141 -55.966 1.00 94.94 728 PHE A C 1
ATOM 5758 O O . PHE A 1 728 ? 31.401 -1.758 -56.815 1.00 94.94 728 PHE A O 1
ATOM 5765 N N . GLN A 1 729 ? 32.900 -1.304 -55.195 1.00 94.38 729 GLN A N 1
ATOM 5766 C CA . GLN A 1 729 ? 32.929 0.139 -55.399 1.00 94.38 729 GLN A CA 1
ATOM 5767 C C . GLN A 1 729 ? 34.050 0.468 -56.380 1.00 94.38 729 GLN A C 1
ATOM 5769 O O . GLN A 1 729 ? 35.180 -0.000 -56.219 1.00 94.38 729 GLN A O 1
ATOM 5774 N N . PHE A 1 730 ? 33.740 1.291 -57.372 1.00 91.88 730 PHE A N 1
ATOM 5775 C CA . PHE A 1 730 ? 34.690 1.740 -58.376 1.00 91.88 730 PHE A CA 1
ATOM 5776 C C . PHE A 1 730 ? 34.673 3.265 -58.449 1.00 91.88 730 PHE A C 1
ATOM 5778 O O . PHE A 1 730 ? 33.627 3.869 -58.692 1.00 91.88 730 PHE A O 1
ATOM 5785 N N . LYS A 1 731 ? 35.822 3.899 -58.206 1.00 87.94 731 LYS A N 1
ATOM 5786 C CA . LYS A 1 731 ? 35.946 5.363 -58.218 1.00 87.94 731 LYS A CA 1
ATOM 5787 C C . LYS A 1 731 ? 37.238 5.817 -58.871 1.00 87.94 731 LYS A C 1
ATOM 5789 O O . LYS A 1 731 ? 38.221 5.080 -58.893 1.00 87.94 731 LYS A O 1
ATOM 5794 N N . PHE A 1 732 ? 37.238 7.047 -59.364 1.00 82.50 732 PHE A N 1
ATOM 5795 C CA . PHE A 1 732 ? 38.420 7.686 -59.927 1.00 82.50 732 PHE A CA 1
ATOM 5796 C C . PHE A 1 732 ? 38.892 8.769 -58.965 1.00 82.50 732 PHE A C 1
ATOM 5798 O O . PHE A 1 732 ? 38.126 9.670 -58.642 1.00 82.50 732 PHE A O 1
ATOM 5805 N N . ILE A 1 733 ? 40.142 8.702 -58.505 1.00 71.62 733 ILE A N 1
ATOM 5806 C CA . ILE A 1 733 ? 40.719 9.809 -57.733 1.00 71.62 733 ILE A CA 1
ATOM 5807 C C . ILE A 1 733 ? 41.531 10.693 -58.676 1.00 71.62 733 ILE A C 1
ATOM 5809 O O . ILE A 1 733 ? 42.483 10.235 -59.314 1.00 71.62 733 ILE A O 1
ATOM 5813 N N . LYS A 1 734 ? 41.151 11.972 -58.742 1.00 64.06 734 LYS A N 1
ATOM 5814 C CA . LYS A 1 734 ? 41.955 13.035 -59.347 1.00 64.06 734 LYS A CA 1
ATOM 5815 C C . LYS A 1 734 ? 43.110 13.354 -58.403 1.00 64.06 734 LYS A C 1
ATOM 5817 O O . LYS A 1 734 ? 42.937 14.070 -57.423 1.00 64.06 734 LYS A O 1
ATOM 5822 N N . HIS A 1 735 ? 44.287 12.806 -58.680 1.00 57.59 735 HIS A N 1
ATOM 5823 C CA . HIS A 1 735 ? 45.525 13.362 -58.128 1.00 57.59 735 HIS A CA 1
ATOM 5824 C C . HIS A 1 735 ? 45.943 14.577 -58.962 1.00 57.59 735 HIS A C 1
ATOM 5826 O O . HIS A 1 735 ? 45.492 14.719 -60.094 1.00 57.59 735 HIS A O 1
ATOM 5832 N N . ASN A 1 736 ? 46.837 15.427 -58.448 1.00 53.16 736 ASN A N 1
ATOM 5833 C CA . ASN A 1 736 ? 47.437 16.571 -59.166 1.00 53.16 736 ASN A CA 1
ATOM 5834 C C . ASN A 1 736 ? 48.300 16.171 -60.400 1.00 53.16 736 ASN A C 1
ATOM 5836 O O . ASN A 1 736 ? 49.199 16.903 -60.804 1.00 53.16 736 ASN A O 1
ATOM 5840 N N . TYR A 1 737 ? 48.046 15.002 -60.993 1.00 51.06 737 TYR A N 1
ATOM 5841 C CA . TYR A 1 737 ? 48.679 14.422 -62.176 1.00 51.06 737 TYR A CA 1
ATOM 5842 C C . TYR A 1 737 ? 47.636 14.242 -63.299 1.00 51.06 737 TYR A C 1
ATOM 5844 O O . TYR A 1 737 ? 46.451 14.089 -63.017 1.00 51.06 737 TYR A O 1
ATOM 5852 N N . PRO A 1 738 ? 48.041 14.218 -64.582 1.00 54.62 738 PRO A N 1
ATOM 5853 C CA . PRO A 1 738 ? 47.128 14.353 -65.726 1.00 54.62 738 PRO A CA 1
ATOM 5854 C C . PRO A 1 738 ? 46.206 13.148 -66.005 1.00 54.62 738 PRO A C 1
ATOM 5856 O O . PRO A 1 738 ? 45.444 13.189 -66.969 1.00 54.62 738 PRO A O 1
ATOM 5859 N N . SER A 1 739 ? 46.248 12.079 -65.202 1.00 58.72 739 SER A N 1
ATOM 5860 C CA . SER A 1 739 ? 45.459 10.860 -65.423 1.00 58.72 739 SER A CA 1
ATOM 5861 C C . SER A 1 739 ? 44.717 10.414 -64.162 1.00 58.72 739 SER A C 1
ATOM 5863 O O . SER A 1 739 ? 45.338 10.150 -63.132 1.00 58.72 739 SER A O 1
ATOM 5865 N N . ASN A 1 740 ? 43.396 10.265 -64.274 1.00 70.44 740 ASN A N 1
ATOM 5866 C CA . ASN A 1 740 ? 42.530 9.696 -63.240 1.00 70.44 740 ASN A CA 1
ATOM 5867 C C . ASN A 1 740 ? 42.904 8.226 -62.989 1.00 70.44 740 ASN A C 1
ATOM 5869 O O . ASN A 1 740 ? 42.784 7.403 -63.897 1.00 70.44 740 ASN A O 1
ATOM 5873 N N . ILE A 1 741 ? 43.325 7.877 -61.770 1.00 80.00 741 ILE A N 1
ATOM 5874 C CA . ILE A 1 741 ? 43.663 6.489 -61.423 1.00 80.00 741 ILE A CA 1
ATOM 5875 C C . ILE A 1 741 ? 42.388 5.774 -60.942 1.00 80.00 741 ILE A C 1
ATOM 5877 O O . ILE A 1 741 ? 41.731 6.282 -60.026 1.00 80.00 741 ILE A O 1
ATOM 5881 N N . PRO A 1 742 ? 42.022 4.615 -61.526 1.00 87.12 742 PRO A N 1
ATOM 5882 C CA . PRO A 1 742 ? 40.851 3.856 -61.105 1.00 87.12 742 PRO A CA 1
ATOM 5883 C C . PRO A 1 742 ? 41.144 3.051 -59.839 1.00 87.12 742 PRO A C 1
ATOM 5885 O O . PRO A 1 742 ? 42.145 2.335 -59.757 1.00 87.12 742 PRO A O 1
ATOM 5888 N N . TYR A 1 743 ? 40.271 3.165 -58.843 1.00 89.75 743 TYR A N 1
ATOM 5889 C CA . TYR A 1 743 ? 40.364 2.462 -57.569 1.00 89.75 743 TYR A CA 1
ATOM 5890 C C . TYR A 1 743 ? 39.213 1.465 -57.434 1.00 89.75 743 TYR A C 1
ATOM 5892 O O . TYR A 1 743 ? 38.042 1.830 -57.562 1.00 89.75 743 TYR A O 1
ATOM 5900 N N . CYS A 1 744 ? 39.567 0.214 -57.144 1.00 92.62 744 CYS A N 1
ATOM 5901 C CA . CYS A 1 744 ? 38.646 -0.899 -56.958 1.00 92.62 744 CYS A CA 1
ATOM 5902 C C . CYS A 1 744 ? 38.581 -1.313 -55.483 1.00 92.62 744 CYS A C 1
ATOM 5904 O O . CYS A 1 744 ? 39.614 -1.545 -54.848 1.00 92.62 744 CYS A O 1
ATOM 5906 N N . TYR A 1 745 ? 37.358 -1.457 -54.970 1.00 93.12 745 TYR A N 1
ATOM 5907 C CA . TYR A 1 745 ? 37.086 -1.925 -53.613 1.00 93.12 745 TYR A CA 1
ATOM 5908 C C . TYR A 1 745 ? 36.005 -3.016 -53.627 1.00 93.12 745 TYR A C 1
ATOM 5910 O O . TYR A 1 745 ? 34.807 -2.706 -53.631 1.00 93.12 745 TYR A O 1
ATOM 5918 N N . PRO A 1 746 ? 36.382 -4.305 -53.665 1.00 94.62 746 PRO A N 1
ATOM 5919 C CA . PRO A 1 746 ? 35.420 -5.397 -53.558 1.00 94.62 746 PRO A CA 1
ATOM 5920 C C . PRO A 1 746 ? 34.769 -5.404 -52.172 1.00 94.62 746 PRO A C 1
ATOM 5922 O O . PRO A 1 746 ? 35.465 -5.355 -51.161 1.00 94.62 746 PRO A O 1
ATOM 5925 N N . LYS A 1 747 ? 33.440 -5.492 -52.115 1.00 94.38 747 LYS A N 1
ATOM 5926 C CA . LYS A 1 747 ? 32.636 -5.412 -50.890 1.00 94.38 747 LYS A CA 1
ATOM 5927 C C . LYS A 1 747 ? 32.241 -6.797 -50.397 1.00 94.38 747 LYS A C 1
ATOM 5929 O O . LYS A 1 747 ? 31.572 -7.553 -51.105 1.00 94.38 747 LYS A O 1
ATOM 5934 N N . MET A 1 748 ? 32.602 -7.105 -49.154 1.00 91.19 748 MET A N 1
ATOM 5935 C CA . MET A 1 748 ? 32.185 -8.337 -48.469 1.00 91.19 748 MET A CA 1
ATOM 5936 C C . MET A 1 748 ? 30.797 -8.193 -47.837 1.00 91.19 748 MET A C 1
ATOM 5938 O O . MET A 1 748 ? 30.058 -9.169 -47.714 1.00 91.19 748 MET A O 1
ATOM 5942 N N . ALA A 1 749 ? 30.426 -6.963 -47.481 1.00 91.62 749 ALA A N 1
ATOM 5943 C CA . ALA A 1 749 ? 29.104 -6.595 -46.999 1.00 91.62 749 ALA A CA 1
ATOM 5944 C C . ALA A 1 749 ? 28.707 -5.225 -47.566 1.00 91.62 749 ALA A C 1
ATOM 5946 O O . ALA A 1 749 ? 29.561 -4.376 -47.817 1.00 91.62 749 ALA A O 1
ATOM 5947 N N . LEU A 1 750 ? 27.407 -5.016 -47.770 1.00 92.69 750 LEU A N 1
ATOM 5948 C CA . LEU A 1 750 ? 26.846 -3.749 -48.238 1.00 92.69 750 LEU A CA 1
ATOM 5949 C C . LEU A 1 750 ? 26.268 -3.000 -47.033 1.00 92.69 750 LEU A C 1
ATOM 5951 O O . LEU A 1 750 ? 25.076 -3.092 -46.745 1.00 92.69 750 LEU A O 1
ATOM 5955 N N . LEU A 1 751 ? 27.143 -2.307 -46.303 1.00 91.31 751 LEU A N 1
ATOM 5956 C CA . LEU A 1 751 ? 26.815 -1.524 -45.107 1.00 91.31 751 LEU A CA 1
ATOM 5957 C C . LEU A 1 751 ? 27.157 -0.043 -45.321 1.00 91.31 751 LEU A C 1
ATOM 5959 O O . LEU A 1 751 ? 28.037 0.280 -46.119 1.00 91.31 751 LEU A O 1
ATOM 5963 N N . ASN A 1 752 ? 26.474 0.848 -44.596 1.00 89.94 752 ASN A N 1
ATOM 5964 C CA . ASN A 1 752 ? 26.687 2.303 -44.659 1.00 89.94 752 ASN A CA 1
ATOM 5965 C C . ASN A 1 752 ? 26.525 2.882 -46.077 1.00 89.94 752 ASN A C 1
ATOM 5967 O O . ASN A 1 752 ? 27.309 3.726 -46.515 1.00 89.94 752 ASN A O 1
ATOM 5971 N N . GLY A 1 753 ? 25.519 2.386 -46.803 1.00 91.06 753 GLY A N 1
ATOM 5972 C CA . GLY A 1 753 ? 25.176 2.860 -48.136 1.00 91.06 753 GLY A CA 1
ATOM 5973 C C . GLY A 1 753 ? 24.588 4.265 -48.085 1.00 91.06 753 GLY A C 1
ATOM 5974 O O . GLY A 1 753 ? 23.603 4.499 -47.382 1.00 91.06 753 GLY A O 1
ATOM 5975 N N . HIS A 1 754 ? 25.133 5.194 -48.861 1.00 91.25 754 HIS A N 1
ATOM 5976 C CA . HIS A 1 754 ? 24.537 6.510 -49.044 1.00 91.25 754 HIS A CA 1
ATOM 5977 C C . HIS A 1 754 ? 24.682 7.019 -50.474 1.00 91.25 754 HIS A C 1
ATOM 5979 O O . HIS A 1 754 ? 25.644 6.725 -51.176 1.00 91.25 754 HIS A O 1
ATOM 5985 N N . HIS A 1 755 ? 23.685 7.778 -50.909 1.00 88.88 755 HIS A N 1
ATOM 5986 C CA . HIS A 1 755 ? 23.648 8.433 -52.201 1.00 88.88 755 HIS A CA 1
ATOM 5987 C C . HIS A 1 755 ? 24.035 9.897 -52.033 1.00 88.88 755 HIS A C 1
ATOM 5989 O O . HIS A 1 755 ? 23.366 10.646 -51.312 1.00 88.88 755 HIS A O 1
ATOM 5995 N N . PHE A 1 756 ? 25.080 10.309 -52.740 1.00 82.62 756 PHE A N 1
ATOM 5996 C CA . PHE A 1 756 ? 25.571 11.675 -52.715 1.00 82.62 756 PHE A CA 1
ATOM 5997 C C . PHE A 1 756 ? 25.818 12.153 -54.150 1.00 82.62 756 PHE A C 1
ATOM 5999 O O . PHE A 1 756 ? 26.743 11.669 -54.794 1.00 82.62 756 PHE A O 1
ATOM 6006 N N . PRO A 1 757 ? 25.026 13.107 -54.677 1.00 79.81 757 PRO A N 1
ATOM 6007 C CA . PRO A 1 757 ? 25.099 13.505 -56.087 1.00 79.81 757 PRO A CA 1
ATOM 6008 C C . PRO A 1 757 ? 26.477 13.982 -56.565 1.00 79.81 757 PRO A C 1
ATOM 6010 O O . PRO A 1 757 ? 26.773 13.897 -57.752 1.00 79.81 757 PRO A O 1
ATOM 6013 N N . GLN A 1 758 ? 27.313 14.499 -55.659 1.00 78.75 758 GLN A N 1
ATOM 6014 C CA . GLN A 1 758 ? 28.664 14.980 -55.973 1.00 78.75 758 GLN A CA 1
ATOM 6015 C C . GLN A 1 758 ? 29.741 13.892 -55.805 1.00 78.75 758 GLN A C 1
ATOM 6017 O O . GLN A 1 758 ? 30.917 14.153 -56.043 1.00 78.75 758 GLN A O 1
ATOM 6022 N N . PHE A 1 759 ? 29.368 12.675 -55.397 1.00 81.62 759 PHE A N 1
ATOM 6023 C CA . PHE A 1 759 ? 30.299 11.562 -55.246 1.00 81.62 759 PHE A CA 1
ATOM 6024 C C . PHE A 1 759 ? 30.760 11.049 -56.616 1.00 81.62 759 PHE A C 1
ATOM 6026 O O . PHE A 1 759 ? 29.959 10.528 -57.393 1.00 81.62 759 PHE A O 1
ATOM 6033 N N . GLU A 1 760 ? 32.057 11.167 -56.910 1.00 81.38 760 GLU A N 1
ATOM 6034 C CA . GLU A 1 760 ? 32.677 10.696 -58.160 1.00 81.38 760 GLU A CA 1
ATOM 6035 C C . GLU A 1 760 ? 33.014 9.185 -58.100 1.00 81.38 760 GLU A C 1
ATOM 6037 O O . GLU A 1 760 ? 34.171 8.771 -58.217 1.00 81.38 760 GLU A O 1
ATOM 6042 N N . GLY A 1 761 ? 31.997 8.339 -57.899 1.00 86.25 761 GLY A N 1
ATOM 6043 C CA . GLY A 1 761 ? 32.143 6.882 -57.866 1.00 86.25 761 GLY A CA 1
ATOM 6044 C C . GLY A 1 761 ? 30.819 6.120 -57.967 1.00 86.25 761 GLY A C 1
ATOM 6045 O O . GLY A 1 761 ? 29.756 6.640 -57.627 1.00 86.25 761 GLY A O 1
ATOM 6046 N N . ASP A 1 762 ? 30.908 4.861 -58.399 1.00 91.25 762 ASP A N 1
ATOM 6047 C CA . ASP A 1 762 ? 29.761 3.980 -58.638 1.00 91.25 762 ASP A CA 1
ATOM 6048 C C . ASP A 1 762 ? 29.921 2.652 -57.890 1.00 91.25 762 ASP A C 1
ATOM 6050 O O . ASP A 1 762 ? 31.039 2.151 -57.718 1.00 91.25 762 ASP A O 1
ATOM 6054 N N . ILE A 1 763 ? 28.802 2.063 -57.468 1.00 94.38 763 ILE A N 1
ATOM 6055 C CA . ILE A 1 763 ? 28.760 0.712 -56.898 1.00 94.38 763 ILE A CA 1
ATOM 6056 C C . ILE A 1 763 ? 28.153 -0.251 -57.918 1.00 94.38 763 ILE A C 1
ATOM 6058 O O . ILE A 1 763 ? 27.117 0.016 -58.525 1.00 94.38 763 ILE A O 1
ATOM 6062 N N . TYR A 1 764 ? 28.796 -1.401 -58.080 1.00 94.00 764 TYR A N 1
ATOM 6063 C CA . TYR A 1 764 ? 28.348 -2.488 -58.938 1.00 94.00 764 TYR A CA 1
ATOM 6064 C C . TYR A 1 764 ? 27.885 -3.643 -58.047 1.00 94.00 764 TYR A C 1
ATOM 6066 O O . TYR A 1 764 ? 28.704 -4.343 -57.452 1.00 94.00 764 TYR A O 1
ATOM 6074 N N . VAL A 1 765 ? 26.570 -3.821 -57.908 1.00 92.81 765 VAL A N 1
ATOM 6075 C CA . VAL A 1 765 ? 25.953 -4.812 -57.007 1.00 92.81 765 VAL A CA 1
ATOM 6076 C C . VAL A 1 765 ? 25.766 -6.146 -57.729 1.00 92.81 765 VAL A C 1
ATOM 6078 O O . VAL A 1 765 ? 25.222 -6.186 -58.830 1.00 92.81 765 VAL A O 1
ATOM 6081 N N . LYS A 1 766 ? 26.199 -7.250 -57.114 1.00 90.00 766 LYS A N 1
ATOM 6082 C CA . LYS A 1 766 ? 26.109 -8.605 -57.680 1.00 90.00 766 LYS A CA 1
ATOM 6083 C C . LYS A 1 766 ? 24.672 -9.130 -57.570 1.00 90.00 766 LYS A C 1
ATOM 6085 O O . LYS A 1 766 ? 24.157 -9.289 -56.466 1.00 90.00 766 LYS A O 1
ATOM 6090 N N . VAL A 1 767 ? 24.037 -9.422 -58.706 1.00 87.56 767 VAL A N 1
ATOM 6091 C CA . VAL A 1 767 ? 22.637 -9.884 -58.818 1.00 87.56 767 VAL A CA 1
ATOM 6092 C C . VAL A 1 767 ? 22.513 -11.032 -59.840 1.00 87.56 767 VAL A C 1
ATOM 6094 O O . VAL A 1 767 ? 23.372 -11.163 -60.713 1.00 87.56 767 VAL A O 1
ATOM 6097 N N . PRO A 1 768 ? 21.483 -11.897 -59.786 1.00 87.25 768 PRO A N 1
ATOM 6098 C CA . PRO A 1 768 ? 21.303 -12.965 -60.775 1.00 87.25 768 PRO A CA 1
ATOM 6099 C C . PRO A 1 768 ? 20.903 -12.431 -62.162 1.00 87.25 768 PRO A C 1
ATOM 6101 O O . PRO A 1 768 ? 20.216 -11.413 -62.290 1.00 87.25 768 PRO A O 1
ATOM 6104 N N . LYS A 1 769 ? 21.290 -13.148 -63.227 1.00 81.94 769 LYS A N 1
ATOM 6105 C CA . LYS A 1 769 ? 20.956 -12.785 -64.620 1.00 81.94 769 LYS A CA 1
ATOM 6106 C C . LYS A 1 769 ? 19.460 -12.876 -64.945 1.00 81.94 769 LYS A C 1
ATOM 6108 O O . LYS A 1 769 ? 18.992 -12.113 -65.782 1.00 81.94 769 LYS A O 1
ATOM 6113 N N . SER A 1 770 ? 18.720 -13.773 -64.291 1.00 71.25 770 SER A N 1
ATOM 6114 C CA . SER A 1 770 ? 17.306 -14.072 -64.575 1.00 71.25 770 SER A CA 1
ATOM 6115 C C . SER A 1 770 ? 16.289 -13.090 -63.968 1.00 71.25 770 SER A C 1
ATOM 6117 O O . SER A 1 770 ? 15.099 -13.216 -64.242 1.00 71.25 770 SER A O 1
ATOM 6119 N N . GLY A 1 771 ? 16.722 -12.117 -63.157 1.00 65.06 771 GLY A N 1
ATOM 6120 C CA . GLY A 1 771 ? 15.829 -11.161 -62.491 1.00 65.06 771 GLY A CA 1
ATOM 6121 C C . GLY A 1 771 ? 15.510 -9.916 -63.328 1.00 65.06 771 GLY A C 1
ATOM 6122 O O . GLY A 1 771 ? 16.421 -9.205 -63.770 1.00 65.06 771 GLY A O 1
ATOM 6123 N N . ILE A 1 772 ? 14.213 -9.619 -63.491 1.00 63.78 772 ILE A N 1
ATOM 6124 C CA . ILE A 1 772 ? 13.711 -8.319 -63.963 1.00 63.78 772 ILE A CA 1
ATOM 6125 C C . ILE A 1 772 ? 13.658 -7.392 -62.744 1.00 63.78 772 ILE A C 1
ATOM 6127 O O . ILE A 1 772 ? 12.729 -7.464 -61.947 1.00 63.78 772 ILE A O 1
ATOM 6131 N N . PHE A 1 773 ? 14.672 -6.544 -62.572 1.00 65.94 773 PHE A N 1
ATOM 6132 C CA . PHE A 1 773 ? 14.702 -5.564 -61.484 1.00 65.94 773 PHE A CA 1
ATOM 6133 C C . PHE A 1 773 ? 14.113 -4.247 -61.993 1.00 65.94 773 PHE A C 1
ATOM 6135 O O . PHE A 1 773 ? 14.699 -3.599 -62.860 1.00 65.94 773 PHE A O 1
ATOM 6142 N N . SER A 1 774 ? 12.923 -3.890 -61.506 1.00 50.03 774 SER A N 1
ATOM 6143 C CA . SER A 1 774 ? 12.254 -2.627 -61.824 1.00 50.03 774 SER A CA 1
ATOM 6144 C C . SER A 1 774 ? 13.004 -1.426 -61.242 1.00 50.03 774 SER A C 1
ATOM 6146 O O . SER A 1 774 ? 13.704 -1.539 -60.234 1.00 50.03 774 SER A O 1
ATOM 6148 N N . ASN A 1 775 ? 12.836 -0.263 -61.881 1.00 50.88 775 ASN A N 1
ATOM 6149 C CA . ASN A 1 775 ? 13.347 1.008 -61.374 1.00 50.88 775 ASN A CA 1
ATOM 6150 C C . ASN A 1 775 ? 12.828 1.281 -59.957 1.00 50.88 775 ASN A C 1
ATOM 6152 O O . ASN A 1 775 ? 11.683 0.964 -59.642 1.00 50.88 775 ASN A O 1
ATOM 6156 N N . ILE A 1 776 ? 13.711 1.880 -59.152 1.00 52.75 776 ILE A N 1
ATOM 6157 C CA . ILE A 1 776 ? 13.572 2.217 -57.731 1.00 52.75 776 ILE A CA 1
ATOM 6158 C C . ILE A 1 776 ? 12.129 2.626 -57.400 1.00 52.75 776 ILE A C 1
ATOM 6160 O O . ILE A 1 776 ? 11.692 3.727 -57.741 1.00 52.75 776 ILE A O 1
ATOM 6164 N N . THR A 1 777 ? 11.389 1.753 -56.717 1.00 43.19 777 THR A N 1
ATOM 6165 C CA . THR A 1 777 ? 10.133 2.125 -56.066 1.00 43.19 777 THR A CA 1
ATOM 6166 C C . THR A 1 777 ? 10.491 2.940 -54.833 1.00 43.19 777 THR A C 1
ATOM 6168 O O . THR A 1 777 ? 10.897 2.409 -53.801 1.00 43.19 777 THR A O 1
ATOM 6171 N N . VAL A 1 778 ? 10.426 4.264 -54.968 1.00 47.41 778 VAL A N 1
ATOM 6172 C CA . VAL A 1 778 ? 10.544 5.180 -53.832 1.00 47.41 778 VAL A CA 1
ATOM 6173 C C . VAL A 1 778 ? 9.218 5.124 -53.086 1.00 47.41 778 VAL A C 1
ATOM 6175 O O . VAL A 1 778 ? 8.308 5.904 -53.371 1.00 47.41 778 VAL A O 1
ATOM 6178 N N . ASP A 1 779 ? 9.089 4.178 -52.159 1.00 43.25 779 ASP A N 1
ATOM 6179 C CA . ASP A 1 779 ? 7.929 4.144 -51.277 1.00 43.25 779 ASP A CA 1
ATOM 6180 C C . ASP A 1 779 ? 7.948 5.403 -50.405 1.00 43.25 779 ASP A C 1
ATOM 6182 O O . ASP A 1 779 ? 8.860 5.668 -49.616 1.00 43.25 779 ASP A O 1
ATOM 6186 N N . LYS A 1 780 ? 6.954 6.258 -50.641 1.00 37.03 780 LYS A N 1
ATOM 6187 C CA . LYS A 1 780 ? 6.812 7.558 -49.995 1.00 37.03 780 LYS A CA 1
ATOM 6188 C C . LYS A 1 780 ? 6.279 7.311 -48.584 1.00 37.03 780 LYS A C 1
ATOM 6190 O O . LYS A 1 780 ? 5.080 7.116 -48.412 1.00 37.03 780 LYS A O 1
ATOM 6195 N N . LEU A 1 781 ? 7.154 7.313 -47.577 1.00 40.47 781 LEU A N 1
ATOM 6196 C CA . LEU A 1 781 ? 6.694 7.320 -46.190 1.00 40.47 781 LEU A CA 1
ATOM 6197 C C . LEU A 1 781 ? 6.069 8.679 -45.867 1.00 40.47 781 LEU A C 1
ATOM 6199 O O . LEU A 1 781 ? 6.713 9.726 -45.971 1.00 40.47 781 LEU A O 1
ATOM 6203 N N . ASP A 1 782 ? 4.810 8.641 -45.453 1.00 32.12 782 ASP A N 1
ATOM 6204 C CA . ASP A 1 782 ? 4.179 9.720 -44.718 1.00 32.12 782 ASP A CA 1
ATOM 6205 C C . ASP A 1 782 ? 4.644 9.638 -43.256 1.00 32.12 782 ASP A C 1
ATOM 6207 O O . ASP A 1 782 ? 4.148 8.836 -42.465 1.00 32.12 782 ASP A O 1
ATOM 6211 N N . CYS A 1 783 ? 5.631 10.460 -42.891 1.00 37.88 783 CYS A N 1
ATOM 6212 C CA . CYS A 1 783 ? 6.160 10.535 -41.525 1.00 37.88 783 CYS A CA 1
ATOM 6213 C C . CYS A 1 783 ? 5.147 11.081 -40.495 1.00 37.88 783 CYS A C 1
ATOM 6215 O O . CYS A 1 783 ? 5.523 11.315 -39.346 1.00 37.88 783 CYS A O 1
ATOM 6217 N N . SER A 1 784 ? 3.884 11.316 -40.871 1.00 35.16 784 SER A N 1
ATOM 6218 C CA . SER A 1 784 ? 2.833 11.749 -39.945 1.00 35.16 784 SER A CA 1
ATOM 6219 C C . SER A 1 784 ? 2.217 10.611 -39.117 1.00 35.16 784 SER A C 1
ATOM 6221 O O . SER A 1 784 ? 1.535 10.887 -38.131 1.00 35.16 784 SER A O 1
ATOM 6223 N N . THR A 1 785 ? 2.505 9.341 -39.430 1.00 34.97 785 THR A N 1
ATOM 6224 C CA . THR A 1 785 ? 2.030 8.189 -38.643 1.00 34.97 785 THR A CA 1
ATOM 6225 C C . THR A 1 785 ? 3.161 7.561 -37.828 1.00 34.97 785 THR A C 1
ATOM 6227 O O . THR A 1 785 ? 3.754 6.550 -38.189 1.00 34.97 785 THR A O 1
ATOM 6230 N N . GLN A 1 786 ? 3.469 8.170 -36.678 1.00 35.56 786 GLN A N 1
ATOM 6231 C CA . GLN A 1 786 ? 4.244 7.501 -35.632 1.00 35.56 786 GLN A CA 1
ATOM 6232 C C . GLN A 1 786 ? 3.421 6.329 -35.083 1.00 35.56 786 GLN A C 1
ATOM 6234 O O . GLN A 1 786 ? 2.520 6.530 -34.268 1.00 35.56 786 GLN A O 1
ATOM 6239 N N . ILE A 1 787 ? 3.723 5.100 -35.505 1.00 39.28 787 ILE A N 1
ATOM 6240 C CA . ILE A 1 787 ? 3.307 3.920 -34.744 1.00 39.28 787 ILE A CA 1
ATOM 6241 C C . ILE A 1 787 ? 4.177 3.912 -33.487 1.00 39.28 787 ILE A C 1
ATOM 6243 O O . ILE A 1 787 ? 5.373 3.631 -33.525 1.00 39.28 787 ILE A O 1
ATOM 6247 N N . VAL A 1 788 ? 3.579 4.337 -32.378 1.00 38.75 788 VAL A N 1
ATOM 6248 C CA . VAL A 1 788 ? 4.218 4.383 -31.066 1.00 38.75 788 VAL A CA 1
ATOM 6249 C C . VAL A 1 788 ? 4.322 2.950 -30.542 1.00 38.75 788 VAL A C 1
ATOM 6251 O O . VAL A 1 788 ? 3.436 2.482 -29.831 1.00 38.75 788 VAL A O 1
ATOM 6254 N N . GLU A 1 789 ? 5.397 2.236 -30.872 1.00 41.09 789 GLU A N 1
ATOM 6255 C CA . GLU A 1 789 ? 5.774 1.057 -30.091 1.00 41.09 789 GLU A CA 1
ATOM 6256 C C . GLU A 1 789 ? 6.381 1.525 -28.768 1.00 41.09 789 GLU A C 1
ATOM 6258 O O . GLU A 1 789 ? 7.573 1.815 -28.639 1.00 41.09 789 GLU A O 1
ATOM 6263 N N . GLN A 1 790 ? 5.512 1.660 -27.770 1.00 41.47 790 GLN A N 1
ATOM 6264 C CA . GLN A 1 790 ? 5.934 1.835 -26.392 1.00 41.47 790 GLN A CA 1
ATOM 6265 C C . GLN A 1 790 ? 6.639 0.557 -25.903 1.00 41.47 790 GLN A C 1
ATOM 6267 O O . GLN A 1 790 ? 6.247 -0.544 -26.298 1.00 41.47 790 GLN A O 1
ATOM 6272 N N . PRO A 1 791 ? 7.645 0.655 -25.016 1.00 41.94 791 PRO A N 1
ATOM 6273 C CA . PRO A 1 791 ? 8.303 -0.518 -24.450 1.00 41.94 791 PRO A CA 1
ATOM 6274 C C . PRO A 1 791 ? 7.310 -1.367 -23.634 1.00 41.94 791 PRO A C 1
ATOM 6276 O O . PRO A 1 791 ? 7.069 -1.119 -22.453 1.00 41.94 791 PRO A O 1
ATOM 6279 N N . TYR A 1 792 ? 6.744 -2.399 -24.264 1.00 38.34 792 TYR A N 1
ATOM 6280 C CA . TYR A 1 792 ? 5.872 -3.377 -23.619 1.00 38.34 792 TYR A CA 1
ATOM 6281 C C . TYR A 1 792 ? 6.712 -4.341 -22.777 1.00 38.34 792 TYR A C 1
ATOM 6283 O O . TYR A 1 792 ? 7.455 -5.176 -23.295 1.00 38.34 792 TYR A O 1
ATOM 6291 N N . ARG A 1 793 ? 6.599 -4.243 -21.450 1.00 40.81 793 ARG A N 1
ATOM 6292 C CA . ARG A 1 793 ? 7.243 -5.181 -20.526 1.00 40.81 793 ARG A CA 1
ATOM 6293 C C . ARG A 1 793 ? 6.267 -6.302 -20.171 1.00 40.81 793 ARG A C 1
ATOM 6295 O O . ARG A 1 793 ? 5.392 -6.137 -19.325 1.00 40.81 793 ARG A O 1
ATOM 6302 N N . SER A 1 794 ? 6.435 -7.469 -20.789 1.00 33.81 794 SER A N 1
ATOM 6303 C CA . SER A 1 794 ? 5.739 -8.692 -20.382 1.00 33.81 794 SER A CA 1
ATOM 6304 C C . SER A 1 794 ? 6.402 -9.293 -19.138 1.00 33.81 794 SER A C 1
ATOM 6306 O O . SER A 1 794 ? 7.570 -9.684 -19.183 1.00 33.81 794 SER A O 1
ATOM 6308 N N . TYR A 1 795 ? 5.673 -9.402 -18.028 1.00 42.44 795 TYR A N 1
ATOM 6309 C CA . TYR A 1 795 ? 6.160 -10.088 -16.828 1.00 42.44 795 TYR A CA 1
ATOM 6310 C C . TYR A 1 795 ? 6.167 -11.620 -17.045 1.00 42.44 795 TYR A C 1
ATOM 6312 O O . TYR A 1 795 ? 5.120 -12.178 -17.390 1.00 42.44 795 TYR A O 1
ATOM 6320 N N . PRO A 1 796 ? 7.299 -12.328 -16.842 1.00 33.34 796 PRO A N 1
ATOM 6321 C CA . PRO A 1 796 ? 7.359 -13.779 -17.008 1.00 33.34 796 PRO A CA 1
ATOM 6322 C C . PRO A 1 796 ? 6.621 -14.494 -15.868 1.00 33.34 796 PRO A C 1
ATOM 6324 O O . PRO A 1 796 ? 6.858 -14.214 -14.693 1.00 33.34 796 PRO A O 1
ATOM 6327 N N . LYS A 1 797 ? 5.787 -15.485 -16.198 1.00 40.84 797 LYS A N 1
ATOM 6328 C CA . LYS A 1 797 ? 5.400 -16.538 -15.243 1.00 40.84 797 LYS A CA 1
ATOM 6329 C C . LYS A 1 797 ? 6.651 -17.386 -14.953 1.00 40.84 797 LYS A C 1
ATOM 6331 O O . LYS A 1 797 ? 7.300 -17.846 -15.887 1.00 40.84 797 LYS A O 1
ATOM 6336 N N . SER A 1 798 ? 7.030 -17.550 -13.687 1.00 31.91 798 SER A N 1
ATOM 6337 C CA . SER A 1 798 ? 8.307 -18.167 -13.290 1.00 31.91 798 SER A CA 1
ATOM 6338 C C . SER A 1 798 ? 8.411 -19.662 -13.636 1.00 31.91 798 SER A C 1
ATOM 6340 O O . SER A 1 798 ? 7.504 -20.426 -13.310 1.00 31.91 798 SER A O 1
ATOM 6342 N N . HIS A 1 799 ? 9.549 -20.072 -14.211 1.00 38.03 799 HIS A N 1
ATOM 6343 C CA . HIS A 1 799 ? 9.968 -21.462 -14.455 1.00 38.03 799 HIS A CA 1
ATOM 6344 C C . HIS A 1 799 ? 10.648 -22.096 -13.214 1.00 38.03 799 HIS A C 1
ATOM 6346 O O . HIS A 1 799 ? 11.330 -21.407 -12.458 1.00 38.03 799 HIS A O 1
ATOM 6352 N N . GLU A 1 800 ? 10.462 -23.409 -13.017 1.00 40.94 800 GLU A N 1
ATOM 6353 C CA . GLU A 1 800 ? 10.889 -24.209 -11.850 1.00 40.94 800 GLU A CA 1
ATOM 6354 C C . GLU A 1 800 ? 12.391 -24.593 -11.830 1.00 40.94 800 GLU A C 1
ATOM 6356 O O . GLU A 1 800 ? 12.960 -24.960 -12.856 1.00 40.94 800 GLU A O 1
ATOM 6361 N N . ASN A 1 801 ? 13.017 -24.603 -10.638 1.00 47.72 801 ASN A N 1
ATOM 6362 C CA . ASN A 1 801 ? 14.425 -24.980 -10.409 1.00 47.72 801 ASN A CA 1
ATOM 6363 C C . ASN A 1 801 ? 14.589 -26.441 -9.928 1.00 47.72 801 ASN A C 1
ATOM 6365 O O . ASN A 1 801 ? 14.038 -26.845 -8.904 1.00 47.72 801 ASN A O 1
ATOM 6369 N N . GLY A 1 802 ? 15.432 -27.217 -10.621 1.00 50.41 802 GLY A N 1
ATOM 6370 C CA . GLY A 1 802 ? 15.649 -28.658 -10.400 1.00 50.41 802 GLY A CA 1
ATOM 6371 C C . GLY A 1 802 ? 16.306 -29.079 -9.074 1.00 50.41 802 GLY A C 1
ATOM 6372 O O . GLY A 1 802 ? 16.191 -30.241 -8.692 1.00 50.41 802 GLY A O 1
ATOM 6373 N N . SER A 1 803 ? 16.931 -28.173 -8.317 1.00 49.28 803 SER A N 1
ATOM 6374 C CA . SER A 1 803 ? 17.489 -28.499 -6.990 1.00 49.28 803 SER A CA 1
ATOM 6375 C C . SER A 1 803 ? 16.399 -28.771 -5.944 1.00 49.28 803 SER A C 1
ATOM 6377 O O . SER A 1 803 ? 16.580 -29.611 -5.061 1.00 49.28 803 SER A O 1
ATOM 6379 N N . LEU A 1 804 ? 15.225 -28.147 -6.102 1.00 54.19 804 LEU A N 1
ATOM 6380 C CA . LEU A 1 804 ? 14.050 -28.405 -5.273 1.00 54.19 804 LEU A CA 1
ATOM 6381 C C . LEU A 1 804 ? 13.537 -29.838 -5.475 1.00 54.19 804 LEU A C 1
ATOM 6383 O O . LEU A 1 804 ? 13.088 -30.462 -4.522 1.00 54.19 804 LEU A O 1
ATOM 6387 N N . ARG A 1 805 ? 13.670 -30.398 -6.688 1.00 51.31 805 ARG A N 1
ATOM 6388 C CA . ARG A 1 805 ? 13.289 -31.789 -6.981 1.00 51.31 805 ARG A CA 1
ATOM 6389 C C . ARG A 1 805 ? 14.180 -32.802 -6.276 1.00 51.31 805 ARG A C 1
ATOM 6391 O O . ARG A 1 805 ? 13.650 -33.798 -5.805 1.00 51.31 805 ARG A O 1
ATOM 6398 N N . PHE A 1 806 ? 15.485 -32.559 -6.155 1.00 61.84 806 PHE A N 1
ATOM 6399 C CA . PHE A 1 806 ? 16.362 -33.470 -5.410 1.00 61.84 806 PHE A CA 1
ATOM 6400 C C . PHE A 1 806 ? 16.044 -33.446 -3.910 1.00 61.84 806 PHE A C 1
ATOM 6402 O O . PHE A 1 806 ? 15.933 -34.498 -3.287 1.00 61.84 806 PHE A O 1
ATOM 6409 N N . ILE A 1 807 ? 15.796 -32.256 -3.349 1.00 63.06 807 ILE A N 1
ATOM 6410 C CA . ILE A 1 807 ? 15.391 -32.098 -1.944 1.00 63.06 807 ILE A CA 1
ATOM 6411 C C . ILE A 1 807 ? 14.019 -32.737 -1.703 1.00 63.06 807 ILE A C 1
ATOM 6413 O O . ILE A 1 807 ? 13.844 -33.458 -0.724 1.00 63.06 807 ILE A O 1
ATOM 6417 N N . LEU A 1 808 ? 13.062 -32.549 -2.614 1.00 59.38 808 LEU A N 1
ATOM 6418 C CA . LEU A 1 808 ? 11.745 -33.182 -2.544 1.00 59.38 808 LEU A CA 1
ATOM 6419 C C . LEU A 1 808 ? 11.837 -34.702 -2.680 1.00 59.38 808 LEU A C 1
ATOM 6421 O O . LEU A 1 808 ? 11.161 -35.407 -1.939 1.00 59.38 808 LEU A O 1
ATOM 6425 N N . TRP A 1 809 ? 12.692 -35.219 -3.563 1.00 72.75 809 TRP A N 1
ATOM 6426 C CA . TRP A 1 809 ? 12.872 -36.659 -3.746 1.00 72.75 809 TRP A CA 1
ATOM 6427 C C . TRP A 1 809 ? 13.546 -37.305 -2.531 1.00 72.75 809 TRP A C 1
ATOM 6429 O O . TRP A 1 809 ? 13.088 -38.344 -2.064 1.00 72.75 809 TRP A O 1
ATOM 6439 N N . PHE A 1 810 ? 14.550 -36.647 -1.942 1.00 70.56 810 PHE A N 1
ATOM 6440 C CA . PHE A 1 810 ? 15.183 -37.088 -0.696 1.00 70.56 810 PHE A CA 1
ATOM 6441 C C . PHE A 1 810 ? 14.205 -37.048 0.491 1.00 70.56 810 PHE A C 1
ATOM 6443 O O . PHE A 1 810 ? 14.142 -37.993 1.274 1.00 70.56 810 PHE A O 1
ATOM 6450 N N . SER A 1 811 ? 13.376 -36.002 0.575 1.00 65.25 811 SER A N 1
ATOM 6451 C CA . SER A 1 811 ? 12.332 -35.860 1.604 1.00 65.25 811 SER A CA 1
ATOM 6452 C C . SER A 1 811 ? 11.226 -36.906 1.448 1.00 65.25 811 SER A C 1
ATOM 6454 O O . SER A 1 811 ? 10.753 -37.461 2.436 1.00 65.25 811 SER A O 1
ATOM 6456 N N . CYS A 1 812 ? 10.841 -37.224 0.208 1.00 65.94 812 CYS A N 1
ATOM 6457 C CA . CYS A 1 812 ? 9.876 -38.282 -0.081 1.00 65.94 812 CYS A CA 1
ATOM 6458 C C . CYS A 1 812 ? 10.457 -39.663 0.232 1.00 65.94 812 CYS A C 1
ATOM 6460 O O . CYS A 1 812 ? 9.751 -40.485 0.798 1.00 65.94 812 CYS A O 1
ATOM 6462 N N . ALA A 1 813 ? 11.734 -39.920 -0.068 1.00 77.75 813 ALA A N 1
ATOM 6463 C CA . ALA A 1 813 ? 12.386 -41.181 0.277 1.00 77.75 813 ALA A CA 1
ATOM 6464 C C . ALA A 1 813 ? 12.448 -41.387 1.800 1.00 77.75 813 ALA A C 1
ATOM 6466 O O . ALA A 1 813 ? 12.104 -42.465 2.282 1.00 77.75 813 ALA A O 1
ATOM 6467 N N . PHE A 1 814 ? 12.791 -40.343 2.563 1.00 78.00 814 PHE A N 1
ATOM 6468 C CA . PHE A 1 814 ? 12.773 -40.388 4.029 1.00 78.00 814 PHE A CA 1
ATOM 6469 C C . PHE A 1 814 ? 11.355 -40.577 4.585 1.00 78.00 814 PHE A C 1
ATOM 6471 O O . PHE A 1 814 ? 11.148 -41.416 5.458 1.00 78.00 814 PHE A O 1
ATOM 6478 N N . GLY A 1 815 ? 10.367 -39.874 4.019 1.00 70.38 815 GLY A N 1
ATOM 6479 C CA . GLY A 1 815 ? 8.958 -40.028 4.385 1.00 70.38 815 GLY A CA 1
ATOM 6480 C C . GLY A 1 815 ? 8.389 -41.408 4.042 1.00 70.38 815 GLY A C 1
ATOM 6481 O O . GLY A 1 815 ? 7.568 -41.935 4.783 1.00 70.38 815 GLY A O 1
ATOM 6482 N N . ILE A 1 816 ? 8.855 -42.039 2.959 1.00 79.56 816 ILE A N 1
ATOM 6483 C CA . ILE A 1 816 ? 8.478 -43.407 2.582 1.00 79.56 816 ILE A CA 1
ATOM 6484 C C . ILE A 1 816 ? 9.103 -44.419 3.549 1.00 79.56 816 ILE A C 1
ATOM 6486 O O . ILE A 1 816 ? 8.420 -45.350 3.971 1.00 79.56 816 ILE A O 1
ATOM 6490 N N . VAL A 1 817 ? 10.364 -44.230 3.952 1.00 81.19 817 VAL A N 1
ATOM 6491 C CA . VAL A 1 817 ? 11.006 -45.077 4.971 1.00 81.19 817 VAL A CA 1
ATOM 6492 C C . VAL A 1 817 ? 10.290 -44.941 6.318 1.00 81.19 817 VAL A C 1
ATOM 6494 O O . VAL A 1 817 ? 9.952 -45.962 6.915 1.00 81.19 817 VAL A O 1
ATOM 6497 N N . GLU A 1 818 ? 9.965 -43.722 6.764 1.00 69.12 818 GLU A N 1
ATOM 6498 C CA . GLU A 1 818 ? 9.144 -43.504 7.966 1.00 69.12 818 GLU A CA 1
ATOM 6499 C C . GLU A 1 818 ? 7.764 -44.151 7.837 1.00 69.12 818 GLU A C 1
ATOM 6501 O O . GLU A 1 818 ? 7.311 -44.822 8.762 1.00 69.12 818 GLU A O 1
ATOM 6506 N N . PHE A 1 819 ? 7.113 -44.022 6.681 1.00 72.69 819 PHE A N 1
ATOM 6507 C CA . PHE A 1 819 ? 5.808 -44.623 6.435 1.00 72.69 819 PHE A CA 1
ATOM 6508 C C . PHE A 1 819 ? 5.856 -46.153 6.490 1.00 72.69 819 PHE A C 1
ATOM 6510 O O . PHE A 1 819 ? 4.968 -46.762 7.082 1.00 72.69 819 PHE A O 1
ATOM 6517 N N . PHE A 1 820 ? 6.897 -46.793 5.950 1.00 79.75 820 PHE A N 1
ATOM 6518 C CA . PHE A 1 820 ? 7.058 -48.246 6.037 1.00 79.75 820 PHE A CA 1
ATOM 6519 C C . PHE A 1 820 ? 7.440 -48.720 7.441 1.00 79.75 820 PHE A C 1
ATOM 6521 O O . PHE A 1 820 ? 6.971 -49.775 7.860 1.00 79.75 820 PHE A O 1
ATOM 6528 N N . VAL A 1 821 ? 8.213 -47.942 8.205 1.00 77.06 821 VAL A N 1
ATOM 6529 C CA . VAL A 1 821 ? 8.482 -48.228 9.625 1.00 77.06 821 VAL A CA 1
ATOM 6530 C C . VAL A 1 821 ? 7.197 -48.103 10.448 1.00 77.06 821 VAL A C 1
ATOM 6532 O O . VAL A 1 821 ? 6.884 -49.001 11.228 1.00 77.06 821 VAL A O 1
ATOM 6535 N N . ILE A 1 822 ? 6.395 -47.058 10.218 1.00 74.25 822 ILE A N 1
ATOM 6536 C CA . ILE A 1 822 ? 5.086 -46.866 10.856 1.00 74.25 822 ILE A CA 1
ATOM 6537 C C . ILE A 1 822 ? 4.119 -47.977 10.443 1.00 74.25 822 ILE A C 1
ATOM 6539 O O . ILE A 1 822 ? 3.412 -48.500 11.297 1.00 74.25 822 ILE A O 1
ATOM 6543 N N . LEU A 1 823 ? 4.112 -48.394 9.174 1.00 70.19 823 LEU A N 1
ATOM 6544 C CA . LEU A 1 823 ? 3.294 -49.508 8.698 1.00 70.19 823 LEU A CA 1
ATOM 6545 C C . LEU A 1 823 ? 3.750 -50.854 9.253 1.00 70.19 823 LEU A C 1
ATOM 6547 O O . LEU A 1 823 ? 2.894 -51.678 9.533 1.00 70.19 823 LEU A O 1
ATOM 6551 N N . LEU A 1 824 ? 5.048 -51.097 9.445 1.00 74.81 824 LEU A N 1
ATOM 6552 C CA . LEU A 1 824 ? 5.546 -52.320 10.081 1.00 74.81 824 LEU A CA 1
ATOM 6553 C C . LEU A 1 824 ? 5.178 -52.350 11.568 1.00 74.81 824 LEU A C 1
ATOM 6555 O O . LEU A 1 824 ? 4.699 -53.370 12.057 1.00 74.81 824 LEU A O 1
ATOM 6559 N N . VAL A 1 825 ? 5.308 -51.220 12.271 1.00 70.25 825 VAL A N 1
ATOM 6560 C CA . VAL A 1 825 ? 4.862 -51.076 13.666 1.00 70.25 825 VAL A CA 1
ATOM 6561 C C . VAL A 1 825 ? 3.342 -51.224 13.765 1.00 70.25 825 VAL A C 1
ATOM 6563 O O . VAL A 1 825 ? 2.849 -51.946 14.632 1.00 70.25 825 VAL A O 1
ATOM 6566 N N . TRP A 1 826 ? 2.588 -50.618 12.847 1.00 61.38 826 TRP A N 1
ATOM 6567 C CA . TRP A 1 826 ? 1.135 -50.737 12.764 1.00 61.38 826 TRP A CA 1
ATOM 6568 C C . TRP A 1 826 ? 0.709 -52.158 12.395 1.00 61.38 826 TRP A C 1
ATOM 6570 O O . TRP A 1 826 ? -0.180 -52.691 13.039 1.00 61.38 826 TRP A O 1
ATOM 6580 N N . PHE A 1 827 ? 1.374 -52.833 11.458 1.00 62.16 827 PHE A N 1
ATOM 6581 C CA . PHE A 1 827 ? 1.068 -54.209 11.057 1.00 62.16 827 PHE A CA 1
ATOM 6582 C C . PHE A 1 827 ? 1.375 -55.209 12.178 1.00 62.16 827 PHE A C 1
ATOM 6584 O O . PHE A 1 827 ? 0.557 -56.086 12.451 1.00 62.16 827 PHE A O 1
ATOM 6591 N N . CYS A 1 828 ? 2.482 -55.035 12.906 1.00 55.84 828 CYS A N 1
ATOM 6592 C CA . CYS A 1 828 ? 2.770 -55.800 14.123 1.00 55.84 828 CYS A CA 1
ATOM 6593 C C . CYS A 1 828 ? 1.739 -55.526 15.241 1.00 55.84 828 CYS A C 1
ATOM 6595 O O . CYS A 1 828 ? 1.345 -56.452 15.955 1.00 55.84 828 CYS A O 1
ATOM 6597 N N . SER A 1 829 ? 1.237 -54.289 15.346 1.00 51.06 829 SER A N 1
ATOM 6598 C CA . SER A 1 829 ? 0.206 -53.881 16.322 1.00 51.06 829 SER A CA 1
ATOM 6599 C C . SER A 1 829 ? -1.225 -54.288 15.924 1.00 51.06 829 SER A C 1
ATOM 6601 O O . SER A 1 829 ? -2.091 -54.468 16.777 1.00 51.06 829 SER A O 1
ATOM 6603 N N . VAL A 1 830 ? -1.499 -54.442 14.626 1.00 50.34 830 VAL A N 1
ATOM 6604 C CA . VAL A 1 830 ? -2.806 -54.823 14.063 1.00 50.34 830 VAL A CA 1
ATOM 6605 C C . VAL A 1 830 ? -2.935 -56.335 13.959 1.00 50.34 830 VAL A C 1
ATOM 6607 O O . VAL A 1 830 ? -4.016 -56.865 14.200 1.00 50.34 830 VAL A O 1
ATOM 6610 N N . ARG A 1 831 ? -1.844 -57.070 13.718 1.00 44.03 831 ARG A N 1
ATOM 6611 C CA . ARG A 1 831 ? -1.868 -58.539 13.780 1.00 44.03 831 ARG A CA 1
ATOM 6612 C C . ARG A 1 831 ? -2.054 -59.065 15.208 1.00 44.03 831 ARG A C 1
ATOM 6614 O O . ARG A 1 831 ? -2.514 -60.185 15.382 1.00 44.03 831 ARG A O 1
ATOM 6621 N N . THR A 1 832 ? -1.799 -58.233 16.219 1.00 41.94 832 THR A N 1
ATOM 6622 C CA . THR A 1 832 ? -2.196 -58.484 17.616 1.00 41.94 832 THR A CA 1
ATOM 6623 C C . THR A 1 832 ? -3.620 -58.007 17.950 1.00 41.94 832 THR A C 1
ATOM 6625 O O . THR A 1 832 ? -4.125 -58.328 19.022 1.00 41.94 832 THR A O 1
ATOM 6628 N N . ARG A 1 833 ? -4.315 -57.304 17.039 1.00 41.16 833 ARG A N 1
ATOM 6629 C CA . ARG A 1 833 ? -5.688 -56.787 17.220 1.00 41.16 833 ARG A CA 1
ATOM 6630 C C . ARG A 1 833 ? -6.687 -57.232 16.141 1.00 41.16 833 ARG A C 1
ATOM 6632 O O . ARG A 1 833 ? -7.755 -56.638 16.010 1.00 41.16 833 ARG A O 1
ATOM 6639 N N . GLN A 1 834 ? -6.409 -58.323 15.425 1.00 36.00 834 GLN A N 1
ATOM 6640 C CA . GLN A 1 834 ? -7.464 -59.110 14.781 1.00 36.00 834 GLN A CA 1
ATOM 6641 C C . GLN A 1 834 ? -8.272 -59.841 15.864 1.00 36.00 834 GLN A C 1
ATOM 6643 O O . GLN A 1 834 ? -8.036 -61.003 16.170 1.00 36.00 834 GLN A O 1
ATOM 6648 N N . ASN A 1 835 ? -9.219 -59.118 16.461 1.00 27.94 835 ASN A N 1
ATOM 6649 C CA . ASN A 1 835 ? -10.550 -59.643 16.739 1.00 27.94 835 ASN A CA 1
ATOM 6650 C C . ASN A 1 835 ? -11.545 -58.487 16.922 1.00 27.94 835 ASN A C 1
ATOM 6652 O O . ASN A 1 835 ? -11.347 -57.607 17.755 1.00 27.94 835 ASN A O 1
ATOM 6656 N N . SER A 1 836 ? -12.639 -58.567 16.156 1.00 33.75 836 SER A N 1
ATOM 6657 C CA . SER A 1 836 ? -13.849 -57.723 16.108 1.00 33.75 836 SER A CA 1
ATOM 6658 C C . SER A 1 836 ? -13.751 -56.318 15.475 1.00 33.75 836 SER A C 1
ATOM 6660 O O . SER A 1 836 ? -13.027 -55.446 15.939 1.00 33.75 836 SER A O 1
ATOM 6662 N N . GLY A 1 837 ? -14.552 -56.083 14.422 1.00 28.12 837 GLY A N 1
ATOM 6663 C CA . GLY A 1 837 ? -14.726 -54.765 13.802 1.00 28.12 837 GLY A CA 1
ATOM 6664 C C . GLY A 1 837 ? -15.808 -54.718 12.713 1.00 28.12 837 GLY A C 1
ATOM 6665 O O . GLY A 1 837 ? -15.614 -55.226 11.614 1.00 28.12 837 GLY A O 1
ATOM 6666 N N . MET A 1 838 ? -16.921 -54.051 13.029 1.00 31.88 838 MET A N 1
ATOM 6667 C CA . MET A 1 838 ? -17.953 -53.526 12.125 1.00 31.88 838 MET A CA 1
ATOM 6668 C C . MET A 1 838 ? -18.059 -52.025 12.417 1.00 31.88 838 MET A C 1
ATOM 6670 O O . MET A 1 838 ? -18.226 -51.700 13.587 1.00 31.88 838 MET A O 1
ATOM 6674 N N . GLN A 1 839 ? -17.984 -51.134 11.414 1.00 33.06 839 GLN A N 1
ATOM 6675 C CA . GLN A 1 839 ? -18.621 -49.797 11.411 1.00 33.06 839 GLN A CA 1
ATOM 6676 C C . GLN A 1 839 ? -18.219 -48.956 10.190 1.00 33.06 839 GLN A C 1
ATOM 6678 O O . GLN A 1 839 ? -17.044 -48.690 9.962 1.00 33.06 839 GLN A O 1
ATOM 6683 N N . GLY A 1 840 ? -19.219 -48.453 9.466 1.00 31.12 840 GLY A N 1
ATOM 6684 C CA . GLY A 1 840 ? -19.063 -47.407 8.460 1.00 31.12 840 GLY A CA 1
ATOM 6685 C C . GLY A 1 840 ? -20.230 -46.430 8.532 1.00 31.12 840 GLY A C 1
ATOM 6686 O O . GLY A 1 840 ? -21.181 -46.602 7.790 1.00 31.12 840 GLY A O 1
ATOM 6687 N N . TYR A 1 841 ? -20.164 -45.470 9.464 1.00 32.97 841 TYR A N 1
ATOM 6688 C CA . TYR A 1 841 ? -20.858 -44.166 9.453 1.00 32.97 841 TYR A CA 1
ATOM 6689 C C . TYR A 1 841 ? -20.295 -43.279 10.590 1.00 32.97 841 TYR A C 1
ATOM 6691 O O . TYR A 1 841 ? -20.713 -43.435 11.734 1.00 32.97 841 TYR A O 1
ATOM 6699 N N . SER A 1 842 ? -19.331 -42.393 10.287 1.00 32.47 842 SER A N 1
ATOM 6700 C CA . SER A 1 842 ? -19.118 -41.012 10.812 1.00 32.47 842 SER A CA 1
ATOM 6701 C C . SER A 1 842 ? -17.748 -40.481 10.317 1.00 32.47 842 SER A C 1
ATOM 6703 O O . SER A 1 842 ? -16.876 -41.304 10.035 1.00 32.47 842 SER A O 1
ATOM 6705 N N . PRO A 1 843 ? -17.537 -39.152 10.162 1.00 43.25 843 PRO A N 1
ATOM 6706 C CA . PRO A 1 843 ? -17.430 -38.256 11.318 1.00 43.25 843 PRO A CA 1
ATOM 6707 C C . PRO A 1 843 ? -18.110 -36.890 11.096 1.00 43.25 843 PRO A C 1
ATOM 6709 O O . PRO A 1 843 ? -17.497 -35.979 10.549 1.00 43.25 843 PRO A O 1
ATOM 6712 N N . ILE A 1 844 ? -19.358 -36.722 11.555 1.00 44.66 844 ILE A N 1
ATOM 6713 C CA . ILE A 1 844 ? -19.938 -35.381 11.841 1.00 44.66 844 ILE A CA 1
ATOM 6714 C C . ILE A 1 844 ? -20.663 -35.335 13.208 1.00 44.66 844 ILE A C 1
ATOM 6716 O O . ILE A 1 844 ? -20.884 -34.264 13.758 1.00 44.66 844 ILE A O 1
ATOM 6720 N N . THR A 1 845 ? -20.963 -36.464 13.855 1.00 49.88 845 THR A N 1
ATOM 6721 C CA . THR A 1 845 ? -21.818 -36.496 15.060 1.00 49.88 845 THR A CA 1
ATOM 6722 C C . THR A 1 845 ? -21.062 -36.707 16.377 1.00 49.88 845 THR A C 1
ATOM 6724 O O . THR A 1 845 ? -21.493 -37.503 17.210 1.00 49.88 845 THR A O 1
ATOM 6727 N N . THR A 1 846 ? -19.925 -36.043 16.590 1.00 50.56 846 THR A N 1
ATOM 6728 C CA . THR A 1 846 ? -19.150 -36.188 17.841 1.00 50.56 846 THR A CA 1
ATOM 6729 C C . THR A 1 846 ? -19.625 -35.286 18.989 1.00 50.56 846 THR A C 1
ATOM 6731 O O . THR A 1 846 ? -19.111 -35.421 20.094 1.00 50.56 846 THR A O 1
ATOM 6734 N N . GLN A 1 847 ? -20.610 -34.399 18.772 1.00 57.81 847 GLN A N 1
ATOM 6735 C CA . GLN A 1 847 ? -21.073 -33.438 19.790 1.00 57.81 847 GLN A CA 1
ATOM 6736 C C . GLN A 1 847 ? -22.276 -33.911 20.638 1.00 57.81 847 GLN A C 1
ATOM 6738 O O . GLN A 1 847 ? -22.452 -33.413 21.746 1.00 57.81 847 GLN A O 1
ATOM 6743 N N . PHE A 1 848 ? -23.069 -34.893 20.184 1.00 70.75 848 PHE A N 1
ATOM 6744 C CA . PHE A 1 848 ? -24.291 -35.335 20.881 1.00 70.75 848 PHE A CA 1
ATOM 6745 C C . PHE A 1 848 ? -24.262 -36.812 21.252 1.00 70.75 848 PHE A C 1
ATOM 6747 O O . PHE A 1 848 ? -23.704 -37.638 20.525 1.00 70.75 848 PHE A O 1
ATOM 6754 N N . ARG A 1 849 ? -24.910 -37.160 22.372 1.00 84.19 849 ARG A N 1
ATOM 6755 C CA . ARG A 1 849 ? -24.996 -38.552 22.821 1.00 84.19 849 ARG A CA 1
ATOM 6756 C C . ARG A 1 849 ? -25.841 -39.361 21.839 1.00 84.19 849 ARG A C 1
ATOM 6758 O O . ARG A 1 849 ? -26.999 -39.038 21.577 1.00 84.19 849 ARG A O 1
ATOM 6765 N N . ARG A 1 850 ? -25.266 -40.455 21.341 1.00 86.31 850 ARG A N 1
ATOM 6766 C CA . ARG A 1 850 ? -25.998 -41.477 20.596 1.00 86.31 850 ARG A CA 1
ATOM 6767 C C . ARG A 1 850 ? -26.659 -42.438 21.587 1.00 86.31 850 ARG A C 1
ATOM 6769 O O . ARG A 1 850 ? -25.963 -43.049 22.393 1.00 86.31 850 ARG A O 1
ATOM 6776 N N . PHE A 1 851 ? -27.979 -42.547 21.518 1.00 88.75 851 PHE A N 1
ATOM 6777 C CA . PHE A 1 851 ? -28.786 -43.486 22.294 1.00 88.75 851 PHE A CA 1
ATOM 6778 C C . PHE A 1 851 ? -29.132 -44.716 21.454 1.00 88.75 851 PHE A C 1
ATOM 6780 O O . PHE A 1 851 ? -29.319 -44.622 20.235 1.00 88.75 851 PHE A O 1
ATOM 6787 N N . THR A 1 852 ? -29.245 -45.863 22.113 1.00 90.19 852 THR A N 1
ATOM 6788 C CA . THR A 1 852 ? -29.777 -47.088 21.505 1.00 90.19 852 THR A CA 1
ATOM 6789 C C . THR A 1 852 ? -31.306 -47.098 21.542 1.00 90.19 852 THR A C 1
ATOM 6791 O O . THR A 1 852 ? -31.919 -46.435 22.384 1.00 90.19 852 THR A O 1
ATOM 6794 N N . LEU A 1 853 ? -31.955 -47.844 20.641 1.00 88.50 853 LEU A N 1
ATOM 6795 C CA . LEU A 1 853 ? -33.419 -47.923 20.606 1.00 88.50 853 LEU A CA 1
ATOM 6796 C C . LEU A 1 853 ? -33.962 -48.527 21.905 1.00 88.50 853 LEU A C 1
ATOM 6798 O O . LEU A 1 853 ? -34.923 -48.006 22.460 1.00 88.50 853 LEU A O 1
ATOM 6802 N N . SER A 1 854 ? -33.295 -49.559 22.428 1.00 90.31 854 SER A N 1
ATOM 6803 C CA . SER A 1 854 ? -33.672 -50.212 23.686 1.00 90.31 854 SER A CA 1
ATOM 6804 C C . SER A 1 854 ? -33.602 -49.258 24.885 1.00 90.31 854 SER A C 1
ATOM 6806 O O . SER A 1 854 ? -34.490 -49.272 25.741 1.00 90.31 854 SER A O 1
ATOM 6808 N N . GLU A 1 855 ? -32.591 -48.381 24.942 1.00 90.31 855 GLU A N 1
ATOM 6809 C CA . GLU A 1 855 ? -32.502 -47.351 25.984 1.00 90.31 855 GLU A CA 1
ATOM 6810 C C . GLU A 1 855 ? -33.686 -46.381 25.925 1.00 90.31 855 GLU A C 1
ATOM 6812 O O . GLU A 1 855 ? -34.265 -46.070 26.966 1.00 90.31 855 GLU A O 1
ATOM 6817 N N . LEU A 1 856 ? -34.066 -45.918 24.729 1.00 93.25 856 LEU A N 1
ATOM 6818 C CA . LEU A 1 856 ? -35.179 -44.979 24.563 1.00 93.25 856 LEU A CA 1
ATOM 6819 C C . LEU A 1 856 ? -36.545 -45.647 24.760 1.00 93.25 856 LEU A C 1
ATOM 6821 O O . LEU A 1 856 ? -37.441 -45.041 25.346 1.00 93.25 856 LEU A O 1
ATOM 6825 N N . GLU A 1 857 ? -36.704 -46.905 24.353 1.00 90.62 857 GLU A N 1
ATOM 6826 C CA . GLU A 1 857 ? -37.885 -47.720 24.658 1.00 90.62 857 GLU A CA 1
ATOM 6827 C C . GLU A 1 857 ? -38.060 -47.885 26.166 1.00 90.62 857 GLU A C 1
ATOM 6829 O O . GLU A 1 857 ? -39.153 -47.681 26.692 1.00 90.62 857 GLU A O 1
ATOM 6834 N N . LYS A 1 858 ? -36.978 -48.169 26.898 1.00 92.38 858 LYS A N 1
ATOM 6835 C CA . LYS A 1 858 ? -37.022 -48.250 28.361 1.00 92.38 858 LYS A CA 1
ATOM 6836 C C . LYS A 1 858 ? -37.324 -46.892 28.998 1.00 92.38 858 LYS A C 1
ATOM 6838 O O . LYS A 1 858 ? -38.170 -46.822 29.888 1.00 92.38 858 LYS A O 1
ATOM 6843 N N . ALA A 1 859 ? -36.674 -45.823 28.530 1.00 92.06 859 ALA A N 1
ATOM 6844 C CA . ALA A 1 859 ? -36.871 -44.461 29.035 1.00 92.06 859 ALA A CA 1
ATOM 6845 C C . ALA A 1 859 ? -38.322 -43.978 28.877 1.00 92.06 859 ALA A C 1
ATOM 6847 O O . ALA A 1 859 ? -38.836 -43.265 29.737 1.00 92.06 859 ALA A O 1
ATOM 6848 N N . THR A 1 860 ? -38.991 -44.396 27.801 1.00 91.94 860 THR A N 1
ATOM 6849 C CA . THR A 1 860 ? -40.384 -44.037 27.478 1.00 91.94 860 THR A CA 1
ATOM 6850 C C . THR A 1 860 ? -41.414 -45.072 27.941 1.00 91.94 860 THR A C 1
ATOM 6852 O O . THR A 1 860 ? -42.594 -44.939 27.620 1.00 91.94 860 THR A O 1
ATOM 6855 N N . ARG A 1 861 ? -40.997 -46.117 28.674 1.00 90.81 861 ARG A N 1
ATOM 6856 C CA . ARG A 1 861 ? -41.859 -47.243 29.090 1.00 90.81 861 ARG A CA 1
ATOM 6857 C C . ARG A 1 861 ? -42.623 -47.869 27.912 1.00 90.81 861 ARG A C 1
ATOM 6859 O O . ARG A 1 861 ? -43.826 -48.087 27.983 1.00 90.81 861 ARG A O 1
ATOM 6866 N N . GLY A 1 862 ? -41.904 -48.146 26.826 1.00 87.56 862 GLY A N 1
ATOM 6867 C CA . GLY A 1 862 ? -42.453 -48.705 25.591 1.00 87.56 862 GLY A CA 1
ATOM 6868 C C . GLY A 1 862 ? -43.191 -47.678 24.733 1.00 87.56 862 GLY A C 1
ATOM 6869 O O . GLY A 1 862 ? -44.135 -48.052 24.046 1.00 87.56 862 GLY A O 1
ATOM 6870 N N . PHE A 1 863 ? -42.772 -46.406 24.766 1.00 90.31 863 PHE A N 1
ATOM 6871 C CA . PHE A 1 863 ? -43.462 -45.286 24.112 1.00 90.31 863 PHE A CA 1
ATOM 6872 C C . PHE A 1 863 ? -44.907 -45.089 24.614 1.00 90.31 863 PHE A C 1
ATOM 6874 O O . PHE A 1 863 ? -45.823 -44.878 23.826 1.00 90.31 863 PHE A O 1
ATOM 6881 N N . GLY A 1 864 ? -45.116 -45.193 25.932 1.00 82.38 864 GLY A N 1
ATOM 6882 C CA . GLY A 1 864 ? -46.455 -45.234 26.534 1.00 82.38 864 GLY A CA 1
ATOM 6883 C C . GLY A 1 864 ? -47.148 -43.878 26.729 1.00 82.38 864 GLY A C 1
ATOM 6884 O O . GLY A 1 864 ? -48.374 -43.835 26.749 1.00 82.38 864 GLY A O 1
ATOM 6885 N N . GLU A 1 865 ? -46.395 -42.781 26.872 1.00 90.12 865 GLU A N 1
ATOM 6886 C CA . GLU A 1 865 ? -46.941 -41.429 27.089 1.00 90.12 865 GLU A CA 1
ATOM 6887 C C . GLU A 1 865 ? -46.619 -40.528 25.893 1.00 90.12 865 GLU A C 1
ATOM 6889 O O . GLU A 1 865 ? -45.502 -40.023 25.753 1.00 90.12 865 GLU A O 1
ATOM 6894 N N . GLU A 1 866 ? -47.598 -40.357 25.011 1.00 90.94 866 GLU A N 1
ATOM 6895 C CA . GLU A 1 866 ? -47.525 -39.445 23.873 1.00 90.94 866 GLU A CA 1
ATOM 6896 C C . GLU A 1 866 ? -47.865 -38.022 24.313 1.00 90.94 866 GLU A C 1
ATOM 6898 O O . GLU A 1 866 ? -48.924 -37.777 24.884 1.00 90.94 866 GLU A O 1
ATOM 6903 N N . ILE A 1 867 ? -46.960 -37.089 24.024 1.00 85.62 867 ILE A N 1
ATOM 6904 C CA . ILE A 1 867 ? -47.093 -35.669 24.381 1.00 85.62 867 ILE A CA 1
ATOM 6905 C C . ILE A 1 867 ? -47.270 -34.768 23.158 1.00 85.62 867 ILE A C 1
ATOM 6907 O O . ILE A 1 867 ? -47.485 -33.572 23.304 1.00 85.62 867 ILE A O 1
ATOM 6911 N N . GLY A 1 868 ? -47.176 -35.320 21.947 1.00 80.62 868 GLY A N 1
ATOM 6912 C CA . GLY A 1 868 ? -47.444 -34.574 20.724 1.00 80.62 868 GLY A CA 1
ATOM 6913 C C . GLY A 1 868 ? -47.349 -35.439 19.475 1.00 80.62 868 GLY A C 1
ATOM 6914 O O . GLY A 1 868 ? -46.558 -36.382 19.408 1.00 80.62 868 GLY A O 1
ATOM 6915 N N . ARG A 1 869 ? -48.135 -35.101 18.452 1.00 81.94 869 ARG A N 1
ATOM 6916 C CA . ARG A 1 869 ? -48.141 -35.788 17.155 1.00 81.94 869 ARG A CA 1
ATOM 6917 C C . ARG A 1 869 ? -48.293 -34.789 16.025 1.00 81.94 869 ARG A C 1
ATOM 6919 O O . ARG A 1 869 ? -49.244 -34.017 15.995 1.00 81.94 869 ARG A O 1
ATOM 6926 N N . GLY A 1 870 ? -47.373 -34.850 15.070 1.00 70.31 870 GLY A N 1
ATOM 6927 C CA . GLY A 1 870 ? -47.381 -33.998 13.885 1.00 70.31 870 GLY A CA 1
ATOM 6928 C C . GLY A 1 870 ? -46.903 -34.729 12.634 1.00 70.31 870 GLY A C 1
ATOM 6929 O O . GLY A 1 870 ? -46.634 -35.932 12.653 1.00 70.31 870 GLY A O 1
ATOM 6930 N N . ALA A 1 871 ? -46.769 -33.985 11.532 1.00 66.12 871 ALA A N 1
ATOM 6931 C CA . ALA A 1 871 ? -46.299 -34.520 10.251 1.00 66.12 871 ALA A CA 1
ATOM 6932 C C . ALA A 1 871 ? -44.893 -35.145 10.354 1.00 66.12 871 ALA A C 1
ATOM 6934 O O . ALA A 1 871 ? -44.652 -36.206 9.776 1.00 66.12 871 ALA A O 1
ATOM 6935 N N . GLY A 1 872 ? -44.010 -34.539 11.156 1.00 67.69 872 GLY A N 1
ATOM 6936 C CA . GLY A 1 872 ? -42.645 -35.019 11.382 1.00 67.69 872 GLY A CA 1
ATOM 6937 C C . GLY A 1 872 ? -42.537 -36.248 12.289 1.00 67.69 872 GLY A C 1
ATOM 6938 O O . GLY A 1 872 ? -41.468 -36.836 12.385 1.00 67.69 872 GLY A O 1
ATOM 6939 N N . GLY A 1 873 ? -43.608 -36.692 12.954 1.00 82.06 873 GLY A N 1
ATOM 6940 C CA . GLY A 1 873 ? -43.571 -37.876 13.820 1.00 82.06 873 GLY A CA 1
ATOM 6941 C C . GLY A 1 873 ? -44.326 -37.716 15.134 1.00 82.06 873 GLY A C 1
ATOM 6942 O O . GLY A 1 873 ? -45.096 -36.775 15.324 1.00 82.06 873 GLY A O 1
ATOM 6943 N N . ILE A 1 874 ? -44.104 -38.670 16.038 1.00 87.31 874 ILE A N 1
ATOM 6944 C CA . ILE A 1 874 ? -44.758 -38.735 17.352 1.00 87.31 874 ILE A CA 1
ATOM 6945 C C . ILE A 1 874 ? -43.720 -38.445 18.433 1.00 87.31 874 ILE A C 1
ATOM 6947 O O . ILE A 1 874 ? -42.623 -39.005 18.398 1.00 87.31 874 ILE A O 1
ATOM 6951 N N . VAL A 1 875 ? -44.059 -37.591 19.391 1.00 90.69 875 VAL A N 1
ATOM 6952 C CA . VAL A 1 875 ? -43.208 -37.208 20.516 1.00 90.69 875 VAL A CA 1
ATOM 6953 C C . VAL A 1 875 ? -43.717 -37.879 21.784 1.00 90.69 875 VAL A C 1
ATOM 6955 O O . VAL A 1 875 ? -44.890 -37.765 22.133 1.00 90.69 875 VAL A O 1
ATOM 6958 N N . TYR A 1 876 ? -42.815 -38.561 22.483 1.00 93.25 876 TYR A N 1
ATOM 6959 C CA . TYR A 1 876 ? -43.102 -39.255 23.732 1.00 93.25 876 TYR A CA 1
ATOM 6960 C C . TYR A 1 876 ? -42.336 -38.628 24.883 1.00 93.25 876 TYR A C 1
ATOM 6962 O O . TYR A 1 876 ? -41.183 -38.223 24.722 1.00 93.25 876 TYR A O 1
ATOM 6970 N N . LYS A 1 877 ? -42.939 -38.612 26.066 1.00 92.94 877 LYS A N 1
ATOM 6971 C CA . LYS A 1 877 ? -42.219 -38.265 27.287 1.00 92.94 877 LYS A CA 1
ATOM 6972 C C . LYS A 1 877 ? -41.400 -39.460 27.754 1.00 92.94 877 LYS A C 1
ATOM 6974 O O . LYS A 1 877 ? -41.885 -40.591 27.795 1.00 92.94 877 LYS A O 1
ATOM 6979 N N . GLY A 1 878 ? -40.150 -39.219 28.126 1.00 93.06 878 GLY A N 1
ATOM 6980 C CA . GLY A 1 878 ? -39.293 -40.246 28.702 1.00 93.06 878 GLY A CA 1
ATOM 6981 C C . GLY A 1 878 ? -38.422 -39.710 29.823 1.00 93.06 878 GLY A C 1
ATOM 6982 O O . GLY A 1 878 ? -38.160 -38.514 29.913 1.00 93.06 878 GLY A O 1
ATOM 6983 N N . ILE A 1 879 ? -37.957 -40.615 30.679 1.00 93.25 879 ILE A N 1
ATOM 6984 C CA . ILE A 1 879 ? -36.968 -40.314 31.715 1.00 93.25 879 ILE A CA 1
ATOM 6985 C C . ILE A 1 879 ? -35.681 -41.040 31.336 1.00 93.25 879 ILE A C 1
ATOM 6987 O O . ILE A 1 879 ? -35.637 -42.271 31.291 1.00 93.25 879 ILE A O 1
ATOM 6991 N N . LEU A 1 880 ? -34.641 -40.271 31.024 1.00 89.94 880 LEU A N 1
ATOM 6992 C CA . LEU A 1 880 ? -33.336 -40.793 30.630 1.00 89.94 880 LEU A CA 1
ATOM 6993 C C . LEU A 1 880 ? -32.620 -41.469 31.821 1.00 89.94 880 LEU A C 1
ATOM 6995 O O . LEU A 1 880 ? -32.982 -41.237 32.977 1.00 89.94 880 LEU A O 1
ATOM 6999 N N . PRO A 1 881 ? -31.570 -42.286 31.587 1.00 84.19 881 PRO A N 1
ATOM 7000 C CA . PRO A 1 881 ? -30.856 -42.986 32.664 1.00 84.19 881 PRO A CA 1
ATOM 7001 C C . PRO A 1 881 ? -30.249 -42.066 33.735 1.00 84.19 881 PRO A C 1
ATOM 7003 O O . PRO A 1 881 ? -30.077 -42.475 34.879 1.00 84.19 881 PRO A O 1
ATOM 7006 N N . ASP A 1 882 ? -29.940 -40.823 33.366 1.00 84.81 882 ASP A N 1
ATOM 7007 C CA . ASP A 1 882 ? -29.425 -39.773 34.251 1.00 84.81 882 ASP A CA 1
ATOM 7008 C C . ASP A 1 882 ? -30.536 -38.993 34.983 1.00 84.81 882 ASP A C 1
ATOM 7010 O O . ASP A 1 882 ? -30.259 -37.982 35.623 1.00 84.81 882 ASP A O 1
ATOM 7014 N N . ARG A 1 883 ? -31.783 -39.486 34.926 1.00 88.75 883 ARG A N 1
ATOM 7015 C CA . ARG A 1 883 ? -33.003 -38.933 35.539 1.00 88.75 883 ARG A CA 1
ATOM 7016 C C . ARG A 1 883 ? -33.539 -37.642 34.920 1.00 88.75 883 ARG A C 1
ATOM 7018 O O . ARG A 1 883 ? -34.522 -37.110 35.432 1.00 88.75 883 ARG A O 1
ATOM 7025 N N . ARG A 1 884 ? -32.969 -37.156 33.816 1.00 90.50 884 ARG A N 1
ATOM 7026 C CA . ARG A 1 884 ? -33.548 -36.014 33.096 1.00 90.50 884 ARG A CA 1
ATOM 7027 C C . ARG A 1 884 ? -34.832 -36.419 32.374 1.00 90.50 884 ARG A C 1
ATOM 7029 O O . ARG A 1 884 ? -34.892 -37.488 31.763 1.00 90.50 884 ARG A O 1
ATOM 7036 N N . VAL A 1 885 ? -35.844 -35.556 32.431 1.00 92.44 885 VAL A N 1
ATOM 7037 C CA . VAL A 1 885 ? -37.079 -35.704 31.649 1.00 92.44 885 VAL A CA 1
ATOM 7038 C C . VAL A 1 885 ? -36.813 -35.171 30.245 1.00 92.44 885 VAL A C 1
ATOM 7040 O O . VAL A 1 885 ? -36.317 -34.058 30.094 1.00 92.44 885 VAL A O 1
ATOM 7043 N N . ALA A 1 886 ? -37.103 -35.976 29.230 1.00 93.31 886 ALA A N 1
ATOM 7044 C CA . ALA A 1 886 ? -36.822 -35.665 27.836 1.00 93.31 886 ALA A CA 1
ATOM 7045 C C . ALA A 1 886 ? -38.064 -35.851 26.961 1.00 93.31 886 ALA A C 1
ATOM 7047 O O . ALA A 1 886 ? -38.895 -36.731 27.210 1.00 93.31 886 ALA A O 1
ATOM 7048 N N . ALA A 1 887 ? -38.143 -35.049 25.903 1.00 93.56 887 ALA A N 1
ATOM 7049 C CA . ALA A 1 887 ? -39.089 -35.225 24.813 1.00 93.56 887 ALA A CA 1
ATOM 7050 C C . ALA A 1 887 ? -38.416 -36.034 23.695 1.00 93.56 887 ALA A C 1
ATOM 7052 O O . ALA A 1 887 ? -37.441 -35.602 23.080 1.00 93.56 887 ALA A O 1
ATOM 7053 N N . ILE A 1 888 ? -38.908 -37.245 23.447 1.00 93.44 888 ILE A N 1
ATOM 7054 C CA . ILE A 1 888 ? -38.325 -38.190 22.493 1.00 93.44 888 ILE A CA 1
ATOM 7055 C C . ILE A 1 888 ? -39.205 -38.223 21.246 1.00 93.44 888 ILE A C 1
ATOM 7057 O O . ILE A 1 888 ? -40.251 -38.873 21.219 1.00 93.44 888 ILE A O 1
ATOM 7061 N N . LYS A 1 889 ? -38.774 -37.512 20.200 1.00 90.69 889 LYS A N 1
ATOM 7062 C CA . LYS A 1 889 ? -39.452 -37.444 18.900 1.00 90.69 889 LYS A CA 1
ATOM 7063 C C . LYS A 1 889 ? -39.038 -38.636 18.050 1.00 90.69 889 LYS A C 1
ATOM 7065 O O . LYS A 1 889 ? -37.879 -38.761 17.660 1.00 90.69 889 LYS A O 1
ATOM 7070 N N . ARG A 1 890 ? -39.984 -39.518 17.745 1.00 90.00 890 ARG A N 1
ATOM 7071 C CA . ARG A 1 890 ? -39.823 -40.644 16.825 1.00 90.00 890 ARG A CA 1
ATOM 7072 C C . ARG A 1 890 ? -40.353 -40.253 15.451 1.00 90.00 890 ARG A C 1
ATOM 7074 O O . ARG A 1 890 ? -41.558 -40.068 15.284 1.00 90.00 890 ARG A O 1
ATOM 7081 N N . LEU A 1 891 ? -39.450 -40.153 14.479 1.00 84.62 891 LEU A N 1
ATOM 7082 C CA . LEU A 1 891 ? -39.782 -39.719 13.123 1.00 84.62 891 LEU A CA 1
ATOM 7083 C C . LEU A 1 891 ? -40.456 -40.847 12.328 1.00 84.62 891 LEU A C 1
ATOM 7085 O O . LEU A 1 891 ? -40.146 -42.033 12.499 1.00 84.62 891 LEU A O 1
ATOM 7089 N N . ASN A 1 892 ? -41.384 -40.478 11.446 1.00 74.75 892 ASN A N 1
ATOM 7090 C CA . ASN A 1 892 ? -42.104 -41.427 10.598 1.00 74.75 892 ASN A CA 1
ATOM 7091 C C . ASN A 1 892 ? -41.191 -41.973 9.482 1.00 74.75 892 ASN A C 1
ATOM 7093 O O . ASN A 1 892 ? -40.509 -41.221 8.797 1.00 74.75 892 ASN A O 1
ATOM 7097 N N . VAL A 1 893 ? -41.185 -43.295 9.269 1.00 61.59 893 VAL A N 1
ATOM 7098 C CA . VAL A 1 893 ? -40.213 -43.990 8.388 1.00 61.59 893 VAL A CA 1
ATOM 7099 C C . VAL A 1 893 ? -40.529 -43.845 6.883 1.00 61.59 893 VAL A C 1
ATOM 7101 O O . VAL A 1 893 ? -39.703 -44.189 6.041 1.00 61.59 893 VAL A O 1
ATOM 7104 N N . ALA A 1 894 ? -41.701 -43.323 6.506 1.00 56.38 894 ALA A N 1
ATOM 7105 C CA . ALA A 1 894 ? -42.011 -43.033 5.102 1.00 56.38 894 ALA A CA 1
ATOM 7106 C C . ALA A 1 894 ? -41.041 -41.963 4.556 1.00 56.38 894 ALA A C 1
ATOM 7108 O O . ALA A 1 894 ? -40.723 -41.034 5.289 1.00 56.38 894 ALA A O 1
ATOM 7109 N N . HIS A 1 895 ? -40.585 -42.117 3.299 1.00 53.00 895 HIS A N 1
ATOM 7110 C CA . HIS A 1 895 ? -39.428 -41.514 2.585 1.00 53.00 895 HIS A CA 1
ATOM 7111 C C . HIS A 1 895 ? -38.872 -40.119 2.973 1.00 53.00 895 HIS A C 1
ATOM 7113 O O . HIS A 1 895 ? -37.757 -39.794 2.569 1.00 53.00 895 HIS A O 1
ATOM 7119 N N . GLN A 1 896 ? -39.593 -39.294 3.725 1.00 59.88 896 GLN A N 1
ATOM 7120 C CA . GLN A 1 896 ? -39.180 -37.968 4.172 1.00 59.88 896 GLN A CA 1
ATOM 7121 C C . GLN A 1 896 ? -38.477 -37.953 5.548 1.00 59.88 896 GLN A C 1
ATOM 7123 O O . GLN A 1 896 ? -37.632 -37.088 5.773 1.00 59.88 896 GLN A O 1
ATOM 7128 N N . GLY A 1 897 ? -38.715 -38.942 6.422 1.00 65.81 897 GLY A N 1
ATOM 7129 C CA . GLY A 1 897 ? -38.202 -38.932 7.804 1.00 65.81 897 GLY A CA 1
ATOM 7130 C C . GLY A 1 897 ? -36.675 -38.989 7.954 1.00 65.81 897 GLY A C 1
ATOM 7131 O O . GLY A 1 897 ? -36.136 -38.432 8.904 1.00 65.81 897 GLY A O 1
ATOM 7132 N N . GLU A 1 898 ? -35.943 -39.599 7.012 1.00 76.19 898 GLU A N 1
ATOM 7133 C CA . GLU A 1 898 ? -34.467 -39.560 7.027 1.00 76.19 898 GLU A CA 1
ATOM 7134 C C . GLU A 1 898 ? -33.940 -38.157 6.701 1.00 76.19 898 GLU A C 1
ATOM 7136 O O . GLU A 1 898 ? -32.966 -37.709 7.297 1.00 76.19 898 GLU A O 1
ATOM 7141 N N . ALA A 1 899 ? -34.576 -37.447 5.765 1.00 73.06 899 ALA A N 1
ATOM 7142 C CA . ALA A 1 899 ? -34.142 -36.107 5.386 1.00 73.06 899 ALA A CA 1
ATOM 7143 C C . ALA A 1 899 ? -34.379 -35.107 6.526 1.00 73.06 899 ALA A C 1
ATOM 7145 O O . ALA A 1 899 ? -33.484 -34.320 6.825 1.00 73.06 899 ALA A O 1
ATOM 7146 N N . GLU A 1 900 ? -35.537 -35.192 7.188 1.00 75.31 900 GLU A N 1
ATOM 7147 C CA . GLU A 1 900 ? -35.862 -34.386 8.372 1.00 75.31 900 GLU A CA 1
ATOM 7148 C C . GLU A 1 900 ? -34.917 -34.712 9.535 1.00 75.31 900 GLU A C 1
ATOM 7150 O O . GLU A 1 900 ? -34.372 -33.804 10.155 1.00 75.31 900 GLU A O 1
ATOM 7155 N N . PHE A 1 901 ? -34.606 -35.996 9.760 1.00 82.31 901 PHE A N 1
ATOM 7156 C CA . PHE A 1 901 ? -33.622 -36.406 10.766 1.00 82.31 901 PHE A CA 1
ATOM 7157 C C . PHE A 1 901 ? -32.246 -35.774 10.534 1.00 82.31 901 PHE A C 1
ATOM 7159 O O . PHE A 1 901 ? -31.643 -35.223 11.453 1.00 82.31 901 PHE A O 1
ATOM 7166 N N . GLN A 1 902 ? -31.736 -35.853 9.302 1.00 76.56 902 GLN A N 1
ATOM 7167 C CA . GLN A 1 902 ? -30.431 -35.289 8.960 1.00 76.56 902 GLN A CA 1
ATOM 7168 C C . GLN A 1 902 ? -30.442 -33.759 9.038 1.00 76.56 902 GLN A C 1
ATOM 7170 O O . GLN A 1 902 ? -29.463 -33.172 9.501 1.00 76.56 902 GLN A O 1
ATOM 7175 N N . ALA A 1 903 ? -31.529 -33.109 8.612 1.00 74.06 903 ALA A N 1
ATOM 7176 C CA . ALA A 1 903 ? -31.688 -31.662 8.729 1.00 74.06 903 ALA A CA 1
ATOM 7177 C C . ALA A 1 903 ? -31.666 -31.227 10.200 1.00 74.06 903 ALA A C 1
ATOM 7179 O O . ALA A 1 903 ? -30.856 -30.377 10.558 1.00 74.06 903 ALA A O 1
ATOM 7180 N N . GLU A 1 904 ? -32.446 -31.875 11.070 1.00 81.50 904 GLU A N 1
ATOM 7181 C CA . GLU A 1 904 ? -32.464 -31.552 12.499 1.00 81.50 904 GLU A CA 1
ATOM 7182 C C . GLU A 1 904 ? -31.080 -31.773 13.128 1.00 81.50 904 GLU A C 1
ATOM 7184 O O . GLU A 1 904 ? -30.500 -30.818 13.636 1.00 81.50 904 GLU A O 1
ATOM 7189 N N . VAL A 1 905 ? -30.473 -32.963 13.008 1.00 80.00 905 VAL A N 1
ATOM 7190 C CA . VAL A 1 905 ? -29.165 -33.256 13.640 1.00 80.00 905 VAL A CA 1
ATOM 7191 C C . VAL A 1 905 ? -28.040 -32.350 13.124 1.00 80.00 905 VAL A C 1
ATOM 7193 O O . VAL A 1 905 ? -27.162 -31.964 13.898 1.00 80.00 905 VAL A O 1
ATOM 7196 N N . SER A 1 906 ? -28.037 -32.007 11.832 1.00 72.44 906 SER A N 1
ATOM 7197 C CA . SER A 1 906 ? -26.972 -31.182 11.241 1.00 72.44 906 SER A CA 1
ATOM 7198 C C . SER A 1 906 ? -27.130 -29.682 11.507 1.00 72.44 906 SER A C 1
ATOM 7200 O O . SER A 1 906 ? -26.108 -28.989 11.594 1.00 72.44 906 SER A O 1
ATOM 7202 N N . THR A 1 907 ? -28.369 -29.200 11.649 1.00 70.81 907 THR A N 1
ATOM 7203 C CA . THR A 1 907 ? -28.685 -27.792 11.907 1.00 70.81 907 THR A CA 1
ATOM 7204 C C . THR A 1 907 ? -28.694 -27.499 13.404 1.00 70.81 907 THR A C 1
ATOM 7206 O O . THR A 1 907 ? -27.809 -26.786 13.872 1.00 70.81 907 THR A O 1
ATOM 7209 N N . ILE A 1 908 ? -29.622 -28.082 14.181 1.00 70.69 908 ILE A N 1
ATOM 7210 C CA . ILE A 1 908 ? -29.772 -27.761 15.616 1.00 70.69 908 ILE A CA 1
ATOM 7211 C C . ILE A 1 908 ? -28.535 -28.156 16.412 1.00 70.69 908 ILE A C 1
ATOM 7213 O O . ILE A 1 908 ? -28.179 -27.496 17.381 1.00 70.69 908 ILE A O 1
ATOM 7217 N N . GLY A 1 909 ? -27.808 -29.175 15.945 1.00 63.72 909 GLY A N 1
ATOM 7218 C CA . GLY A 1 909 ? -26.609 -29.644 16.615 1.00 63.72 909 GLY A CA 1
ATOM 7219 C C . GLY A 1 909 ? -25.481 -28.603 16.722 1.00 63.72 909 GLY A C 1
ATOM 7220 O O . GLY A 1 909 ? -24.533 -28.774 17.487 1.00 63.72 909 GLY A O 1
ATOM 7221 N N . LYS A 1 910 ? -25.554 -27.510 15.963 1.00 66.75 910 LYS A N 1
ATOM 7222 C CA . LYS A 1 910 ? -24.564 -26.426 16.005 1.00 66.75 910 LYS A CA 1
ATOM 7223 C C . LYS A 1 910 ? -25.089 -25.158 16.676 1.00 66.75 910 LYS A C 1
ATOM 7225 O O . LYS A 1 910 ? -24.323 -24.207 16.820 1.00 66.75 910 LYS A O 1
ATOM 7230 N N . LEU A 1 911 ? -26.365 -25.134 17.050 1.00 76.88 911 LEU A N 1
ATOM 7231 C CA . LEU A 1 911 ? -27.054 -23.957 17.563 1.00 76.88 911 LEU A CA 1
ATOM 7232 C C . LEU A 1 911 ? -27.188 -24.071 19.083 1.00 76.88 911 LEU A C 1
ATOM 7234 O O . LEU A 1 911 ? -27.430 -25.151 19.612 1.00 76.88 911 LEU A O 1
ATOM 7238 N N . ASN A 1 912 ? -26.993 -22.960 19.787 1.00 79.81 912 ASN A N 1
ATOM 7239 C CA . ASN A 1 912 ? -27.221 -22.875 21.226 1.00 79.81 912 ASN A CA 1
ATOM 7240 C C . ASN A 1 912 ? -27.676 -21.454 21.551 1.00 79.81 912 ASN A C 1
ATOM 7242 O O . ASN A 1 912 ? -26.879 -20.516 21.469 1.00 79.81 912 ASN A O 1
ATOM 7246 N N . HIS A 1 913 ? -28.955 -21.306 21.881 1.00 88.81 913 HIS A N 1
ATOM 7247 C CA . HIS A 1 913 ? -29.562 -20.027 22.211 1.00 88.81 913 HIS A CA 1
ATOM 7248 C C . HIS A 1 913 ? -30.719 -20.244 23.190 1.00 88.81 913 HIS A C 1
ATOM 7250 O O . HIS A 1 913 ? -31.479 -21.195 23.042 1.00 88.81 913 HIS A O 1
ATOM 7256 N N . MET A 1 914 ? -30.891 -19.338 24.160 1.00 90.88 914 MET A N 1
ATOM 7257 C CA . MET A 1 914 ? -31.886 -19.481 25.236 1.00 90.88 914 MET A CA 1
ATOM 7258 C C . MET A 1 914 ? -33.329 -19.610 24.720 1.00 90.88 914 MET A C 1
ATOM 7260 O O . MET A 1 914 ? -34.156 -20.222 25.385 1.00 90.88 914 MET A O 1
ATOM 7264 N N . ASN A 1 915 ? -33.619 -19.065 23.534 1.00 94.69 915 ASN A N 1
ATOM 7265 C CA . ASN A 1 915 ? -34.929 -19.144 22.881 1.00 94.69 915 ASN A CA 1
ATOM 7266 C C . ASN A 1 915 ? -35.011 -20.157 21.723 1.00 94.69 915 ASN A C 1
ATOM 7268 O O . ASN A 1 915 ? -35.908 -20.050 20.889 1.00 94.69 915 ASN A O 1
ATOM 7272 N N . LEU A 1 916 ? -34.095 -21.126 21.643 1.00 92.56 916 LEU A N 1
ATOM 7273 C CA . LEU A 1 916 ? -34.162 -22.263 20.716 1.00 92.56 916 LEU A CA 1
ATOM 7274 C C . LEU A 1 916 ? -34.130 -23.578 21.506 1.00 92.56 916 LEU A C 1
ATOM 7276 O O . LEU A 1 916 ? -33.501 -23.643 22.557 1.00 92.56 916 LEU A O 1
ATOM 7280 N N . ILE A 1 917 ? -34.818 -24.612 21.014 1.00 90.94 917 ILE A N 1
ATOM 7281 C CA . ILE A 1 917 ? -34.892 -25.912 21.699 1.00 90.94 917 ILE A CA 1
ATOM 7282 C C . ILE A 1 917 ? -33.539 -26.646 21.684 1.00 90.94 917 ILE A C 1
ATOM 7284 O O . ILE A 1 917 ? -32.894 -26.758 20.639 1.00 90.94 917 ILE A O 1
ATOM 7288 N N . ASP A 1 918 ? -33.135 -27.206 22.823 1.00 87.75 918 ASP A N 1
ATOM 7289 C CA . ASP A 1 918 ? -31.887 -27.955 22.953 1.00 87.75 918 ASP A CA 1
ATOM 7290 C C . ASP A 1 918 ? -32.059 -29.431 22.567 1.00 87.75 918 ASP A C 1
ATOM 7292 O O . ASP A 1 918 ? -32.826 -30.187 23.175 1.00 87.75 918 ASP A O 1
ATOM 7296 N N . LEU A 1 919 ? -31.269 -29.881 21.585 1.00 88.62 919 LEU A N 1
ATOM 7297 C CA . LEU A 1 919 ? -31.121 -31.299 21.254 1.00 88.62 919 LEU A CA 1
ATOM 7298 C C . LEU A 1 919 ? -30.069 -31.938 22.166 1.00 88.62 919 LEU A C 1
ATOM 7300 O O . LEU A 1 919 ? -28.891 -31.592 22.129 1.00 88.62 919 LEU A O 1
ATOM 7304 N N . TRP A 1 920 ? -30.464 -32.928 22.960 1.00 89.19 920 TRP A N 1
ATOM 7305 C CA . TRP A 1 920 ? -29.558 -33.648 23.860 1.00 89.19 920 TRP A CA 1
ATOM 7306 C C . TRP A 1 920 ? -28.929 -34.888 23.220 1.00 89.19 920 TRP A C 1
ATOM 7308 O O . TRP A 1 920 ? -27.852 -35.327 23.637 1.00 89.19 920 TRP A O 1
ATOM 7318 N N . GLY A 1 921 ? -29.576 -35.474 22.213 1.00 88.75 921 GLY A N 1
ATOM 7319 C CA . GLY A 1 921 ? -29.052 -36.651 21.529 1.00 88.75 921 GLY A CA 1
ATOM 7320 C C . GLY A 1 921 ? -29.974 -37.230 20.473 1.00 88.75 921 GLY A C 1
ATOM 7321 O O . GLY A 1 921 ? -31.027 -36.681 20.164 1.00 88.75 921 GLY A O 1
ATOM 7322 N N . TYR A 1 922 ? -29.564 -38.361 19.907 1.00 90.44 922 TYR A N 1
ATOM 7323 C CA . TYR A 1 922 ? -30.305 -39.020 18.834 1.00 90.44 922 TYR A CA 1
ATOM 7324 C C . TYR A 1 922 ? -30.132 -40.542 18.865 1.00 90.44 922 TYR A C 1
ATOM 7326 O O . TYR A 1 922 ? -29.158 -41.062 19.410 1.00 90.44 922 TYR A O 1
ATOM 7334 N N . CYS A 1 923 ? -31.055 -41.256 18.225 1.00 89.50 923 CYS A N 1
ATOM 7335 C CA . CYS A 1 923 ? -30.959 -42.681 17.929 1.00 89.50 923 CYS A CA 1
ATOM 7336 C C . CYS A 1 923 ? -31.073 -42.905 16.417 1.00 89.50 923 CYS A C 1
ATOM 7338 O O . CYS A 1 923 ? -32.029 -42.462 15.778 1.00 89.50 923 CYS A O 1
ATOM 7340 N N . ALA A 1 924 ? -30.089 -43.613 15.861 1.00 86.69 924 ALA A N 1
ATOM 7341 C CA . ALA A 1 924 ? -30.048 -44.035 14.466 1.00 86.69 924 ALA A CA 1
ATOM 7342 C C . ALA A 1 924 ? -29.706 -45.533 14.405 1.00 86.69 924 ALA A C 1
ATOM 7344 O O . ALA A 1 924 ? -28.552 -45.920 14.204 1.00 86.69 924 ALA A O 1
ATOM 7345 N N . GLU A 1 925 ? -30.710 -46.381 14.635 1.00 82.62 925 GLU A N 1
ATOM 7346 C CA . GLU A 1 925 ? -30.580 -47.843 14.632 1.00 82.62 925 GLU A CA 1
ATOM 7347 C C . GLU A 1 925 ? -31.551 -48.470 13.630 1.00 82.62 925 GLU A C 1
ATOM 7349 O O . GLU A 1 925 ? -32.766 -48.287 13.708 1.00 82.62 925 GLU A O 1
ATOM 7354 N N . GLY A 1 926 ? -31.020 -49.200 12.644 1.00 80.94 926 GLY A N 1
ATOM 7355 C CA . GLY A 1 926 ? -31.819 -49.773 11.559 1.00 80.94 926 GLY A CA 1
ATOM 7356 C C . GLY A 1 926 ? -32.672 -48.712 10.851 1.00 80.94 926 GLY A C 1
ATOM 7357 O O . GLY A 1 926 ? -32.152 -47.697 10.382 1.00 80.94 926 GLY A O 1
ATOM 7358 N N . LYS A 1 927 ? -33.992 -48.933 10.807 1.00 78.38 927 LYS A N 1
ATOM 7359 C CA . LYS A 1 927 ? -34.990 -47.994 10.256 1.00 78.38 927 LYS A CA 1
ATOM 7360 C C . LYS A 1 927 ? -35.483 -46.934 11.251 1.00 78.38 927 LYS A C 1
ATOM 7362 O O . LYS A 1 927 ? -36.320 -46.111 10.900 1.00 78.38 927 LYS A O 1
ATOM 7367 N N . HIS A 1 928 ? -35.025 -46.982 12.498 1.00 83.00 928 HIS A N 1
ATOM 7368 C CA . HIS A 1 928 ? -35.500 -46.105 13.558 1.00 83.00 928 HIS A CA 1
ATOM 7369 C C . HIS A 1 928 ? -34.662 -44.825 13.587 1.00 83.00 928 HIS A C 1
ATOM 7371 O O . HIS A 1 928 ? -33.428 -44.871 13.626 1.00 83.00 928 HIS A O 1
ATOM 7377 N N . ARG A 1 929 ? -35.353 -43.683 13.534 1.00 89.94 929 ARG A N 1
ATOM 7378 C CA . ARG A 1 929 ? -34.791 -42.339 13.675 1.00 89.94 929 ARG A CA 1
ATOM 7379 C C . ARG A 1 929 ? -35.528 -41.630 14.798 1.00 89.94 929 ARG A C 1
ATOM 7381 O O . ARG A 1 929 ? -36.732 -41.396 14.693 1.00 89.94 929 ARG A O 1
ATOM 7388 N N . LEU A 1 930 ? -34.823 -41.377 15.897 1.00 91.31 930 LEU A N 1
ATOM 7389 C CA . LEU A 1 930 ? -35.374 -40.683 17.056 1.00 91.31 930 LEU A CA 1
ATOM 7390 C C . LEU A 1 930 ? -34.453 -39.546 17.483 1.00 91.31 930 LEU A C 1
ATOM 7392 O O . LEU A 1 930 ? -33.231 -39.677 17.424 1.00 91.31 930 LEU A O 1
ATOM 7396 N N . LEU A 1 931 ? -35.051 -38.460 17.951 1.00 90.94 931 LEU A N 1
ATOM 7397 C CA . LEU A 1 931 ? -34.373 -37.274 18.456 1.00 90.94 931 LEU A CA 1
ATOM 7398 C C . LEU A 1 931 ? -34.785 -37.049 19.907 1.00 90.94 931 LEU A C 1
ATOM 7400 O O . LEU A 1 931 ? -35.943 -37.260 20.265 1.00 90.94 931 LEU A O 1
ATOM 7404 N N . VAL A 1 932 ? -33.819 -36.681 20.743 1.00 92.31 932 VAL A N 1
ATOM 7405 C CA . VAL A 1 932 ? -33.995 -36.517 22.187 1.00 92.31 932 VAL A CA 1
ATOM 7406 C C . VAL A 1 932 ? -33.788 -35.050 22.523 1.00 92.31 932 VAL A C 1
ATOM 7408 O O . VAL A 1 932 ? -32.656 -34.569 22.493 1.00 92.31 932 VAL A O 1
ATOM 7411 N N . TYR A 1 933 ? -34.878 -34.363 22.841 1.00 91.50 933 TYR A N 1
ATOM 7412 C CA . TYR A 1 933 ? -34.918 -32.949 23.198 1.00 91.50 933 TYR A CA 1
ATOM 7413 C C . TYR A 1 933 ? -35.125 -32.760 24.699 1.00 91.50 933 TYR A C 1
ATOM 7415 O O . TYR A 1 933 ? -35.583 -33.673 25.399 1.00 91.50 933 TYR A O 1
ATOM 7423 N N . GLU A 1 934 ? -34.825 -31.557 25.184 1.00 90.62 934 GLU A N 1
ATOM 7424 C CA . GLU A 1 934 ? -35.357 -31.108 26.470 1.00 90.62 934 GLU A CA 1
ATOM 7425 C C . GLU A 1 934 ? -36.897 -31.163 26.472 1.00 90.62 934 GLU A C 1
ATOM 7427 O O . GLU A 1 934 ? -37.551 -30.980 25.442 1.00 90.62 934 GLU A O 1
ATOM 7432 N N . TYR A 1 935 ? -37.484 -31.488 27.624 1.00 92.31 935 TYR A N 1
ATOM 7433 C CA . TYR A 1 935 ? -38.934 -31.498 27.789 1.00 92.31 935 TYR A CA 1
ATOM 7434 C C . TYR A 1 935 ? -39.418 -30.112 28.218 1.00 92.31 935 TYR A C 1
ATOM 7436 O O . TYR A 1 935 ? -38.907 -29.569 29.189 1.00 92.31 935 TYR A O 1
ATOM 7444 N N . MET A 1 936 ? -40.420 -29.583 27.517 1.00 93.25 936 MET A N 1
ATOM 7445 C CA . MET A 1 936 ? -40.997 -28.260 27.765 1.00 93.25 936 MET A CA 1
ATOM 7446 C C . MET A 1 936 ? -42.322 -28.427 28.514 1.00 93.25 936 MET A C 1
ATOM 7448 O O . MET A 1 936 ? -43.276 -28.987 27.970 1.00 93.25 936 MET A O 1
ATOM 7452 N N . GLU A 1 937 ? -42.374 -28.012 29.780 1.00 90.50 937 GLU A N 1
ATOM 7453 C CA . GLU A 1 937 ? -43.431 -28.414 30.714 1.00 90.50 937 GLU A CA 1
ATOM 7454 C C . GLU A 1 937 ? -44.820 -27.894 30.357 1.00 90.50 937 GLU A C 1
ATOM 7456 O O . GLU A 1 937 ? -45.800 -28.605 30.588 1.00 90.50 937 GLU A O 1
ATOM 7461 N N . HIS A 1 938 ? -44.907 -26.693 29.783 1.00 90.88 938 HIS A N 1
ATOM 7462 C CA . HIS A 1 938 ? -46.178 -26.071 29.414 1.00 90.88 938 HIS A CA 1
ATOM 7463 C C . HIS A 1 938 ? -46.585 -26.347 27.963 1.00 90.88 938 HIS A C 1
ATOM 7465 O O . HIS A 1 938 ? -47.588 -25.806 27.504 1.00 90.88 938 HIS A O 1
ATOM 7471 N N . GLY A 1 939 ? -45.857 -27.204 27.242 1.00 89.69 939 GLY A N 1
ATOM 7472 C CA . GLY A 1 939 ? -46.210 -27.585 25.876 1.00 89.69 939 GLY A CA 1
ATOM 7473 C C . GLY A 1 939 ? -46.065 -26.432 24.883 1.00 89.69 939 GLY A C 1
ATOM 7474 O O . GLY A 1 939 ? -45.151 -25.612 24.989 1.00 89.69 939 GLY A O 1
ATOM 7475 N N . SER A 1 940 ? -46.934 -26.392 23.875 1.00 91.94 940 SER A N 1
ATOM 7476 C CA . SER A 1 940 ? -46.837 -25.417 22.783 1.00 91.94 940 SER A CA 1
ATOM 7477 C C . SER A 1 940 ? -47.602 -24.122 23.059 1.00 91.94 940 SER A C 1
ATOM 7479 O O . SER A 1 940 ? -48.621 -24.094 23.754 1.00 91.94 940 SER A O 1
ATOM 7481 N N . LEU A 1 941 ? -47.162 -23.025 22.444 1.00 92.12 941 LEU A N 1
ATOM 7482 C CA . LEU A 1 941 ? -47.869 -21.749 22.495 1.00 92.12 941 LEU A CA 1
ATOM 7483 C C . LEU A 1 941 ? -49.297 -21.869 21.934 1.00 92.12 941 LEU A C 1
ATOM 7485 O O . LEU A 1 941 ? -50.218 -21.264 22.479 1.00 92.12 941 LEU A O 1
ATOM 7489 N N . ALA A 1 942 ? -49.511 -22.677 20.891 1.00 89.25 942 ALA A N 1
ATOM 7490 C CA . ALA A 1 942 ? -50.845 -22.912 20.332 1.00 89.25 942 ALA A CA 1
ATOM 7491 C C . ALA A 1 942 ? -51.842 -23.459 21.374 1.00 89.25 942 ALA A C 1
ATOM 7493 O O . ALA A 1 942 ? -52.975 -22.978 21.462 1.00 89.25 942 ALA A O 1
ATOM 7494 N N . GLU A 1 943 ? -51.419 -24.421 22.196 1.00 87.19 943 GLU A N 1
ATOM 7495 C CA . GLU A 1 943 ? -52.253 -24.988 23.264 1.00 87.19 943 GLU A CA 1
ATOM 7496 C C . GLU A 1 943 ? -52.550 -23.946 24.347 1.00 87.19 943 GLU A C 1
ATOM 7498 O O . GLU A 1 943 ? -53.701 -23.804 24.758 1.00 87.19 943 GLU A O 1
ATOM 7503 N N . ASN A 1 944 ? -51.549 -23.153 24.739 1.00 88.44 944 ASN A N 1
ATOM 7504 C CA . ASN A 1 944 ? -51.677 -22.123 25.776 1.00 88.44 944 ASN A CA 1
ATOM 7505 C C . ASN A 1 944 ? -52.583 -20.951 25.365 1.00 88.44 944 ASN A C 1
ATOM 7507 O O . ASN A 1 944 ? -53.322 -20.418 26.195 1.00 88.44 944 ASN A O 1
ATOM 7511 N N . LEU A 1 945 ? -52.564 -20.561 24.085 1.00 84.56 945 LEU A N 1
ATOM 7512 C CA . LEU A 1 945 ? -53.485 -19.554 23.542 1.00 84.56 945 LEU A CA 1
ATOM 7513 C C . LEU A 1 945 ? -54.921 -20.084 23.452 1.00 84.56 945 LEU A C 1
ATOM 7515 O O . LEU A 1 945 ? -55.877 -19.319 23.583 1.00 84.56 945 LEU A O 1
ATOM 7519 N N . THR A 1 946 ? -55.097 -21.388 23.239 1.00 82.00 946 THR A N 1
ATOM 7520 C CA . THR A 1 946 ? -56.426 -22.009 23.148 1.00 82.00 946 THR A CA 1
ATOM 7521 C C . THR A 1 946 ? -57.048 -22.184 24.535 1.00 82.00 946 THR A C 1
ATOM 7523 O O . THR A 1 946 ? -58.200 -21.806 24.736 1.00 82.00 946 THR A O 1
ATOM 7526 N N . SER A 1 947 ? -56.275 -22.669 25.511 1.00 77.44 947 SER A N 1
ATOM 7527 C CA . SER A 1 947 ? -56.709 -22.873 26.902 1.00 77.44 947 SER A CA 1
ATOM 7528 C C . SER A 1 947 ? -56.756 -21.591 27.748 1.00 77.44 947 SER A C 1
ATOM 7530 O O . SER A 1 947 ? -57.164 -21.642 28.905 1.00 77.44 947 SER A O 1
ATOM 7532 N N . ASN A 1 948 ? -56.357 -20.448 27.175 1.00 75.75 948 ASN A N 1
ATOM 7533 C CA . ASN A 1 948 ? -56.234 -19.141 27.831 1.00 75.75 948 ASN A CA 1
ATOM 7534 C C . ASN A 1 948 ? -55.354 -19.154 29.098 1.00 75.75 948 ASN A C 1
ATOM 7536 O O . ASN A 1 948 ? -55.584 -18.395 30.036 1.00 75.75 948 ASN A O 1
ATOM 7540 N N . ALA A 1 949 ? -54.334 -20.016 29.127 1.00 73.81 949 ALA A N 1
ATOM 7541 C CA . ALA A 1 949 ? -53.417 -20.147 30.261 1.00 73.81 949 ALA A CA 1
ATOM 7542 C C . ALA A 1 949 ? -52.396 -18.992 30.362 1.00 73.81 949 ALA A C 1
ATOM 7544 O O . ALA A 1 949 ? -51.748 -18.814 31.396 1.00 73.81 949 ALA A O 1
ATOM 7545 N N . VAL A 1 950 ? -52.250 -18.199 29.292 1.00 84.25 950 VAL A N 1
ATOM 7546 C CA . VAL A 1 950 ? -51.308 -17.076 29.201 1.00 84.25 950 VAL A CA 1
ATOM 7547 C C . VAL A 1 950 ? -52.030 -15.734 29.096 1.00 84.25 950 VAL A C 1
ATOM 7549 O O . VAL A 1 950 ? -52.740 -15.456 28.124 1.00 84.25 950 VAL A O 1
ATOM 7552 N N . ASP A 1 951 ? -51.797 -14.888 30.100 1.00 88.06 951 ASP A N 1
ATOM 7553 C CA . ASP A 1 951 ? -52.161 -13.472 30.083 1.00 88.06 951 ASP A CA 1
ATOM 7554 C C . ASP A 1 951 ? -51.355 -12.691 29.030 1.00 88.06 951 ASP A C 1
ATOM 7556 O O . ASP A 1 951 ? -50.424 -13.205 28.400 1.00 88.06 951 ASP A O 1
ATOM 7560 N N . PHE A 1 952 ? -51.737 -11.436 28.806 1.00 89.31 952 PHE A N 1
ATOM 7561 C CA . PHE A 1 952 ? -51.143 -10.633 27.747 1.00 89.31 952 PHE A CA 1
ATOM 7562 C C . PHE A 1 952 ? -49.645 -10.365 27.947 1.00 89.31 952 PHE A C 1
ATOM 7564 O O . PHE A 1 952 ? -48.889 -10.448 26.982 1.00 89.31 952 PHE A O 1
ATOM 7571 N N . GLU A 1 953 ? -49.196 -10.100 29.175 1.00 89.44 953 GLU A N 1
ATOM 7572 C CA . GLU A 1 953 ? -47.776 -9.851 29.452 1.00 89.44 953 GLU A CA 1
ATOM 7573 C C . GLU A 1 953 ? -46.927 -11.082 29.126 1.00 89.44 953 GLU A C 1
ATOM 7575 O O . GLU A 1 953 ? -45.881 -10.977 28.482 1.00 89.44 953 GLU A O 1
ATOM 7580 N N . LYS A 1 954 ? -47.409 -12.283 29.465 1.00 91.31 954 LYS A N 1
ATOM 7581 C CA . LYS A 1 954 ? -46.761 -13.526 29.031 1.00 91.31 954 LYS A CA 1
ATOM 7582 C C . LYS A 1 954 ? -46.755 -13.655 27.513 1.00 91.31 954 LYS A C 1
ATOM 7584 O O . LYS A 1 954 ? -45.710 -13.974 26.954 1.00 91.31 954 LYS A O 1
ATOM 7589 N N . ARG A 1 955 ? -47.871 -13.376 26.826 1.00 92.50 955 ARG A N 1
ATOM 7590 C CA . ARG A 1 955 ? -47.927 -13.418 25.348 1.00 92.50 955 ARG A CA 1
ATOM 7591 C C . ARG A 1 955 ? -46.906 -12.466 24.721 1.00 92.50 955 ARG A C 1
ATOM 7593 O O . ARG A 1 955 ? -46.217 -12.859 23.782 1.00 92.50 955 ARG A O 1
ATOM 7600 N N . PHE A 1 956 ? -46.778 -11.255 25.254 1.00 92.38 956 PHE A N 1
ATOM 7601 C CA . PHE A 1 956 ? -45.832 -10.259 24.763 1.00 92.38 956 PHE A CA 1
ATOM 7602 C C . PHE A 1 956 ? -44.376 -10.699 24.980 1.00 92.38 956 PHE A C 1
ATOM 7604 O O . PHE A 1 956 ? -43.571 -10.679 24.049 1.00 92.38 956 PHE A O 1
ATOM 7611 N N . ASN A 1 957 ? -44.047 -11.205 26.170 1.00 92.81 957 ASN A N 1
ATOM 7612 C CA . ASN A 1 957 ? -42.713 -11.740 26.455 1.00 92.81 957 ASN A CA 1
ATOM 7613 C C . ASN A 1 957 ? -42.373 -12.958 25.582 1.00 92.81 957 ASN A C 1
ATOM 7615 O O . ASN A 1 957 ? -41.243 -13.092 25.106 1.00 92.81 957 ASN A O 1
ATOM 7619 N N . ILE A 1 958 ? -43.362 -13.815 25.312 1.00 95.75 958 ILE A N 1
ATOM 7620 C CA . ILE A 1 958 ? -43.216 -14.954 24.403 1.00 95.75 958 ILE A CA 1
ATOM 7621 C C . ILE A 1 958 ? -42.917 -14.481 22.974 1.00 95.75 958 ILE A C 1
ATOM 7623 O O . ILE A 1 958 ? -42.030 -15.037 22.325 1.00 95.75 958 ILE A O 1
ATOM 7627 N N . ALA A 1 959 ? -43.614 -13.449 22.492 1.00 95.56 959 ALA A N 1
ATOM 7628 C CA . ALA A 1 959 ? -43.339 -12.843 21.193 1.00 95.56 959 ALA A CA 1
ATOM 7629 C C . ALA A 1 959 ? -41.881 -12.361 21.124 1.00 95.56 959 ALA A C 1
ATOM 7631 O O . ALA A 1 959 ? -41.104 -12.843 20.300 1.00 95.56 959 ALA A O 1
ATOM 7632 N N . VAL A 1 960 ? -41.462 -11.509 22.063 1.00 94.88 960 VAL A N 1
ATOM 7633 C CA . VAL A 1 960 ? -40.088 -10.982 22.114 1.00 94.88 960 VAL A CA 1
ATOM 7634 C C . VAL A 1 960 ? -39.043 -12.103 22.145 1.00 94.88 960 VAL A C 1
ATOM 7636 O O . VAL A 1 960 ? -38.068 -12.058 21.392 1.00 94.88 960 VAL A O 1
ATOM 7639 N N . GLY A 1 961 ? -39.232 -13.124 22.984 1.00 94.88 961 GLY A N 1
ATOM 7640 C CA . GLY A 1 961 ? -38.298 -14.248 23.073 1.00 94.88 961 GLY A CA 1
ATOM 7641 C C . GLY A 1 961 ? -38.222 -15.065 21.779 1.00 94.88 961 GLY A C 1
ATOM 7642 O O . GLY A 1 961 ? -37.126 -15.394 21.322 1.00 94.88 961 GLY A O 1
ATOM 7643 N N . ALA A 1 962 ? -39.357 -15.336 21.131 1.00 96.44 962 ALA A N 1
ATOM 7644 C CA . ALA A 1 962 ? -39.377 -16.029 19.845 1.00 96.44 962 ALA A CA 1
ATOM 7645 C C . ALA A 1 962 ? -38.691 -15.210 18.735 1.00 96.44 962 ALA A C 1
ATOM 7647 O O . ALA A 1 962 ? -37.911 -15.773 17.963 1.00 96.44 962 ALA A O 1
ATOM 7648 N N . ALA A 1 963 ? -38.895 -13.886 18.690 1.00 96.50 963 ALA A N 1
ATOM 7649 C CA . ALA A 1 963 ? -38.187 -13.014 17.752 1.00 96.50 963 ALA A CA 1
ATOM 7650 C C . ALA A 1 963 ? -36.669 -13.047 17.954 1.00 96.50 963 ALA A C 1
ATOM 7652 O O . ALA A 1 963 ? -35.936 -13.171 16.975 1.00 96.50 963 ALA A O 1
ATOM 7653 N N . LYS A 1 964 ? -36.196 -13.014 19.209 1.00 94.50 964 LYS A N 1
ATOM 7654 C CA . LYS A 1 964 ? -34.764 -13.142 19.536 1.00 94.50 964 LYS A CA 1
ATOM 7655 C C . LYS A 1 964 ? -34.187 -14.466 19.035 1.00 94.50 964 LYS A C 1
ATOM 7657 O O . LYS A 1 964 ? -33.119 -14.485 18.430 1.00 94.50 964 LYS A O 1
ATOM 7662 N N . GLY A 1 965 ? -34.921 -15.567 19.219 1.00 93.56 965 GLY A N 1
ATOM 7663 C CA . GLY A 1 965 ? -34.530 -16.878 18.693 1.00 93.56 965 GLY A CA 1
ATOM 7664 C C . GLY A 1 965 ? -34.376 -16.897 17.168 1.00 93.56 965 GLY A C 1
ATOM 7665 O O . GLY A 1 965 ? -33.397 -17.438 16.661 1.00 93.56 965 GLY A O 1
ATOM 7666 N N . LEU A 1 966 ? -35.302 -16.280 16.429 1.00 94.50 966 LEU A N 1
ATOM 7667 C CA . LEU A 1 966 ? -35.238 -16.218 14.962 1.00 94.50 966 LEU A CA 1
ATOM 7668 C C . LEU A 1 966 ? -34.168 -15.243 14.448 1.00 94.50 966 LEU A C 1
ATOM 7670 O O . LEU A 1 966 ? -33.480 -15.567 13.482 1.00 94.50 966 LEU A O 1
ATOM 7674 N N . ALA A 1 967 ? -33.982 -14.094 15.106 1.00 93.00 967 ALA A N 1
ATOM 7675 C CA . ALA A 1 967 ? -32.908 -13.150 14.788 1.00 93.00 967 ALA A CA 1
ATOM 7676 C C . ALA A 1 967 ? -31.537 -13.831 14.883 1.00 93.00 967 ALA A C 1
ATOM 7678 O O . ALA A 1 967 ? -30.729 -13.745 13.955 1.00 93.00 967 ALA A O 1
ATOM 7679 N N . TYR A 1 968 ? -31.331 -14.628 15.936 1.00 90.81 968 TYR A N 1
ATOM 7680 C CA . TYR A 1 968 ? -30.123 -15.429 16.088 1.00 90.81 968 TYR A CA 1
ATOM 7681 C C . TYR A 1 968 ? -29.889 -16.378 14.896 1.00 90.81 968 TYR A C 1
ATOM 7683 O O . TYR A 1 968 ? -28.771 -16.453 14.379 1.00 90.81 968 TYR A O 1
ATOM 7691 N N . LEU A 1 969 ? -30.929 -17.071 14.409 1.00 89.06 969 LEU A N 1
ATOM 7692 C CA . LEU A 1 969 ? -30.817 -17.997 13.269 1.00 89.06 969 LEU A CA 1
ATOM 7693 C C . LEU A 1 969 ? -30.428 -17.303 11.957 1.00 89.06 969 LEU A C 1
ATOM 7695 O O . LEU A 1 969 ? -29.653 -17.852 11.166 1.00 89.06 969 LEU A O 1
ATOM 7699 N N . HIS A 1 970 ? -30.992 -16.122 11.705 1.00 88.06 970 HIS A N 1
ATOM 7700 C CA . HIS A 1 970 ? -30.833 -15.419 10.431 1.00 88.06 970 HIS A CA 1
ATOM 7701 C C . HIS A 1 970 ? -29.573 -14.568 10.363 1.00 88.06 970 HIS A C 1
ATOM 7703 O O . HIS A 1 970 ? -29.012 -14.425 9.279 1.00 88.06 970 HIS A O 1
ATOM 7709 N N . GLU A 1 971 ? -29.157 -13.985 11.484 1.00 83.38 971 GLU A N 1
ATOM 7710 C CA . GLU A 1 971 ? -28.214 -12.864 11.477 1.00 83.38 971 GLU A CA 1
ATOM 7711 C C . GLU A 1 971 ? -26.938 -13.166 12.275 1.00 83.38 971 GLU A C 1
ATOM 7713 O O . GLU A 1 971 ? -25.853 -12.747 11.871 1.00 83.38 971 GLU A O 1
ATOM 7718 N N . GLU A 1 972 ? -27.026 -13.961 13.346 1.00 77.94 972 GLU A N 1
ATOM 7719 C CA . GLU A 1 972 ? -25.899 -14.191 14.267 1.00 77.94 972 GLU A CA 1
ATOM 7720 C C . GLU A 1 972 ? -25.183 -15.540 14.060 1.00 77.94 972 GLU A C 1
ATOM 7722 O O . GLU A 1 972 ? -24.052 -15.739 14.518 1.00 77.94 972 GLU A O 1
ATOM 7727 N N . CYS A 1 973 ? -25.803 -16.482 13.344 1.00 70.81 973 CYS A N 1
ATOM 7728 C CA . CYS A 1 973 ? -25.218 -17.795 13.066 1.00 70.81 973 CYS A CA 1
ATOM 7729 C C . CYS A 1 973 ? -24.153 -17.760 11.951 1.00 70.81 973 CYS A C 1
ATOM 7731 O O . CYS A 1 973 ? -24.329 -17.131 10.910 1.00 70.81 973 CYS A O 1
ATOM 7733 N N . LEU A 1 974 ? -23.054 -18.514 12.127 1.00 62.72 974 LEU A N 1
ATOM 7734 C CA . LEU A 1 974 ? -21.943 -18.611 11.153 1.00 62.72 974 LEU A CA 1
ATOM 7735 C C . LEU A 1 974 ? -22.379 -19.119 9.765 1.00 62.72 974 LEU A C 1
ATOM 7737 O O . LEU A 1 974 ? -21.813 -18.715 8.748 1.00 62.72 974 LEU A O 1
ATOM 7741 N N . GLU A 1 975 ? -23.345 -20.038 9.733 1.00 69.56 975 GLU A N 1
ATOM 7742 C CA . GLU A 1 975 ? -24.083 -20.446 8.537 1.00 69.56 975 GLU A CA 1
ATOM 7743 C C . GLU A 1 975 ? -25.529 -20.003 8.776 1.00 69.56 975 GLU A C 1
ATOM 7745 O O . GLU A 1 975 ? -26.142 -20.475 9.731 1.00 69.56 975 GLU A O 1
ATOM 7750 N N . TRP A 1 976 ? -26.059 -19.080 7.970 1.00 75.94 976 TRP A N 1
ATOM 7751 C CA . TRP A 1 976 ? -27.427 -18.586 8.153 1.00 75.94 976 TRP A CA 1
ATOM 7752 C C . TRP A 1 976 ? -28.423 -19.732 7.981 1.00 75.94 976 TRP A C 1
ATOM 7754 O O . TRP A 1 976 ? -28.347 -20.478 6.999 1.00 75.94 976 TRP A O 1
ATOM 7764 N N . VAL A 1 977 ? -29.355 -19.871 8.922 1.00 82.75 977 VAL A N 1
ATOM 7765 C CA . VAL A 1 977 ? -30.337 -20.959 8.933 1.00 82.75 977 VAL A CA 1
ATOM 7766 C C . VAL A 1 977 ? -31.723 -20.383 8.710 1.00 82.75 977 VAL A C 1
ATOM 7768 O O . VAL A 1 977 ? -32.193 -19.580 9.505 1.00 82.75 977 VAL A O 1
ATOM 7771 N N . LEU A 1 978 ? -32.406 -20.831 7.657 1.00 86.94 978 LEU A N 1
ATOM 7772 C CA . LEU A 1 978 ? -33.835 -20.560 7.492 1.00 86.94 978 LEU A CA 1
ATOM 7773 C C . LEU A 1 978 ? -34.634 -21.636 8.224 1.00 86.94 978 LEU A C 1
ATOM 7775 O O . LEU A 1 978 ? -34.401 -22.819 7.975 1.00 86.94 978 LEU A O 1
ATOM 7779 N N . HIS A 1 979 ? -35.568 -21.244 9.090 1.00 89.75 979 HIS A N 1
ATOM 7780 C CA . HIS A 1 979 ? -36.434 -22.164 9.829 1.00 89.75 979 HIS A CA 1
ATOM 7781 C C . HIS A 1 979 ? -37.513 -22.766 8.916 1.00 89.75 979 HIS A C 1
ATOM 7783 O O . HIS A 1 979 ? -37.739 -23.973 8.924 1.00 89.75 979 HIS A O 1
ATOM 7789 N N . CYS A 1 980 ? -38.140 -21.932 8.081 1.00 87.25 980 CYS A N 1
ATOM 7790 C CA . CYS A 1 980 ? -39.168 -22.248 7.080 1.00 87.25 980 CYS A CA 1
ATOM 7791 C C . CYS A 1 980 ? -40.519 -22.774 7.608 1.00 87.25 980 CYS A C 1
ATOM 7793 O O . CYS A 1 980 ? -41.444 -22.928 6.812 1.00 87.25 980 CYS A O 1
ATOM 7795 N N . ASP A 1 981 ? -40.666 -23.044 8.910 1.00 88.12 981 ASP A N 1
ATOM 7796 C CA . ASP A 1 981 ? -41.941 -23.490 9.506 1.00 88.12 981 ASP A CA 1
ATOM 7797 C C . ASP A 1 981 ? -42.244 -22.857 10.878 1.00 88.12 981 ASP A C 1
ATOM 7799 O O . ASP A 1 981 ? -42.524 -23.541 11.862 1.00 88.12 981 ASP A O 1
ATOM 7803 N N . VAL A 1 982 ? -42.129 -21.529 10.975 1.00 92.44 982 VAL A N 1
ATOM 7804 C CA . VAL A 1 982 ? -42.452 -20.784 12.207 1.00 92.44 982 VAL A CA 1
ATOM 7805 C C . VAL A 1 982 ? -43.970 -20.698 12.390 1.00 92.44 982 VAL A C 1
ATOM 7807 O O . VAL A 1 982 ? -44.668 -20.164 11.529 1.00 92.44 982 VAL A O 1
ATOM 7810 N N . LYS A 1 983 ? -44.486 -21.206 13.516 1.00 90.56 983 LYS A N 1
ATOM 7811 C CA . LYS A 1 983 ? -45.923 -21.215 13.848 1.00 90.56 983 LYS A CA 1
ATOM 7812 C C . LYS A 1 983 ? -46.186 -21.472 15.342 1.00 90.56 983 LYS A C 1
ATOM 7814 O O . LYS A 1 983 ? -45.309 -22.028 16.005 1.00 90.56 983 LYS A O 1
ATOM 7819 N N . PRO A 1 984 ? -47.421 -21.204 15.825 1.00 90.94 984 PRO A N 1
ATOM 7820 C CA . PRO A 1 984 ? -48.046 -21.683 17.049 1.00 90.94 984 PRO A CA 1
ATOM 7821 C C . PRO A 1 984 ? -47.364 -22.810 17.813 1.00 90.94 984 PRO A C 1
ATOM 7823 O O . PRO A 1 984 ? -46.913 -22.716 18.948 1.00 90.94 984 PRO A O 1
ATOM 7826 N N . GLN A 1 985 ? -47.400 -23.941 17.122 1.00 90.38 985 GLN A N 1
ATOM 7827 C CA . GLN A 1 985 ? -47.117 -25.276 17.616 1.00 90.38 985 GLN A CA 1
ATOM 7828 C C . GLN A 1 985 ? -45.613 -25.519 17.777 1.00 90.38 985 GLN A C 1
ATOM 7830 O O . GLN A 1 985 ? -45.208 -26.371 18.560 1.00 90.38 985 GLN A O 1
ATOM 7835 N N . ASN A 1 986 ? -44.798 -24.742 17.060 1.00 92.00 986 ASN A N 1
ATOM 7836 C CA . ASN A 1 986 ? -43.345 -24.865 17.027 1.00 92.00 986 ASN A CA 1
ATOM 7837 C C . ASN A 1 986 ? -42.662 -23.864 17.975 1.00 92.00 986 ASN A C 1
ATOM 7839 O O . ASN A 1 986 ? -41.440 -23.786 18.005 1.00 92.00 986 ASN A O 1
ATOM 7843 N N . ILE A 1 987 ? -43.421 -23.111 18.776 1.00 94.44 987 ILE A N 1
ATOM 7844 C CA . ILE A 1 987 ? -42.898 -22.293 19.877 1.00 94.44 987 ILE A CA 1
ATOM 7845 C C . ILE A 1 987 ? -43.324 -22.977 21.174 1.00 94.44 987 ILE A C 1
ATOM 7847 O O . ILE A 1 987 ? -44.506 -22.984 21.510 1.00 94.44 987 ILE A O 1
ATOM 7851 N N . LEU A 1 988 ? -42.373 -23.600 21.866 1.00 94.38 988 LEU A N 1
ATOM 7852 C CA . LEU A 1 988 ? -42.619 -24.362 23.091 1.00 94.38 988 LEU A CA 1
ATOM 7853 C C . LEU A 1 988 ? -42.294 -23.529 24.329 1.00 94.38 988 LEU A C 1
ATOM 7855 O O . LEU A 1 988 ? -41.422 -22.664 24.274 1.00 94.38 988 LEU A O 1
ATOM 7859 N N . LEU A 1 989 ? -42.987 -23.798 25.434 1.00 94.38 989 LEU A N 1
ATOM 7860 C CA . LEU A 1 989 ? -42.914 -23.015 26.665 1.00 94.38 989 LEU A CA 1
ATOM 7861 C C . LEU A 1 989 ? -42.407 -23.871 27.827 1.00 94.38 989 LEU A C 1
ATOM 7863 O O . LEU A 1 989 ? -42.935 -24.955 28.093 1.00 94.38 989 LEU A O 1
ATOM 7867 N N . ASP A 1 990 ? -41.374 -23.384 28.511 1.00 91.25 990 ASP A N 1
ATOM 7868 C CA . ASP A 1 990 ? -40.812 -24.062 29.683 1.00 91.25 990 ASP A CA 1
ATOM 7869 C C . ASP A 1 990 ? -41.669 -23.811 30.935 1.00 91.25 990 ASP A C 1
ATOM 7871 O O . ASP A 1 990 ? -42.669 -23.085 30.897 1.00 91.25 990 ASP A O 1
ATOM 7875 N N . GLY A 1 991 ? -41.267 -24.376 32.074 1.00 88.38 991 GLY A N 1
ATOM 7876 C CA . GLY A 1 991 ? -41.913 -24.165 33.373 1.00 88.38 991 GLY A CA 1
ATOM 7877 C C . GLY A 1 991 ? -42.074 -22.697 33.811 1.00 88.38 991 GLY A C 1
ATOM 7878 O O . GLY A 1 991 ? -42.905 -22.417 34.671 1.00 88.38 991 GLY A O 1
ATOM 7879 N N . ASN A 1 992 ? -41.352 -21.750 33.205 1.00 89.25 992 ASN A N 1
ATOM 7880 C CA . ASN A 1 992 ? -41.444 -20.311 33.473 1.00 89.25 992 ASN A CA 1
ATOM 7881 C C . ASN A 1 992 ? -42.119 -19.527 32.331 1.00 89.25 992 ASN A C 1
ATOM 7883 O O . ASN A 1 992 ? -42.057 -18.296 32.312 1.00 89.25 992 ASN A O 1
ATOM 7887 N N . TYR A 1 993 ? -42.767 -20.221 31.388 1.00 89.94 993 TYR A N 1
ATOM 7888 C CA . TYR A 1 993 ? -43.376 -19.657 30.178 1.00 89.94 993 TYR A CA 1
ATOM 7889 C C . TYR A 1 993 ? -42.376 -18.937 29.254 1.00 89.94 993 TYR A C 1
ATOM 7891 O O . TYR A 1 993 ? -42.776 -18.101 28.441 1.00 89.94 993 TYR A O 1
ATOM 7899 N N . GLN A 1 994 ? -41.081 -19.259 29.339 1.00 92.56 994 GLN A N 1
ATOM 7900 C CA . GLN A 1 994 ? -40.086 -18.743 28.403 1.00 92.56 994 GLN A CA 1
ATOM 7901 C C . GLN A 1 994 ? -40.142 -19.523 27.085 1.00 92.56 994 GLN A C 1
ATOM 7903 O O . GLN A 1 994 ? -40.223 -20.757 27.101 1.00 92.56 994 GLN A O 1
ATOM 7908 N N . PRO A 1 995 ? -40.103 -18.834 25.929 1.00 95.81 995 PRO A N 1
ATOM 7909 C CA . PRO A 1 995 ? -40.289 -19.488 24.646 1.00 95.81 995 PRO A CA 1
ATOM 7910 C C . PRO A 1 995 ? -39.001 -20.075 24.084 1.00 95.81 995 PRO A C 1
ATOM 7912 O O . PRO A 1 995 ? -37.953 -19.422 24.091 1.00 95.81 995 PRO A O 1
ATOM 7915 N N . LYS A 1 996 ? -39.120 -21.258 23.480 1.00 94.94 996 LYS A N 1
ATOM 7916 C CA . LYS A 1 996 ? -38.095 -21.869 22.636 1.00 94.94 996 LYS A CA 1
ATOM 7917 C C . LYS A 1 996 ? -38.673 -22.286 21.288 1.00 94.94 996 LYS A C 1
ATOM 7919 O O . LYS A 1 996 ? -39.622 -23.068 21.223 1.00 94.94 996 LYS A O 1
ATOM 7924 N N . VAL A 1 997 ? -38.094 -21.773 20.203 1.00 94.06 997 VAL A N 1
ATOM 7925 C CA . VAL A 1 997 ? -38.458 -22.174 18.837 1.00 94.06 997 VAL A CA 1
ATOM 7926 C C . VAL A 1 997 ? -37.911 -23.578 18.566 1.00 94.06 997 VAL A C 1
ATOM 7928 O O . VAL A 1 997 ? -36.760 -23.884 18.886 1.00 94.06 997 VAL A O 1
ATOM 7931 N N . SER A 1 998 ? -38.758 -24.439 18.012 1.00 89.31 998 SER A N 1
ATOM 7932 C CA . SER A 1 998 ? -38.541 -25.874 17.845 1.00 89.31 998 SER A CA 1
ATOM 7933 C C . SER A 1 998 ? -38.942 -26.352 16.441 1.00 89.31 998 SER A C 1
ATOM 7935 O O . SER A 1 998 ? -39.514 -25.598 15.662 1.00 89.31 998 SER A O 1
ATOM 7937 N N . ASP A 1 999 ? -38.658 -27.623 16.137 1.00 83.81 999 ASP A N 1
ATOM 7938 C CA . ASP A 1 999 ? -38.999 -28.303 14.874 1.00 83.81 999 ASP A CA 1
ATOM 7939 C C . ASP A 1 999 ? -38.239 -27.809 13.623 1.00 83.81 999 ASP A C 1
ATOM 7941 O O . ASP A 1 999 ? -38.782 -27.235 12.681 1.00 83.81 999 ASP A O 1
ATOM 7945 N N . PHE A 1 1000 ? -36.941 -28.126 13.585 1.00 83.19 1000 PHE A N 1
ATOM 7946 C CA . PHE A 1 1000 ? -36.008 -27.759 12.511 1.00 83.19 1000 PHE A CA 1
ATOM 7947 C C . PHE A 1 1000 ? -36.012 -28.734 11.318 1.00 83.19 1000 PHE A C 1
ATOM 7949 O O . PHE A 1 1000 ? -35.096 -28.698 10.491 1.00 83.19 1000 PHE A O 1
ATOM 7956 N N . GLY A 1 1001 ? -37.015 -29.610 11.198 1.00 71.62 1001 GLY A N 1
ATOM 7957 C CA . GLY A 1 1001 ? -37.085 -30.647 10.156 1.00 71.62 1001 GLY A CA 1
ATOM 7958 C C . GLY A 1 1001 ? -37.077 -30.111 8.725 1.00 71.62 1001 GLY A C 1
ATOM 7959 O O . GLY A 1 1001 ? -36.601 -30.781 7.809 1.00 71.62 1001 GLY A O 1
ATOM 7960 N N . LEU A 1 1002 ? -37.542 -28.874 8.531 1.00 74.88 1002 LEU A N 1
ATOM 7961 C CA . LEU A 1 1002 ? -37.540 -28.178 7.241 1.00 74.88 1002 LEU A CA 1
ATOM 7962 C C . LEU A 1 1002 ? -36.442 -27.113 7.126 1.00 74.88 1002 LEU A C 1
ATOM 7964 O O . LEU A 1 1002 ? -36.376 -26.418 6.108 1.00 74.88 1002 LEU A O 1
ATOM 7968 N N . SER A 1 1003 ? -35.581 -27.003 8.142 1.00 78.56 1003 SER A N 1
ATOM 7969 C CA . SER A 1 1003 ? -34.539 -25.985 8.191 1.00 78.56 1003 SER A CA 1
ATOM 7970 C C . SER A 1 1003 ? -33.454 -26.227 7.147 1.00 78.56 1003 SER A C 1
ATOM 7972 O O . SER A 1 1003 ? -33.113 -27.366 6.813 1.00 78.56 1003 SER A O 1
ATOM 7974 N N . GLN A 1 1004 ? -32.885 -25.143 6.622 1.00 72.94 1004 GLN A N 1
ATOM 7975 C CA . GLN A 1 1004 ? -31.869 -25.233 5.578 1.00 72.94 1004 GLN A CA 1
ATOM 7976 C C . GLN A 1 1004 ? -30.717 -24.251 5.843 1.00 72.94 1004 GLN A C 1
ATOM 7978 O O . GLN A 1 1004 ? -30.959 -23.043 5.901 1.00 72.94 1004 GLN A O 1
ATOM 7983 N N . PRO A 1 1005 ? -29.459 -24.730 5.941 1.00 67.69 1005 PRO A N 1
ATOM 7984 C CA . PRO A 1 1005 ? -28.300 -23.852 6.049 1.00 67.69 1005 PRO A CA 1
ATOM 7985 C C . PRO A 1 1005 ? -27.948 -23.220 4.694 1.00 67.69 1005 PRO A C 1
ATOM 7987 O O . PRO A 1 1005 ? -27.970 -23.888 3.650 1.00 67.69 1005 PRO A O 1
ATOM 7990 N N . LEU A 1 1006 ? -27.562 -21.945 4.722 1.00 62.41 1006 LEU A N 1
ATOM 7991 C CA . LEU A 1 1006 ? -27.083 -21.161 3.585 1.00 62.41 1006 LEU A CA 1
ATOM 7992 C C . LEU A 1 1006 ? -25.607 -20.781 3.793 1.00 62.41 1006 LEU A C 1
ATOM 7994 O O . LEU A 1 1006 ? -25.226 -20.254 4.836 1.00 62.41 1006 LEU A O 1
ATOM 7998 N N . LYS A 1 1007 ? -24.752 -21.038 2.789 1.00 53.97 1007 LYS A N 1
ATOM 7999 C CA . LYS A 1 1007 ? -23.323 -20.673 2.833 1.00 53.97 1007 LYS A CA 1
ATOM 8000 C C . LYS A 1 1007 ? -23.072 -19.302 2.208 1.00 53.97 1007 LYS A C 1
ATOM 8002 O O . LYS A 1 1007 ? -23.419 -19.064 1.051 1.00 53.97 1007 LYS A O 1
ATOM 8007 N N . ILE A 1 1008 ? -22.390 -18.436 2.956 1.00 46.41 1008 ILE A N 1
ATOM 8008 C CA . ILE A 1 1008 ? -22.040 -17.070 2.550 1.00 46.41 1008 ILE A CA 1
ATOM 8009 C C . ILE A 1 1008 ? -21.063 -17.106 1.359 1.00 46.41 1008 ILE A C 1
ATOM 8011 O O . ILE A 1 1008 ? -19.958 -17.636 1.463 1.00 46.41 1008 ILE A O 1
ATOM 8015 N N . GLY A 1 1009 ? -21.462 -16.518 0.224 1.00 46.50 1009 GLY A N 1
ATOM 8016 C CA . GLY A 1 1009 ? -20.604 -16.312 -0.954 1.00 46.50 1009 GLY A CA 1
ATOM 8017 C C . GLY A 1 1009 ? -20.910 -17.167 -2.190 1.00 46.50 1009 GLY A C 1
ATOM 8018 O O . GLY A 1 1009 ? -20.249 -16.989 -3.210 1.00 46.50 1009 GLY A O 1
ATOM 8019 N N . SER A 1 1010 ? -21.913 -18.050 -2.158 1.00 39.97 1010 SER A N 1
ATOM 8020 C CA . SER A 1 1010 ? -22.395 -18.716 -3.377 1.00 39.97 1010 SER A CA 1
ATOM 8021 C C . SER A 1 1010 ? -23.501 -17.884 -4.035 1.00 39.97 1010 SER A C 1
ATOM 8023 O O . SER A 1 1010 ? -24.605 -17.797 -3.510 1.00 39.97 1010 SER A O 1
ATOM 8025 N N . ARG A 1 1011 ? -23.221 -17.275 -5.198 1.00 39.44 1011 ARG A N 1
ATOM 8026 C CA . ARG A 1 1011 ? -24.223 -16.592 -6.051 1.00 39.44 1011 ARG A CA 1
ATOM 8027 C C . ARG A 1 1011 ? -25.094 -17.570 -6.870 1.00 39.44 1011 ARG A C 1
ATOM 8029 O O . ARG A 1 1011 ? -25.851 -17.136 -7.731 1.00 39.44 1011 ARG A O 1
ATOM 8036 N N . HIS A 1 1012 ? -25.038 -18.872 -6.579 1.00 40.72 1012 HIS A N 1
ATOM 8037 C CA . HIS A 1 1012 ? -25.933 -19.881 -7.146 1.00 40.72 1012 HIS A CA 1
ATOM 8038 C C . HIS A 1 1012 ? -26.651 -20.645 -6.027 1.00 40.72 1012 HIS A C 1
ATOM 8040 O O . HIS A 1 1012 ? -26.016 -21.245 -5.160 1.00 40.72 1012 HIS A O 1
ATOM 8046 N N . LEU A 1 1013 ? -27.988 -20.591 -6.050 1.00 46.19 1013 LEU A N 1
ATOM 8047 C CA . LEU A 1 1013 ? -28.873 -21.352 -5.169 1.00 46.19 1013 LEU A CA 1
ATOM 8048 C C . LEU A 1 1013 ? -28.587 -22.852 -5.316 1.00 46.19 1013 LEU A C 1
ATOM 8050 O O . LEU A 1 1013 ? -28.446 -23.368 -6.424 1.00 46.19 1013 LEU A O 1
ATOM 8054 N N . ASN A 1 1014 ? -28.533 -23.561 -4.190 1.00 45.12 1014 ASN A N 1
ATOM 8055 C CA . ASN A 1 1014 ? -28.472 -25.018 -4.179 1.00 45.12 1014 ASN A CA 1
ATOM 8056 C C . ASN A 1 1014 ? -29.714 -25.557 -4.937 1.00 45.12 1014 ASN A C 1
ATOM 8058 O O . ASN A 1 1014 ? -30.820 -25.111 -4.616 1.00 45.12 1014 ASN A O 1
ATOM 8062 N N . PRO A 1 1015 ? -29.611 -26.526 -5.872 1.00 45.22 1015 PRO A N 1
ATOM 8063 C CA . PRO A 1 1015 ? -30.739 -27.016 -6.692 1.00 45.22 1015 PRO A CA 1
ATOM 8064 C C . PRO A 1 1015 ? -31.918 -27.645 -5.913 1.00 45.22 1015 PRO A C 1
ATOM 8066 O O . PRO A 1 1015 ? -32.853 -28.172 -6.507 1.00 45.22 1015 PRO A O 1
ATOM 8069 N N . ARG A 1 1016 ? -31.879 -27.637 -4.573 1.00 48.06 1016 ARG A N 1
ATOM 8070 C CA . ARG A 1 1016 ? -32.841 -28.272 -3.654 1.00 48.06 1016 ARG A CA 1
ATOM 8071 C C . ARG A 1 1016 ? -33.975 -27.357 -3.160 1.00 48.06 1016 ARG A C 1
ATOM 8073 O O . ARG A 1 1016 ? -34.787 -27.801 -2.343 1.00 48.06 1016 ARG A O 1
ATOM 8080 N N . PHE A 1 1017 ? -34.062 -26.114 -3.638 1.00 53.91 1017 PHE A N 1
ATOM 8081 C CA . PHE A 1 1017 ? -35.195 -25.209 -3.366 1.00 53.91 1017 PHE A CA 1
ATOM 8082 C C . PHE A 1 1017 ? -36.447 -25.499 -4.229 1.00 53.91 1017 PHE A C 1
ATOM 8084 O O . PHE A 1 1017 ? -37.388 -24.721 -4.215 1.00 53.91 1017 PHE A O 1
ATOM 8091 N N . SER A 1 1018 ? -36.508 -26.624 -4.957 1.00 50.66 1018 SER A N 1
ATOM 8092 C CA . SER A 1 1018 ? -37.591 -26.931 -5.912 1.00 50.66 1018 SER A CA 1
ATOM 8093 C C . SER A 1 1018 ? -38.925 -27.390 -5.302 1.00 50.66 1018 SER A C 1
ATOM 8095 O O . SER A 1 1018 ? -39.883 -27.605 -6.040 1.00 50.66 1018 SER A O 1
ATOM 8097 N N . ARG A 1 1019 ? -39.017 -27.568 -3.976 1.00 61.38 1019 ARG A N 1
ATOM 8098 C CA . ARG A 1 1019 ? -40.261 -27.960 -3.288 1.00 61.38 1019 ARG A CA 1
ATOM 8099 C C . ARG A 1 1019 ? -40.697 -26.850 -2.340 1.00 61.38 1019 ARG A C 1
ATOM 8101 O O . ARG A 1 1019 ? -39.909 -26.437 -1.494 1.00 61.38 1019 ARG A O 1
ATOM 8108 N N . ILE A 1 1020 ? -41.949 -26.419 -2.478 1.00 67.50 1020 ILE A N 1
ATOM 8109 C CA . ILE A 1 1020 ? -42.635 -25.517 -1.544 1.00 67.50 1020 ILE A CA 1
ATOM 8110 C C . ILE A 1 1020 ? -42.622 -26.169 -0.151 1.00 67.50 1020 ILE A C 1
ATOM 8112 O O . ILE A 1 1020 ? -42.953 -27.353 -0.029 1.00 67.50 1020 ILE A O 1
ATOM 8116 N N . ARG A 1 1021 ? -42.190 -25.427 0.876 1.00 69.69 1021 ARG A N 1
ATOM 8117 C CA . ARG A 1 1021 ? -42.076 -25.881 2.273 1.00 69.69 1021 ARG A CA 1
ATOM 8118 C C . ARG A 1 1021 ? -42.746 -24.864 3.203 1.00 69.69 1021 ARG A C 1
ATOM 8120 O O . ARG A 1 1021 ? -42.682 -23.671 2.931 1.00 69.69 1021 ARG A O 1
ATOM 8127 N N . GLY A 1 1022 ? -43.349 -25.351 4.287 1.00 72.38 1022 GLY A N 1
ATOM 8128 C CA . GLY A 1 1022 ? -44.004 -24.538 5.319 1.00 72.38 1022 GLY A CA 1
ATOM 8129 C C . GLY A 1 1022 ? -45.489 -24.866 5.511 1.00 72.38 1022 GLY A C 1
ATOM 8130 O O . GLY A 1 1022 ? -46.097 -25.600 4.727 1.00 72.38 1022 GLY A O 1
ATOM 8131 N N . THR A 1 1023 ? -46.076 -24.335 6.584 1.00 79.12 1023 THR A N 1
ATOM 8132 C CA . THR A 1 1023 ? -47.481 -24.570 6.957 1.00 79.12 1023 THR A CA 1
ATOM 8133 C C . THR A 1 1023 ? -48.428 -23.535 6.331 1.00 79.12 1023 THR A C 1
ATOM 8135 O O . THR A 1 1023 ? -48.218 -22.322 6.425 1.00 79.12 1023 THR A O 1
ATOM 8138 N N . ARG A 1 1024 ? -49.517 -24.001 5.697 1.00 78.81 1024 ARG A N 1
ATOM 8139 C CA . ARG A 1 1024 ? -50.544 -23.134 5.082 1.00 78.81 1024 ARG A CA 1
ATOM 8140 C C . ARG A 1 1024 ? -51.136 -22.174 6.125 1.00 78.81 1024 ARG A C 1
ATOM 8142 O O . ARG A 1 1024 ? -51.447 -22.591 7.231 1.00 78.81 1024 ARG A O 1
ATOM 8149 N N . GLY A 1 1025 ? -51.282 -20.900 5.756 1.00 78.31 1025 GLY A N 1
ATOM 8150 C CA . GLY A 1 1025 ? -51.722 -19.821 6.654 1.00 78.31 1025 GLY A CA 1
ATOM 8151 C C . GLY A 1 1025 ? -50.570 -19.022 7.276 1.00 78.31 1025 GLY A C 1
ATOM 8152 O O . GLY A 1 1025 ? -50.764 -17.858 7.599 1.00 78.31 1025 GLY A O 1
ATOM 8153 N N . TYR A 1 1026 ? -49.368 -19.604 7.355 1.00 85.25 1026 TYR A N 1
ATOM 8154 C CA . TYR A 1 1026 ? -48.155 -18.928 7.841 1.00 85.25 1026 TYR A CA 1
ATOM 8155 C C . TYR A 1 1026 ? -47.120 -18.702 6.730 1.00 85.25 1026 TYR A C 1
ATOM 8157 O O . TYR A 1 1026 ? -46.273 -17.826 6.846 1.00 85.25 1026 TYR A O 1
ATOM 8165 N N . MET A 1 1027 ? -47.206 -19.453 5.625 1.00 85.56 1027 MET A N 1
ATOM 8166 C CA . MET A 1 1027 ? -46.307 -19.294 4.480 1.00 85.56 1027 MET A CA 1
ATOM 8167 C C . MET A 1 1027 ? -46.413 -17.912 3.827 1.00 85.56 1027 MET A C 1
ATOM 8169 O O . MET A 1 1027 ? -47.495 -17.464 3.448 1.00 85.56 1027 MET A O 1
ATOM 8173 N N . ALA A 1 1028 ? -45.250 -17.304 3.606 1.00 86.94 1028 ALA A N 1
ATOM 8174 C CA . ALA A 1 1028 ? -45.116 -16.063 2.861 1.00 86.94 1028 ALA A CA 1
ATOM 8175 C C . ALA A 1 1028 ? -45.536 -16.212 1.378 1.00 86.94 1028 ALA A C 1
ATOM 8177 O O . ALA A 1 1028 ? -45.314 -17.278 0.791 1.00 86.94 1028 ALA A O 1
ATOM 8178 N N . PRO A 1 1029 ? -46.089 -15.162 0.737 1.00 84.12 1029 PRO A N 1
ATOM 8179 C CA . PRO A 1 1029 ? -46.564 -15.220 -0.651 1.00 84.12 1029 PRO A CA 1
ATOM 8180 C C . PRO A 1 1029 ? -45.497 -15.643 -1.671 1.00 84.12 1029 PRO A C 1
ATOM 8182 O O . PRO A 1 1029 ? -45.809 -16.278 -2.678 1.00 84.12 1029 PRO A O 1
ATOM 8185 N N . GLU A 1 1030 ? -44.226 -15.330 -1.419 1.00 84.25 1030 GLU A N 1
ATOM 8186 C CA . GLU A 1 1030 ? -43.119 -15.676 -2.314 1.00 84.25 1030 GLU A CA 1
ATOM 8187 C C . GLU A 1 1030 ? -42.867 -17.183 -2.458 1.00 84.25 1030 GLU A C 1
ATOM 8189 O O . GLU A 1 1030 ? -42.308 -17.607 -3.470 1.00 84.25 1030 GLU A O 1
ATOM 8194 N N . TRP A 1 1031 ? -43.350 -18.011 -1.522 1.00 77.62 1031 TRP A N 1
ATOM 8195 C CA . TRP A 1 1031 ? -43.284 -19.472 -1.643 1.00 77.62 1031 TRP A CA 1
ATOM 8196 C C . TRP A 1 1031 ? -44.064 -20.015 -2.844 1.00 77.62 1031 TRP A C 1
ATOM 8198 O O . TRP A 1 1031 ? -43.756 -21.105 -3.325 1.00 77.62 1031 TRP A O 1
ATOM 8208 N N . ILE A 1 1032 ? -45.058 -19.268 -3.333 1.00 72.25 1032 ILE A N 1
ATOM 8209 C CA . ILE A 1 1032 ? -45.938 -19.674 -4.436 1.00 72.25 1032 ILE A CA 1
ATOM 8210 C C . ILE A 1 1032 ? -45.787 -18.801 -5.692 1.00 72.25 1032 ILE A C 1
ATOM 8212 O O . ILE A 1 1032 ? -46.354 -19.142 -6.726 1.00 72.25 1032 ILE A O 1
ATOM 8216 N N . SER A 1 1033 ? -45.007 -17.711 -5.647 1.00 66.62 1033 SER A N 1
ATOM 8217 C CA . SER A 1 1033 ? -44.857 -16.754 -6.762 1.00 66.62 1033 SER A CA 1
ATOM 8218 C C . SER A 1 1033 ? -43.539 -16.875 -7.547 1.00 66.62 1033 SER A C 1
ATOM 8220 O O . SER A 1 1033 ? -43.203 -15.992 -8.334 1.00 66.62 1033 SER A O 1
ATOM 8222 N N . ASN A 1 1034 ? -42.805 -17.982 -7.373 1.00 64.56 1034 ASN A N 1
ATOM 8223 C CA . ASN A 1 1034 ? -41.530 -18.288 -8.049 1.00 64.56 1034 ASN A CA 1
ATOM 8224 C C . ASN A 1 1034 ? -40.429 -17.222 -7.844 1.00 64.56 1034 ASN A C 1
ATOM 8226 O O . ASN A 1 1034 ? -39.509 -17.089 -8.652 1.00 64.56 1034 ASN A O 1
ATOM 8230 N N . GLN A 1 1035 ? -40.532 -16.446 -6.762 1.00 70.56 1035 GLN A N 1
ATOM 8231 C CA . GLN A 1 1035 ? -39.547 -15.446 -6.363 1.00 70.56 1035 GLN A CA 1
ATOM 8232 C C . GLN A 1 1035 ? -38.446 -16.068 -5.491 1.00 70.56 1035 GLN A C 1
ATOM 8234 O O . GLN A 1 1035 ? -38.578 -17.173 -4.967 1.00 70.56 1035 GLN A O 1
ATOM 8239 N N . SER A 1 1036 ? -37.327 -15.356 -5.327 1.00 73.94 1036 SER A N 1
ATOM 8240 C CA . SER A 1 1036 ? -36.211 -15.844 -4.514 1.00 73.94 1036 SER A CA 1
ATOM 8241 C C . SER A 1 1036 ? -36.586 -15.937 -3.031 1.00 73.94 1036 SER A C 1
ATOM 8243 O O . SER A 1 1036 ? -37.055 -14.964 -2.438 1.00 73.94 1036 SER A O 1
ATOM 8245 N N . ILE A 1 1037 ? -36.331 -17.095 -2.421 1.00 80.00 1037 ILE A N 1
ATOM 8246 C CA . ILE A 1 1037 ? -36.559 -17.330 -0.991 1.00 80.00 1037 ILE A CA 1
ATOM 8247 C C . ILE A 1 1037 ? -35.384 -16.768 -0.184 1.00 80.00 1037 ILE A C 1
ATOM 8249 O O . ILE A 1 1037 ? -34.223 -17.066 -0.467 1.00 80.00 1037 ILE A O 1
ATOM 8253 N N . THR A 1 1038 ? -35.694 -15.947 0.817 1.00 85.50 1038 THR A N 1
ATOM 8254 C CA . THR A 1 1038 ? -34.736 -15.320 1.743 1.00 85.50 1038 THR A CA 1
ATOM 8255 C C . THR A 1 1038 ? -35.236 -15.471 3.184 1.00 85.50 1038 THR A C 1
ATOM 8257 O O . THR A 1 1038 ? -36.322 -16.003 3.398 1.00 85.50 1038 THR A O 1
ATOM 8260 N N . SER A 1 1039 ? -34.498 -14.971 4.181 1.00 86.62 1039 SER A N 1
ATOM 8261 C CA . SER A 1 1039 ? -34.935 -14.956 5.593 1.00 86.62 1039 SER A CA 1
ATOM 8262 C C . SER A 1 1039 ? -36.273 -14.254 5.836 1.00 86.62 1039 SER A C 1
ATOM 8264 O O . SER A 1 1039 ? -36.957 -14.543 6.814 1.00 86.62 1039 SER A O 1
ATOM 8266 N N . LYS A 1 1040 ? -36.717 -13.405 4.902 1.00 92.06 1040 LYS A N 1
ATOM 8267 C CA . LYS A 1 1040 ? -37.996 -12.690 4.978 1.00 92.06 1040 LYS A CA 1
ATOM 8268 C C . LYS A 1 1040 ? -39.228 -13.604 4.971 1.00 92.06 1040 LYS A C 1
ATOM 8270 O O . LYS A 1 1040 ? -40.305 -13.149 5.358 1.00 92.06 1040 LYS A O 1
ATOM 8275 N N . VAL A 1 1041 ? -39.088 -14.879 4.591 1.00 90.25 1041 VAL A N 1
ATOM 8276 C CA . VAL A 1 1041 ? -40.189 -15.853 4.699 1.00 90.25 1041 VAL A CA 1
ATOM 8277 C C . VAL A 1 1041 ? -40.510 -16.223 6.147 1.00 90.25 1041 VAL A C 1
ATOM 8279 O O . VAL A 1 1041 ? -41.677 -16.401 6.498 1.00 90.25 1041 VAL A O 1
ATOM 8282 N N . ASP A 1 1042 ? -39.490 -16.292 7.001 1.00 93.19 1042 ASP A N 1
ATOM 8283 C CA . ASP A 1 1042 ? -39.650 -16.568 8.429 1.00 93.19 1042 ASP A CA 1
ATOM 8284 C C . ASP A 1 1042 ? -40.175 -15.326 9.161 1.00 93.19 1042 ASP A C 1
ATOM 8286 O O . ASP A 1 1042 ? -41.019 -15.462 10.041 1.00 93.19 1042 ASP A O 1
ATOM 8290 N N . VAL A 1 1043 ? -39.759 -14.120 8.738 1.00 95.62 1043 VAL A N 1
ATOM 8291 C CA . VAL A 1 1043 ? -40.304 -12.841 9.242 1.00 95.62 1043 VAL A CA 1
ATOM 8292 C C . VAL A 1 1043 ? -41.816 -12.773 9.022 1.00 95.62 1043 VAL A C 1
ATOM 8294 O O . VAL A 1 1043 ? -42.568 -12.473 9.945 1.00 95.62 1043 VAL A O 1
ATOM 8297 N N . TYR A 1 1044 ? -42.279 -13.105 7.814 1.00 93.69 1044 TYR A N 1
ATOM 8298 C CA . TYR A 1 1044 ? -43.712 -13.135 7.512 1.00 93.69 1044 TYR A CA 1
ATOM 8299 C C . TYR A 1 1044 ? -44.453 -14.153 8.382 1.00 93.69 1044 TYR A C 1
ATOM 8301 O O . TYR A 1 1044 ? -45.479 -13.833 8.983 1.00 93.69 1044 TYR A O 1
ATOM 8309 N N . SER A 1 1045 ? -43.903 -15.366 8.491 1.00 93.50 1045 SER A N 1
ATOM 8310 C CA . SER A 1 1045 ? -44.482 -16.438 9.306 1.00 93.50 1045 SER A CA 1
ATOM 8311 C C . SER A 1 1045 ? -44.602 -16.016 10.777 1.00 93.50 1045 SER A C 1
ATOM 8313 O O . SER A 1 1045 ? -45.642 -16.224 11.401 1.00 93.50 1045 SER A O 1
ATOM 8315 N N . TYR A 1 1046 ? -43.577 -15.344 11.310 1.00 96.31 1046 TYR A N 1
ATOM 8316 C CA . TYR A 1 1046 ? -43.575 -14.764 12.650 1.00 96.31 1046 TYR A CA 1
ATOM 8317 C C . TYR A 1 1046 ? -44.622 -13.649 12.816 1.00 96.31 1046 TYR A C 1
ATOM 8319 O O . TYR A 1 1046 ? -45.364 -13.648 13.796 1.00 96.31 1046 TYR A O 1
ATOM 8327 N N . GLY A 1 1047 ? -44.772 -12.755 11.835 1.00 94.19 1047 GLY A N 1
ATOM 8328 C CA . GLY A 1 1047 ? -45.831 -11.741 11.844 1.00 94.19 1047 GLY A CA 1
ATOM 8329 C C . GLY A 1 1047 ? -47.237 -12.346 11.940 1.00 94.19 1047 GLY A C 1
ATOM 8330 O O . GLY A 1 1047 ? -48.070 -11.871 12.711 1.00 94.19 1047 GLY A O 1
ATOM 8331 N N . MET A 1 1048 ? -47.484 -13.461 11.244 1.00 91.69 1048 MET A N 1
ATOM 8332 C CA . MET A 1 1048 ? -48.743 -14.207 11.360 1.00 91.69 1048 MET A CA 1
ATOM 8333 C C . MET A 1 1048 ? -48.940 -14.827 12.755 1.00 91.69 1048 MET A C 1
ATOM 8335 O O . MET A 1 1048 ? -50.071 -14.889 13.242 1.00 91.69 1048 MET A O 1
ATOM 8339 N N . VAL A 1 1049 ? -47.862 -15.252 13.430 1.00 93.19 1049 VAL A N 1
ATOM 8340 C CA . VAL A 1 1049 ? -47.912 -15.708 14.834 1.00 93.19 1049 VAL A CA 1
ATOM 8341 C C . VAL A 1 1049 ? -48.353 -14.567 15.753 1.00 93.19 1049 VAL A C 1
ATOM 8343 O O . VAL A 1 1049 ? -49.257 -14.767 16.564 1.00 93.19 1049 VAL A O 1
ATOM 8346 N N . LEU A 1 1050 ? -47.785 -13.369 15.589 1.00 93.88 1050 LEU A N 1
ATOM 8347 C CA . LEU A 1 1050 ? -48.133 -12.200 16.403 1.00 93.88 1050 LEU A CA 1
ATOM 8348 C C . LEU A 1 1050 ? -49.595 -11.781 16.253 1.00 93.88 1050 LEU A C 1
ATOM 8350 O O . LEU A 1 1050 ? -50.267 -11.538 17.256 1.00 93.88 1050 LEU A O 1
ATOM 8354 N N . LEU A 1 1051 ? -50.117 -11.762 15.021 1.00 89.31 1051 LEU A N 1
ATOM 8355 C CA . LEU A 1 1051 ? -51.539 -11.490 14.784 1.00 89.31 1051 LEU A CA 1
ATOM 8356 C C . LEU A 1 1051 ? -52.436 -12.522 15.483 1.00 89.31 1051 LEU A C 1
ATOM 8358 O O . LEU A 1 1051 ? -53.454 -12.159 16.078 1.00 89.31 1051 LEU A O 1
ATOM 8362 N N . GLY A 1 1052 ? -52.041 -13.798 15.467 1.00 87.88 1052 GLY A N 1
ATOM 8363 C CA . GLY A 1 1052 ? -52.747 -14.853 16.196 1.00 87.88 1052 GLY A CA 1
ATOM 8364 C C . GLY A 1 1052 ? -52.705 -14.662 17.717 1.00 87.88 1052 GLY A C 1
ATOM 8365 O O . GLY A 1 1052 ? -53.714 -14.854 18.389 1.00 87.88 1052 GLY A O 1
ATOM 8366 N N . MET A 1 1053 ? -51.572 -14.224 18.271 1.00 90.19 1053 MET A N 1
ATOM 8367 C CA . MET A 1 1053 ? -51.423 -13.957 19.710 1.00 90.19 1053 MET A CA 1
ATOM 8368 C C . MET A 1 1053 ? -52.261 -12.762 20.177 1.00 90.19 1053 MET A C 1
ATOM 8370 O O . MET A 1 1053 ? -52.862 -12.832 21.253 1.00 90.19 1053 MET A O 1
ATOM 8374 N N . ALA A 1 1054 ? -52.320 -11.696 19.373 1.00 87.56 1054 ALA A N 1
ATOM 8375 C CA . ALA A 1 1054 ? -53.089 -10.489 19.676 1.00 87.56 1054 ALA A CA 1
ATOM 8376 C C . ALA A 1 1054 ? -54.602 -10.749 19.660 1.00 87.56 1054 ALA A C 1
ATOM 8378 O O . ALA A 1 1054 ? -55.331 -10.233 20.504 1.00 87.56 1054 ALA A O 1
ATOM 8379 N N . THR A 1 1055 ? -55.073 -11.576 18.725 1.00 84.50 1055 THR A N 1
ATOM 8380 C CA . THR A 1 1055 ? -56.516 -11.777 18.490 1.00 84.50 1055 THR A CA 1
ATOM 8381 C C . THR A 1 1055 ? -57.080 -13.057 19.075 1.00 84.50 1055 THR A C 1
ATOM 8383 O O . THR A 1 1055 ? -58.294 -13.219 19.157 1.00 84.50 1055 THR A O 1
ATOM 8386 N N . GLY A 1 1056 ? -56.213 -13.988 19.473 1.00 79.69 1056 GLY A N 1
ATOM 8387 C CA . GLY A 1 1056 ? -56.615 -15.306 19.952 1.00 79.69 1056 GLY A CA 1
ATOM 8388 C C . GLY A 1 1056 ? -57.169 -16.223 18.861 1.00 79.69 1056 GLY A C 1
ATOM 8389 O O . GLY A 1 1056 ? -57.631 -17.318 19.175 1.00 79.69 1056 GLY A O 1
ATOM 8390 N N . LYS A 1 1057 ? -57.135 -15.800 17.591 1.00 78.81 1057 LYS A N 1
ATOM 8391 C CA . LYS A 1 1057 ? -57.667 -16.548 16.448 1.00 78.81 1057 LYS A CA 1
ATOM 8392 C C . LYS A 1 1057 ? -56.560 -17.278 15.697 1.00 78.81 1057 LYS A C 1
ATOM 8394 O O . LYS A 1 1057 ? -55.459 -16.754 15.544 1.00 78.81 1057 LYS A O 1
ATOM 8399 N N . CYS A 1 1058 ? -56.863 -18.463 15.165 1.00 74.50 1058 CYS A N 1
ATOM 8400 C CA . CYS A 1 1058 ? -55.937 -19.187 14.299 1.00 74.50 1058 CYS A CA 1
ATOM 8401 C C . CYS A 1 1058 ? -56.026 -18.660 12.852 1.00 74.50 1058 CYS A C 1
ATOM 8403 O O . CYS A 1 1058 ? -57.071 -18.821 12.218 1.00 74.50 1058 CYS A O 1
ATOM 8405 N N . PRO A 1 1059 ? -54.943 -18.100 12.275 1.00 67.88 1059 PRO A N 1
ATOM 8406 C CA . PRO A 1 1059 ? -54.939 -17.626 10.889 1.00 67.88 1059 PRO A CA 1
ATOM 8407 C C . PRO A 1 1059 ? -55.202 -18.718 9.839 1.00 67.88 1059 PRO A C 1
ATOM 8409 O O . PRO A 1 1059 ? -55.510 -18.405 8.692 1.00 67.88 1059 PRO A O 1
ATOM 8412 N N . ALA A 1 1060 ? -55.057 -19.995 10.207 1.00 61.16 1060 ALA A N 1
ATOM 8413 C CA . ALA A 1 1060 ? -55.253 -21.131 9.312 1.00 61.16 1060 ALA A CA 1
ATOM 8414 C C . ALA A 1 1060 ? -56.712 -21.635 9.238 1.00 61.16 1060 ALA A C 1
ATOM 8416 O O . ALA A 1 1060 ? -57.022 -22.396 8.322 1.00 61.16 1060 ALA A O 1
ATOM 8417 N N . GLU A 1 1061 ? -57.597 -21.228 10.161 1.00 60.78 1061 GLU A N 1
ATOM 8418 C CA . GLU A 1 1061 ? -58.950 -21.801 10.320 1.00 60.78 1061 GLU A CA 1
ATOM 8419 C C . GLU A 1 1061 ? -60.108 -20.853 9.925 1.00 60.78 1061 GLU A C 1
ATOM 8421 O O . GLU A 1 1061 ? -61.259 -21.291 9.857 1.00 60.78 1061 GLU A O 1
ATOM 8426 N N . GLU A 1 1062 ? -59.853 -19.575 9.603 1.00 55.41 1062 GLU A N 1
ATOM 8427 C CA . GLU A 1 1062 ? -60.926 -18.652 9.187 1.00 55.41 1062 GLU A CA 1
ATOM 8428 C C . GLU A 1 1062 ? -61.459 -18.978 7.775 1.00 55.41 1062 GLU A C 1
ATOM 8430 O O . GLU A 1 1062 ? -60.782 -18.836 6.758 1.00 55.41 1062 GLU A O 1
ATOM 8435 N N . THR A 1 1063 ? -62.726 -19.404 7.738 1.00 49.81 1063 THR A N 1
ATOM 8436 C CA . THR A 1 1063 ? -63.526 -19.771 6.553 1.00 49.81 1063 THR A CA 1
ATOM 8437 C C . THR A 1 1063 ? -64.634 -18.751 6.235 1.00 49.81 1063 THR A C 1
ATOM 8439 O O . THR A 1 1063 ? -65.557 -19.055 5.486 1.00 49.81 1063 THR A O 1
ATOM 8442 N N . GLN A 1 1064 ? -64.561 -17.520 6.757 1.00 47.47 1064 GLN A N 1
ATOM 8443 C CA . GLN A 1 1064 ? -65.561 -16.468 6.510 1.00 47.47 1064 GLN A CA 1
ATOM 8444 C C . GLN A 1 1064 ? -64.973 -15.288 5.726 1.00 47.47 1064 GLN A C 1
ATOM 8446 O O . GLN A 1 1064 ? -64.366 -14.411 6.323 1.00 47.47 1064 GLN A O 1
ATOM 8451 N N . ASP A 1 1065 ? -65.167 -15.298 4.401 1.00 50.16 1065 ASP A N 1
ATOM 8452 C CA . ASP A 1 1065 ? -65.162 -14.219 3.379 1.00 50.16 1065 ASP A CA 1
ATOM 8453 C C . ASP A 1 1065 ? -64.240 -12.973 3.470 1.00 50.16 1065 ASP A C 1
ATOM 8455 O O . ASP A 1 1065 ? -64.296 -12.108 2.593 1.00 50.16 1065 ASP A O 1
ATOM 8459 N N . LYS A 1 1066 ? -63.318 -12.858 4.432 1.00 55.88 1066 LYS A N 1
ATOM 8460 C CA . LYS A 1 1066 ? -62.264 -11.834 4.473 1.00 55.88 1066 LYS A CA 1
ATOM 8461 C C . LYS A 1 1066 ? -60.954 -12.425 4.997 1.00 55.88 1066 LYS A C 1
ATOM 8463 O O . LYS A 1 1066 ? -60.918 -13.063 6.039 1.00 55.88 1066 LYS A O 1
ATOM 8468 N N . MET A 1 1067 ? -59.856 -12.183 4.277 1.00 66.12 1067 MET A N 1
ATOM 8469 C CA . MET A 1 1067 ? -58.505 -12.576 4.699 1.00 66.12 1067 MET A CA 1
ATOM 8470 C C . MET A 1 1067 ? -58.058 -11.768 5.933 1.00 66.12 1067 MET A C 1
ATOM 8472 O O . MET A 1 1067 ? -58.222 -10.545 5.958 1.00 66.12 1067 MET A O 1
ATOM 8476 N N . MET A 1 1068 ? -57.434 -12.436 6.913 1.00 72.69 1068 MET A N 1
ATOM 8477 C CA . MET A 1 1068 ? -57.043 -11.854 8.208 1.00 72.69 1068 MET A CA 1
ATOM 8478 C C . MET A 1 1068 ? -56.174 -10.589 8.076 1.00 72.69 1068 MET A C 1
ATOM 8480 O O . MET A 1 1068 ? -56.478 -9.574 8.692 1.00 72.69 1068 MET A O 1
ATOM 8484 N N . VAL A 1 1069 ? -55.122 -10.598 7.248 1.00 78.25 1069 VAL A N 1
ATOM 8485 C CA . VAL A 1 1069 ? -54.179 -9.463 7.144 1.00 78.25 1069 VAL A CA 1
ATOM 8486 C C . VAL A 1 1069 ? -54.830 -8.183 6.578 1.00 78.25 1069 VAL A C 1
ATOM 8488 O O . VAL A 1 1069 ? -54.703 -7.133 7.214 1.00 78.25 1069 VAL A O 1
ATOM 8491 N N . PRO A 1 1070 ? -55.559 -8.213 5.439 1.00 78.44 1070 PRO A N 1
ATOM 8492 C CA . PRO A 1 1070 ? -56.309 -7.046 4.967 1.00 78.44 1070 PRO A CA 1
ATOM 8493 C C . PRO A 1 1070 ? -57.342 -6.530 5.972 1.00 78.44 1070 PRO A C 1
ATOM 8495 O O . PRO A 1 1070 ? -57.463 -5.319 6.142 1.00 78.44 1070 PRO A O 1
ATOM 8498 N N . TRP A 1 1071 ? -58.050 -7.430 6.662 1.00 78.94 1071 TRP A N 1
ATOM 8499 C CA . TRP A 1 1071 ? -59.033 -7.049 7.676 1.00 78.94 1071 TRP A CA 1
ATOM 8500 C C . TRP A 1 1071 ? -58.383 -6.324 8.862 1.00 78.94 1071 TRP A C 1
ATOM 8502 O O . TRP A 1 1071 ? -58.862 -5.263 9.258 1.00 78.94 1071 TRP A O 1
ATOM 8512 N N . MET A 1 1072 ? -57.252 -6.828 9.371 1.00 76.12 1072 MET A N 1
ATOM 8513 C CA . MET A 1 1072 ? -56.491 -6.162 10.437 1.00 76.12 1072 MET A CA 1
ATOM 8514 C C . MET A 1 1072 ? -56.038 -4.767 10.020 1.00 76.12 1072 MET A C 1
ATOM 8516 O O . MET A 1 1072 ? -56.189 -3.821 10.784 1.00 76.12 1072 MET A O 1
ATOM 8520 N N . ARG A 1 1073 ? -55.513 -4.625 8.797 1.00 78.31 1073 ARG A N 1
ATOM 8521 C CA . ARG A 1 1073 ? -55.019 -3.341 8.288 1.00 78.31 1073 ARG A CA 1
ATOM 8522 C C . ARG A 1 1073 ? -56.147 -2.322 8.118 1.00 78.31 1073 ARG A C 1
ATOM 8524 O O . ARG A 1 1073 ? -55.968 -1.164 8.475 1.00 78.31 1073 ARG A O 1
ATOM 8531 N N . GLU A 1 1074 ? -57.305 -2.753 7.613 1.00 78.38 1074 GLU A N 1
ATOM 8532 C CA . GLU A 1 1074 ? -58.507 -1.913 7.509 1.00 78.38 1074 GLU A CA 1
ATOM 8533 C C . GLU A 1 1074 ? -58.934 -1.390 8.888 1.00 78.38 1074 GLU A C 1
ATOM 8535 O O . GLU A 1 1074 ? -59.251 -0.212 9.035 1.00 78.38 1074 GLU A O 1
ATOM 8540 N N . LYS A 1 1075 ? -58.931 -2.257 9.908 1.00 73.75 1075 LYS A N 1
ATOM 8541 C CA . LYS A 1 1075 ? -59.365 -1.886 11.260 1.00 73.75 1075 LYS A CA 1
ATOM 8542 C C . LYS A 1 1075 ? -58.330 -1.069 12.029 1.00 73.75 1075 LYS A C 1
ATOM 8544 O O . LYS A 1 1075 ? -58.735 -0.172 12.760 1.00 73.75 1075 LYS A O 1
ATOM 8549 N N . PHE A 1 1076 ? -57.040 -1.329 11.832 1.00 73.31 1076 PHE A N 1
ATOM 8550 C CA . PHE A 1 1076 ? -55.950 -0.578 12.458 1.00 73.31 1076 PHE A CA 1
ATOM 8551 C C . PHE A 1 1076 ? -55.830 0.851 11.898 1.00 73.31 1076 PHE A C 1
ATOM 8553 O O . PHE A 1 1076 ? -55.645 1.791 12.658 1.00 73.31 1076 PHE A O 1
ATOM 8560 N N . ASN A 1 1077 ? -56.018 1.040 10.584 1.00 70.44 1077 ASN A N 1
ATOM 8561 C CA . ASN A 1 1077 ? -55.872 2.345 9.913 1.00 70.44 1077 ASN A CA 1
ATOM 8562 C C . ASN A 1 1077 ? -57.153 3.205 9.903 1.00 70.44 1077 ASN A C 1
ATOM 8564 O O . ASN A 1 1077 ? -57.219 4.218 9.210 1.00 70.44 1077 ASN A O 1
ATOM 8568 N N . SER A 1 1078 ? -58.203 2.798 10.611 1.00 66.88 1078 SER A N 1
ATOM 8569 C CA . SER A 1 1078 ? -59.456 3.550 10.695 1.00 66.88 1078 SER A CA 1
ATOM 8570 C C . SER A 1 1078 ? -59.263 4.800 11.574 1.00 66.88 1078 SER A C 1
ATOM 8572 O O . SER A 1 1078 ? -59.374 4.717 12.794 1.00 66.88 1078 SER A O 1
ATOM 8574 N N . GLU A 1 1079 ? -59.025 5.958 10.949 1.00 53.06 1079 GLU A N 1
ATOM 8575 C CA . GLU A 1 1079 ? -58.600 7.239 11.561 1.00 53.06 1079 GLU A CA 1
ATOM 8576 C C . GLU A 1 1079 ? -59.570 7.908 12.570 1.00 53.06 1079 GLU A C 1
ATOM 8578 O O . GLU A 1 1079 ? -59.305 9.018 13.013 1.00 53.06 1079 GLU A O 1
ATOM 8583 N N . ASN A 1 1080 ? -60.672 7.275 12.992 1.00 53.62 1080 ASN A N 1
ATOM 8584 C CA . ASN A 1 1080 ? -61.648 7.882 13.916 1.00 53.62 1080 ASN A CA 1
ATOM 8585 C C . ASN A 1 1080 ? -62.199 6.908 14.971 1.00 53.62 1080 ASN A C 1
ATOM 8587 O O . ASN A 1 1080 ? -63.397 6.617 14.997 1.00 53.62 1080 ASN A O 1
ATOM 8591 N N . ALA A 1 1081 ? -61.354 6.425 15.883 1.00 46.16 1081 ALA A N 1
ATOM 8592 C CA . ALA A 1 1081 ? -61.842 5.846 17.133 1.00 46.16 1081 ALA A CA 1
ATOM 8593 C C . ALA A 1 1081 ? -60.786 5.867 18.246 1.00 46.16 1081 ALA A C 1
ATOM 8595 O O . ALA A 1 1081 ? -59.879 5.040 18.271 1.00 46.16 1081 ALA A O 1
ATOM 8596 N N . THR A 1 1082 ? -60.982 6.753 19.221 1.00 54.06 1082 THR A N 1
ATOM 8597 C CA . THR A 1 1082 ? -60.537 6.554 20.605 1.00 54.06 1082 THR A CA 1
ATOM 8598 C C . THR A 1 1082 ? -60.909 5.139 21.061 1.00 54.06 1082 THR A C 1
ATOM 8600 O O . THR A 1 1082 ? -62.092 4.808 21.062 1.00 54.06 1082 THR A O 1
ATOM 8603 N N . ASP A 1 1083 ? -59.915 4.308 21.389 1.00 55.03 1083 ASP A N 1
ATOM 8604 C CA . ASP A 1 1083 ? -59.987 2.984 22.046 1.00 55.03 1083 ASP A CA 1
ATOM 8605 C C . ASP A 1 1083 ? -60.895 1.869 21.449 1.00 55.03 1083 ASP A C 1
ATOM 8607 O O . ASP A 1 1083 ? -60.712 0.696 21.771 1.00 55.03 1083 ASP A O 1
ATOM 8611 N N . SER A 1 1084 ? -61.830 2.163 20.537 1.00 60.16 1084 SER A N 1
ATOM 8612 C CA . SER A 1 1084 ? -62.889 1.228 20.100 1.00 60.16 1084 SER A CA 1
ATOM 8613 C C . SER A 1 1084 ? -62.436 0.167 19.083 1.00 60.16 1084 SER A C 1
ATOM 8615 O O . SER A 1 1084 ? -63.115 -0.847 18.897 1.00 60.16 1084 SER A O 1
ATOM 8617 N N . TRP A 1 1085 ? -61.306 0.356 18.394 1.00 70.50 1085 TRP A N 1
ATOM 8618 C CA . TRP A 1 1085 ? -60.806 -0.658 17.455 1.00 70.50 1085 TRP A CA 1
ATOM 8619 C C . TRP A 1 1085 ? -60.148 -1.837 18.185 1.00 70.50 1085 TRP A C 1
ATOM 8621 O O . TRP A 1 1085 ? -60.299 -2.978 17.744 1.00 70.50 1085 TRP A O 1
ATOM 8631 N N . MET A 1 1086 ? -59.492 -1.590 19.327 1.00 72.06 1086 MET A N 1
ATOM 8632 C CA . MET A 1 1086 ? -58.851 -2.639 20.124 1.00 72.06 1086 MET A CA 1
ATOM 8633 C C . MET A 1 1086 ? -59.876 -3.627 20.673 1.00 72.06 1086 MET A C 1
ATOM 8635 O O . MET A 1 1086 ? -59.654 -4.828 20.578 1.00 72.06 1086 MET A O 1
ATOM 8639 N N . GLU A 1 1087 ? -61.036 -3.151 21.136 1.00 69.19 1087 GLU A N 1
ATOM 8640 C CA . GLU A 1 1087 ? -62.137 -4.011 21.607 1.00 69.19 1087 GLU A CA 1
ATOM 8641 C C . GLU A 1 1087 ? -62.658 -4.981 20.529 1.00 69.19 1087 GLU A C 1
ATOM 8643 O O . GLU A 1 1087 ? -63.242 -6.012 20.851 1.00 69.19 1087 GLU A O 1
ATOM 8648 N N . LYS A 1 1088 ? -62.452 -4.666 19.241 1.00 72.25 1088 LYS A N 1
ATOM 8649 C CA . LYS A 1 1088 ? -62.905 -5.490 18.106 1.00 72.25 1088 LYS A CA 1
ATOM 8650 C C . LYS A 1 1088 ? -61.847 -6.469 17.598 1.00 72.25 1088 LYS A C 1
ATOM 8652 O O . LYS A 1 1088 ? -62.206 -7.421 16.905 1.00 72.25 1088 LYS A O 1
ATOM 8657 N N . ILE A 1 1089 ? -60.569 -6.202 17.869 1.00 76.69 1089 ILE A N 1
ATOM 8658 C CA . ILE A 1 1089 ? -59.436 -6.977 17.344 1.00 76.69 1089 ILE A CA 1
ATOM 8659 C C . ILE A 1 1089 ? -58.822 -7.856 18.428 1.00 76.69 1089 ILE A C 1
ATOM 8661 O O . ILE A 1 1089 ? -58.543 -9.026 18.173 1.00 76.69 1089 ILE A O 1
ATOM 8665 N N . VAL A 1 1090 ? -58.596 -7.297 19.615 1.00 84.81 1090 VAL A N 1
ATOM 8666 C CA . VAL A 1 1090 ? -57.908 -7.981 20.707 1.00 84.81 1090 VAL A CA 1
ATOM 8667 C C . VAL A 1 1090 ? -58.735 -9.163 21.192 1.00 84.81 1090 VAL A C 1
ATOM 8669 O O . VAL A 1 1090 ? -59.958 -9.086 21.270 1.00 84.81 1090 VAL A O 1
ATOM 8672 N N . ASP A 1 1091 ? -58.047 -10.253 21.531 1.00 84.56 1091 ASP A N 1
ATOM 8673 C CA . ASP A 1 1091 ? -58.642 -11.460 22.095 1.00 84.56 1091 ASP A CA 1
ATOM 8674 C C . ASP A 1 1091 ? -59.601 -11.113 23.253 1.00 84.56 1091 ASP A C 1
ATOM 8676 O O . ASP A 1 1091 ? -59.140 -10.681 24.317 1.00 84.56 1091 ASP A O 1
ATOM 8680 N N . PRO A 1 1092 ? -60.924 -11.325 23.095 1.00 81.25 1092 PRO A N 1
ATOM 8681 C CA . PRO A 1 1092 ? -61.904 -10.970 24.120 1.00 81.25 1092 PRO A CA 1
ATOM 8682 C C . PRO A 1 1092 ? -61.653 -11.673 25.458 1.00 81.25 1092 PRO A C 1
ATOM 8684 O O . PRO A 1 1092 ? -62.053 -11.177 26.510 1.00 81.25 1092 PRO A O 1
ATOM 8687 N N . ARG A 1 1093 ? -60.946 -12.813 25.437 1.00 82.81 1093 ARG A N 1
ATOM 8688 C CA . ARG A 1 1093 ? -60.591 -13.592 26.632 1.00 82.81 1093 ARG A CA 1
ATOM 8689 C C . ARG A 1 1093 ? -59.531 -12.921 27.508 1.00 82.81 1093 ARG A C 1
ATOM 8691 O O . ARG A 1 1093 ? -59.287 -13.394 28.615 1.00 82.81 1093 ARG A O 1
ATOM 8698 N N . LEU A 1 1094 ? -58.904 -11.840 27.037 1.00 82.06 1094 LEU A N 1
ATOM 8699 C CA . LEU A 1 1094 ? -58.037 -10.992 27.857 1.00 82.06 1094 LEU A CA 1
ATOM 8700 C C . LEU A 1 1094 ? -58.839 -10.024 28.746 1.00 82.06 1094 LEU A C 1
ATOM 8702 O O . LEU A 1 1094 ? -58.245 -9.375 29.601 1.00 82.06 1094 LEU A O 1
ATOM 8706 N N . GLU A 1 1095 ? -60.166 -9.923 28.572 1.00 79.50 1095 GLU A N 1
ATOM 8707 C CA . GLU A 1 1095 ? -61.080 -9.137 29.423 1.00 79.50 1095 GLU A CA 1
ATOM 8708 C C . GLU A 1 1095 ? -60.652 -7.667 29.629 1.00 79.50 1095 GLU A C 1
ATOM 8710 O O . GLU A 1 1095 ? -60.870 -7.085 30.690 1.00 79.50 1095 GLU A O 1
ATOM 8715 N N . GLY A 1 1096 ? -59.978 -7.061 28.644 1.00 74.00 1096 GLY A N 1
ATOM 8716 C CA . GLY A 1 1096 ? -59.450 -5.694 28.754 1.00 74.00 1096 GLY A CA 1
ATOM 8717 C C . GLY A 1 1096 ? -58.201 -5.541 29.638 1.00 74.00 1096 GLY A C 1
ATOM 8718 O O . GLY A 1 1096 ? -57.718 -4.427 29.816 1.00 74.00 1096 GLY A O 1
ATOM 8719 N N . LYS A 1 1097 ? -57.644 -6.635 30.177 1.00 80.44 1097 LYS A N 1
ATOM 8720 C CA . LYS A 1 1097 ? -56.438 -6.646 31.025 1.00 80.44 1097 LYS A CA 1
ATOM 8721 C C . LYS A 1 1097 ? -55.171 -6.774 30.177 1.00 80.44 1097 LYS A C 1
ATOM 8723 O O . LYS A 1 1097 ? -54.494 -7.802 30.188 1.00 80.44 1097 LYS A O 1
ATOM 8728 N N . PHE A 1 1098 ? -54.862 -5.731 29.419 1.00 81.69 1098 PHE A N 1
ATOM 8729 C CA . PHE A 1 1098 ? -53.628 -5.634 28.644 1.00 81.69 1098 PHE A CA 1
ATOM 8730 C C . PHE A 1 1098 ? -53.154 -4.184 28.566 1.00 81.69 1098 PHE A C 1
ATOM 8732 O O . PHE A 1 1098 ? -53.954 -3.250 28.613 1.00 81.69 1098 PHE A O 1
ATOM 8739 N N . ASP A 1 1099 ? -51.846 -3.998 28.425 1.00 85.62 1099 ASP A N 1
ATOM 8740 C CA . ASP A 1 1099 ? -51.276 -2.688 28.141 1.00 85.62 1099 ASP A CA 1
ATOM 8741 C C . ASP A 1 1099 ? -51.581 -2.317 26.682 1.00 85.62 1099 ASP A C 1
ATOM 8743 O O . ASP A 1 1099 ? -51.157 -2.999 25.742 1.00 85.62 1099 ASP A O 1
ATOM 8747 N N . LYS A 1 1100 ? -52.353 -1.241 26.498 1.00 82.94 1100 LYS A N 1
ATOM 8748 C CA . LYS A 1 1100 ? -52.795 -0.772 25.180 1.00 82.94 1100 LYS A CA 1
ATOM 8749 C C . LYS A 1 1100 ? -51.621 -0.417 24.273 1.00 82.94 1100 LYS A C 1
ATOM 8751 O O . LYS A 1 1100 ? -51.632 -0.787 23.105 1.00 82.94 1100 LYS A O 1
ATOM 8756 N N . ARG A 1 1101 ? -50.584 0.229 24.809 1.00 82.69 1101 ARG A N 1
ATOM 8757 C CA . ARG A 1 1101 ? -49.412 0.654 24.037 1.00 82.69 1101 ARG A CA 1
ATOM 8758 C C . ARG A 1 1101 ? -48.587 -0.549 23.601 1.00 82.69 1101 ARG A C 1
ATOM 8760 O O . ARG A 1 1101 ? -48.184 -0.633 22.443 1.00 82.69 1101 ARG A O 1
ATOM 8767 N N . LYS A 1 1102 ? -48.376 -1.522 24.490 1.00 87.19 1102 LYS A N 1
ATOM 8768 C CA . LYS A 1 1102 ? -47.719 -2.785 24.117 1.00 87.19 1102 LYS A CA 1
ATOM 8769 C C . LYS A 1 1102 ? -48.529 -3.557 23.076 1.00 87.19 1102 LYS A C 1
ATOM 8771 O O . LYS A 1 1102 ? -47.945 -4.133 22.162 1.00 87.19 1102 LYS A O 1
ATOM 8776 N N . MET A 1 1103 ? -49.859 -3.552 23.172 1.00 87.62 1103 MET A N 1
ATOM 8777 C CA . MET A 1 1103 ? -50.729 -4.178 22.171 1.00 87.62 1103 MET A CA 1
ATOM 8778 C C . MET A 1 1103 ? -50.637 -3.485 20.805 1.00 87.62 1103 MET A C 1
ATOM 8780 O O . MET A 1 1103 ? -50.526 -4.165 19.786 1.00 87.62 1103 MET A O 1
ATOM 8784 N N . GLU A 1 1104 ? -50.631 -2.151 20.770 1.00 86.00 1104 GLU A N 1
ATOM 8785 C CA . GLU A 1 1104 ? -50.421 -1.379 19.538 1.00 86.00 1104 GLU A CA 1
ATOM 8786 C C . GLU A 1 1104 ? -49.092 -1.714 18.882 1.00 86.00 1104 GLU A C 1
ATOM 8788 O O . GLU A 1 1104 ? -49.049 -1.972 17.681 1.00 86.00 1104 GLU A O 1
ATOM 8793 N N . VAL A 1 1105 ? -48.021 -1.772 19.676 1.00 88.94 1105 VAL A N 1
ATOM 8794 C CA . VAL A 1 1105 ? -46.693 -2.150 19.192 1.00 88.94 1105 VAL A CA 1
ATOM 8795 C C . VAL A 1 1105 ? -46.706 -3.580 18.650 1.00 88.94 1105 VAL A C 1
ATOM 8797 O O . VAL A 1 1105 ? -46.235 -3.810 17.538 1.00 88.94 1105 VAL A O 1
ATOM 8800 N N . LEU A 1 1106 ? -47.301 -4.534 19.374 1.00 90.50 1106 LEU A N 1
ATOM 8801 C CA . LEU A 1 1106 ? -47.396 -5.930 18.938 1.00 90.50 1106 LEU A CA 1
ATOM 8802 C C . LEU A 1 1106 ? -48.102 -6.053 17.577 1.00 90.50 1106 LEU A C 1
ATOM 8804 O O . LEU A 1 1106 ? -47.596 -6.729 16.681 1.00 90.50 1106 LEU A O 1
ATOM 8808 N N . ILE A 1 1107 ? -49.246 -5.382 17.405 1.00 88.12 1107 ILE A N 1
ATOM 8809 C CA . ILE A 1 1107 ? -50.036 -5.412 16.165 1.00 88.12 1107 ILE A CA 1
ATOM 8810 C C . ILE A 1 1107 ? -49.329 -4.647 15.039 1.00 88.12 1107 ILE A C 1
ATOM 8812 O O . ILE A 1 1107 ? -49.263 -5.145 13.914 1.00 88.12 1107 ILE A O 1
ATOM 8816 N N . GLY A 1 1108 ? -48.766 -3.472 15.324 1.00 88.56 1108 GLY A N 1
ATOM 8817 C CA . GLY A 1 1108 ? -48.040 -2.662 14.346 1.00 88.56 1108 GLY A CA 1
ATOM 8818 C C . GLY A 1 1108 ? -46.836 -3.409 13.774 1.00 88.56 1108 GLY A C 1
ATOM 8819 O O . GLY A 1 1108 ? -46.692 -3.524 12.556 1.00 88.56 1108 GLY A O 1
ATOM 8820 N N . VAL A 1 1109 ? -46.028 -4.022 14.643 1.00 93.00 1109 VAL A N 1
ATOM 8821 C CA . VAL A 1 1109 ? -44.896 -4.861 14.224 1.00 93.00 1109 VAL A CA 1
ATOM 8822 C C . VAL A 1 1109 ? -45.370 -6.069 13.426 1.00 93.00 1109 VAL A C 1
ATOM 8824 O O . VAL A 1 1109 ? -44.768 -6.407 12.404 1.00 93.00 1109 VAL A O 1
ATOM 8827 N N . ALA A 1 1110 ? -46.467 -6.704 13.840 1.00 92.88 1110 ALA A N 1
ATOM 8828 C CA . ALA A 1 1110 ? -47.034 -7.820 13.100 1.00 92.88 1110 ALA A CA 1
ATOM 8829 C C . ALA A 1 1110 ? -47.425 -7.415 11.668 1.00 92.88 1110 ALA A C 1
ATOM 8831 O O . ALA A 1 1110 ? -47.092 -8.132 10.725 1.00 92.88 1110 ALA A O 1
ATOM 8832 N N . LEU A 1 1111 ? -48.061 -6.250 11.488 1.00 89.56 1111 LEU A N 1
ATOM 8833 C CA . LEU A 1 1111 ? -48.468 -5.718 10.182 1.00 89.56 1111 LEU A CA 1
ATOM 8834 C C . LEU A 1 1111 ? -47.284 -5.356 9.276 1.00 89.56 1111 LEU A C 1
ATOM 8836 O O . LEU A 1 1111 ? -47.367 -5.569 8.062 1.00 89.56 1111 LEU A O 1
ATOM 8840 N N . GLU A 1 1112 ? -46.186 -4.865 9.852 1.00 92.75 1112 GLU A N 1
ATOM 8841 C CA . GLU A 1 1112 ? -44.921 -4.637 9.144 1.00 92.75 1112 GLU A CA 1
ATOM 8842 C C . GLU A 1 1112 ? -44.285 -5.957 8.683 1.00 92.75 1112 GLU A C 1
ATOM 8844 O O . GLU A 1 1112 ? -43.843 -6.081 7.538 1.00 92.75 1112 GLU A O 1
ATOM 8849 N N . CYS A 1 1113 ? -44.315 -6.986 9.534 1.00 94.88 1113 CYS A N 1
ATOM 8850 C CA . CYS A 1 1113 ? -43.786 -8.311 9.210 1.00 94.88 1113 CYS A CA 1
ATOM 8851 C C . CYS A 1 1113 ? -44.563 -9.006 8.080 1.00 94.88 1113 CYS A C 1
ATOM 8853 O O . CYS A 1 1113 ? -43.967 -9.741 7.296 1.00 94.88 1113 CYS A O 1
ATOM 8855 N N . VAL A 1 1114 ? -45.876 -8.775 7.963 1.00 92.06 1114 VAL A N 1
ATOM 8856 C CA . VAL A 1 1114 ? -46.741 -9.442 6.965 1.00 92.06 1114 VAL A CA 1
ATOM 8857 C C . VAL A 1 1114 ? -46.970 -8.624 5.688 1.00 92.06 1114 VAL A C 1
ATOM 8859 O O . VAL A 1 1114 ? -47.907 -8.895 4.928 1.00 92.06 1114 VAL A O 1
ATOM 8862 N N . LYS A 1 1115 ? -46.129 -7.617 5.414 1.00 90.00 1115 LYS A N 1
ATOM 8863 C CA . LYS A 1 1115 ? -46.169 -6.879 4.141 1.00 90.00 1115 LYS A CA 1
ATOM 8864 C C . LYS A 1 1115 ? -46.016 -7.827 2.950 1.00 90.00 1115 LYS A C 1
ATOM 8866 O O . LYS A 1 1115 ? -45.277 -8.808 3.004 1.00 90.00 1115 LYS A O 1
ATOM 8871 N N . LEU A 1 1116 ? -46.745 -7.555 1.866 1.00 84.44 1116 LEU A N 1
ATOM 8872 C CA . LEU A 1 1116 ? -46.719 -8.417 0.681 1.00 84.44 1116 LEU A CA 1
ATOM 8873 C C . LEU A 1 1116 ? -45.341 -8.393 0.019 1.00 84.44 1116 LEU A C 1
ATOM 8875 O O . LEU A 1 1116 ? -44.806 -9.460 -0.281 1.00 84.44 1116 LEU A O 1
ATOM 8879 N N . ASP A 1 1117 ? -44.752 -7.205 -0.131 1.00 85.50 1117 ASP A N 1
ATOM 8880 C CA . ASP A 1 1117 ? -43.368 -7.069 -0.567 1.00 85.50 1117 ASP A CA 1
ATOM 8881 C C . ASP A 1 1117 ? -42.419 -7.506 0.557 1.00 85.50 1117 ASP A C 1
ATOM 8883 O O . ASP A 1 1117 ? -42.469 -7.001 1.680 1.00 85.50 1117 ASP A O 1
ATOM 8887 N N . LYS A 1 1118 ? -41.563 -8.482 0.255 1.00 86.75 1118 LYS A N 1
ATOM 8888 C CA . LYS A 1 1118 ? -40.603 -9.044 1.206 1.00 86.75 1118 LYS A CA 1
ATOM 8889 C C . LYS A 1 1118 ? -39.474 -8.076 1.552 1.00 86.75 1118 LYS A C 1
ATOM 8891 O O . LYS A 1 1118 ? -38.904 -8.183 2.642 1.00 86.75 1118 LYS A O 1
ATOM 8896 N N . ASP A 1 1119 ? -39.119 -7.163 0.650 1.00 87.31 1119 ASP A N 1
ATOM 8897 C CA . ASP A 1 1119 ? -37.988 -6.261 0.862 1.00 87.31 1119 ASP A CA 1
ATOM 8898 C C . ASP A 1 1119 ? -38.363 -5.140 1.839 1.00 87.31 1119 ASP A C 1
ATOM 8900 O O . ASP A 1 1119 ? -37.510 -4.704 2.611 1.00 87.31 1119 ASP A O 1
ATOM 8904 N N . GLU A 1 1120 ? -39.653 -4.799 1.918 1.00 89.31 1120 GLU A N 1
ATOM 8905 C CA . GLU A 1 1120 ? -40.205 -3.861 2.903 1.00 89.31 1120 GLU A CA 1
ATOM 8906 C C . GLU A 1 1120 ? -40.368 -4.450 4.309 1.00 89.31 1120 GLU A C 1
ATOM 8908 O O . GLU A 1 1120 ? -40.502 -3.697 5.272 1.00 89.31 1120 GLU A O 1
ATOM 8913 N N . ARG A 1 1121 ? -40.383 -5.782 4.456 1.00 94.19 1121 ARG A N 1
ATOM 8914 C CA . ARG A 1 1121 ? -40.486 -6.410 5.783 1.00 94.19 1121 ARG A CA 1
ATOM 8915 C C . ARG A 1 1121 ? -39.225 -6.100 6.600 1.00 94.19 1121 ARG A C 1
ATOM 8917 O O . ARG A 1 1121 ? -38.130 -6.158 6.037 1.00 94.19 1121 ARG A O 1
ATOM 8924 N N . PRO A 1 1122 ? -39.316 -5.850 7.910 1.00 93.88 1122 PRO A N 1
ATOM 8925 C CA . PRO A 1 1122 ? -38.129 -5.661 8.743 1.00 93.88 1122 PRO A CA 1
ATOM 8926 C C . PRO A 1 1122 ? -37.269 -6.937 8.827 1.00 93.88 1122 PRO A C 1
ATOM 8928 O O . PRO A 1 1122 ? -37.726 -8.044 8.537 1.00 93.88 1122 PRO A O 1
ATOM 8931 N N . ALA A 1 1123 ? -35.999 -6.792 9.204 1.00 93.62 1123 ALA A N 1
ATOM 8932 C CA . ALA A 1 1123 ? -35.171 -7.920 9.641 1.00 93.62 1123 ALA A CA 1
ATOM 8933 C C . ALA A 1 1123 ? -35.601 -8.395 11.044 1.00 93.62 1123 ALA A C 1
ATOM 8935 O O . ALA A 1 1123 ? -36.209 -7.625 11.787 1.00 93.62 1123 ALA A O 1
ATOM 8936 N N . MET A 1 1124 ? -35.302 -9.638 11.439 1.00 95.12 1124 MET A N 1
ATOM 8937 C CA . MET A 1 1124 ? -35.767 -10.149 12.739 1.00 95.12 1124 MET A CA 1
ATOM 8938 C C . MET A 1 1124 ? -35.110 -9.421 13.920 1.00 95.12 1124 MET A C 1
ATOM 8940 O O . MET A 1 1124 ? -35.774 -9.223 14.936 1.00 95.12 1124 MET A O 1
ATOM 8944 N N . SER A 1 1125 ? -33.864 -8.954 13.788 1.00 92.25 1125 SER A N 1
ATOM 8945 C CA . SER A 1 1125 ? -33.242 -8.053 14.775 1.00 92.25 1125 SER A CA 1
ATOM 8946 C C . SER A 1 1125 ? -34.030 -6.751 14.950 1.00 92.25 1125 SER A C 1
ATOM 8948 O O . SER A 1 1125 ? -34.365 -6.370 16.069 1.00 92.25 1125 SER A O 1
ATOM 8950 N N . GLN A 1 1126 ? -34.426 -6.121 13.842 1.00 92.50 1126 GLN A N 1
ATOM 8951 C CA . GLN A 1 1126 ? -35.253 -4.911 13.850 1.00 92.50 1126 GLN A CA 1
ATOM 8952 C C . GLN A 1 1126 ? -36.636 -5.173 14.453 1.00 92.50 1126 GLN A C 1
ATOM 8954 O O . GLN A 1 1126 ? -37.166 -4.334 15.171 1.00 92.50 1126 GLN A O 1
ATOM 8959 N N . VAL A 1 1127 ? -37.224 -6.347 14.206 1.00 95.12 1127 VAL A N 1
ATOM 8960 C CA . VAL A 1 1127 ? -38.485 -6.762 14.840 1.00 95.12 1127 VAL A CA 1
ATOM 8961 C C . VAL A 1 1127 ? -38.344 -6.823 16.364 1.00 95.12 1127 VAL A C 1
ATOM 8963 O O . VAL A 1 1127 ? -39.234 -6.347 17.067 1.00 95.12 1127 VAL A O 1
ATOM 8966 N N . VAL A 1 1128 ? -37.233 -7.361 16.886 1.00 93.44 1128 VAL A N 1
ATOM 8967 C CA . VAL A 1 1128 ? -36.954 -7.362 18.335 1.00 93.44 1128 VAL A CA 1
ATOM 8968 C C . VAL A 1 1128 ? -36.860 -5.933 18.865 1.00 93.44 1128 VAL A C 1
ATOM 8970 O O . VAL A 1 1128 ? -37.474 -5.625 19.884 1.00 93.44 1128 VAL A O 1
ATOM 8973 N N . GLU A 1 1129 ? -36.131 -5.055 18.174 1.00 89.75 1129 GLU A N 1
ATOM 8974 C CA . GLU A 1 1129 ? -36.006 -3.649 18.569 1.00 89.75 1129 GLU A CA 1
ATOM 8975 C C . GLU A 1 1129 ? -37.362 -2.945 18.604 1.00 89.75 1129 GLU A C 1
ATOM 8977 O O . GLU A 1 1129 ? -37.684 -2.305 19.602 1.00 89.75 1129 GLU A O 1
ATOM 8982 N N . LEU A 1 1130 ? -38.176 -3.098 17.554 1.00 90.62 1130 LEU A N 1
ATOM 8983 C CA . LEU A 1 1130 ? -39.497 -2.479 17.467 1.00 90.62 1130 LEU A CA 1
ATOM 8984 C C . LEU A 1 1130 ? -40.425 -2.949 18.592 1.00 90.62 1130 LEU A C 1
ATOM 8986 O O . LEU A 1 1130 ? -41.141 -2.130 19.161 1.00 90.62 1130 LEU A O 1
ATOM 8990 N N . LEU A 1 1131 ? -40.390 -4.236 18.957 1.00 89.62 1131 LEU A N 1
ATOM 8991 C CA . LEU A 1 1131 ? -41.175 -4.738 20.089 1.00 89.62 1131 LEU A CA 1
ATOM 8992 C C . LEU A 1 1131 ? -40.701 -4.140 21.423 1.00 89.62 1131 LEU A C 1
ATOM 8994 O O . LEU A 1 1131 ? -41.531 -3.807 22.260 1.00 89.62 1131 LEU A O 1
ATOM 8998 N N . LEU A 1 1132 ? -39.394 -3.940 21.612 1.00 85.19 1132 LEU A N 1
ATOM 8999 C CA . LEU A 1 1132 ? -38.829 -3.378 22.847 1.00 85.19 1132 LEU A CA 1
ATOM 9000 C C . LEU A 1 1132 ? -38.934 -1.843 22.947 1.00 85.19 1132 LEU A C 1
ATOM 9002 O O . LEU A 1 1132 ? -38.702 -1.279 24.015 1.00 85.19 1132 LEU A O 1
ATOM 9006 N N . GLN A 1 1133 ? -39.304 -1.133 21.875 1.00 72.62 1133 GLN A N 1
ATOM 9007 C CA . GLN A 1 1133 ? -39.376 0.338 21.876 1.00 72.62 1133 GLN A CA 1
ATOM 9008 C C . GLN A 1 1133 ? -40.367 0.922 22.898 1.00 72.62 1133 GLN A C 1
ATOM 9010 O O . GLN A 1 1133 ? -40.188 2.068 23.318 1.00 72.62 1133 GLN A O 1
ATOM 9015 N N . HIS A 1 1134 ? -41.370 0.162 23.355 1.00 61.56 1134 HIS A N 1
ATOM 9016 C CA . HIS A 1 1134 ? -42.310 0.635 24.378 1.00 61.56 1134 HIS A CA 1
ATOM 9017 C C . HIS A 1 1134 ? -41.641 0.940 25.734 1.00 61.56 1134 HIS A C 1
ATOM 9019 O O . HIS A 1 1134 ? -42.203 1.684 26.529 1.00 61.56 1134 HIS A O 1
ATOM 9025 N N . GLU A 1 1135 ? -40.455 0.383 26.021 1.00 56.25 1135 GLU A N 1
ATOM 9026 C CA . GLU A 1 1135 ? -39.732 0.570 27.292 1.00 56.25 1135 GLU A CA 1
ATOM 9027 C C . GLU A 1 1135 ? -39.001 1.922 27.388 1.00 56.25 1135 GLU A C 1
ATOM 9029 O O . GLU A 1 1135 ? -38.583 2.313 28.474 1.00 56.25 1135 GLU A O 1
ATOM 9034 N N . LYS A 1 1136 ? -38.857 2.671 26.284 1.00 46.34 1136 LYS A N 1
ATOM 9035 C CA . LYS A 1 1136 ? -38.012 3.883 26.227 1.00 46.34 1136 LYS A CA 1
ATOM 9036 C C . LYS A 1 1136 ? -38.703 5.215 26.556 1.00 46.34 1136 LYS A C 1
ATOM 9038 O O . LYS A 1 1136 ? -38.059 6.255 26.460 1.00 46.34 1136 LYS A O 1
ATOM 9043 N N . TYR A 1 1137 ? -39.966 5.214 26.983 1.00 40.75 1137 TYR A N 1
ATOM 9044 C CA . TYR A 1 1137 ? -40.647 6.433 27.444 1.00 40.75 1137 TYR A CA 1
ATOM 9045 C C . TYR A 1 1137 ? -41.478 6.162 28.706 1.00 40.75 1137 TYR A C 1
ATOM 9047 O O . TYR A 1 1137 ? -42.653 5.810 28.566 1.00 40.75 1137 TYR A O 1
ATOM 9055 N N . PRO A 1 1138 ? -40.925 6.326 29.921 1.00 39.88 1138 PRO A N 1
ATOM 9056 C CA . PRO A 1 1138 ? -41.755 6.439 31.112 1.00 39.88 1138 PRO A CA 1
ATOM 9057 C C . PRO A 1 1138 ? -42.517 7.775 31.084 1.00 39.88 1138 PRO A C 1
ATOM 9059 O O . PRO A 1 1138 ? -41.921 8.845 30.951 1.00 39.88 1138 PRO A O 1
ATOM 9062 N N . GLU A 1 1139 ? -43.846 7.694 31.169 1.00 34.53 1139 GLU A N 1
ATOM 9063 C CA . GLU A 1 1139 ? -44.728 8.830 31.443 1.00 34.53 1139 GLU A CA 1
ATOM 9064 C C . GLU A 1 1139 ? -44.349 9.450 32.796 1.00 34.53 1139 GLU A C 1
ATOM 9066 O O . GLU A 1 1139 ? -44.170 8.739 33.785 1.00 34.53 1139 GLU A O 1
ATOM 9071 N N . CYS A 1 1140 ? -44.194 10.776 32.835 1.00 35.09 1140 CYS A N 1
ATOM 9072 C CA . CYS A 1 1140 ? -43.976 11.507 34.078 1.00 35.09 1140 CYS A CA 1
ATOM 9073 C C . CYS A 1 1140 ? -45.222 11.421 34.966 1.00 35.09 1140 CYS A C 1
ATOM 9075 O O . CYS A 1 1140 ? -46.233 12.051 34.650 1.00 35.09 1140 CYS A O 1
ATOM 9077 N N . VAL A 1 1141 ? -45.105 10.727 36.098 1.00 32.56 1141 VAL A N 1
ATOM 9078 C CA . VAL A 1 1141 ? -45.862 11.004 37.328 1.00 32.56 1141 VAL A CA 1
ATOM 9079 C C . VAL A 1 1141 ? -44.910 10.928 38.508 1.00 32.56 1141 VAL A C 1
ATOM 9081 O O . VAL A 1 1141 ? -44.218 9.892 38.631 1.00 32.56 1141 VAL A O 1
#

Organism: NCBI:txid218843

InterPro domains:
  IPR000719 Protein kinase domain [PF00069] (864-1129)
  IPR000719 Protein kinase domain [PS50011] (861-1137)
  IPR000719 Protein kinase domain [SM00220] (861-1137)
  IPR000858 S-locus glycoprotein domain [PF00954] (588-667)
  IPR001480 Bulb-type lectin domain [PF01453] (427-516)
  IPR001480 Bulb-type lectin domain [PS50927] (376-499)
  IPR001480 Bulb-type lectin domain [SM00108] (383-501)
  IPR001480 Bulb-type lectin domain [cd00028] (392-501)
  IPR002168 Lipase, GDXG, putative histidine active site [PS01173] (96-111)
  IPR008271 Serine/threonine-protein kinase, active site [PS00108] (977-989)
  IPR011009 Protein kinase-like domain superfamily [SSF56112] (837-1132)
  IPR013094 Alpha/beta hydrolase fold-3 [PF07859] (96-316)
  IPR017441 Protein kinase, ATP binding site [PS00107] (867-889)
  IPR029058 Alpha/Beta hydrolase fold [G3DSA:3.40.50.1820] (3-334)
  IPR029058 Alpha/Beta hydrolase fold [SSF53474] (52-321)
  IPR036426 Bulb-type lectin domain superfamily [G3DSA:2.90.10.10] (383-500)
  IPR036426 Bulb-type lectin domain superfamily [G3DSA:2.90.10.10] (501-621)
  IPR036426 Bulb-type lectin domain superfamily [SSF51110] (410-544)

Foldseek 3Di:
DDDDDDDDDDDFCDPPVLVVVQVVLVVLLVVQQDPVLHGDVVSLVVVQPFDDFAQPDDDVQKGWDKADDDVVFSKIWIKIAGHDDPDDPLAAAEEEEEEEDDLLAGYFCRRPLNVVLQNCLCHVRVHIYIYIGFHGFDVDAPPRRLVSSLSVVVSVLCCVPPPPCPDPPRHQQLRYEYEYAACSLLSSVSSLLVVLVDDRPRHHYAEYEYHLYNADAPDADPLLVVQQSQGSDHPVSSQSSCCRHHDPPDDRLPCSRNCPHPPHDLCLPGDGHAYEHEAELSESCRVVSVVVQVVCVVSVHHYHYHYHNSDTGPSLSDPVDPVVVVSSVVVVCSSVVSVVVVVVPPPPPPPPPPCVVVVVPPPDDDDDDDDDADFWDWAFDKQALQDPRSWHAAPVRQKIWHWADLFDQWTWTFMFGHAPDDPHDTHTWATFQQAQTAGSPCWMFHQHPQRKTFTAHNVRDTSGIPPFGDPATWMWGQHNQRKTFIAGPVRDTRDIRLQEGEFKDTAPRKAFQVYKYFAAQAPSRRHGHQWIWHQDPLRDTWIWGHDPVDIDTLPPDPVDDQVSSQFASPQPGSIWGAHQQAWIATSRRDIDGFQRGRDRFGWMFGCYNLRKTFIWTDHDHPGDTDTRDIDDPPSLSRWLNAAFQWAWEQDPVQGIDIFHDFQWDAPDPQDRSNPTDHPDDDDLDLVFKDWDKDPQKDQPDQFPDKDKQADPVRLVVVLSNDSQFFWKKWFWDDDPDPDTIIMITTHSTRTSMYGDPPGRIMIIGMDGPPDDGDPTPRPDDPPPDPPDPRPDDDDDDDDDDCVVVVVVVVVVVVVVVVVVVVVVVVVVVVVVVPDDDDDDDDDPQPQADEDEPVQVCVQQVNQPAWPDQDQQATWGWGQHPVRAIKTKGKGDLPPLNVLLLCQCCVPQVVDDDPQAWHWRHWYDDDSTTMTITHDADQAWQLVCLQVVVDAPVLLLQLLLSNLVQLLCQAPVDQFRKAQQEDAGRQWGAHPVSRTHGHRSSVMDTHDPPDPDDDPPLPDQGYDPLLAAPCSPVVDDDGSLRVLSSSLSRLLCSFQSDRSRPDPPDDRSLVVLVVLLPPPDDDPPSSCVRGHCSSVPVDDPVLSNLSNVLSSLSNDNDSVSRDRSVVSSVSSCVVVVDDDDD

Mean predicted aligned error: 22.44 Å

Sequence (1141 aa):
MTTKTEMSRNPYNIPWKFKLLAPLSSFLYDLVLRRDGSVNRFLATICDLKTSPSPMKPVNGVTSTDITVDESRNLWFRLYTPKPTSTEPETGIPVIFYFHGGGFMSLSASFISFDALCRRLAKELHAVVISVNYRLAPEHKYPCQYQDCFDVLKFIDSSKTQHGSLLPANANLEQSFLAGDSAGGNAAHHVAVKASGYEFVNIKLIGIVSLQPFFGGEERTESEMRLPKAPFLSVKVTDKMWRAFLPEGANRDHPATNIFGHDSDDISELKLPPMVVFVGGLDHLQDWQKRYCEGLKKCGKQVHMVEYPSAFHSFYAWPDLPESSLAINEVPFFPIYTRIIFRSNHFQIGFMASLLFLLFLLSTLSSPLPSSALDSLIVDSCLSVENKDDVLTSPGGVFSAGFFPVGDNAYVFSIWFTEIHCSNNCTVVWTANRDRPVNGKNSKLSLLKSGNLVLSDGGRLVAWSTGAVSRCTAKLSLLDNGNLVLYCKEGLVVWQSFDFPTDTLLPGQPLSKDEHLVSSRSHANYSSGFYKFYFDTDNILRLLYDGPEAASIYWPELYLLSWEAGRFAYNRTRVAVLDSLGNFSSSDGFTFTAADYGTRVQRRLKLDVDGNLRLYSRADRGRKWIVSWQVMSEPCRIHGICGPNSVCSYDGSSGRRCYCLPGFRIKDLSDWSLGCEPEFKISCAATEVRFLQLKNVEFYGYDYGFYPNYTLEMCENLCLHLCNCKGFQFKFIKHNYPSNIPYCYPKMALLNGHHFPQFEGDIYVKVPKSGIFSNITVDKLDCSTQIVEQPYRSYPKSHENGSLRFILWFSCAFGIVEFFVILLVWFCSVRTRQNSGMQGYSPITTQFRRFTLSELEKATRGFGEEIGRGAGGIVYKGILPDRRVAAIKRLNVAHQGEAEFQAEVSTIGKLNHMNLIDLWGYCAEGKHRLLVYEYMEHGSLAENLTSNAVDFEKRFNIAVGAAKGLAYLHEECLEWVLHCDVKPQNILLDGNYQPKVSDFGLSQPLKIGSRHLNPRFSRIRGTRGYMAPEWISNQSITSKVDVYSYGMVLLGMATGKCPAEETQDKMMVPWMREKFNSENATDSWMEKIVDPRLEGKFDKRKMEVLIGVALECVKLDKDERPAMSQVVELLLQHEKYPECV

Nearest PDB structures (foldseek):
  2zsh-assembly1_A  TM=8.964E-01  e=2.789E-31  Arabidopsis thaliana
  3ebl-assembly3_C  TM=9.467E-01  e=4.113E-29  Oryza sativa Japonica Group
  3ebl-assembly6_F  TM=9.390E-01  e=4.113E-29  Oryza sativa Japonica Group
  3ebl-assembly4_D  TM=9.196E-01  e=1.758E-29  Oryza sativa Japonica Group
  3ebl-assembly7_E  TM=9.111E-01  e=1.695E-27  Oryza sativa Japonica Group

Radius of gyration: 45.0 Å; Cα contacts (8 Å, |Δi|>4): 2167; chains: 1; bounding box: 116×104×117 Å

pLDDT: mean 79.84, std 17.22, range [23.67, 97.81]

Secondary structure (DSSP, 8-state):
---------------HHHHHHHHHHHHHHHHHB-TTS-B-HHHHHHH--B----SSS-BTTEEEEEEEEEGGGTEEEEEEEEPPPTT--S-PEEEEEEE--STTTS--TTBHHHHHHHHHHHHHTT-EEEEEE-PPTTTS-TTHHHHHHHHHHHHHHHHHHHSS-SS-TTEEEEEEEEEEETHHHHHHHHHHHHHHTS--SS--EEEEEEES-----SSPPHHHHH-TT-SS--HHHHHHHHHHHSPTT--TTSTTT-TTSTT----TTS-PPPEEEEEETT-TTHHHHHHHHHHHHHTT--EEEEEETTPPTTGGG-TTSHHHHHHHHTTTTHHHHHHHHHHTSSSSSSSSTTTTTTGGGG-SS-----PPPB-EEETT-EEETT-TT--EE-TTSSEEEEEEEEETTEEEEEEEE--TT-SS---EEEESSTTS-EESSS-EEEE-TTS-EEEE-TTS-EEEE-----SS--EEEE-TTS-EEEE-TTS-EEEEGGGS--SEE-TT-EE-TT-EEEEESSSS--SEEEEEEEE-TTS-EEEEEE-SS-EEEEES-TTS-TTTTT--TT-TT--EEE-TTSEEEETTS-EEE-TTTTS--EEEEEE-TTS-EEEEEESSTTSPPEEEEES-SSGGGSTTSS-TTEEEEEETTTEEEEEEPTTEEES-SS-GGG-EEESS---S-GGGEEEEEEETEEE-S-BS--EET--HHHHHHHHHH-TT--EEEEEEE--SSSSPEEEEEEESS--SEEE-TT--EEEEEEEETT----S-------TT---------PPPPPPPPTHHHHHHHHHHHHHHHHHHHHHHHHHHHHHT--S-------SS--SSEEPPHHHHHHHTTTTT-EEEEETTEEEEEEE-TTS-EEEEEEE-TTTTHHHHHHHHHHHGGG---TTBPPEEEEEEETTEEEEEEE--TT-BHHHHHHTT-S-HHHHHHHHHHHHHHHHIIIIISSSEEE----SGGGEEE-TT--EEE--GGG-EEE-TT-SS--TT--S--S-TTTS-GGGTTTPPP-THHHHHHHHHHHHHHHH---TTT--SSS-HHHHHHHHHT-SS-SSTTHHHHS-GGGTT-S-HHHHHHHHHHHHHHT-SSSSSSPPHHHHHHHHHGGGG-----

Solvent-accessible surface area (backbone atoms only — not comparable to full-atom values): 63402 Å² total; per-residue (Å²): 136,90,81,90,79,85,89,77,89,73,86,78,89,67,58,69,71,53,70,58,45,27,62,52,48,45,51,50,52,58,68,20,46,44,94,87,62,49,70,41,62,69,60,42,48,72,72,38,54,67,54,82,70,30,70,90,56,58,58,94,53,23,26,23,43,76,46,82,78,36,77,94,65,64,28,31,30,40,39,30,44,46,64,84,70,97,81,70,77,101,64,62,31,35,32,34,43,31,30,59,38,52,47,49,51,41,72,55,45,42,19,49,52,51,43,53,41,47,46,45,50,10,51,78,66,58,19,37,28,38,28,41,30,54,52,45,19,56,91,36,29,60,64,45,39,40,48,46,56,42,48,51,53,55,50,58,41,50,31,73,79,74,69,53,80,88,56,64,92,50,58,26,43,66,44,19,31,36,24,13,29,27,34,8,15,42,36,36,52,54,30,46,59,56,47,58,80,49,91,62,88,50,53,31,72,59,30,35,41,24,43,46,34,55,42,42,44,75,73,82,45,71,37,37,72,73,32,48,75,23,62,65,57,28,54,72,56,51,54,52,28,50,58,27,27,38,47,90,95,54,61,45,42,40,46,89,33,13,64,84,32,94,80,27,73,85,58,53,84,56,77,67,53,41,31,39,38,37,36,24,60,45,22,34,46,34,53,42,44,49,52,50,53,50,50,39,46,74,41,73,42,56,68,48,77,47,79,37,70,84,30,41,60,71,42,65,59,36,83,90,37,71,67,21,55,50,61,59,67,50,65,80,51,49,68,56,53,55,55,56,61,54,66,67,67,76,79,65,87,85,68,63,85,75,51,67,76,60,62,71,75,61,83,69,89,84,85,92,88,86,89,87,73,43,63,65,49,46,59,80,43,66,40,41,55,77,45,88,74,46,33,38,32,10,88,81,54,47,21,31,35,32,71,40,79,59,38,88,59,28,26,31,47,32,33,26,51,51,57,100,81,61,86,87,79,59,57,70,50,40,55,77,24,49,81,44,58,30,40,51,52,75,18,36,42,34,34,39,77,46,37,27,44,36,31,30,21,60,82,74,46,73,58,39,63,70,81,36,82,43,98,43,69,35,36,39,38,43,38,66,73,63,41,43,34,30,31,33,87,83,73,47,77,71,47,52,46,58,79,60,50,29,30,34,48,39,46,73,39,61,46,40,55,94,37,49,33,35,8,26,54,39,99,74,40,67,28,76,32,43,26,37,40,36,46,48,98,64,23,41,67,34,35,33,31,54,47,96,90,55,66,50,71,60,32,65,63,82,89,48,54,55,64,79,67,53,34,37,54,83,38,76,76,26,41,29,36,34,42,65,39,39,44,34,45,32,46,19,58,47,66,52,65,29,76,60,51,76,46,88,42,51,60,39,38,30,36,37,60,74,61,43,44,32,34,32,38,26,79,54,87,92,55,74,77,40,78,38,39,62,77,59,91,57,71,50,72,41,55,61,71,22,8,39,44,18,31,19,35,72,39,98,91,72,47,74,45,69,45,54,41,83,60,32,43,68,72,42,96,89,43,51,58,73,13,29,43,66,80,66,85,82,70,69,57,63,88,56,51,42,70,48,80,41,76,24,30,46,57,60,66,56,52,76,50,84,41,75,73,39,51,74,67,57,43,49,52,54,33,48,76,35,69,65,37,47,24,34,39,42,32,53,51,80,54,105,56,102,61,69,44,33,35,28,30,36,17,54,49,56,36,38,22,21,49,39,93,85,47,69,33,31,28,33,38,60,41,60,66,89,64,88,64,68,78,86,81,79,78,77,77,69,84,85,69,78,79,79,80,51,82,79,82,81,81,77,82,85,83,89,66,72,69,58,52,55,53,49,50,54,52,48,52,52,50,49,52,51,48,50,52,50,46,50,54,45,47,62,55,44,72,75,55,80,70,89,89,86,89,92,87,81,94,82,70,87,87,49,52,78,47,54,67,68,58,53,33,59,27,17,64,69,63,66,44,75,76,45,76,57,95,72,25,42,27,23,48,25,45,43,97,88,68,49,60,27,30,37,36,38,37,41,75,62,92,58,31,66,56,26,50,52,29,27,58,67,51,53,71,75,60,88,53,91,18,38,60,55,74,60,27,37,27,82,53,94,83,46,45,35,40,31,27,64,53,48,74,60,39,27,46,43,57,33,57,71,72,60,75,57,53,50,70,54,50,51,52,28,49,49,33,40,33,49,33,51,19,41,32,57,71,71,39,96,54,30,35,41,51,51,48,53,44,46,71,29,30,30,17,33,88,83,57,51,26,19,41,44,73,42,47,69,32,47,77,44,71,92,87,63,96,63,80,69,89,79,72,82,61,81,74,55,50,82,66,29,58,35,73,51,69,77,65,85,48,89,86,58,68,48,42,40,36,18,7,46,14,46,39,41,50,23,67,50,32,60,47,63,75,68,71,78,84,68,101,64,62,69,68,65,53,51,52,58,54,71,67,51,93,81,57,86,75,58,51,52,76,74,52,41,29,70,90,51,73,83,65,58,61,64,67,60,49,50,39,48,50,51,53,15,56,43,22,52,41,87,56,56,84,78,24,62,54,45,60,53,51,38,50,58,62,54,54,72,75,78,63,82,79,93,125